Protein AF-A0AA35V5M9-F1 (afdb_monomer)

Radius of gyration: 33.79 Å; Cα contacts (8 Å, |Δi|>4): 1718; chains: 1; bounding box: 98×91×76 Å

Solvent-accessible surface area (backbone atoms only — not comparable to full-atom values): 43056 Å² total; per-residue (Å²): 135,88,90,88,86,89,84,90,87,87,81,90,70,90,80,60,48,77,89,77,94,75,86,84,82,84,86,84,84,88,83,91,84,87,90,83,88,83,86,84,90,87,84,90,90,86,84,92,77,91,72,79,83,73,74,66,90,46,42,60,54,50,50,51,55,49,59,70,37,44,74,81,43,28,101,67,66,58,92,65,54,67,80,41,53,29,24,66,79,84,38,41,70,61,29,52,50,65,58,55,80,46,57,49,37,53,79,64,66,46,91,85,43,56,74,54,31,32,39,33,48,38,75,49,73,59,49,50,24,22,50,44,36,39,26,62,78,62,71,41,41,59,23,65,23,36,37,30,65,45,59,71,35,56,35,70,40,64,91,63,94,67,62,33,31,29,45,32,32,51,62,34,38,58,70,50,71,39,75,92,78,34,31,34,43,35,21,15,17,17,28,44,12,45,52,54,48,54,41,45,75,78,32,74,43,46,45,70,43,36,56,55,45,38,56,40,10,39,38,59,39,36,8,25,21,30,52,36,69,42,24,23,57,69,21,40,29,32,77,34,54,80,41,38,35,31,29,37,77,84,29,46,81,26,42,43,81,74,52,32,70,61,51,53,37,35,41,28,16,60,36,34,65,31,66,35,52,64,51,29,40,30,32,50,51,39,83,42,51,68,41,16,20,36,38,69,50,77,30,40,60,93,67,44,25,51,60,41,52,39,50,48,60,71,35,49,47,75,48,64,37,52,52,32,61,32,38,36,40,34,37,44,74,54,97,91,38,67,29,33,33,37,36,41,37,36,40,30,68,31,51,56,66,64,48,49,58,47,35,62,73,69,49,49,82,73,64,83,50,75,90,50,49,44,77,35,39,61,71,40,46,47,30,49,67,56,73,43,56,55,90,77,54,65,71,69,58,38,65,45,82,76,76,63,50,71,32,33,54,53,55,40,47,39,33,24,56,60,80,61,51,58,73,57,45,48,50,51,36,51,50,26,14,74,68,52,66,48,26,41,37,40,40,59,30,20,44,36,29,46,72,45,59,41,76,78,28,31,49,33,91,20,60,72,38,43,28,39,38,34,42,45,36,74,50,82,71,85,48,68,69,57,48,50,52,52,53,47,52,54,48,56,54,51,63,68,43,56,88,56,38,41,66,90,54,58,34,33,48,61,68,47,38,49,72,88,62,39,46,51,49,92,81,24,35,76,36,24,47,59,34,34,33,19,40,16,45,83,41,34,60,58,45,22,54,44,29,30,74,67,38,72,80,55,66,40,48,58,61,76,33,66,28,40,67,80,72,82,90,65,86,72,97,72,94,82,80,82,77,84,74,76,74,82,77,97,72,96,78,79,86,88,76,83,96,70,83,56,80,56,75,79,55,80,62,56,57,52,62,84,87,84,86,79,81,85,59,51,48,51,44,70,47,41,48,40,42,40,43,54,51,72,62,73,70,63,70,58,65,45,35,78,48,42,46,40,43,44,35,44,41,42,39,42,42,37,58,45,62,68,56,60,49,50,37,68,45,37,38,41,36,46,42,37,40,41,41,40,40,42,38,58,48,56,53,50,59,42,42,55,14,48,32,34,40,38,44,39,36,42,40,42,39,40,38,34,58,38,56,37,40,55,35,57,49,34,51,40,28,40,39,46,48,34,38,40,40,38,40,41,33,61,47,68,49,51,53,47,62,49,80,35,43,40,45,39,48,44,37,44,41,40,38,40,41,32,78,60,92,71,74,78,62,84,73,44,70,68,58,51,72,49,74,56,74,47,81,46,78,46,70,83,82,84,75,135

Mean predicted aligned error: 16.49 Å

Sequence (786 aa):
MSSIMLFFLLFFICCCPYFSLAKGPSVPKVVPLPKKGSSPSKGPLLPKVLPLPKGSSDPNSVYKSFLECLPTSSPQPDKTFSSVVYSSAANSSAYTKVLMDHIKNFRYNATSTPKPAIIITPNKETHVQAAVICAKKLNIQIRIRSGGHDYEGVSYTSSEKTQFMIIDMFNLRAVDVNVAKETAVVQAGAQLGDLYYRIWEKSKVHGFPAGACPTVGVGGHISGGGYGTMIRKYGLTVDHVIDAKIVDIKGRVLDRKAMGEDLFWAIRGGGGSSFGVILSFTVKLVPVPKVTTVFKVTKKVDEKAVDIVFKWQSVMSTIDPDLFIRVLLQPTKEKNKNTAQATFMALFLGDSTRLMGLMSKSFPELGLKKTDCFEVSWIQSTLFWSNFDYNKTKLDILIDRHTDVVKFLKRKSDYVKTPIPTTALTSIFNKLGELGKIGLVFNPYGGKMNEIPANATPFPHRAGNLFKVQYSLSWSEGDPKVTENNINQSRVMYDFMTNYVAKNPRSAFVNYRDLDIGVNKGDGFTSGKVYGEKYFNKNFDRLVKVKTAVDPENFFRNEQSIPIQPGKKGKHNDVSTIDDYIYNGNDQSIPILPRKHIDVSMTDDYIYNKNKRLPKKHTDVTKIDDYIYNGNEQSIPTLPGKHTDVSKTDDYIYNGNEQSTPTFPEKHTHVSKTEDYIYNGNEQSTPTFTGKHTHVSKTDDYIYNDNEQSTPTFPGKHAHVSKTGDYI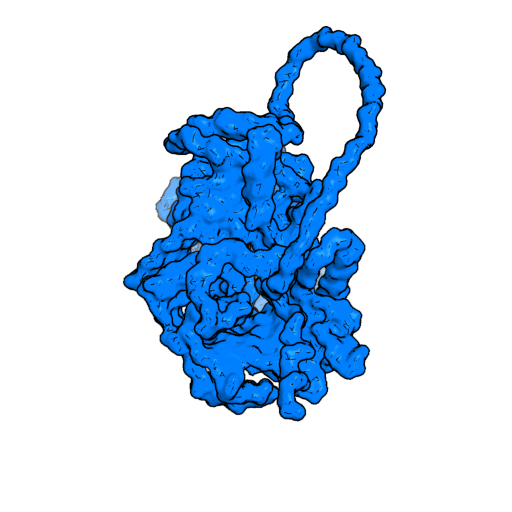YNGNKQSIPTLPEKHMDASKTDDYIYNGKEQSIPTLPGKHTDVSMTKDYIYNRNEHRK

Foldseek 3Di:
DDPDDDPDDDD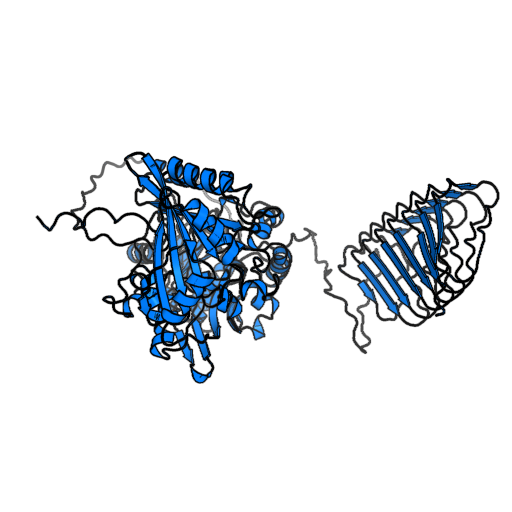DDDDFDDDDDDDDDDDDDDDDDDDDDDDDDDDDDDDDDDDDDPQDPALVSVLVLLVVQQCVFFPDRDPCQNVQKDACVPHVVVQVCVLPLQAQACVQVDPPFDFASMEGADLDLRSQLSNLRSCLVSVAAEAEAALNLQQVSQNGGAPDPGHHYHHYDLNLFDWDADVVQQKIKGWQNHFQLSHQVVNCVVDLFKGAAFDLALSHTNQQQQQQFGGYALCQPQNTRLSFFDKWWFQFSNSDTDIPVRLDPLLSQNSRRVGCLLGGGTTITMGHIDTFDSKKKKFKDKADVVLVQLVLVLLCLVQLQPADSQKWWKWKWAWDADPNAIWIMIMIIMIGRDDLVVVVVSCVPRPCSSVDDSVRMDIDGPLLVSCVSNVHPSVPDDSCVSVDNNNGDRWHWAKWKFFFLDRDDSVLSRVLRVLNSVLRFKMKMWTAAHRPQQVDDLQSHLQRPGRRTGTMIMTIGTDHDPDPVVSVSRVVSSVVSVVSCVVRGDVPPRATRVSSDDCVQFWQDDLRAVRLCSVQCNHRNVSLVSSQVSSCVRPVVSSSDGRNHRHHPRDDPDPDDDPDDDPDPPPPDPDDDDDDDDDDDDEDDDDAEDEDDDDDADDAEDYEAAEYAEYEYDDEDDDENAPHYLEYEAEEYEEYEYDYEDDDENEHDAEYYEAYEYEEYEYDYEEEYEHEHNYLAYEYEEYEEYEYEYAYEYAHEDYDNHYEYYEYEEYAYAYEDDYEHAYDADHYEEDEYAEYEYEYADDDDHDDHYPHYDYDYYPYYHYDHPDDDD

Secondary structure (DSSP, 8-state):
-------S------SSPPP-------PPPPPP---------------------PPPS-HHHHHHHHHHHGGGT-SS--TTGGGGEEETTT-HHHHHHHHHHT--BGGG-STTS---SEEE--SSHHHHHHHHHHHHHTTPEEEEESS---TT-TTT---SSS-EEEEEGGG---EEEETTTTEEEEETT-BHHHHHHHHHHH-TTEE----S-TTSBHHHHHHT----TTHHHH--GGGGEEEEEEE-TTS-EE-HHHHHHHHHHHTTTS-GGGT-EEEEEEEE-EE--S-EEEEEEEEETTTTHHHHHHHHHHHTTTS-TTEEEEEEEEEEEETTEEEEEEEEEEEESS-HHHHHHHHHHH-GGG---GGGEEEE-HHHHHHHHTT--TTTS-GGGGG-TT-S--BEEEEEEEEE-SPPPHHHHHHHHHHHHHH-S-EEEEEE--THHHHS-TTSSS----TT--EEEEEEEEE----HHHHHHHHHHHHHHHHHGGGGS--SS----GGG--GGG----TTSHHHHHHHHHHHHTTHHHHHHHHHHHH-TT--S--TTPPPPP-----SS----------------------SS-EEE---S-EEE-S--PPPSS-EEE--EEEEEEEESS--------SEEEE--EEEEEEEESS-------SSEEEE--EEEEEEEESS----B---SSEEE--EEEEEEEESS----B--SSSEEEPPP--EEEEESS----B--SS-EEEPPPSEEEEE-SS---PPPPPSSEEEPPPSEEEEE------

Nearest PDB structures (foldseek):
  8ate-assembly1_A  TM=9.777E-01  e=3.220E-64  Citrus sinensis
  4ud8-assembly1_A  TM=9.738E-01  e=1.052E-57  Arabidopsis thaliana
  5d79-assembly2_B  TM=9.533E-01  e=6.665E-54  Arabidopsis thaliana
  3vte-assembly1_A  TM=9.536E-01  e=3.215E-53  Cannabis sativa
  6jqh-assembly2_B  TM=9.526E-01  e=1.565E-51  Morus alba

pLDDT: mean 77.73, std 25.62, range [21.27, 98.94]

Structure (mmCIF, N/CA/C/O backbone):
data_AF-A0AA35V5M9-F1
#
_entry.id   AF-A0AA35V5M9-F1
#
loop_
_atom_site.group_PDB
_atom_site.id
_atom_site.type_symbol
_atom_site.label_atom_id
_atom_site.label_alt_id
_atom_site.label_comp_id
_atom_site.label_asym_id
_atom_site.label_entity_id
_atom_site.label_seq_id
_atom_site.pdbx_PDB_ins_code
_atom_site.Cartn_x
_atom_site.Cartn_y
_atom_site.Cartn_z
_atom_site.occupancy
_atom_site.B_iso_or_equiv
_atom_site.auth_seq_id
_atom_site.auth_comp_id
_atom_site.auth_asym_id
_atom_site.auth_atom_id
_atom_site.pdbx_PDB_model_num
ATOM 1 N N . MET A 1 1 ? -41.284 27.274 16.368 1.00 34.31 1 MET A N 1
ATOM 2 C CA . MET A 1 1 ? -40.618 26.175 17.105 1.00 34.31 1 MET A CA 1
ATOM 3 C C . MET A 1 1 ? -40.649 24.948 16.208 1.00 34.31 1 MET A C 1
ATOM 5 O O . MET A 1 1 ? -41.692 24.706 15.622 1.00 34.31 1 MET A O 1
ATOM 9 N N . SER A 1 2 ? -39.514 24.255 16.071 1.00 28.47 2 SER A N 1
ATOM 10 C CA . SER A 1 2 ? -39.113 23.359 14.961 1.00 28.47 2 SER A CA 1
ATOM 11 C C . SER A 1 2 ? -38.458 24.085 13.775 1.00 28.47 2 SER A C 1
ATOM 13 O O . SER A 1 2 ? -38.986 25.075 13.281 1.00 28.47 2 SER A O 1
ATOM 15 N N . SER A 1 3 ? -37.294 23.564 13.363 1.00 26.34 3 SER A N 1
ATOM 16 C CA . SER A 1 3 ? -36.388 24.013 12.282 1.00 26.34 3 SER A CA 1
ATOM 17 C C . SER A 1 3 ? -35.273 25.018 12.611 1.00 26.34 3 SER A C 1
ATOM 19 O O . SER A 1 3 ? -35.058 25.941 11.842 1.00 26.34 3 SER A O 1
ATOM 21 N N . ILE A 1 4 ? -34.481 24.794 13.672 1.00 25.17 4 ILE A N 1
ATOM 22 C CA . ILE A 1 4 ? -33.067 25.243 13.734 1.00 25.17 4 ILE A CA 1
ATOM 23 C C . ILE A 1 4 ? -32.251 24.217 14.545 1.00 25.17 4 ILE A C 1
ATOM 25 O O . ILE A 1 4 ? -32.006 24.412 15.728 1.00 25.17 4 ILE A O 1
ATOM 29 N N . MET A 1 5 ? -31.865 23.088 13.941 1.00 23.58 5 MET A N 1
ATOM 30 C CA . MET A 1 5 ? -30.809 22.213 14.491 1.00 23.58 5 MET A CA 1
ATOM 31 C C . MET A 1 5 ? -30.286 21.234 13.427 1.00 23.58 5 MET A C 1
ATOM 33 O O . MET A 1 5 ? -30.331 20.022 13.590 1.00 23.58 5 MET A O 1
ATOM 37 N N . LEU A 1 6 ? -29.823 21.753 12.286 1.00 23.98 6 LEU A N 1
ATOM 38 C CA . LEU A 1 6 ? -29.127 20.935 11.283 1.00 23.98 6 LEU A CA 1
ATOM 39 C C . LEU A 1 6 ? -28.092 21.747 10.490 1.00 23.98 6 LEU A C 1
ATOM 41 O O . LEU A 1 6 ? -28.033 21.688 9.271 1.00 23.98 6 LEU A O 1
ATOM 45 N N . PHE A 1 7 ? -27.282 22.546 11.178 1.00 21.78 7 PHE A N 1
ATOM 46 C CA . PHE A 1 7 ? -26.143 23.244 10.578 1.00 21.78 7 PHE A CA 1
ATOM 47 C C . PHE A 1 7 ? -25.059 23.376 11.641 1.00 21.78 7 PHE A C 1
ATOM 49 O O . PHE A 1 7 ? -25.023 24.386 12.313 1.00 21.78 7 PHE A O 1
ATOM 56 N N . PHE A 1 8 ? -24.264 22.325 11.869 1.00 21.27 8 PHE A N 1
ATOM 57 C CA . PHE A 1 8 ? -22.897 22.365 12.432 1.00 21.27 8 PHE A CA 1
ATOM 58 C C . PHE A 1 8 ? -22.386 20.923 12.614 1.00 21.27 8 PHE A C 1
ATOM 60 O O . PHE A 1 8 ? -22.307 20.413 13.724 1.00 21.27 8 PHE A O 1
ATOM 67 N N . LEU A 1 9 ? -22.080 20.226 11.513 1.00 23.72 9 LEU A N 1
ATOM 68 C CA . LEU A 1 9 ? -21.343 18.948 11.542 1.00 23.72 9 LEU A CA 1
ATOM 69 C C . LEU A 1 9 ? -20.832 18.596 10.137 1.00 23.72 9 LEU A C 1
ATOM 71 O O . LEU A 1 9 ? -21.274 17.643 9.507 1.00 23.72 9 LEU A O 1
ATOM 75 N N . LEU A 1 10 ? -19.928 19.416 9.597 1.00 25.16 10 LEU A N 1
ATOM 76 C CA . LEU A 1 10 ? -19.376 19.201 8.255 1.00 25.16 10 LEU A CA 1
ATOM 77 C C . LEU A 1 10 ? -17.950 19.741 8.151 1.00 25.16 10 LEU A C 1
ATOM 79 O O . LEU A 1 10 ? -17.697 20.677 7.413 1.00 25.16 10 LEU A O 1
ATOM 83 N N . PHE A 1 11 ? -17.005 19.157 8.892 1.00 25.73 11 PHE A N 1
ATOM 84 C CA . PHE A 1 11 ? -15.580 19.371 8.633 1.00 25.73 11 PHE A CA 1
ATOM 85 C C . PHE A 1 11 ? -14.728 18.165 9.087 1.00 25.73 11 PHE A C 1
ATOM 87 O O . PHE A 1 11 ? -14.806 17.726 10.228 1.00 25.73 11 PHE A O 1
ATOM 94 N N . PHE A 1 12 ? -13.897 17.679 8.152 1.00 31.69 12 PHE A N 1
ATOM 95 C CA . PHE A 1 12 ? -12.747 16.761 8.284 1.00 31.69 12 PHE A CA 1
ATOM 96 C C . PHE A 1 12 ? -12.979 15.258 8.543 1.00 31.69 12 PHE A C 1
ATOM 98 O O . PHE A 1 12 ? -13.082 14.827 9.682 1.00 31.69 12 PHE A O 1
ATOM 105 N N . ILE A 1 13 ? -12.819 14.430 7.494 1.00 32.94 13 ILE A N 1
ATOM 106 C CA . ILE A 1 13 ? -12.212 13.082 7.579 1.00 32.94 13 ILE A CA 1
ATOM 107 C C . ILE A 1 13 ? -11.288 12.870 6.368 1.00 32.94 13 ILE A C 1
ATOM 109 O O . ILE A 1 13 ? -11.676 13.091 5.223 1.00 32.94 13 ILE A O 1
ATOM 113 N N . CYS A 1 14 ? -10.052 12.447 6.642 1.00 29.97 14 CYS A N 1
ATOM 114 C CA . CYS A 1 14 ? -9.037 12.064 5.665 1.00 29.97 14 CYS A CA 1
ATOM 115 C C . CYS A 1 14 ? -9.072 10.555 5.387 1.00 29.97 14 CYS A C 1
ATOM 117 O O . CYS A 1 14 ? -8.765 9.757 6.266 1.00 29.97 14 CYS A O 1
ATOM 119 N N . CYS A 1 15 ? -9.371 10.204 4.140 1.00 30.86 15 CYS A N 1
ATOM 120 C CA . CYS A 1 15 ? -8.790 9.103 3.349 1.00 30.86 15 CYS A CA 1
ATOM 121 C C . CYS A 1 15 ? -9.224 9.261 1.879 1.00 30.86 15 CYS A C 1
ATOM 123 O O . CYS A 1 15 ? -8.458 8.925 0.988 1.00 30.86 15 CYS A O 1
ATOM 125 N N . CYS A 1 16 ? -10.361 9.920 1.635 1.00 29.64 16 CYS A N 1
ATOM 126 C CA . CYS A 1 16 ? -10.669 10.625 0.394 1.00 29.64 16 CYS A CA 1
ATOM 127 C C . CYS A 1 16 ? -11.087 12.069 0.736 1.00 29.64 16 CYS A C 1
ATOM 129 O O . CYS A 1 16 ? -11.852 12.276 1.680 1.00 29.64 16 CYS A O 1
ATOM 131 N N . PRO A 1 17 ? -10.558 13.087 0.050 1.00 31.22 17 PRO A N 1
ATOM 132 C CA . PRO A 1 17 ? -10.966 14.475 0.245 1.00 31.22 17 PRO A CA 1
ATOM 133 C C . PRO A 1 17 ? -12.382 14.719 -0.317 1.00 31.22 17 PRO A C 1
ATOM 135 O O . PRO A 1 17 ? -12.628 14.518 -1.499 1.00 31.22 17 PRO A O 1
ATOM 138 N N . TYR A 1 18 ? -13.310 15.131 0.555 1.00 35.56 18 TYR A N 1
ATOM 139 C CA . TYR A 1 18 ? -14.726 15.378 0.240 1.00 35.56 18 TYR A CA 1
ATOM 140 C C . TYR A 1 18 ? -14.994 16.647 -0.585 1.00 35.56 18 TYR A C 1
ATOM 142 O O . TYR A 1 18 ? -14.327 17.672 -0.408 1.00 35.56 18 TYR A O 1
ATOM 150 N N . PHE A 1 19 ? -16.061 16.524 -1.381 1.00 31.08 19 PHE A N 1
ATOM 151 C CA . PHE A 1 19 ? -16.833 17.509 -2.142 1.00 31.08 19 PHE A CA 1
ATOM 152 C C . PHE A 1 19 ? -17.265 18.752 -1.345 1.00 31.08 19 PHE A C 1
ATOM 154 O O . PHE A 1 19 ? -17.753 18.647 -0.222 1.00 31.08 19 PHE A O 1
ATOM 161 N N . SER A 1 20 ? -17.209 19.913 -2.001 1.00 24.84 20 SER A N 1
ATOM 162 C CA . SER A 1 20 ? -18.092 21.050 -1.725 1.00 24.84 20 SER A CA 1
ATOM 163 C C . SER A 1 20 ? -18.533 21.655 -3.060 1.00 24.84 20 SER A C 1
ATOM 165 O O . SER A 1 20 ? -17.696 21.992 -3.897 1.00 24.84 20 SER A O 1
ATOM 167 N N . LEU A 1 21 ? -19.847 21.742 -3.275 1.00 26.31 21 LEU A N 1
ATOM 168 C CA . LEU A 1 21 ? -20.472 22.451 -4.391 1.00 26.31 21 LEU A CA 1
ATOM 169 C C . LEU A 1 21 ? -20.434 23.955 -4.091 1.00 26.31 21 LEU A C 1
ATOM 171 O O . LEU A 1 21 ? -21.180 24.426 -3.236 1.00 26.31 21 LEU A O 1
ATOM 175 N N . ALA A 1 22 ? -19.607 24.717 -4.808 1.00 24.59 22 ALA A N 1
ATOM 176 C CA . ALA A 1 22 ? -19.723 26.173 -4.858 1.00 24.59 22 ALA A CA 1
ATOM 177 C C . ALA A 1 22 ? -19.306 26.709 -6.237 1.00 24.59 22 ALA A C 1
ATOM 179 O O . ALA A 1 22 ? -18.253 26.363 -6.769 1.00 24.59 22 ALA A O 1
ATOM 180 N N . LYS A 1 23 ? -20.189 27.529 -6.818 1.00 24.89 23 LYS A N 1
ATOM 181 C CA . LYS A 1 23 ? -20.079 28.186 -8.128 1.00 24.89 23 LYS A CA 1
ATOM 182 C C . LYS A 1 23 ? -18.876 29.144 -8.168 1.00 24.89 23 LYS A C 1
ATOM 184 O O . LYS A 1 23 ? -18.635 29.862 -7.203 1.00 24.89 23 LYS A O 1
ATOM 189 N N . GLY A 1 24 ? -18.145 29.149 -9.285 1.00 25.08 24 GLY A N 1
ATOM 190 C CA . GLY A 1 24 ? -16.954 29.986 -9.488 1.00 25.08 24 GLY A CA 1
ATOM 191 C C . GLY A 1 24 ? -17.249 31.469 -9.737 1.00 25.08 24 GLY A C 1
ATOM 192 O O . GLY A 1 24 ? -18.395 31.842 -9.999 1.00 25.08 24 GLY A O 1
ATOM 193 N N . PRO A 1 25 ? -16.192 32.301 -9.720 1.00 25.98 25 PRO A N 1
ATOM 194 C CA . PRO A 1 25 ? -16.059 33.294 -10.784 1.00 25.98 25 PRO A CA 1
ATOM 195 C C . PRO A 1 25 ? -14.622 33.479 -11.331 1.00 25.98 25 PRO A C 1
ATOM 197 O O . PRO A 1 25 ? -13.633 33.444 -10.608 1.00 25.98 25 PRO A O 1
ATOM 200 N N . SER A 1 26 ? -14.584 33.673 -12.655 1.00 24.41 26 SER A N 1
ATOM 201 C CA . SER A 1 26 ? -13.708 34.511 -13.505 1.00 24.41 26 SER A CA 1
ATOM 202 C C . SER A 1 26 ? -12.214 34.739 -13.193 1.00 24.41 26 SER A C 1
ATOM 204 O O . SER A 1 26 ? -11.820 35.314 -12.184 1.00 24.41 26 SER A O 1
ATOM 206 N N . VAL A 1 27 ? -11.417 34.430 -14.221 1.00 26.64 27 VAL A N 1
ATOM 207 C CA . VAL A 1 27 ? -9.982 34.685 -14.449 1.00 26.64 27 VAL A CA 1
ATOM 208 C C . VAL A 1 27 ? -9.642 36.186 -14.559 1.00 26.64 27 VAL A C 1
ATOM 210 O O . VAL A 1 27 ? -10.320 36.884 -15.316 1.00 26.64 27 VAL A O 1
ATOM 213 N N . PRO A 1 28 ? -8.536 36.682 -13.961 1.00 26.31 28 PRO A N 1
ATOM 214 C CA . PRO A 1 28 ? -7.922 37.950 -14.358 1.00 26.31 28 PRO A CA 1
ATOM 215 C C . PRO A 1 28 ? -6.800 37.759 -15.395 1.00 26.31 28 PRO A C 1
ATOM 217 O O . PRO A 1 28 ? -5.964 36.860 -15.295 1.00 26.31 28 PRO A O 1
ATOM 220 N N . LYS A 1 29 ? -6.801 38.646 -16.396 1.00 24.81 29 LYS A N 1
ATOM 221 C CA . LYS A 1 29 ? -5.848 38.758 -17.512 1.00 24.81 29 LYS A CA 1
ATOM 222 C C . LYS A 1 29 ? -4.442 39.175 -17.048 1.00 24.81 29 LYS A C 1
ATOM 224 O O . LYS A 1 29 ? -4.296 40.006 -16.158 1.00 24.81 29 LYS A O 1
ATOM 229 N N . VAL A 1 30 ? -3.422 38.645 -17.727 1.00 27.02 30 VAL A N 1
ATOM 230 C CA . VAL A 1 30 ? -1.995 38.978 -17.567 1.00 27.02 30 VAL A CA 1
ATOM 231 C C . VAL A 1 30 ? -1.632 40.212 -18.408 1.00 27.02 30 VAL A C 1
ATOM 233 O O . VAL A 1 30 ? -1.990 40.284 -19.582 1.00 27.02 30 VAL A O 1
ATOM 236 N N . VAL A 1 31 ? -0.893 41.154 -17.813 1.00 25.56 31 VAL A N 1
ATOM 237 C CA . VAL A 1 31 ? -0.279 42.333 -18.461 1.00 25.56 31 VAL A CA 1
ATOM 238 C C . VAL A 1 31 ? 1.222 42.059 -18.688 1.00 25.56 31 VAL A C 1
ATOM 240 O O . VAL A 1 31 ? 1.861 41.553 -17.764 1.00 25.56 31 VAL A O 1
ATOM 243 N N . PRO A 1 32 ? 1.820 42.372 -19.858 1.00 29.84 32 PRO A N 1
ATOM 244 C CA . PRO A 1 32 ? 3.249 42.165 -20.111 1.00 29.84 32 PRO A CA 1
ATOM 245 C C . PRO A 1 32 ? 4.081 43.454 -19.964 1.00 29.84 32 PRO A C 1
ATOM 247 O O . PRO A 1 32 ? 3.634 44.533 -20.344 1.00 29.84 32 PRO A O 1
ATOM 250 N N . LEU A 1 33 ? 5.329 43.326 -19.496 1.00 24.92 33 LEU A N 1
ATOM 251 C CA . LEU A 1 33 ? 6.361 44.381 -19.496 1.00 24.92 33 LEU A CA 1
ATOM 252 C C . LEU A 1 33 ? 7.761 43.783 -19.828 1.00 24.92 33 LEU A C 1
ATOM 254 O O . LEU A 1 33 ? 7.913 42.562 -19.795 1.00 24.92 33 LEU A O 1
ATOM 258 N N . PRO A 1 34 ? 8.752 44.596 -20.263 1.00 27.98 34 PRO A N 1
ATOM 259 C CA . PRO A 1 34 ? 9.358 44.455 -21.593 1.00 27.98 34 PRO A CA 1
ATOM 260 C C . PRO A 1 34 ? 10.789 43.883 -21.647 1.00 27.98 34 PRO A C 1
ATOM 262 O O . PRO A 1 34 ? 11.504 43.771 -20.656 1.00 27.98 34 PRO A O 1
ATOM 265 N N . LYS A 1 35 ? 11.200 43.574 -22.887 1.00 29.00 35 LYS A N 1
ATOM 266 C CA . LYS A 1 35 ? 12.524 43.105 -23.327 1.00 29.00 35 LYS A CA 1
ATOM 267 C C . LYS A 1 35 ? 13.639 44.139 -23.095 1.00 29.00 35 LYS A C 1
ATOM 269 O O . LYS A 1 35 ? 13.466 45.314 -23.410 1.00 29.00 35 LYS A O 1
ATOM 274 N N . LYS A 1 36 ? 14.833 43.660 -22.734 1.00 27.95 36 LYS A N 1
ATOM 275 C CA . LYS A 1 36 ? 16.126 44.290 -23.057 1.00 27.95 36 LYS A CA 1
ATOM 276 C C . LYS A 1 36 ? 17.095 43.219 -23.552 1.00 27.95 36 LYS A C 1
ATOM 278 O O . LYS A 1 36 ? 17.166 42.140 -22.973 1.00 27.95 36 LYS A O 1
ATOM 283 N N . GLY A 1 37 ? 17.779 43.516 -24.653 1.00 26.78 37 GLY A N 1
ATOM 284 C CA . GLY A 1 37 ? 18.790 42.658 -25.260 1.00 26.78 37 GLY A CA 1
ATOM 285 C C . GLY A 1 37 ? 20.214 43.109 -24.949 1.00 26.78 37 GLY A C 1
ATOM 286 O O . GLY A 1 37 ? 20.432 44.246 -24.538 1.00 26.78 37 GLY A O 1
ATOM 287 N N . SER A 1 38 ? 21.163 42.217 -25.221 1.00 26.19 38 SER A N 1
ATOM 288 C CA . SER A 1 38 ? 22.540 42.533 -25.611 1.00 26.19 38 SER A CA 1
ATOM 289 C C . SER A 1 38 ? 23.225 41.271 -26.162 1.00 26.19 38 SER A C 1
ATOM 291 O O . SER A 1 38 ? 23.121 40.186 -25.595 1.00 26.19 38 SER A O 1
ATOM 293 N N . SER A 1 39 ? 23.887 41.413 -27.312 1.00 28.53 39 SER A N 1
ATOM 294 C CA . SER A 1 39 ? 24.880 40.478 -27.875 1.00 28.53 39 SER A CA 1
ATOM 295 C C . SER A 1 39 ? 26.257 40.712 -27.228 1.00 28.53 39 SER A C 1
ATOM 297 O O . SER A 1 39 ? 26.454 41.810 -26.702 1.00 28.53 39 SER A O 1
ATOM 299 N N . PRO A 1 40 ? 27.235 39.781 -27.306 1.00 33.38 40 PRO A N 1
ATOM 300 C CA . PRO A 1 40 ? 28.197 39.798 -28.435 1.00 33.38 40 PRO A CA 1
ATOM 301 C C . PRO A 1 40 ? 28.747 38.393 -28.836 1.00 33.38 40 PRO A C 1
ATOM 303 O O . PRO A 1 40 ? 28.692 37.448 -28.061 1.00 33.38 40 PRO A O 1
ATOM 306 N N . SER A 1 41 ? 28.962 38.141 -30.135 1.00 26.30 41 SER A N 1
ATOM 307 C CA . SER A 1 41 ? 30.236 38.079 -30.902 1.00 26.30 41 SER A CA 1
ATOM 308 C C . SER A 1 41 ? 30.905 36.687 -30.984 1.00 26.30 41 SER A C 1
ATOM 310 O O . SER A 1 41 ? 30.954 35.920 -30.031 1.00 26.30 41 SER A O 1
ATOM 312 N N . LYS A 1 42 ? 31.353 36.341 -32.203 1.00 30.69 42 LYS A N 1
ATOM 313 C CA . LYS A 1 42 ? 31.920 35.048 -32.636 1.00 30.69 42 LYS A CA 1
ATOM 314 C C . LYS A 1 42 ? 33.453 35.121 -32.738 1.00 30.69 42 LYS A C 1
ATOM 316 O O . LYS A 1 42 ? 33.976 36.151 -33.147 1.00 30.69 42 LYS A O 1
ATOM 321 N N . GLY A 1 43 ? 34.131 33.994 -32.500 1.00 26.31 43 GLY A N 1
ATOM 322 C CA . GLY A 1 43 ? 35.552 33.726 -32.798 1.00 26.31 43 GLY A CA 1
ATOM 323 C C . GLY A 1 43 ? 35.863 32.211 -32.733 1.00 26.31 43 GLY A C 1
ATOM 324 O O . GLY A 1 43 ? 35.036 31.487 -32.190 1.00 26.31 43 GLY A O 1
ATOM 325 N N . PRO A 1 44 ? 36.963 31.706 -33.332 1.00 32.56 44 PRO A N 1
ATOM 326 C CA . PRO A 1 44 ? 36.916 30.657 -34.371 1.00 32.56 44 PRO A CA 1
ATOM 327 C C . PRO A 1 44 ? 37.225 29.195 -33.948 1.00 32.56 44 PRO A C 1
ATOM 329 O O . PRO A 1 44 ? 37.603 28.902 -32.820 1.00 32.56 44 PRO A O 1
ATOM 332 N N . LEU A 1 45 ? 37.014 28.287 -34.915 1.00 30.62 45 LEU A N 1
ATOM 333 C CA . LEU A 1 45 ? 37.041 26.810 -34.893 1.00 30.62 45 LEU A CA 1
ATOM 334 C C . LEU A 1 45 ? 38.440 26.171 -35.048 1.00 30.62 45 LEU A C 1
ATOM 336 O O . LEU A 1 45 ? 39.244 26.714 -35.800 1.00 30.62 45 LEU A O 1
ATOM 340 N N . LEU A 1 46 ? 38.629 24.963 -34.465 1.00 27.52 46 LEU A N 1
ATOM 341 C CA . LEU A 1 46 ? 39.228 23.695 -35.003 1.00 27.52 46 LEU A CA 1
ATOM 342 C C . LEU A 1 46 ? 39.837 22.820 -33.862 1.00 27.52 46 LEU A C 1
ATOM 344 O O . LEU A 1 46 ? 40.257 23.397 -32.865 1.00 27.52 46 LEU A O 1
ATOM 348 N N . PRO A 1 47 ? 40.040 21.480 -33.986 1.00 32.28 47 PRO A N 1
ATOM 349 C CA . PRO A 1 47 ? 39.318 20.415 -34.697 1.00 32.28 47 PRO A CA 1
ATOM 350 C C . PRO A 1 47 ? 38.833 19.261 -33.758 1.00 32.28 47 PRO A C 1
ATOM 352 O O . PRO A 1 47 ? 39.041 19.256 -32.549 1.00 32.28 47 PRO A O 1
ATOM 355 N N . LYS A 1 48 ? 38.130 18.283 -34.347 1.00 35.78 48 LYS A N 1
ATOM 356 C CA . LYS A 1 48 ? 37.325 17.203 -33.734 1.00 35.78 48 LYS A CA 1
ATOM 357 C C . LYS A 1 48 ? 38.095 16.177 -32.877 1.00 35.78 48 LYS A C 1
ATOM 359 O O . LYS A 1 48 ? 38.992 15.506 -33.374 1.00 35.78 48 LYS A O 1
ATOM 364 N N . VAL A 1 49 ? 37.557 15.902 -31.685 1.00 31.58 49 VAL A N 1
ATOM 365 C CA . VAL A 1 49 ? 37.619 14.601 -30.986 1.00 31.58 49 VAL A CA 1
ATOM 366 C C . VAL A 1 49 ? 36.174 14.214 -30.659 1.00 31.58 49 VAL A C 1
ATOM 368 O O . VAL A 1 49 ? 35.467 15.006 -30.043 1.00 31.58 49 VAL A O 1
ATOM 371 N N . LEU A 1 50 ? 35.703 13.053 -31.125 1.00 33.31 50 LEU A N 1
ATOM 372 C CA . LEU A 1 50 ? 34.340 12.551 -30.886 1.00 33.31 50 LEU A CA 1
ATOM 373 C C . LEU A 1 50 ? 34.151 12.189 -29.400 1.00 33.31 50 LEU A C 1
ATOM 375 O O . LEU A 1 50 ? 34.779 11.234 -28.944 1.00 33.31 50 LEU A O 1
ATOM 379 N N . PRO A 1 51 ? 33.277 12.877 -28.639 1.00 29.67 51 PRO A N 1
ATOM 380 C CA . PRO A 1 51 ? 32.870 12.421 -27.320 1.00 29.67 51 PRO A CA 1
ATOM 381 C C . PRO A 1 51 ? 31.641 11.511 -27.449 1.00 29.67 51 PRO A C 1
ATOM 383 O O . PRO A 1 51 ? 30.734 11.774 -28.240 1.00 29.67 51 PRO A O 1
ATOM 386 N N . LEU A 1 52 ? 31.579 10.473 -26.613 1.00 33.12 52 LEU A N 1
ATOM 387 C CA . LEU A 1 52 ? 30.340 9.757 -26.283 1.00 33.12 52 LEU A CA 1
ATOM 388 C C . LEU A 1 52 ? 29.212 10.772 -25.991 1.00 33.12 52 LEU A C 1
ATOM 390 O O . LEU A 1 52 ? 29.490 11.789 -25.342 1.00 33.12 52 LEU A O 1
ATOM 394 N N . PRO A 1 53 ? 27.960 10.549 -26.440 1.00 34.47 53 PRO A N 1
ATOM 395 C CA . PRO A 1 53 ? 26.907 11.542 -26.291 1.00 34.47 53 PRO A CA 1
ATOM 396 C C . PRO A 1 53 ? 26.629 11.769 -24.803 1.00 34.47 53 PRO A C 1
ATOM 398 O O . PRO A 1 53 ? 26.041 10.935 -24.117 1.00 34.47 53 PRO A O 1
ATOM 401 N N . LYS A 1 54 ? 27.059 12.929 -24.295 1.00 36.66 54 LYS A N 1
ATOM 402 C CA . LYS A 1 54 ? 26.518 13.495 -23.060 1.00 36.66 54 LYS A CA 1
ATOM 403 C C . LYS A 1 54 ? 25.017 13.639 -23.288 1.00 36.66 54 LYS A C 1
ATOM 405 O O . LYS A 1 54 ? 24.621 14.356 -24.205 1.00 36.66 54 LYS A O 1
ATOM 410 N N . GLY A 1 55 ? 24.208 12.941 -22.490 1.00 41.03 55 GLY A N 1
ATOM 411 C CA . GLY A 1 55 ? 22.752 13.048 -22.542 1.00 41.03 55 GLY A CA 1
ATOM 412 C C . GLY A 1 55 ? 22.353 14.520 -22.568 1.00 41.03 55 GLY A C 1
ATOM 413 O O . GLY A 1 55 ? 22.741 15.292 -21.689 1.00 41.03 55 GLY A O 1
ATOM 414 N N . SER A 1 56 ? 21.662 14.932 -23.626 1.00 43.41 56 SER A N 1
ATOM 415 C CA . SER A 1 56 ? 21.238 16.316 -23.789 1.00 43.41 56 SER A CA 1
ATOM 416 C C . SER A 1 56 ? 20.342 16.713 -22.618 1.00 43.41 56 SER A C 1
ATOM 418 O O . SER A 1 56 ? 19.360 16.028 -22.330 1.00 43.41 56 SER A O 1
ATOM 420 N N . SER A 1 57 ? 20.639 17.836 -21.974 1.00 59.06 57 SER A N 1
ATOM 421 C CA . SER A 1 57 ? 19.831 18.376 -20.878 1.00 59.06 57 SER A CA 1
ATOM 422 C C . SER A 1 57 ? 18.480 18.953 -21.325 1.00 59.06 57 SER A C 1
ATOM 424 O O . SER A 1 57 ? 17.667 19.286 -20.467 1.00 59.06 57 SER A O 1
ATOM 426 N N . ASP A 1 58 ? 18.233 19.070 -22.633 1.00 80.25 58 ASP A N 1
ATOM 427 C CA . ASP A 1 58 ? 17.002 19.613 -23.215 1.00 80.25 58 ASP A CA 1
ATOM 428 C C . ASP A 1 58 ? 15.908 18.528 -23.364 1.00 80.25 58 ASP A C 1
ATOM 430 O O . ASP A 1 58 ? 16.122 17.549 -24.093 1.00 80.25 58 ASP A O 1
ATOM 434 N N . PRO A 1 59 ? 14.716 18.702 -22.750 1.00 80.62 59 PRO A N 1
ATOM 435 C CA . PRO A 1 59 ? 13.557 17.825 -22.938 1.00 80.62 59 PRO A CA 1
ATOM 436 C C . PRO A 1 59 ? 13.197 17.529 -24.402 1.00 80.62 59 PRO A C 1
ATOM 438 O O . PRO A 1 59 ? 12.746 16.426 -24.713 1.00 80.62 59 PRO A O 1
ATOM 441 N N . ASN A 1 60 ? 13.412 18.474 -25.322 1.00 85.62 60 ASN A N 1
ATOM 442 C CA . ASN A 1 60 ? 13.104 18.277 -26.741 1.00 85.62 60 ASN A CA 1
ATOM 443 C C . ASN A 1 60 ? 14.048 17.262 -27.405 1.00 85.62 60 ASN A C 1
ATOM 445 O O . ASN A 1 60 ? 13.634 16.445 -28.226 1.00 85.62 60 ASN A O 1
ATOM 449 N N . SER A 1 61 ? 15.323 17.279 -27.022 1.00 89.31 61 SER A N 1
ATOM 450 C CA . SER A 1 61 ? 16.305 16.318 -27.518 1.00 89.31 61 SER A CA 1
ATOM 451 C C . SER A 1 61 ? 16.068 14.914 -26.941 1.00 89.31 61 SER A C 1
ATOM 453 O O . SER A 1 61 ? 16.185 13.927 -27.672 1.00 89.31 61 SER A O 1
ATOM 455 N N . VAL A 1 62 ? 15.611 14.814 -25.683 1.00 92.12 62 VAL A N 1
ATOM 456 C CA . VAL A 1 62 ? 15.130 13.546 -25.098 1.00 92.12 62 VAL A CA 1
ATOM 457 C C . VAL A 1 62 ? 13.951 12.988 -25.897 1.00 92.12 62 VAL A C 1
ATOM 459 O O . VAL A 1 62 ? 13.964 11.815 -26.261 1.00 92.12 62 VAL A O 1
ATOM 462 N N . TYR A 1 63 ? 12.961 13.824 -26.221 1.00 94.12 63 TYR A N 1
ATOM 463 C CA . TYR A 1 63 ? 11.800 13.422 -27.018 1.00 94.12 63 TYR A CA 1
ATOM 464 C C . TYR A 1 63 ? 12.195 12.882 -28.400 1.00 94.12 63 TYR A C 1
ATOM 466 O O . TYR A 1 63 ? 11.776 11.786 -28.766 1.00 94.12 63 TYR A O 1
ATOM 474 N N . LYS A 1 64 ? 13.048 13.599 -29.144 1.00 93.62 64 LYS A N 1
ATOM 475 C CA . LYS A 1 64 ? 13.513 13.161 -30.473 1.00 93.62 64 LYS A CA 1
ATOM 476 C C . LYS A 1 64 ? 14.289 11.846 -30.412 1.00 93.62 64 LYS A C 1
ATOM 478 O O . LYS A 1 64 ? 13.929 10.901 -31.107 1.00 93.62 64 LYS A O 1
ATOM 483 N N . SER A 1 65 ? 15.278 11.760 -29.519 1.00 94.44 65 SER A N 1
ATOM 484 C CA . SER A 1 65 ? 16.107 10.555 -29.357 1.00 94.44 65 SER A CA 1
ATOM 485 C C . SER A 1 65 ? 15.269 9.342 -28.942 1.00 94.44 65 SER A C 1
ATOM 487 O O . SER A 1 65 ? 15.510 8.223 -29.394 1.00 94.44 65 SER A O 1
ATOM 489 N N . PHE A 1 66 ? 14.253 9.556 -28.097 1.00 94.38 66 PHE A N 1
ATOM 490 C CA . PHE A 1 66 ? 13.323 8.503 -27.703 1.00 94.38 66 PHE A CA 1
ATOM 491 C C . PHE A 1 66 ? 12.507 7.998 -28.896 1.00 94.38 66 PHE A C 1
ATOM 493 O O . PHE A 1 66 ? 12.438 6.789 -29.105 1.00 94.38 66 PHE A O 1
ATOM 500 N N . LEU A 1 67 ? 11.949 8.894 -29.717 1.00 93.25 67 LEU A N 1
ATOM 501 C CA . LEU A 1 67 ? 11.202 8.503 -30.917 1.00 93.25 67 LEU A CA 1
ATOM 502 C C . LEU A 1 67 ? 12.071 7.778 -31.951 1.00 93.25 67 LEU A C 1
ATOM 504 O O . LEU A 1 67 ? 11.611 6.801 -32.535 1.00 93.25 67 LEU A O 1
ATOM 508 N N . GLU A 1 68 ? 13.321 8.202 -32.143 1.00 92.81 68 GLU A N 1
ATOM 509 C CA . GLU A 1 68 ? 14.290 7.524 -33.019 1.00 92.81 68 GLU A CA 1
ATOM 510 C C . GLU A 1 68 ? 14.648 6.120 -32.515 1.00 92.81 68 GLU A C 1
ATOM 512 O O . GLU A 1 68 ? 14.939 5.217 -33.300 1.00 92.81 68 GLU A O 1
ATOM 517 N N . CYS A 1 69 ? 14.584 5.905 -31.201 1.00 92.88 69 CYS A N 1
ATOM 518 C CA . CYS A 1 69 ? 14.835 4.605 -30.600 1.00 92.88 69 CYS A CA 1
ATOM 519 C C . CYS A 1 69 ? 13.684 3.598 -30.827 1.00 92.88 69 CYS A C 1
ATOM 521 O O . CYS A 1 69 ? 13.949 2.399 -30.983 1.00 92.88 69 CYS A O 1
ATOM 523 N N . LEU A 1 70 ? 12.424 4.054 -30.902 1.00 88.38 70 LEU A N 1
ATOM 524 C CA . LEU A 1 70 ? 11.237 3.182 -30.932 1.00 88.38 70 LEU A CA 1
ATOM 525 C C . LEU A 1 70 ? 11.220 2.120 -32.048 1.00 88.38 70 LEU A C 1
ATOM 527 O O . LEU A 1 70 ? 10.945 0.960 -31.726 1.00 88.38 70 LEU A O 1
ATOM 531 N N . PRO A 1 71 ? 11.523 2.439 -33.326 1.00 77.94 71 PRO A N 1
ATOM 532 C CA . PRO A 1 71 ? 11.412 1.475 -34.424 1.00 77.94 71 PRO A CA 1
ATOM 533 C C . PRO A 1 71 ? 12.323 0.254 -34.265 1.00 77.94 71 PRO A C 1
ATOM 535 O O . PRO A 1 71 ? 12.020 -0.806 -34.798 1.00 77.94 71 PRO A O 1
ATOM 538 N N . THR A 1 72 ? 13.425 0.403 -33.524 1.00 77.12 72 THR A N 1
ATOM 539 C CA . THR A 1 72 ? 14.454 -0.637 -33.342 1.00 77.12 72 THR A CA 1
ATOM 540 C C . THR A 1 72 ? 14.342 -1.398 -32.019 1.00 77.12 72 THR A C 1
ATOM 542 O O . THR A 1 72 ? 15.121 -2.315 -31.781 1.00 77.12 72 THR A O 1
ATOM 545 N N . SER A 1 73 ? 13.392 -1.025 -31.152 1.00 76.69 73 SER A N 1
ATOM 546 C CA . SER A 1 73 ? 13.380 -1.451 -29.741 1.00 76.69 73 SER A CA 1
ATOM 547 C C . SER A 1 73 ? 12.142 -2.241 -29.321 1.00 76.69 73 SER A C 1
ATOM 549 O O . SER A 1 73 ? 12.063 -2.675 -28.175 1.00 76.69 73 SER A O 1
ATOM 551 N N . SER A 1 74 ? 11.167 -2.429 -30.214 1.00 70.38 74 SER A N 1
ATOM 552 C CA . SER A 1 74 ? 9.993 -3.263 -29.945 1.00 70.38 74 SER A CA 1
ATOM 553 C C . SER A 1 74 ? 10.109 -4.597 -30.686 1.00 70.38 74 SER A C 1
ATOM 555 O O . SER A 1 74 ? 10.391 -4.577 -31.885 1.00 70.38 74 SER A O 1
ATOM 557 N N . PRO A 1 75 ? 9.799 -5.741 -30.042 1.00 66.56 75 PRO A N 1
ATOM 558 C CA . PRO A 1 75 ? 9.644 -7.022 -30.739 1.00 66.56 75 PRO A CA 1
ATOM 559 C C . PRO A 1 75 ? 8.584 -6.961 -31.849 1.00 66.56 75 PRO A C 1
ATOM 561 O O . PRO A 1 75 ? 8.636 -7.722 -32.809 1.00 66.56 75 PRO A O 1
ATOM 564 N N . GLN A 1 76 ? 7.618 -6.046 -31.711 1.00 76.94 76 GLN A N 1
ATOM 565 C CA . GLN A 1 76 ? 6.591 -5.750 -32.705 1.00 76.94 76 GLN A CA 1
ATOM 566 C C . GLN A 1 76 ? 6.515 -4.229 -32.914 1.00 76.94 76 GLN A C 1
ATOM 568 O O . GLN A 1 76 ? 5.934 -3.528 -32.074 1.00 76.94 76 GLN A O 1
ATOM 573 N N . PRO A 1 77 ? 7.136 -3.684 -33.977 1.00 76.19 77 PRO A N 1
ATOM 574 C CA . PRO A 1 77 ? 7.111 -2.254 -34.262 1.00 76.19 77 PRO A CA 1
ATOM 575 C C . PRO A 1 77 ? 5.678 -1.727 -34.410 1.00 76.19 77 PRO A C 1
ATOM 577 O O . PRO A 1 77 ? 4.905 -2.214 -35.233 1.00 76.19 77 PRO A O 1
ATOM 580 N N . ASP A 1 78 ? 5.326 -0.708 -33.626 1.00 82.31 78 ASP A N 1
ATOM 581 C CA . ASP A 1 78 ? 4.006 -0.079 -33.648 1.00 82.31 78 ASP A CA 1
ATOM 582 C C . ASP A 1 78 ? 4.131 1.373 -34.119 1.00 82.31 78 ASP A C 1
ATOM 584 O O . ASP A 1 78 ? 4.619 2.242 -33.393 1.00 82.31 78 ASP A O 1
ATOM 588 N N . LYS A 1 79 ? 3.656 1.645 -35.341 1.00 82.06 79 LYS A N 1
ATOM 589 C CA . LYS A 1 79 ? 3.671 2.991 -35.939 1.00 82.06 79 LYS A CA 1
ATOM 590 C C . LYS A 1 79 ? 2.851 4.008 -35.139 1.00 82.06 79 LYS A C 1
ATOM 592 O O . LYS A 1 79 ? 3.062 5.205 -35.295 1.00 82.06 79 LYS A O 1
ATOM 597 N N . THR A 1 80 ? 1.934 3.550 -34.286 1.00 86.06 80 THR A N 1
ATOM 598 C CA . THR A 1 80 ? 1.094 4.415 -33.452 1.00 86.06 80 THR A CA 1
ATOM 599 C C . THR A 1 80 ? 1.737 4.769 -32.112 1.00 86.06 80 THR A C 1
ATOM 601 O O . THR A 1 80 ? 1.223 5.646 -31.421 1.00 86.06 80 THR A O 1
ATOM 604 N N . PHE A 1 81 ? 2.873 4.164 -31.733 1.00 89.25 81 PHE A N 1
ATOM 605 C CA . PHE A 1 81 ? 3.462 4.375 -30.405 1.00 89.25 81 PHE A CA 1
ATOM 606 C C . PHE A 1 81 ? 3.855 5.846 -30.155 1.00 89.25 81 PHE A C 1
ATOM 608 O O . PHE A 1 81 ? 3.637 6.374 -29.068 1.00 89.25 81 PHE A O 1
ATOM 615 N N . SER A 1 82 ? 4.321 6.573 -31.173 1.00 90.31 82 SER A N 1
ATOM 616 C CA . SER A 1 82 ? 4.631 8.007 -31.045 1.00 90.31 82 SER A CA 1
ATOM 617 C C . SER A 1 82 ? 3.429 8.866 -30.619 1.00 90.31 82 SER A C 1
ATOM 619 O O . SER A 1 82 ? 3.622 9.899 -29.984 1.00 90.31 82 SER A O 1
ATOM 621 N N . SER A 1 83 ? 2.192 8.436 -30.903 1.00 92.56 83 SER A N 1
ATOM 622 C CA . SER A 1 83 ? 0.968 9.173 -30.542 1.00 92.56 83 SER A CA 1
ATOM 623 C C . SER A 1 83 ? 0.656 9.174 -29.041 1.00 92.56 83 SER A C 1
ATOM 625 O O . SER A 1 83 ? -0.108 10.019 -28.576 1.00 92.56 83 SER A O 1
ATOM 627 N N . VAL A 1 84 ? 1.268 8.260 -28.279 1.00 94.69 84 VAL A N 1
ATOM 628 C CA . VAL A 1 84 ? 1.132 8.160 -26.816 1.00 94.69 84 VAL A CA 1
ATOM 629 C C . VAL A 1 84 ? 2.383 8.655 -26.077 1.00 94.69 84 VAL A C 1
ATOM 631 O O . VAL A 1 84 ? 2.553 8.366 -24.892 1.00 94.69 84 VAL A O 1
ATOM 634 N N . VAL A 1 85 ? 3.264 9.400 -26.764 1.00 96.62 85 VAL A N 1
ATOM 635 C CA . VAL A 1 85 ? 4.441 10.065 -26.183 1.00 96.62 85 VAL A CA 1
ATOM 636 C C . VAL A 1 85 ? 4.217 11.577 -26.161 1.00 96.62 85 VAL A C 1
ATOM 638 O O . VAL A 1 85 ? 3.984 12.218 -27.186 1.00 96.62 85 VAL A O 1
ATOM 641 N N . TYR A 1 86 ? 4.331 12.172 -24.978 1.00 96.38 86 TYR A N 1
ATOM 642 C CA . TYR A 1 86 ? 4.085 13.591 -24.749 1.00 96.38 86 TYR A CA 1
ATOM 643 C C . TYR A 1 86 ? 5.346 14.296 -24.270 1.00 96.38 86 TYR A C 1
ATOM 645 O O . TYR A 1 86 ? 6.064 13.771 -23.422 1.00 96.38 86 TYR A O 1
ATOM 653 N N . SER A 1 87 ? 5.587 15.510 -24.758 1.00 95.56 87 SER A N 1
ATOM 654 C CA . SER A 1 87 ? 6.634 16.406 -24.271 1.00 95.56 87 SER A CA 1
ATOM 655 C C . SER A 1 87 ? 6.132 17.845 -24.242 1.00 95.56 87 SER A C 1
ATOM 657 O O . SER A 1 87 ? 5.307 18.263 -25.060 1.00 95.56 87 SER A O 1
ATOM 659 N N . SER A 1 88 ? 6.660 18.636 -23.311 1.00 92.25 88 SER A N 1
ATOM 660 C CA . SER A 1 88 ? 6.302 20.052 -23.191 1.00 92.25 88 SER A CA 1
ATOM 661 C C . SER A 1 88 ? 6.652 20.863 -24.446 1.00 92.25 88 SER A C 1
ATOM 663 O O . SER A 1 88 ? 5.978 21.851 -24.728 1.00 92.25 88 SER A O 1
ATOM 665 N N . ALA A 1 89 ? 7.663 20.431 -25.210 1.00 87.81 89 ALA A N 1
ATOM 666 C CA . ALA A 1 89 ? 8.122 21.085 -26.432 1.00 87.81 89 ALA A CA 1
ATOM 667 C C . ALA A 1 89 ? 7.306 20.703 -27.680 1.00 87.81 89 ALA A C 1
ATOM 669 O O . ALA A 1 89 ? 7.058 21.562 -28.520 1.00 87.81 89 ALA A O 1
ATOM 670 N N . ALA A 1 90 ? 6.882 19.439 -27.813 1.00 88.31 90 ALA A N 1
ATOM 671 C CA . ALA A 1 90 ? 6.185 18.964 -29.013 1.00 88.31 90 ALA A CA 1
ATOM 672 C C . ALA A 1 90 ? 4.655 19.072 -28.913 1.00 88.31 90 ALA A C 1
ATOM 674 O O . ALA A 1 90 ? 3.990 19.326 -29.913 1.00 88.31 90 ALA A O 1
ATOM 675 N N . ASN A 1 91 ? 4.078 18.869 -27.724 1.00 89.94 91 ASN A N 1
ATOM 676 C CA . ASN A 1 91 ? 2.627 18.837 -27.519 1.00 89.94 91 ASN A CA 1
ATOM 677 C C . ASN A 1 91 ? 2.226 19.371 -26.130 1.00 89.94 91 ASN A C 1
ATOM 679 O O . ASN A 1 91 ? 1.510 18.726 -25.364 1.00 89.94 91 ASN A O 1
ATOM 683 N N . SER A 1 92 ? 2.653 20.605 -25.835 1.00 91.44 92 SER A N 1
ATOM 684 C CA . SER A 1 92 ? 2.541 21.281 -24.529 1.00 91.44 92 SER A CA 1
ATOM 685 C C . SER A 1 92 ? 1.175 21.163 -23.831 1.00 91.44 92 SER A C 1
ATOM 687 O O . SER A 1 92 ? 1.113 20.860 -22.636 1.00 91.44 92 SER A O 1
ATOM 689 N N . SER A 1 93 ? 0.068 21.353 -24.563 1.00 94.56 93 SER A N 1
ATOM 690 C CA . SER A 1 93 ? -1.287 21.257 -23.997 1.00 94.56 93 SER A CA 1
ATOM 691 C C . SER A 1 93 ? -1.626 19.829 -23.547 1.00 94.56 93 SER A C 1
ATOM 693 O O . SER A 1 93 ? -2.032 19.623 -22.402 1.00 94.56 93 SER A O 1
ATOM 695 N N . ALA A 1 94 ? -1.380 18.832 -24.406 1.00 95.25 94 ALA A N 1
ATOM 696 C CA . ALA A 1 94 ? -1.620 17.425 -24.090 1.00 95.25 94 ALA A CA 1
ATOM 697 C C . ALA A 1 94 ? -0.693 16.931 -22.970 1.00 95.25 94 ALA A C 1
ATOM 699 O O . ALA A 1 94 ? -1.161 16.297 -22.028 1.00 95.25 94 ALA A O 1
ATOM 700 N N . TYR A 1 95 ? 0.592 17.296 -23.021 1.00 96.12 95 TYR A N 1
ATOM 701 C CA . TYR A 1 95 ? 1.558 17.020 -21.959 1.00 96.12 95 TYR A CA 1
ATOM 702 C C . TYR A 1 95 ? 1.075 17.544 -20.601 1.00 96.12 95 TYR A C 1
ATOM 704 O O . TYR A 1 95 ? 1.048 16.800 -19.621 1.00 96.12 95 TYR A O 1
ATOM 712 N N . THR A 1 96 ? 0.647 18.810 -20.549 1.00 95.38 96 THR A N 1
ATOM 713 C CA . THR A 1 96 ? 0.181 19.438 -19.307 1.00 95.38 96 THR A CA 1
ATOM 714 C C . THR A 1 96 ? -1.059 18.732 -18.775 1.00 95.38 96 THR A C 1
ATOM 716 O O . THR A 1 96 ? -1.113 18.410 -17.590 1.00 95.38 96 THR A O 1
ATOM 719 N N . LYS A 1 97 ? -2.028 18.427 -19.647 1.00 94.50 97 LYS A N 1
ATOM 720 C CA . LYS A 1 97 ? -3.244 17.704 -19.267 1.00 94.50 97 LYS A CA 1
ATOM 721 C C . LYS A 1 97 ? -2.923 16.322 -18.685 1.00 94.50 97 LYS A C 1
ATOM 723 O O . LYS A 1 97 ? -3.305 16.034 -17.556 1.00 94.50 97 LYS A O 1
ATOM 728 N N . VAL A 1 98 ? -2.162 15.500 -19.413 1.00 94.81 98 VAL A N 1
ATOM 729 C CA . VAL A 1 98 ? -1.792 14.136 -18.986 1.00 94.81 98 VAL A CA 1
ATOM 730 C C . VAL A 1 98 ? -0.999 14.154 -17.678 1.00 94.81 98 VAL A C 1
ATOM 732 O O . VAL A 1 98 ? -1.199 13.303 -16.809 1.00 94.81 98 VAL A 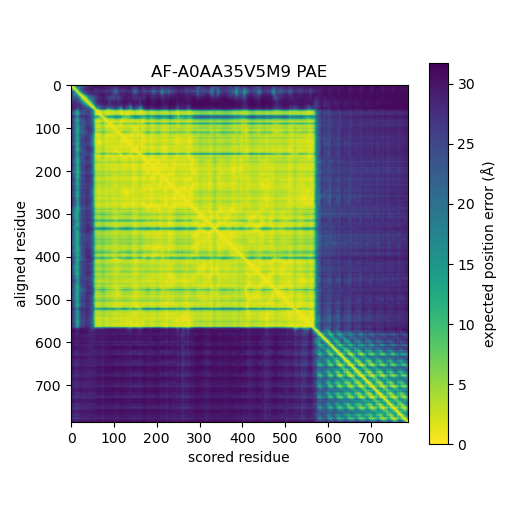O 1
ATOM 735 N N . LEU A 1 99 ? -0.100 15.125 -17.496 1.00 95.00 99 LEU A N 1
ATOM 736 C CA . LEU A 1 99 ? 0.639 15.254 -16.246 1.00 95.00 99 LEU A CA 1
ATOM 737 C C . LEU A 1 99 ? -0.305 15.532 -15.070 1.00 95.00 99 LEU A C 1
ATOM 739 O O . LEU A 1 99 ? -0.219 14.832 -14.060 1.00 95.00 99 LEU A O 1
ATOM 743 N N . MET A 1 100 ? -1.189 16.522 -15.222 1.00 92.50 100 MET A N 1
ATOM 744 C CA . MET A 1 100 ? -2.051 17.047 -14.160 1.00 92.50 100 MET A CA 1
ATOM 745 C C . MET A 1 100 ? -3.173 16.089 -13.751 1.00 92.50 100 MET A C 1
ATOM 747 O O . MET A 1 100 ? -3.438 15.964 -12.557 1.00 92.50 100 MET A O 1
ATOM 751 N N . ASP A 1 101 ? -3.787 15.379 -14.705 1.00 90.94 101 ASP A N 1
ATOM 752 C CA . ASP A 1 101 ? -4.971 14.529 -14.477 1.00 90.94 101 ASP A CA 1
ATOM 753 C C . ASP A 1 101 ? -4.759 13.460 -13.383 1.00 90.94 101 ASP A C 1
ATOM 755 O O . ASP A 1 101 ? -5.707 13.038 -12.714 1.00 90.94 101 ASP A O 1
ATOM 759 N N . HIS A 1 102 ? -3.509 13.032 -13.170 1.00 90.25 102 HIS A N 1
ATOM 760 C CA . HIS A 1 102 ? -3.153 11.958 -12.238 1.00 90.25 102 HIS A CA 1
ATOM 761 C C . HIS A 1 102 ? -2.186 12.397 -11.121 1.00 90.25 102 HIS A C 1
ATOM 763 O O . HIS A 1 102 ? -1.525 11.553 -10.517 1.00 90.25 102 HIS A O 1
ATOM 769 N N . ILE A 1 103 ? -2.079 13.696 -10.816 1.00 93.88 103 ILE A N 1
ATOM 770 C CA . ILE A 1 103 ? -1.401 14.166 -9.594 1.00 93.88 103 ILE A CA 1
ATOM 771 C C . ILE A 1 103 ? -2.405 14.151 -8.440 1.00 93.88 103 ILE A C 1
ATOM 773 O O . ILE A 1 103 ? -3.386 14.887 -8.467 1.00 93.88 103 ILE A O 1
ATOM 777 N N . LYS A 1 104 ? -2.152 13.342 -7.401 1.00 93.81 104 LYS A N 1
ATOM 778 C CA . LYS A 1 104 ? -3.057 13.218 -6.238 1.00 93.81 104 LYS A CA 1
ATOM 779 C C . LYS A 1 104 ? -2.565 13.916 -4.965 1.00 93.81 104 LYS A C 1
ATOM 781 O O . LYS A 1 104 ? -3.261 13.911 -3.952 1.00 93.81 104 LYS A O 1
ATOM 786 N N . ASN A 1 105 ? -1.398 14.563 -5.011 1.00 95.50 105 ASN A N 1
ATOM 787 C CA . ASN A 1 105 ? -0.885 15.399 -3.925 1.00 95.50 105 ASN A CA 1
ATOM 788 C C . ASN A 1 105 ? -0.350 16.730 -4.468 1.00 95.50 105 ASN A C 1
ATOM 790 O O . ASN A 1 105 ? 0.710 16.766 -5.099 1.00 95.50 105 ASN A O 1
ATOM 794 N N . PHE A 1 106 ? -1.048 17.832 -4.174 1.00 94.62 106 PHE A N 1
ATOM 795 C CA . PHE A 1 106 ? -0.687 19.162 -4.680 1.00 94.62 106 PHE A CA 1
ATOM 796 C C . PHE A 1 106 ? 0.653 19.704 -4.173 1.00 94.62 106 PHE A C 1
ATOM 798 O O . PHE A 1 106 ? 1.216 20.585 -4.821 1.00 94.62 106 PHE A O 1
ATOM 805 N N . ARG A 1 107 ? 1.240 19.135 -3.107 1.00 94.25 107 ARG A N 1
ATOM 806 C CA . ARG A 1 107 ? 2.627 19.460 -2.705 1.00 94.25 107 ARG A CA 1
ATOM 807 C C . ARG A 1 107 ? 3.634 19.251 -3.837 1.00 94.25 107 ARG A C 1
ATOM 809 O O . ARG A 1 107 ? 4.675 19.895 -3.857 1.00 94.25 107 ARG A O 1
ATOM 816 N N . TYR A 1 108 ? 3.310 18.360 -4.768 1.00 94.31 108 TYR A N 1
ATOM 817 C CA . TYR A 1 108 ? 4.151 17.979 -5.895 1.00 94.31 108 TYR A CA 1
ATOM 818 C C . TYR A 1 108 ? 3.638 18.551 -7.222 1.00 94.31 108 TYR A C 1
ATOM 820 O O . TYR A 1 108 ? 3.921 18.004 -8.285 1.00 94.31 108 TYR A O 1
ATOM 828 N N . ASN A 1 109 ? 2.874 19.647 -7.163 1.00 91.12 109 ASN A N 1
ATOM 829 C CA . ASN A 1 109 ? 2.376 20.368 -8.333 1.00 91.12 109 ASN A CA 1
ATOM 830 C C . ASN A 1 109 ? 2.855 21.830 -8.400 1.00 91.12 109 ASN A C 1
ATOM 832 O O . ASN A 1 109 ? 2.252 22.664 -9.072 1.00 91.12 109 ASN A O 1
ATOM 836 N N . ALA A 1 110 ? 3.928 22.178 -7.689 1.00 88.56 110 ALA A N 1
ATOM 837 C CA . ALA A 1 110 ? 4.471 23.530 -7.741 1.00 88.56 110 ALA A CA 1
ATOM 838 C C . ALA A 1 110 ? 5.215 23.778 -9.066 1.00 88.56 110 ALA A C 1
ATOM 840 O O . ALA A 1 110 ? 5.686 22.847 -9.733 1.00 88.56 110 ALA A O 1
ATOM 841 N N . THR A 1 111 ? 5.383 25.050 -9.427 1.00 86.50 111 THR A N 1
ATOM 842 C CA . THR A 1 111 ? 6.239 25.469 -10.551 1.00 86.50 111 THR A CA 1
ATOM 843 C C . THR A 1 111 ? 7.693 25.038 -10.355 1.00 86.50 111 THR A C 1
ATOM 845 O O . THR A 1 111 ? 8.349 24.670 -11.322 1.00 86.50 111 THR A O 1
ATOM 848 N N . SER A 1 112 ? 8.169 24.999 -9.108 1.00 88.69 112 SER A N 1
ATOM 849 C CA . SER A 1 112 ? 9.506 24.523 -8.734 1.00 88.69 112 SER A CA 1
ATOM 850 C C . SER A 1 112 ? 9.656 22.999 -8.736 1.00 88.69 112 SER A C 1
ATOM 852 O O . SER A 1 112 ? 10.779 22.501 -8.710 1.00 88.69 112 SER A O 1
ATOM 854 N N . THR A 1 113 ? 8.557 22.235 -8.754 1.00 92.50 113 THR A N 1
ATOM 855 C CA . THR A 1 113 ? 8.634 20.771 -8.767 1.00 92.50 113 THR A CA 1
ATOM 856 C C . THR A 1 113 ? 9.229 20.294 -10.100 1.00 92.50 113 THR A C 1
ATOM 858 O O . THR A 1 113 ? 8.688 20.674 -11.145 1.00 92.50 113 THR A O 1
ATOM 861 N N . PRO A 1 114 ? 10.267 19.433 -10.098 1.00 93.56 114 PRO A N 1
ATOM 862 C CA . PRO A 1 114 ? 10.835 18.866 -11.320 1.00 93.56 114 PRO A CA 1
ATOM 863 C C . PRO A 1 114 ? 9.771 18.199 -12.197 1.00 93.56 114 PRO A C 1
ATOM 865 O O . PRO A 1 114 ? 8.887 17.500 -11.698 1.00 93.56 114 PRO A O 1
ATOM 868 N N . LYS A 1 115 ? 9.844 18.441 -13.507 1.00 94.50 115 LYS A N 1
ATOM 869 C CA . LYS A 1 115 ? 8.882 17.949 -14.503 1.00 94.50 115 LYS A CA 1
ATOM 870 C C . LYS A 1 115 ? 9.554 16.907 -15.404 1.00 94.50 115 LYS A C 1
ATOM 872 O O . LYS A 1 115 ? 10.736 17.074 -15.705 1.00 94.50 115 LYS A O 1
ATOM 877 N N . PRO A 1 116 ? 8.838 15.856 -15.839 1.00 96.19 116 PRO A N 1
ATOM 878 C CA . PRO A 1 116 ? 9.417 14.840 -16.710 1.00 96.19 116 PRO A CA 1
ATOM 879 C C . PRO A 1 116 ? 9.743 15.418 -18.086 1.00 96.19 116 PRO A C 1
ATOM 881 O O . PRO A 1 116 ? 8.971 16.219 -18.618 1.00 96.19 116 PRO A O 1
ATOM 884 N N . ALA A 1 117 ? 10.832 14.961 -18.699 1.00 96.06 117 ALA A N 1
ATOM 885 C CA . ALA A 1 117 ? 11.165 15.319 -20.075 1.00 96.06 117 ALA A CA 1
ATOM 886 C C . ALA A 1 117 ? 10.081 14.833 -21.050 1.00 96.06 117 ALA A C 1
ATOM 888 O O . ALA A 1 117 ? 9.650 15.579 -21.931 1.00 96.06 117 ALA A O 1
ATOM 889 N N . ILE A 1 118 ? 9.614 13.596 -20.846 1.00 97.44 118 ILE A N 1
ATOM 890 C CA . ILE A 1 118 ? 8.528 12.981 -21.611 1.00 97.44 118 ILE A CA 1
ATOM 891 C C . ILE A 1 118 ? 7.588 12.167 -20.713 1.00 97.44 118 ILE A C 1
ATOM 893 O O . ILE A 1 118 ? 7.987 11.654 -19.664 1.00 97.44 118 ILE A O 1
ATOM 897 N N . ILE A 1 119 ? 6.339 12.020 -21.146 1.00 98.44 119 ILE A N 1
ATOM 898 C CA . ILE A 1 119 ? 5.342 11.127 -20.542 1.00 98.44 119 ILE A CA 1
ATOM 899 C C . ILE A 1 119 ? 4.901 10.129 -21.604 1.00 98.44 119 ILE A C 1
ATOM 901 O O . ILE A 1 119 ? 4.634 10.518 -22.736 1.00 98.44 119 ILE A O 1
ATOM 905 N N . ILE A 1 120 ? 4.813 8.856 -21.240 1.00 98.00 120 ILE A N 1
ATOM 906 C CA . ILE A 1 120 ? 4.394 7.771 -22.126 1.00 98.00 120 ILE A CA 1
ATOM 907 C C . ILE A 1 120 ? 3.144 7.139 -21.530 1.00 98.00 120 ILE A C 1
ATOM 909 O O . ILE A 1 120 ? 3.142 6.804 -20.347 1.00 98.00 120 ILE A O 1
ATOM 913 N N . THR A 1 121 ? 2.094 6.961 -22.330 1.00 97.81 121 THR A N 1
ATOM 914 C CA . THR A 1 121 ? 0.795 6.445 -21.865 1.00 97.81 121 THR A CA 1
ATOM 915 C C . THR A 1 121 ? 0.457 5.105 -22.533 1.00 97.81 121 THR A C 1
ATOM 917 O O . THR A 1 121 ? -0.493 5.008 -23.318 1.00 97.81 121 THR A O 1
ATOM 920 N N . PRO A 1 122 ? 1.259 4.050 -22.275 1.00 97.06 122 PRO A N 1
ATOM 921 C CA . PRO A 1 122 ? 1.182 2.784 -23.001 1.00 97.06 122 PRO A CA 1
ATOM 922 C C . PRO A 1 122 ? -0.231 2.200 -22.973 1.00 97.06 122 PRO A C 1
ATOM 924 O O . PRO A 1 122 ? -0.857 2.131 -21.919 1.00 97.06 122 PRO A O 1
ATOM 927 N N . ASN A 1 123 ? -0.716 1.736 -24.123 1.00 95.38 123 ASN A N 1
ATOM 928 C CA . ASN A 1 123 ? -1.998 1.028 -24.238 1.00 95.38 123 ASN A CA 1
ATOM 929 C C . ASN A 1 123 ? -1.832 -0.451 -24.633 1.00 95.38 123 ASN A C 1
ATOM 931 O O . ASN A 1 123 ? -2.819 -1.173 -24.758 1.00 95.38 123 ASN A O 1
ATOM 935 N N . LYS A 1 124 ? -0.582 -0.906 -24.786 1.00 93.75 124 LYS A N 1
ATOM 936 C CA . LYS A 1 124 ? -0.187 -2.289 -25.077 1.00 93.75 124 LYS A CA 1
ATOM 937 C C . LYS A 1 124 ? 1.034 -2.677 -24.246 1.00 93.75 124 LYS A C 1
ATOM 939 O O . LYS A 1 124 ? 1.842 -1.821 -23.887 1.00 93.75 124 LYS A O 1
ATOM 944 N N . GLU A 1 125 ? 1.206 -3.975 -24.004 1.00 95.06 125 GLU A N 1
ATOM 945 C CA . GLU A 1 125 ? 2.381 -4.520 -23.303 1.00 95.06 125 GLU A CA 1
ATOM 946 C C . GLU A 1 125 ? 3.696 -4.154 -24.031 1.00 95.06 125 GLU A C 1
ATOM 948 O O . GLU A 1 125 ? 4.661 -3.727 -23.397 1.00 95.06 125 GLU A O 1
ATOM 953 N N . THR A 1 126 ? 3.712 -4.201 -25.369 1.00 94.94 126 THR A N 1
ATOM 954 C CA . THR A 1 126 ? 4.897 -3.898 -26.199 1.00 94.94 126 THR A CA 1
ATOM 955 C C . THR A 1 126 ? 5.379 -2.451 -26.086 1.00 94.94 126 THR A C 1
ATOM 957 O O . THR A 1 126 ? 6.580 -2.196 -26.179 1.00 94.94 126 THR A O 1
ATOM 960 N N . HIS A 1 127 ? 4.481 -1.495 -25.821 1.00 96.12 127 HIS A N 1
ATOM 961 C CA . HIS A 1 127 ? 4.861 -0.100 -25.559 1.00 96.12 127 HIS A CA 1
ATOM 962 C C . HIS A 1 127 ? 5.698 0.013 -24.283 1.00 96.12 127 HIS A C 1
ATOM 964 O O . HIS A 1 127 ? 6.660 0.775 -24.242 1.00 96.12 127 HIS A O 1
ATOM 970 N N . VAL A 1 128 ? 5.372 -0.772 -23.253 1.00 97.50 128 VAL A N 1
ATOM 971 C CA . VAL A 1 128 ? 6.120 -0.786 -21.989 1.00 97.50 128 VAL A CA 1
ATOM 972 C C . VAL A 1 128 ? 7.507 -1.390 -22.191 1.00 97.50 128 VAL A C 1
ATOM 974 O O . VAL A 1 128 ? 8.491 -0.806 -21.739 1.00 97.50 128 VAL A O 1
ATOM 977 N N . GLN A 1 129 ? 7.604 -2.510 -22.916 1.00 96.81 129 GLN A N 1
ATOM 978 C CA . GLN A 1 129 ? 8.888 -3.137 -23.254 1.00 96.81 129 GLN A CA 1
ATOM 979 C C . GLN A 1 129 ? 9.812 -2.156 -23.984 1.00 96.81 129 GLN A C 1
ATOM 981 O O . GLN A 1 129 ? 10.934 -1.910 -23.543 1.00 96.81 129 GLN A O 1
ATOM 986 N N . ALA A 1 130 ? 9.313 -1.541 -25.059 1.00 96.06 130 ALA A N 1
ATOM 987 C CA . ALA A 1 130 ? 10.078 -0.587 -25.851 1.00 96.06 130 ALA A CA 1
ATOM 988 C C . ALA A 1 130 ? 10.444 0.677 -25.051 1.00 96.06 130 ALA A C 1
ATOM 990 O O . ALA A 1 130 ? 11.559 1.178 -25.189 1.00 96.06 130 ALA A O 1
ATOM 991 N N . ALA A 1 131 ? 9.563 1.159 -24.165 1.00 96.94 131 ALA A N 1
ATOM 992 C CA . ALA A 1 131 ? 9.872 2.272 -23.270 1.00 96.94 131 ALA A CA 1
ATOM 993 C C . ALA A 1 131 ? 11.036 1.950 -22.322 1.00 96.94 131 ALA A C 1
ATOM 995 O O . ALA A 1 131 ? 11.941 2.771 -22.179 1.00 96.94 131 ALA A O 1
ATOM 996 N N . VAL A 1 132 ? 11.048 0.759 -21.714 1.00 97.44 132 VAL A N 1
ATOM 997 C CA . VAL A 1 132 ? 12.143 0.315 -20.835 1.00 97.44 132 VAL A CA 1
ATOM 998 C C . VAL A 1 132 ? 13.454 0.185 -21.611 1.00 97.44 132 VAL A C 1
ATOM 1000 O O . VAL A 1 132 ? 14.469 0.740 -21.188 1.00 97.44 132 VAL A O 1
ATOM 1003 N N . ILE A 1 133 ? 13.429 -0.474 -22.774 1.00 96.56 133 ILE A N 1
ATOM 1004 C CA . ILE A 1 133 ? 14.613 -0.668 -23.625 1.00 96.56 133 ILE A CA 1
ATOM 1005 C C . ILE A 1 133 ? 15.203 0.682 -24.055 1.00 96.56 133 ILE A C 1
ATOM 1007 O O . ILE A 1 133 ? 16.407 0.911 -23.911 1.00 96.56 133 ILE A O 1
ATOM 1011 N N . CYS A 1 134 ? 14.364 1.607 -24.529 1.00 96.19 134 CYS A N 1
ATOM 1012 C CA . CYS A 1 134 ? 14.821 2.922 -24.971 1.00 96.19 134 CYS A CA 1
ATOM 1013 C C . CYS A 1 134 ? 15.317 3.798 -23.827 1.00 96.19 134 CYS A C 1
ATOM 1015 O O . CYS A 1 134 ? 16.350 4.448 -23.969 1.00 96.19 134 CYS A O 1
ATOM 1017 N N . ALA A 1 135 ? 14.641 3.793 -22.679 1.00 96.00 135 ALA A N 1
ATOM 1018 C CA . ALA A 1 135 ? 15.104 4.533 -21.512 1.00 96.00 135 ALA A CA 1
ATOM 1019 C C . ALA A 1 135 ? 16.465 4.034 -21.020 1.00 96.00 135 ALA A C 1
ATOM 1021 O O . ALA A 1 135 ? 17.326 4.852 -20.703 1.00 96.00 135 ALA A O 1
ATOM 1022 N N . LYS A 1 136 ? 16.701 2.715 -21.041 1.00 94.81 136 LYS A N 1
ATOM 1023 C CA . LYS A 1 136 ? 18.012 2.143 -20.726 1.00 94.81 136 LYS A CA 1
ATOM 1024 C C . LYS A 1 136 ? 19.075 2.582 -21.735 1.00 94.81 136 LYS A C 1
ATOM 1026 O O . LYS A 1 136 ? 20.108 3.111 -21.336 1.00 94.81 136 LYS A O 1
ATOM 1031 N N . LYS A 1 137 ? 18.805 2.439 -23.039 1.00 94.44 137 LYS A N 1
ATOM 1032 C CA . LYS A 1 137 ? 19.734 2.822 -24.121 1.00 94.44 137 LYS A CA 1
ATOM 1033 C C . LYS A 1 137 ? 20.100 4.311 -24.095 1.00 94.44 137 LYS A C 1
ATOM 1035 O O . LYS A 1 137 ? 21.230 4.669 -24.410 1.00 94.44 137 LYS A O 1
ATOM 1040 N N . LEU A 1 138 ? 19.147 5.166 -23.728 1.00 93.94 138 LEU A N 1
ATOM 1041 C CA . LEU A 1 138 ? 19.299 6.623 -23.697 1.00 93.94 138 LEU A CA 1
ATOM 1042 C C . LEU A 1 138 ? 19.679 7.169 -22.312 1.00 93.94 138 LEU A C 1
ATOM 1044 O O . LEU A 1 138 ? 19.814 8.382 -22.161 1.00 93.94 138 LEU A O 1
ATOM 1048 N N . ASN A 1 139 ? 19.853 6.298 -21.312 1.00 92.50 139 ASN A N 1
ATOM 1049 C CA . ASN A 1 139 ? 20.151 6.661 -19.925 1.00 92.50 139 ASN A CA 1
ATOM 1050 C C . ASN A 1 139 ? 19.153 7.680 -19.326 1.00 92.50 139 ASN A C 1
ATOM 1052 O O . ASN A 1 139 ? 19.536 8.680 -18.716 1.00 92.50 139 ASN A O 1
ATOM 1056 N N . ILE A 1 140 ? 17.856 7.431 -19.523 1.00 94.38 140 ILE A N 1
ATOM 1057 C CA . ILE A 1 140 ? 16.753 8.236 -18.982 1.00 94.38 140 ILE A CA 1
ATOM 1058 C C . ILE A 1 140 ? 16.184 7.513 -17.760 1.00 94.38 140 ILE A C 1
ATOM 1060 O O . ILE A 1 140 ? 15.838 6.334 -17.837 1.00 94.38 140 ILE A O 1
ATOM 1064 N N . GLN A 1 141 ? 16.039 8.214 -16.633 1.00 96.12 141 GLN A N 1
ATOM 1065 C CA . GLN A 1 141 ? 15.411 7.625 -15.449 1.00 96.12 141 GLN A CA 1
ATOM 1066 C C . GLN A 1 141 ? 13.913 7.384 -15.686 1.00 96.12 141 GLN A C 1
ATOM 1068 O O . GLN A 1 141 ? 13.215 8.240 -16.228 1.00 96.12 141 GLN A O 1
ATOM 1073 N N . ILE A 1 142 ? 13.392 6.255 -15.206 1.00 97.25 142 ILE A N 1
ATOM 1074 C CA . ILE A 1 142 ? 11.961 5.940 -15.273 1.00 97.25 142 ILE A CA 1
ATOM 1075 C C . ILE A 1 142 ? 11.287 6.208 -13.930 1.00 97.25 142 ILE A C 1
ATOM 1077 O O . ILE A 1 142 ? 11.723 5.705 -12.897 1.00 97.25 142 ILE A O 1
ATOM 1081 N N . ARG A 1 143 ? 10.157 6.921 -13.960 1.00 98.31 143 ARG A N 1
ATOM 1082 C CA . ARG A 1 143 ? 9.134 6.900 -12.908 1.00 98.31 143 ARG A CA 1
ATOM 1083 C C . ARG A 1 143 ? 7.883 6.205 -13.437 1.00 98.31 143 ARG A C 1
ATOM 1085 O O . ARG A 1 143 ? 7.495 6.399 -14.585 1.00 98.31 143 ARG A O 1
ATOM 1092 N N . ILE A 1 144 ? 7.271 5.362 -12.613 1.00 98.56 144 ILE A N 1
ATOM 1093 C CA . ILE A 1 144 ? 6.123 4.540 -13.011 1.00 98.56 144 ILE A CA 1
ATOM 1094 C C . ILE A 1 144 ? 4.902 5.056 -12.264 1.00 98.56 144 ILE A C 1
ATOM 1096 O O . ILE A 1 144 ? 4.883 5.058 -11.030 1.00 98.56 144 ILE A O 1
ATOM 1100 N N . ARG A 1 145 ? 3.875 5.474 -13.006 1.00 98.56 145 ARG A N 1
ATOM 1101 C CA . ARG A 1 145 ? 2.618 5.971 -12.448 1.00 98.56 145 ARG A CA 1
ATOM 1102 C C . ARG A 1 145 ? 1.477 5.027 -12.803 1.00 98.56 145 ARG A C 1
ATOM 1104 O O . ARG A 1 145 ? 1.331 4.610 -13.941 1.00 98.56 145 ARG A O 1
ATOM 1111 N N . SER A 1 146 ? 0.686 4.680 -11.793 1.00 97.69 146 SER A N 1
ATOM 1112 C CA . SER A 1 146 ? -0.602 3.993 -11.937 1.00 97.69 146 SER A CA 1
ATOM 1113 C C . SER A 1 146 ? -1.705 4.989 -11.555 1.00 97.69 146 SER A C 1
ATOM 1115 O O . SER A 1 146 ? -1.977 5.910 -12.310 1.00 97.69 146 SER A O 1
ATOM 1117 N N . GLY A 1 147 ? -2.264 4.917 -10.344 1.00 95.56 147 GLY A N 1
ATOM 1118 C CA . GLY A 1 147 ? -3.293 5.861 -9.876 1.00 95.56 147 GLY A CA 1
ATOM 1119 C C . GLY A 1 147 ? -2.775 7.198 -9.325 1.00 95.56 147 GLY A C 1
ATOM 1120 O O . GLY A 1 147 ? -3.578 8.021 -8.903 1.00 95.56 147 GLY A O 1
ATOM 1121 N N . GLY A 1 148 ? -1.454 7.412 -9.261 1.00 96.25 148 GLY A N 1
ATOM 1122 C CA . GLY A 1 148 ? -0.863 8.691 -8.830 1.00 96.25 148 GLY A CA 1
ATOM 1123 C C . GLY A 1 148 ? -0.918 9.001 -7.326 1.00 96.25 148 GLY A C 1
ATOM 1124 O O . GLY A 1 148 ? -0.642 10.127 -6.928 1.00 96.25 148 GLY A O 1
ATOM 1125 N N . HIS A 1 149 ? -1.245 8.017 -6.482 1.00 97.06 149 HIS A N 1
ATOM 1126 C CA . HIS A 1 149 ? -1.426 8.165 -5.025 1.00 97.06 149 HIS A CA 1
ATOM 1127 C C . HIS A 1 149 ? -0.132 8.122 -4.188 1.00 97.06 149 HIS A C 1
ATOM 1129 O O . HIS A 1 149 ? -0.207 8.002 -2.967 1.00 97.06 149 HIS A O 1
ATOM 1135 N N . ASP A 1 150 ? 1.055 8.202 -4.800 1.00 97.81 150 ASP A N 1
ATOM 1136 C CA . ASP A 1 150 ? 2.306 8.214 -4.028 1.00 97.81 150 ASP A CA 1
ATOM 1137 C C . ASP A 1 150 ? 2.362 9.461 -3.128 1.00 97.81 150 ASP A C 1
ATOM 1139 O O . ASP A 1 150 ? 2.278 10.596 -3.602 1.00 97.81 150 ASP A O 1
ATOM 1143 N N . TYR A 1 151 ? 2.475 9.247 -1.815 1.00 97.81 151 TYR A N 1
ATOM 1144 C CA . TYR A 1 151 ? 2.368 10.318 -0.821 1.00 97.81 151 TYR A CA 1
ATOM 1145 C C . TYR A 1 151 ? 3.479 11.359 -0.914 1.00 97.81 151 TYR A C 1
ATOM 1147 O O . TYR A 1 151 ? 3.259 12.498 -0.493 1.00 97.81 151 TYR A O 1
ATOM 1155 N N . GLU A 1 152 ? 4.613 11.000 -1.513 1.00 97.31 152 GLU A N 1
ATOM 1156 C CA . GLU A 1 152 ? 5.759 11.884 -1.700 1.00 97.31 152 GLU A CA 1
ATOM 1157 C C . GLU A 1 152 ? 6.025 12.151 -3.193 1.00 97.31 152 GLU A C 1
ATOM 1159 O O . GLU A 1 152 ? 7.120 12.560 -3.571 1.00 97.31 152 GLU A O 1
ATOM 1164 N N . GLY A 1 153 ? 5.022 11.925 -4.054 1.00 96.88 153 GLY A N 1
ATOM 1165 C CA . GLY A 1 153 ? 5.063 12.247 -5.481 1.00 96.88 153 GLY A CA 1
ATOM 1166 C C . GLY A 1 153 ? 6.109 11.477 -6.290 1.00 96.88 153 GLY A C 1
ATOM 1167 O O . GLY A 1 153 ? 6.388 11.843 -7.431 1.00 96.88 153 GLY A O 1
ATOM 1168 N N . VAL A 1 154 ? 6.677 10.399 -5.745 1.00 96.81 154 VAL A N 1
ATOM 1169 C CA . VAL A 1 154 ? 7.824 9.664 -6.315 1.00 96.81 154 VAL A CA 1
ATOM 1170 C C . VAL A 1 154 ? 7.497 9.015 -7.664 1.00 96.81 154 VAL A C 1
ATOM 1172 O O . VAL A 1 154 ? 8.387 8.795 -8.484 1.00 96.81 154 VAL A O 1
ATOM 1175 N N . SER A 1 155 ? 6.217 8.751 -7.935 1.00 97.88 155 SER A N 1
ATOM 1176 C CA . SER A 1 155 ? 5.749 8.197 -9.216 1.00 97.88 155 SER A CA 1
ATOM 1177 C C . SER A 1 155 ? 5.719 9.204 -10.376 1.00 97.88 155 SER A C 1
ATOM 1179 O O . SER A 1 155 ? 5.582 8.791 -11.524 1.00 97.88 155 SER A O 1
ATOM 1181 N N . TYR A 1 156 ? 5.848 10.507 -10.107 1.00 96.62 156 TYR A N 1
ATOM 1182 C CA . TYR A 1 156 ? 5.775 11.563 -11.129 1.00 96.62 156 TYR A CA 1
ATOM 1183 C C . TYR A 1 156 ? 6.738 12.737 -10.897 1.00 96.62 156 TYR A C 1
ATOM 1185 O O . TYR A 1 156 ? 6.676 13.740 -11.606 1.00 96.62 156 TYR A O 1
ATOM 1193 N N . THR A 1 157 ? 7.649 12.608 -9.934 1.00 95.81 157 THR A N 1
ATOM 1194 C CA . THR A 1 157 ? 8.724 13.562 -9.657 1.00 95.81 157 THR A CA 1
ATOM 1195 C C . THR A 1 157 ? 10.022 12.812 -9.385 1.00 95.81 157 THR A C 1
ATOM 1197 O O . THR A 1 157 ? 10.006 11.630 -9.034 1.00 95.81 157 THR A O 1
ATOM 1200 N N . SER A 1 158 ? 11.145 13.501 -9.561 1.00 93.88 158 SER A N 1
ATOM 1201 C CA . SER A 1 158 ? 12.472 12.997 -9.227 1.00 93.88 158 SER A CA 1
ATOM 1202 C C . SER A 1 158 ? 13.299 14.109 -8.604 1.00 93.88 158 SER A C 1
ATOM 1204 O O . SER A 1 158 ? 13.215 15.261 -9.026 1.00 93.88 158 SER A O 1
ATOM 1206 N N . SER A 1 159 ? 14.080 13.748 -7.593 1.00 88.25 159 SER A N 1
ATOM 1207 C CA . SER A 1 159 ? 15.085 14.601 -6.958 1.00 88.25 159 SER A CA 1
ATOM 1208 C C . SER A 1 159 ? 16.475 14.442 -7.582 1.00 88.25 159 SER A C 1
ATOM 1210 O O . SER A 1 159 ? 17.377 15.228 -7.281 1.00 88.25 159 SER A O 1
ATOM 1212 N N . GLU A 1 160 ? 16.665 13.452 -8.463 1.00 85.81 160 GLU A N 1
ATOM 1213 C CA . GLU A 1 160 ? 17.911 13.295 -9.210 1.00 85.81 160 GLU A CA 1
ATOM 1214 C C . GLU A 1 160 ? 18.092 14.443 -10.214 1.00 85.81 160 GLU A C 1
ATOM 1216 O O . GLU A 1 160 ? 17.136 14.971 -10.777 1.00 85.81 160 GLU A O 1
ATOM 1221 N N . LYS A 1 161 ? 19.349 14.823 -10.472 1.00 79.06 161 LYS A N 1
ATOM 1222 C CA . LYS A 1 161 ? 19.686 15.854 -11.473 1.00 79.06 161 LYS A CA 1
ATOM 1223 C C . LYS A 1 161 ? 19.534 15.362 -12.919 1.00 79.06 161 LYS A C 1
ATOM 1225 O O . LYS A 1 161 ? 19.689 16.148 -13.851 1.00 79.06 161 LYS A O 1
ATOM 1230 N N . THR A 1 162 ? 19.319 14.065 -13.111 1.00 82.56 162 THR A N 1
ATOM 1231 C CA . THR A 1 162 ? 19.147 13.426 -14.416 1.00 82.56 162 THR A CA 1
ATOM 1232 C C . THR A 1 162 ? 17.754 13.702 -14.975 1.00 82.56 162 THR A C 1
ATOM 1234 O O . THR A 1 162 ? 16.792 13.919 -14.239 1.00 82.56 162 THR A O 1
ATOM 1237 N N . GLN A 1 163 ? 17.634 13.695 -16.304 1.00 90.19 163 GLN A N 1
ATOM 1238 C CA . GLN A 1 163 ? 16.324 13.739 -16.945 1.00 90.19 163 GLN A CA 1
ATOM 1239 C C . GLN A 1 163 ? 15.560 12.447 -16.640 1.00 90.19 163 GLN A C 1
ATOM 1241 O O . GLN A 1 163 ? 16.134 11.353 -16.641 1.00 90.19 163 GLN A O 1
ATOM 1246 N N . PHE A 1 164 ? 14.256 12.577 -16.412 1.00 96.00 164 PHE A N 1
ATOM 1247 C CA . PHE A 1 164 ? 13.378 11.443 -16.155 1.00 96.00 164 PHE A CA 1
ATOM 1248 C C . PHE A 1 164 ? 12.151 11.471 -17.061 1.00 96.00 164 PHE A C 1
ATOM 1250 O O . PHE A 1 164 ? 11.713 12.527 -17.525 1.00 96.00 164 PHE A O 1
ATOM 1257 N N . MET A 1 165 ? 11.584 10.294 -17.284 1.00 97.31 165 MET A N 1
ATOM 1258 C CA . MET A 1 165 ? 10.312 10.101 -17.962 1.00 97.31 165 MET A CA 1
ATOM 1259 C C . MET A 1 165 ? 9.296 9.439 -17.039 1.00 97.31 165 MET A C 1
ATOM 1261 O O . MET A 1 165 ? 9.667 8.732 -16.099 1.00 97.31 165 MET A O 1
ATOM 1265 N N . ILE A 1 166 ? 8.012 9.637 -17.331 1.00 98.62 166 ILE A N 1
ATOM 1266 C CA . ILE A 1 166 ? 6.928 8.891 -16.685 1.00 98.62 166 ILE A CA 1
ATOM 1267 C C . ILE A 1 166 ? 6.412 7.829 -17.654 1.00 98.62 166 ILE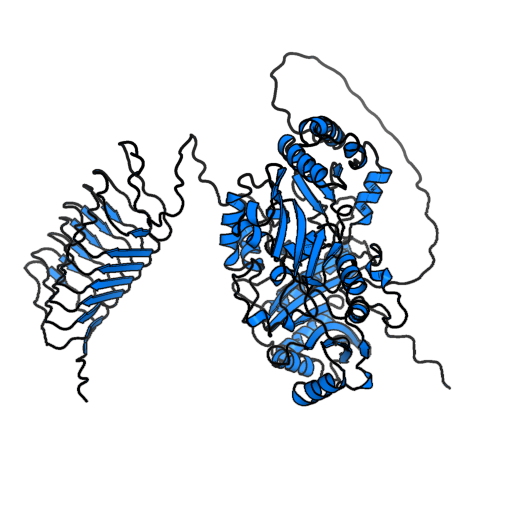 A C 1
ATOM 1269 O O . ILE A 1 166 ? 6.011 8.164 -18.767 1.00 98.62 166 ILE A O 1
ATOM 1273 N N . ILE A 1 167 ? 6.357 6.573 -17.211 1.00 98.56 167 ILE A N 1
ATOM 1274 C CA . ILE A 1 167 ? 5.492 5.552 -17.811 1.00 98.56 167 ILE A CA 1
ATOM 1275 C C . ILE A 1 167 ? 4.178 5.568 -17.028 1.00 98.56 167 ILE A C 1
ATOM 1277 O O . ILE A 1 167 ? 4.123 5.118 -15.881 1.00 98.56 167 ILE A O 1
ATOM 1281 N N . ASP A 1 168 ? 3.139 6.141 -17.629 1.00 98.44 168 ASP A N 1
ATOM 1282 C CA . ASP A 1 168 ? 1.814 6.278 -17.034 1.00 98.44 168 ASP A CA 1
ATOM 1283 C C . ASP A 1 168 ? 0.900 5.142 -17.501 1.00 98.44 168 ASP A C 1
ATOM 1285 O O . ASP A 1 168 ? 0.346 5.145 -18.599 1.00 98.44 168 ASP A O 1
ATOM 1289 N N . MET A 1 169 ? 0.743 4.150 -16.634 1.00 98.25 169 MET A N 1
ATOM 1290 C CA . MET A 1 169 ? 0.067 2.888 -16.909 1.00 98.25 169 MET A CA 1
ATOM 1291 C C . MET A 1 169 ? -1.454 3.020 -17.035 1.00 98.25 169 MET A C 1
ATOM 1293 O O . MET A 1 169 ? -2.111 2.011 -17.265 1.00 98.25 169 MET A O 1
ATOM 1297 N N . PHE A 1 170 ? -2.039 4.214 -16.879 1.00 95.12 170 PHE A N 1
ATOM 1298 C CA . PHE A 1 170 ? -3.487 4.407 -16.724 1.00 95.12 170 PHE A CA 1
ATOM 1299 C C . PHE A 1 170 ? -4.365 3.786 -17.827 1.00 95.12 170 PHE A C 1
ATOM 1301 O O . PHE A 1 170 ? -5.529 3.476 -17.556 1.00 95.12 170 PHE A O 1
ATOM 1308 N N . ASN A 1 171 ? -3.837 3.625 -19.046 1.00 96.69 171 ASN A N 1
ATOM 1309 C CA . ASN A 1 171 ? -4.534 3.018 -20.185 1.00 96.69 171 ASN A CA 1
ATOM 1310 C C . ASN A 1 171 ? -4.602 1.480 -20.094 1.00 96.69 171 ASN A C 1
ATOM 1312 O O . ASN A 1 171 ? -5.549 0.880 -20.601 1.00 96.69 171 ASN A O 1
ATOM 1316 N N . LEU A 1 172 ? -3.649 0.838 -19.412 1.00 97.94 172 LEU A N 1
ATOM 1317 C CA . LEU A 1 172 ? -3.630 -0.604 -19.149 1.00 97.94 172 LEU A CA 1
ATOM 1318 C C . LEU A 1 172 ? -4.458 -0.903 -17.895 1.00 97.94 172 LEU A C 1
ATOM 1320 O O . LEU A 1 172 ? -3.926 -1.051 -16.795 1.00 97.94 172 LEU A O 1
ATOM 1324 N N . ARG A 1 173 ? -5.783 -0.935 -18.057 1.00 97.69 173 ARG A N 1
ATOM 1325 C CA . ARG A 1 173 ? -6.760 -0.998 -16.955 1.00 97.69 173 ARG A CA 1
ATOM 1326 C C . ARG A 1 173 ? -7.796 -2.119 -17.051 1.00 97.69 173 ARG A C 1
ATOM 1328 O O . ARG A 1 173 ? -8.807 -2.062 -16.355 1.00 97.69 173 ARG A O 1
ATOM 1335 N N . ALA A 1 174 ? -7.603 -3.093 -17.934 1.00 98.50 174 ALA A N 1
ATOM 1336 C CA . ALA A 1 174 ? -8.534 -4.206 -18.066 1.00 98.50 174 ALA A CA 1
ATOM 1337 C C . ALA A 1 174 ? -8.633 -5.010 -16.757 1.00 98.50 174 ALA A C 1
ATOM 1339 O O . ALA A 1 174 ? -7.633 -5.212 -16.061 1.00 98.50 174 ALA A O 1
ATOM 1340 N N . VAL A 1 175 ? -9.848 -5.471 -16.452 1.00 98.81 175 VAL A N 1
ATOM 1341 C CA . VAL A 1 175 ? -10.147 -6.374 -15.337 1.00 98.81 175 VAL A CA 1
ATOM 1342 C C . VAL A 1 175 ? -10.998 -7.511 -15.881 1.00 98.81 175 VAL A C 1
ATOM 1344 O O . VAL A 1 175 ? -12.136 -7.282 -16.292 1.00 98.81 175 VAL A O 1
ATOM 1347 N N . ASP A 1 176 ? -10.446 -8.718 -15.889 1.00 98.69 176 ASP A N 1
ATOM 1348 C CA . ASP A 1 176 ? -11.158 -9.930 -16.282 1.00 98.69 176 ASP A CA 1
ATOM 1349 C C . ASP A 1 176 ? -11.423 -10.794 -15.049 1.00 98.69 176 ASP A C 1
ATOM 1351 O O . ASP A 1 176 ? -10.500 -11.121 -14.304 1.00 98.69 176 ASP A O 1
ATOM 1355 N N . VAL A 1 177 ? -12.690 -11.127 -14.806 1.00 98.88 177 VAL A N 1
ATOM 1356 C CA . VAL A 1 177 ? -13.147 -11.806 -13.588 1.00 98.88 177 VAL A CA 1
ATOM 1357 C C . VAL A 1 177 ? -13.701 -13.174 -13.951 1.00 98.88 177 VAL A C 1
ATOM 1359 O O . VAL A 1 177 ? -14.710 -13.288 -14.648 1.00 98.88 177 VAL A O 1
ATOM 1362 N N . ASN A 1 178 ? -13.089 -14.213 -13.390 1.00 98.62 178 ASN A N 1
ATOM 1363 C CA . ASN A 1 178 ? -13.535 -15.589 -13.507 1.00 98.62 178 ASN A CA 1
ATOM 1364 C C . ASN A 1 178 ? -14.079 -16.072 -12.158 1.00 98.62 178 ASN A C 1
ATOM 1366 O O . ASN A 1 178 ? -13.320 -16.445 -11.265 1.00 98.62 178 ASN A O 1
ATOM 1370 N N . VAL A 1 179 ? -15.406 -16.074 -12.020 1.00 97.94 179 VAL A N 1
ATOM 1371 C CA . VAL A 1 179 ? -16.082 -16.497 -10.782 1.00 97.94 179 VAL A CA 1
ATOM 1372 C C . VAL A 1 179 ? -15.907 -17.994 -10.524 1.00 97.94 179 VAL A C 1
ATOM 1374 O O . VAL A 1 179 ? -15.718 -18.378 -9.380 1.00 97.94 179 VAL A O 1
ATOM 1377 N N . ALA A 1 180 ? -15.889 -18.833 -11.565 1.00 97.81 180 ALA A N 1
ATOM 1378 C CA . ALA A 1 180 ? -15.739 -20.283 -11.410 1.00 97.81 180 ALA A CA 1
ATOM 1379 C C . ALA A 1 180 ? -14.371 -20.681 -10.830 1.00 97.81 180 ALA A C 1
ATOM 1381 O O . ALA A 1 180 ? -14.272 -21.641 -10.075 1.00 97.81 180 ALA A O 1
ATOM 1382 N N . LYS A 1 181 ? -13.314 -19.931 -11.164 1.00 98.12 181 LYS A N 1
ATOM 1383 C CA . LYS A 1 181 ? -11.968 -20.098 -10.586 1.00 98.12 181 LYS A CA 1
ATOM 1384 C C . LYS A 1 181 ? -11.746 -19.236 -9.335 1.00 98.12 181 LYS A C 1
ATOM 1386 O O . LYS A 1 181 ? -10.729 -19.384 -8.653 1.00 98.12 181 LYS A O 1
ATOM 1391 N N . GLU A 1 182 ? -12.686 -18.339 -9.042 1.00 98.50 182 GLU A N 1
ATOM 1392 C CA . GLU A 1 182 ? -12.585 -17.272 -8.043 1.00 98.50 182 GLU A CA 1
ATOM 1393 C C . GLU A 1 182 ? -11.298 -16.450 -8.226 1.00 98.50 182 GLU A C 1
ATOM 1395 O O . GLU A 1 182 ? -10.542 -16.216 -7.286 1.00 98.50 182 GLU A O 1
ATOM 1400 N N . THR A 1 183 ? -11.006 -16.044 -9.459 1.00 98.81 183 THR A N 1
ATOM 1401 C CA . THR A 1 183 ? -9.807 -15.263 -9.794 1.00 98.81 183 THR A CA 1
ATOM 1402 C C . THR A 1 183 ? -10.157 -14.025 -10.598 1.00 98.81 183 THR A C 1
ATOM 1404 O O . THR A 1 183 ? -11.126 -14.033 -11.357 1.00 98.81 183 THR A O 1
ATOM 1407 N N . ALA A 1 184 ? -9.322 -12.993 -10.515 1.00 98.88 184 ALA A N 1
ATOM 1408 C CA . ALA A 1 184 ? -9.358 -11.868 -11.439 1.00 98.88 184 ALA A CA 1
ATOM 1409 C C . ALA A 1 184 ? -7.959 -11.539 -11.970 1.00 98.88 184 ALA A C 1
ATOM 1411 O O . ALA A 1 184 ? -7.000 -11.496 -11.200 1.00 98.88 184 ALA A O 1
ATOM 1412 N N . VAL A 1 185 ? -7.846 -11.275 -13.271 1.00 98.88 185 VAL A N 1
ATOM 1413 C CA . VAL A 1 185 ? -6.650 -10.677 -13.877 1.00 98.88 185 VAL A CA 1
ATOM 1414 C C . VAL A 1 185 ? -6.892 -9.179 -13.983 1.00 98.88 185 VAL A C 1
ATOM 1416 O O . VAL A 1 185 ? -7.826 -8.740 -14.649 1.00 98.88 185 VAL A O 1
ATOM 1419 N N . VAL A 1 186 ? -6.061 -8.386 -13.313 1.00 98.88 186 VAL A N 1
ATOM 1420 C CA . VAL A 1 186 ? -6.197 -6.931 -13.228 1.00 98.88 186 VAL A CA 1
ATOM 1421 C C . VAL A 1 186 ? -4.924 -6.252 -13.714 1.00 98.88 186 VAL A C 1
ATOM 1423 O O . VAL A 1 186 ? -3.836 -6.474 -13.180 1.00 98.88 186 VAL A O 1
ATOM 1426 N N . GLN A 1 187 ? -5.041 -5.414 -14.742 1.00 98.88 187 GLN A N 1
ATOM 1427 C CA . GLN A 1 187 ? -3.908 -4.639 -15.238 1.00 98.88 187 GLN A CA 1
ATOM 1428 C C . GLN A 1 187 ? -3.513 -3.527 -14.253 1.00 98.88 187 GLN A C 1
ATOM 1430 O O . GLN A 1 187 ? -4.342 -2.967 -13.535 1.00 98.88 187 GLN A O 1
ATOM 1435 N N . ALA A 1 188 ? -2.224 -3.193 -14.212 1.00 98.44 188 ALA A N 1
ATOM 1436 C CA . ALA A 1 188 ? -1.634 -2.337 -13.185 1.00 98.44 188 ALA A CA 1
ATOM 1437 C C . ALA A 1 188 ? -2.142 -0.884 -13.201 1.00 98.44 188 ALA A C 1
ATOM 1439 O O . ALA A 1 188 ? -2.021 -0.189 -12.189 1.00 98.44 188 ALA A O 1
ATOM 1440 N N . GLY A 1 189 ? -2.705 -0.414 -14.316 1.00 98.25 189 GLY A N 1
ATOM 1441 C CA . GLY A 1 189 ? -3.346 0.895 -14.462 1.00 98.25 189 GLY A CA 1
ATOM 1442 C C . GLY A 1 189 ? -4.822 0.943 -14.067 1.00 98.25 189 GLY A C 1
ATOM 1443 O O . GLY A 1 189 ? -5.426 2.019 -14.112 1.00 98.25 189 GLY A O 1
ATOM 1444 N N . ALA A 1 190 ? -5.425 -0.187 -13.689 1.00 98.56 190 ALA A N 1
ATOM 1445 C CA . ALA A 1 190 ? -6.741 -0.197 -13.061 1.00 98.56 190 ALA A CA 1
ATOM 1446 C C . ALA A 1 190 ? -6.680 0.478 -11.682 1.00 98.56 190 ALA A C 1
ATOM 1448 O O . ALA A 1 190 ? -5.645 0.467 -11.006 1.00 98.56 190 ALA A O 1
ATOM 1449 N N . GLN A 1 191 ? -7.792 1.065 -11.256 1.00 98.06 191 GLN A N 1
ATOM 1450 C CA . GLN A 1 191 ? -7.982 1.553 -9.895 1.00 98.06 191 GLN A CA 1
ATOM 1451 C C . GLN A 1 191 ? -8.738 0.511 -9.054 1.00 98.06 191 GLN A C 1
ATOM 1453 O O . GLN A 1 191 ? -9.355 -0.410 -9.589 1.00 98.06 191 GLN A O 1
ATOM 1458 N N . LEU A 1 192 ? -8.695 0.622 -7.726 1.00 98.50 192 LEU A N 1
ATOM 1459 C CA . LEU A 1 192 ? -9.399 -0.315 -6.842 1.00 98.50 192 LEU A CA 1
ATOM 1460 C C . LEU A 1 192 ? -10.911 -0.321 -7.092 1.00 98.50 192 LEU A C 1
ATOM 1462 O O . LEU A 1 192 ? -11.532 -1.379 -7.049 1.00 98.50 192 LEU A O 1
ATOM 1466 N N . GLY A 1 193 ? -11.488 0.838 -7.413 1.00 98.00 193 GLY A N 1
ATOM 1467 C CA . GLY A 1 193 ? -12.889 0.949 -7.805 1.00 98.00 193 GLY A CA 1
ATOM 1468 C C . GLY A 1 193 ? -13.228 0.169 -9.082 1.00 98.00 193 GLY A C 1
ATOM 1469 O O . GLY A 1 193 ? -14.238 -0.537 -9.088 1.00 98.00 193 GLY A O 1
ATOM 1470 N N . ASP A 1 194 ? -12.343 0.182 -10.095 1.00 98.38 194 ASP A N 1
ATOM 1471 C CA . ASP A 1 194 ? -12.463 -0.664 -11.297 1.00 98.38 194 ASP A CA 1
ATOM 1472 C C . ASP A 1 194 ? -12.555 -2.149 -10.893 1.00 98.38 194 ASP A C 1
ATOM 1474 O O . ASP A 1 194 ? -13.458 -2.868 -11.321 1.00 98.38 194 ASP A O 1
ATOM 1478 N N . LEU A 1 195 ? -11.654 -2.608 -10.017 1.00 98.69 195 LEU A N 1
ATOM 1479 C CA . LEU A 1 195 ? -11.616 -3.998 -9.558 1.00 98.69 195 LEU A CA 1
ATOM 1480 C C . LEU A 1 195 ? -12.875 -4.386 -8.768 1.00 98.69 195 LEU A C 1
ATOM 1482 O O . LEU A 1 195 ? -13.500 -5.405 -9.063 1.00 98.69 195 LEU A O 1
ATOM 1486 N N . TYR A 1 196 ? -13.272 -3.577 -7.784 1.00 98.69 196 TYR A N 1
ATOM 1487 C CA . TYR A 1 196 ? -14.437 -3.862 -6.941 1.00 98.69 196 TYR A CA 1
ATOM 1488 C C . TYR A 1 196 ? -15.730 -3.912 -7.750 1.00 98.69 196 TYR A C 1
ATOM 1490 O O . TYR A 1 196 ? -16.528 -4.835 -7.580 1.00 98.69 196 TYR A O 1
ATOM 1498 N N . TYR A 1 197 ? -15.916 -2.951 -8.657 1.00 98.56 197 TYR A N 1
ATOM 1499 C CA . TYR A 1 197 ? -17.100 -2.877 -9.500 1.00 98.56 197 TYR A CA 1
ATOM 1500 C C . TYR A 1 197 ? -17.209 -4.090 -10.431 1.00 98.56 197 TYR A C 1
ATOM 1502 O O . TYR A 1 197 ? -18.268 -4.710 -10.512 1.00 98.56 197 TYR A O 1
ATOM 1510 N N . ARG A 1 198 ? -16.103 -4.493 -11.072 1.00 98.75 198 ARG A N 1
ATOM 1511 C CA . ARG A 1 198 ? -16.081 -5.639 -11.998 1.00 98.75 198 ARG A CA 1
ATOM 1512 C C . ARG A 1 198 ? -16.278 -6.980 -11.294 1.00 98.75 198 ARG A C 1
ATOM 1514 O O . ARG A 1 198 ? -16.940 -7.857 -11.844 1.00 98.75 198 ARG A O 1
ATOM 1521 N N . ILE A 1 199 ? -15.782 -7.134 -10.063 1.00 98.75 199 ILE A N 1
ATOM 1522 C CA . ILE A 1 199 ? -16.105 -8.302 -9.228 1.00 98.75 199 ILE A CA 1
ATOM 1523 C C . ILE A 1 199 ? -17.606 -8.327 -8.928 1.00 98.75 199 ILE A C 1
ATOM 1525 O O . ILE A 1 199 ? -18.263 -9.342 -9.159 1.00 98.75 199 ILE A O 1
ATOM 1529 N N . TRP A 1 200 ? -18.160 -7.202 -8.465 1.00 98.12 200 TRP A N 1
ATOM 1530 C CA . TRP A 1 200 ? -19.576 -7.096 -8.117 1.00 98.12 200 TRP A CA 1
ATOM 1531 C C . TRP A 1 200 ? -20.508 -7.338 -9.312 1.00 98.12 200 TRP A C 1
ATOM 1533 O O . TRP A 1 200 ? -21.560 -7.962 -9.145 1.00 98.12 200 TRP A O 1
ATOM 1543 N N . GLU A 1 201 ? -20.152 -6.875 -10.513 1.00 98.12 201 GLU A N 1
ATOM 1544 C CA . GLU A 1 201 ? -20.909 -7.154 -11.742 1.00 98.12 201 GLU A CA 1
ATOM 1545 C C . GLU A 1 201 ? -21.082 -8.659 -11.966 1.00 98.12 201 GLU A C 1
ATOM 1547 O O . GLU A 1 201 ? -22.163 -9.097 -12.357 1.00 98.12 201 GLU A O 1
ATOM 1552 N N . LYS A 1 202 ? -20.043 -9.453 -11.682 1.00 98.44 202 LYS A N 1
ATOM 1553 C CA . LYS A 1 202 ? -20.045 -10.902 -11.911 1.00 98.44 202 LYS A CA 1
ATOM 1554 C C . LYS A 1 202 ? -20.558 -11.717 -10.723 1.00 98.44 202 LYS A C 1
ATOM 1556 O O . LYS A 1 202 ? -21.095 -12.799 -10.929 1.00 98.44 202 LYS A O 1
ATOM 1561 N N . SER A 1 203 ? -20.396 -11.237 -9.489 1.00 98.19 203 SER A N 1
ATOM 1562 C CA . SER A 1 203 ? -20.810 -11.959 -8.282 1.00 98.19 203 SER A CA 1
ATOM 1563 C C . SER A 1 203 ? -21.113 -11.019 -7.115 1.00 98.19 203 SER A C 1
ATOM 1565 O O . SER A 1 203 ? -20.320 -10.151 -6.769 1.00 98.19 203 SER A O 1
ATOM 1567 N N . LYS A 1 204 ? -22.237 -11.260 -6.428 1.00 97.50 204 LYS A N 1
ATOM 1568 C CA . LYS A 1 204 ? -22.640 -10.509 -5.222 1.00 97.50 204 LYS A CA 1
ATOM 1569 C C . LYS A 1 204 ? -22.069 -11.073 -3.915 1.00 97.50 204 LYS A C 1
ATOM 1571 O O . LYS A 1 204 ? -22.284 -10.483 -2.864 1.00 97.50 204 LYS A O 1
ATOM 1576 N N . VAL A 1 205 ? -21.373 -12.208 -3.984 1.00 98.19 205 VAL A N 1
ATOM 1577 C CA . VAL A 1 205 ? -20.810 -12.939 -2.831 1.00 98.19 205 VAL A CA 1
ATOM 1578 C C . VAL A 1 205 ? -19.295 -13.115 -2.931 1.00 98.19 205 VAL A C 1
ATOM 1580 O O . VAL A 1 205 ? -18.710 -13.912 -2.208 1.00 98.19 205 VAL A O 1
ATOM 1583 N N . HIS A 1 206 ? -18.654 -12.361 -3.827 1.00 98.75 206 HIS A N 1
ATOM 1584 C CA . HIS A 1 206 ? -17.201 -12.286 -3.938 1.00 98.75 206 HIS A CA 1
ATOM 1585 C C . HIS A 1 206 ? -16.742 -10.847 -3.717 1.00 98.75 206 HIS A C 1
ATOM 1587 O O . HIS A 1 206 ? -17.424 -9.902 -4.112 1.00 98.75 206 HIS A O 1
ATOM 1593 N N . GLY A 1 207 ? -15.579 -10.696 -3.097 1.00 98.44 207 GLY A N 1
ATOM 1594 C CA . GLY A 1 207 ? -14.899 -9.424 -2.906 1.00 98.44 207 GLY A CA 1
ATOM 1595 C C . GLY A 1 207 ? -13.388 -9.592 -3.010 1.00 98.44 207 GLY A C 1
ATOM 1596 O O . GLY A 1 207 ? -12.885 -10.662 -3.359 1.00 98.44 207 GLY A O 1
ATOM 1597 N N . PHE A 1 208 ? -12.654 -8.527 -2.694 1.00 98.75 208 PHE A N 1
ATOM 1598 C CA . PHE A 1 208 ? -11.192 -8.551 -2.680 1.00 98.75 208 PHE A CA 1
ATOM 1599 C C . PHE A 1 208 ? -10.626 -7.677 -1.544 1.00 98.75 208 PHE A C 1
ATOM 1601 O O . PHE A 1 208 ? -11.048 -6.523 -1.414 1.00 98.75 208 PHE A O 1
ATOM 1608 N N . PRO A 1 209 ? -9.714 -8.190 -0.689 1.00 98.31 209 PRO A N 1
ATOM 1609 C CA . PRO A 1 209 ? -9.186 -7.451 0.458 1.00 98.31 209 PRO A CA 1
ATOM 1610 C C . PRO A 1 209 ? -8.137 -6.417 0.027 1.00 98.31 209 PRO A C 1
ATOM 1612 O O . PRO A 1 209 ? -6.936 -6.680 0.009 1.00 98.31 209 PRO A O 1
ATOM 1615 N N . ALA A 1 210 ? -8.591 -5.207 -0.294 1.00 98.38 210 ALA A N 1
ATOM 1616 C CA . ALA A 1 210 ? -7.736 -4.079 -0.660 1.00 98.38 210 ALA A CA 1
ATOM 1617 C C . ALA A 1 210 ? -8.212 -2.755 -0.031 1.00 98.38 210 ALA A C 1
ATOM 1619 O O . ALA A 1 210 ? -9.069 -2.736 0.854 1.00 98.38 210 ALA A O 1
ATOM 1620 N N . GLY A 1 211 ? -7.582 -1.645 -0.418 1.00 96.25 211 GLY A N 1
ATOM 1621 C CA . GLY A 1 211 ? -7.783 -0.313 0.156 1.00 96.25 211 GLY A CA 1
ATOM 1622 C C . GLY A 1 211 ? -9.203 0.245 0.059 1.00 96.25 211 GLY A C 1
ATOM 1623 O O . GLY A 1 211 ? -9.963 -0.054 -0.854 1.00 96.25 211 GLY A O 1
ATOM 1624 N N . ALA A 1 212 ? -9.540 1.130 0.996 1.00 92.69 212 ALA A N 1
ATOM 1625 C CA . ALA A 1 212 ? -10.848 1.786 1.042 1.00 92.69 212 ALA A CA 1
ATOM 1626 C C . ALA A 1 212 ? -11.056 2.848 -0.058 1.00 92.69 212 ALA A C 1
ATOM 1628 O O . ALA A 1 212 ? -12.194 3.155 -0.385 1.00 92.69 212 ALA A O 1
ATOM 1629 N N . CYS A 1 213 ? -9.980 3.429 -0.597 1.00 92.69 213 CYS A N 1
ATOM 1630 C CA . CYS A 1 213 ? -10.038 4.553 -1.534 1.00 92.69 213 CYS A CA 1
ATOM 1631 C C . CYS A 1 213 ? -10.153 4.051 -2.990 1.00 92.69 213 CYS A C 1
ATOM 1633 O O . CYS A 1 213 ? -9.187 3.455 -3.476 1.00 92.69 213 CYS A O 1
ATOM 1635 N N . PRO A 1 214 ? -11.259 4.316 -3.715 1.00 94.81 214 PRO A N 1
ATOM 1636 C CA . PRO A 1 214 ? -11.494 3.733 -5.038 1.00 94.81 214 PRO A CA 1
ATOM 1637 C C . PRO A 1 214 ? -10.472 4.159 -6.090 1.00 94.81 214 PRO A C 1
ATOM 1639 O O . PRO A 1 214 ? -10.072 3.328 -6.895 1.00 94.81 214 PRO A O 1
ATOM 1642 N N . THR A 1 215 ? -9.997 5.411 -6.051 1.00 96.06 215 THR A N 1
ATOM 1643 C CA . THR A 1 215 ? -9.094 5.975 -7.074 1.00 96.06 215 THR A CA 1
ATOM 1644 C C . THR A 1 215 ? -7.629 5.546 -6.930 1.00 96.06 215 THR A C 1
ATOM 1646 O O . THR A 1 215 ? -6.779 5.928 -7.738 1.00 96.06 215 THR A O 1
ATOM 1649 N N . VAL A 1 216 ? -7.294 4.754 -5.907 1.00 97.50 216 VAL A N 1
ATOM 1650 C CA . VAL A 1 216 ? -5.940 4.217 -5.731 1.00 97.50 216 VAL A CA 1
ATOM 1651 C C . VAL A 1 216 ? -5.651 3.201 -6.834 1.00 97.50 216 VAL A C 1
ATOM 1653 O O . VAL A 1 216 ? -6.439 2.295 -7.083 1.00 97.50 216 VAL A O 1
ATOM 1656 N N . GLY A 1 217 ? -4.501 3.344 -7.492 1.00 98.25 217 GLY A N 1
ATOM 1657 C CA . GLY A 1 217 ? -4.087 2.456 -8.576 1.00 98.25 217 GLY A CA 1
ATOM 1658 C C . GLY A 1 217 ? -3.563 1.108 -8.085 1.00 98.25 217 GLY A C 1
ATOM 1659 O O . GLY A 1 217 ? -2.749 1.053 -7.159 1.00 98.25 217 GLY A O 1
ATOM 1660 N N . VAL A 1 218 ? -3.984 0.034 -8.749 1.00 98.50 218 VAL A N 1
ATOM 1661 C CA . VAL A 1 218 ? -3.660 -1.360 -8.416 1.00 98.50 218 VAL A CA 1
ATOM 1662 C C . VAL A 1 218 ? -2.151 -1.612 -8.419 1.00 98.50 218 VAL A C 1
ATOM 1664 O O . VAL A 1 218 ? -1.638 -2.217 -7.479 1.00 98.50 218 VAL A O 1
ATOM 1667 N N . GLY A 1 219 ? -1.422 -1.095 -9.416 1.00 98.38 219 GLY A N 1
ATOM 1668 C CA . GLY A 1 219 ? 0.022 -1.308 -9.559 1.00 98.38 219 GLY A CA 1
ATOM 1669 C C . GLY A 1 219 ? 0.827 -0.912 -8.317 1.00 98.38 219 GLY A C 1
ATOM 1670 O O . GLY A 1 219 ? 1.606 -1.705 -7.788 1.00 98.38 219 GLY A O 1
ATOM 1671 N N . GLY A 1 220 ? 0.603 0.303 -7.809 1.00 98.25 220 GLY A N 1
ATOM 1672 C CA . GLY A 1 220 ? 1.251 0.776 -6.582 1.00 98.25 220 GLY A CA 1
ATOM 1673 C C . GLY A 1 220 ? 0.677 0.119 -5.325 1.00 98.25 220 GLY A C 1
ATOM 1674 O O . GLY A 1 220 ? 1.429 -0.271 -4.439 1.00 98.25 220 GLY A O 1
ATOM 1675 N N . HIS A 1 221 ? -0.649 -0.054 -5.264 1.00 98.75 221 HIS A N 1
ATOM 1676 C CA . HIS A 1 221 ? -1.321 -0.583 -4.078 1.00 98.75 221 HIS A CA 1
ATOM 1677 C C . HIS A 1 221 ? -0.882 -2.003 -3.730 1.00 98.75 221 HIS A C 1
ATOM 1679 O O . HIS A 1 221 ? -0.451 -2.243 -2.601 1.00 98.75 221 HIS A O 1
ATOM 1685 N N . ILE A 1 222 ? -0.985 -2.917 -4.699 1.00 98.69 222 ILE A N 1
ATOM 1686 C CA . ILE A 1 222 ? -0.637 -4.325 -4.511 1.00 98.69 222 ILE A CA 1
ATOM 1687 C C . ILE A 1 222 ? 0.864 -4.446 -4.270 1.00 98.69 222 ILE A C 1
ATOM 1689 O O . ILE A 1 222 ? 1.276 -5.094 -3.315 1.00 98.69 222 ILE A O 1
ATOM 1693 N N . SER A 1 223 ? 1.697 -3.768 -5.065 1.00 98.56 223 SER A N 1
ATOM 1694 C CA . SER A 1 223 ? 3.141 -3.989 -4.969 1.00 98.56 223 SER A CA 1
ATOM 1695 C C . SER A 1 223 ? 3.791 -3.504 -3.670 1.00 98.56 223 SER A C 1
ATOM 1697 O O . SER A 1 223 ? 4.878 -3.968 -3.333 1.00 98.56 223 SER A O 1
ATOM 1699 N N . GLY A 1 224 ? 3.134 -2.622 -2.909 1.00 98.19 224 GLY A N 1
ATOM 1700 C CA . GLY A 1 224 ? 3.551 -2.228 -1.557 1.00 98.19 224 GLY A CA 1
ATOM 1701 C C . GLY A 1 224 ? 2.754 -2.879 -0.416 1.00 98.19 224 GLY A C 1
ATOM 1702 O O . GLY A 1 224 ? 2.805 -2.399 0.717 1.00 98.19 224 GLY A O 1
ATOM 1703 N N . GLY A 1 225 ? 1.980 -3.937 -0.687 1.00 97.94 225 GLY A N 1
ATOM 1704 C CA . GLY A 1 225 ? 1.271 -4.739 0.318 1.00 97.94 225 GLY A CA 1
ATOM 1705 C C . GLY A 1 225 ? -0.249 -4.658 0.198 1.00 97.94 225 GLY A C 1
ATOM 1706 O O . GLY A 1 225 ? -0.912 -5.670 0.005 1.00 97.94 225 GLY A O 1
ATOM 1707 N N . GLY A 1 226 ? -0.792 -3.443 0.299 1.00 96.62 226 GLY A N 1
ATOM 1708 C CA . GLY A 1 226 ? -2.235 -3.185 0.232 1.00 96.62 226 GLY A CA 1
ATOM 1709 C C . GLY A 1 226 ? -3.013 -3.703 1.451 1.00 96.62 226 GLY A C 1
ATOM 1710 O O . GLY A 1 226 ? -2.899 -4.854 1.856 1.00 96.62 226 GLY A O 1
ATOM 1711 N N . TYR A 1 227 ? -3.804 -2.837 2.084 1.00 97.75 227 TYR A N 1
ATOM 1712 C CA . TYR A 1 227 ? -4.640 -3.225 3.222 1.00 97.75 227 TYR A CA 1
ATOM 1713 C C . TYR A 1 227 ? -5.966 -2.474 3.200 1.00 97.75 227 TYR A C 1
ATOM 1715 O O . TYR A 1 227 ? -6.033 -1.352 2.692 1.00 97.75 227 TYR A O 1
ATOM 1723 N N . GLY A 1 228 ? -6.983 -3.046 3.839 1.00 97.38 228 GLY A N 1
ATOM 1724 C CA . GLY A 1 228 ? -8.265 -2.381 4.032 1.00 97.38 228 GLY A CA 1
ATOM 1725 C C . GLY A 1 228 ? -9.115 -3.012 5.121 1.00 97.38 228 GLY A C 1
ATOM 1726 O O . GLY A 1 228 ? -8.605 -3.531 6.110 1.00 97.38 228 GLY A O 1
ATOM 1727 N N . THR A 1 229 ? -10.426 -2.933 4.942 1.00 97.94 229 THR A N 1
ATOM 1728 C CA . THR A 1 229 ? -11.430 -3.215 5.979 1.00 97.94 229 THR A CA 1
ATOM 1729 C C . THR A 1 229 ? -11.662 -4.703 6.218 1.00 97.94 229 THR A C 1
ATOM 1731 O O . THR A 1 229 ? -12.293 -5.067 7.199 1.00 97.94 229 THR A O 1
ATOM 1734 N N . MET A 1 230 ? -11.117 -5.573 5.365 1.00 98.62 230 MET A N 1
ATOM 1735 C CA . MET A 1 230 ? -11.186 -7.031 5.519 1.00 98.62 230 MET A CA 1
ATOM 1736 C C . MET A 1 230 ? -9.863 -7.650 6.002 1.00 98.62 230 MET A C 1
ATOM 1738 O O . MET A 1 230 ? -9.725 -8.872 6.014 1.00 98.62 230 MET A O 1
ATOM 1742 N N . ILE A 1 231 ? -8.889 -6.824 6.417 1.00 98.00 231 ILE A N 1
ATOM 1743 C CA . ILE A 1 231 ? -7.527 -7.275 6.755 1.00 98.00 231 ILE A CA 1
ATOM 1744 C C . ILE A 1 231 ? -7.497 -8.326 7.875 1.00 98.00 231 ILE A C 1
ATOM 1746 O O . ILE A 1 231 ? -6.712 -9.267 7.821 1.00 98.00 231 ILE A O 1
ATOM 1750 N N . ARG A 1 232 ? -8.382 -8.210 8.872 1.00 98.12 232 ARG A N 1
ATOM 1751 C CA . ARG A 1 232 ? -8.430 -9.143 10.008 1.00 98.12 232 ARG A CA 1
ATOM 1752 C C . ARG A 1 232 ? -8.976 -10.518 9.629 1.00 98.12 232 ARG A C 1
ATOM 1754 O O . ARG A 1 232 ? -8.580 -11.496 10.249 1.00 98.12 232 ARG A O 1
ATOM 1761 N N . LYS A 1 233 ? -9.837 -10.607 8.610 1.00 98.50 233 LYS A N 1
ATOM 1762 C CA . LYS A 1 233 ? -10.389 -11.882 8.130 1.00 98.50 233 LYS A CA 1
ATOM 1763 C C . LYS A 1 233 ? -9.506 -12.542 7.077 1.00 98.50 233 LYS A C 1
ATOM 1765 O O . LYS A 1 233 ? -9.298 -13.748 7.121 1.00 98.50 233 LYS A O 1
ATOM 1770 N N . TYR A 1 234 ? -9.003 -11.754 6.128 1.00 98.69 234 TYR A N 1
ATOM 1771 C CA . TYR A 1 234 ? -8.359 -12.286 4.925 1.00 98.69 234 TYR A CA 1
ATOM 1772 C C . TYR A 1 234 ? -6.875 -11.943 4.787 1.00 98.69 234 TYR A C 1
ATOM 1774 O O . TYR A 1 234 ? -6.222 -12.520 3.926 1.00 98.69 234 TYR A O 1
ATOM 1782 N N . GLY A 1 235 ? -6.316 -11.065 5.618 1.00 98.50 235 GLY A N 1
ATOM 1783 C CA . GLY A 1 235 ? -4.941 -10.587 5.462 1.00 98.50 235 GLY A CA 1
ATOM 1784 C C . GLY A 1 235 ? -4.824 -9.417 4.478 1.00 98.50 235 GLY A C 1
ATOM 1785 O O . GLY A 1 235 ? -5.786 -8.689 4.219 1.00 98.50 235 GLY A O 1
ATOM 1786 N N . LEU A 1 236 ? -3.615 -9.193 3.969 1.00 98.69 236 LEU A N 1
ATOM 1787 C CA . LEU A 1 236 ? -3.301 -8.126 3.020 1.00 98.69 236 LEU A CA 1
ATOM 1788 C C . LEU A 1 236 ? -3.701 -8.487 1.594 1.00 98.69 236 LEU A C 1
ATOM 1790 O O . LEU A 1 236 ? -3.927 -9.643 1.258 1.00 98.69 236 LEU A O 1
ATOM 1794 N N . THR A 1 237 ? -3.680 -7.488 0.718 1.00 98.81 237 THR A N 1
ATOM 1795 C CA . THR A 1 237 ? -3.908 -7.681 -0.715 1.00 98.81 237 THR A CA 1
ATOM 1796 C C . THR A 1 237 ? -2.896 -8.644 -1.338 1.00 98.81 237 THR A C 1
ATOM 1798 O O . THR A 1 237 ? -3.265 -9.506 -2.132 1.00 98.81 237 THR A O 1
ATOM 1801 N N . VAL A 1 238 ? -1.625 -8.534 -0.947 1.00 98.56 238 VAL A N 1
ATOM 1802 C CA . VAL A 1 238 ? -0.529 -9.385 -1.448 1.00 98.56 238 VAL A CA 1
ATOM 1803 C C . VAL A 1 238 ? -0.638 -10.856 -1.065 1.00 98.56 238 VAL A C 1
ATOM 1805 O O . VAL A 1 238 ? -0.089 -11.704 -1.770 1.00 98.56 238 VAL A O 1
ATOM 1808 N N . ASP A 1 239 ? -1.387 -11.166 -0.007 1.00 98.75 239 ASP A N 1
ATOM 1809 C CA . ASP A 1 239 ? -1.608 -12.543 0.442 1.00 98.75 239 ASP A CA 1
ATOM 1810 C C . ASP A 1 239 ? -2.544 -13.306 -0.520 1.00 98.75 239 ASP A C 1
ATOM 1812 O O . ASP A 1 239 ? -2.621 -14.530 -0.473 1.00 98.75 239 ASP A O 1
ATOM 1816 N N . HIS A 1 240 ? -3.206 -12.588 -1.439 1.00 98.81 240 HIS A N 1
ATOM 1817 C CA . HIS A 1 240 ? -4.129 -13.127 -2.446 1.00 98.81 240 HIS A CA 1
ATOM 1818 C C . HIS A 1 240 ? -3.615 -12.981 -3.882 1.00 98.81 240 HIS A C 1
ATOM 1820 O O . HIS A 1 240 ? -4.351 -13.242 -4.830 1.00 98.81 240 HIS A O 1
ATOM 1826 N N . VAL A 1 241 ? -2.367 -12.556 -4.084 1.00 98.88 241 VAL A N 1
ATOM 1827 C CA . VAL A 1 241 ? -1.753 -12.503 -5.421 1.00 98.88 241 VAL A CA 1
ATOM 1828 C C . VAL A 1 241 ? -1.160 -13.869 -5.747 1.00 98.88 241 VAL A C 1
ATOM 1830 O O . VAL A 1 241 ? -0.283 -14.348 -5.028 1.00 98.88 241 VAL A O 1
ATOM 1833 N N . ILE A 1 242 ? -1.617 -14.474 -6.844 1.00 98.75 242 ILE A N 1
ATOM 1834 C CA . ILE A 1 242 ? -1.227 -15.833 -7.255 1.00 98.75 242 ILE A CA 1
ATOM 1835 C C . ILE A 1 242 ? -0.331 -15.860 -8.501 1.00 98.75 242 ILE A C 1
ATOM 1837 O O . ILE A 1 242 ? 0.403 -16.830 -8.686 1.00 98.75 242 ILE A O 1
ATOM 1841 N N . ASP A 1 243 ? -0.353 -14.793 -9.305 1.00 98.88 243 ASP A N 1
ATOM 1842 C CA . ASP A 1 243 ? 0.515 -14.583 -10.471 1.00 98.88 243 ASP A CA 1
ATOM 1843 C C . ASP A 1 243 ? 0.645 -13.072 -10.766 1.00 98.88 243 ASP A C 1
ATOM 1845 O O . ASP A 1 243 ? -0.120 -12.254 -10.243 1.00 98.88 243 ASP A O 1
ATOM 1849 N N . ALA A 1 244 ? 1.605 -12.681 -11.596 1.00 98.88 244 ALA A N 1
ATOM 1850 C CA . ALA A 1 244 ? 1.785 -11.321 -12.086 1.00 98.88 244 ALA A CA 1
ATOM 1851 C C . ALA A 1 244 ? 2.538 -11.326 -13.417 1.00 98.88 244 ALA A C 1
ATOM 1853 O O . ALA A 1 244 ? 3.334 -12.219 -13.668 1.00 98.88 244 ALA A O 1
ATOM 1854 N N . LYS A 1 245 ? 2.352 -10.283 -14.231 1.00 98.88 245 LYS A N 1
ATOM 1855 C CA . LYS A 1 245 ? 3.223 -9.992 -15.376 1.00 98.88 245 LYS A CA 1
ATOM 1856 C C . LYS A 1 245 ? 4.062 -8.753 -15.098 1.00 98.88 245 LYS A C 1
ATOM 1858 O O . LYS A 1 245 ? 3.511 -7.724 -14.699 1.00 98.88 245 LYS A O 1
ATOM 1863 N N . ILE A 1 246 ? 5.362 -8.812 -15.367 1.00 98.88 246 ILE A N 1
ATOM 1864 C CA . ILE A 1 246 ? 6.306 -7.700 -15.186 1.00 98.88 246 ILE A CA 1
ATOM 1865 C C . ILE A 1 246 ? 7.234 -7.551 -16.392 1.00 98.88 246 ILE A C 1
ATOM 1867 O O . ILE A 1 246 ? 7.620 -8.541 -17.004 1.00 98.88 246 ILE A O 1
ATOM 1871 N N . VAL A 1 247 ? 7.597 -6.312 -16.724 1.00 98.81 247 VAL A N 1
ATOM 1872 C CA . VAL A 1 247 ? 8.688 -5.992 -17.650 1.00 98.81 247 VAL A CA 1
ATOM 1873 C C . VAL A 1 247 ? 9.967 -5.749 -16.856 1.00 98.81 247 VAL A C 1
ATOM 1875 O O . VAL A 1 247 ? 10.012 -4.831 -16.030 1.00 98.81 247 VAL A O 1
ATOM 1878 N N . ASP A 1 248 ? 10.990 -6.565 -17.106 1.00 98.06 248 ASP A N 1
ATOM 1879 C CA . ASP A 1 248 ? 12.302 -6.462 -16.458 1.00 98.06 248 ASP A CA 1
ATOM 1880 C C . ASP A 1 248 ? 13.232 -5.436 -17.136 1.00 98.06 248 ASP A C 1
ATOM 1882 O O . ASP A 1 248 ? 12.876 -4.802 -18.130 1.00 98.06 248 ASP A O 1
ATOM 1886 N N . ILE A 1 249 ? 14.462 -5.286 -16.629 1.00 96.62 249 ILE A N 1
ATOM 1887 C CA . ILE A 1 249 ? 15.452 -4.331 -17.166 1.00 96.62 249 ILE A CA 1
ATOM 1888 C C . ILE A 1 249 ? 15.860 -4.632 -18.620 1.00 96.62 249 ILE A C 1
ATOM 1890 O O . ILE A 1 249 ? 16.330 -3.747 -19.337 1.00 96.62 249 ILE A O 1
ATOM 1894 N N . LYS A 1 250 ? 15.687 -5.875 -19.079 1.00 95.75 250 LYS A N 1
ATOM 1895 C CA . LYS A 1 250 ? 15.982 -6.301 -20.454 1.00 95.75 250 LYS A CA 1
ATOM 1896 C C . LYS A 1 250 ? 14.779 -6.102 -21.384 1.00 95.75 250 LYS A C 1
ATOM 1898 O O . LYS A 1 250 ? 14.871 -6.432 -22.562 1.00 95.75 250 LYS A O 1
ATOM 1903 N N . GLY A 1 251 ? 13.660 -5.579 -20.877 1.00 95.81 251 GLY A N 1
ATOM 1904 C CA . GLY A 1 251 ? 12.423 -5.414 -21.633 1.00 95.81 251 GLY A CA 1
ATOM 1905 C C . GLY A 1 251 ? 11.667 -6.724 -21.865 1.00 95.81 251 GLY A C 1
ATOM 1906 O O . GLY A 1 251 ? 10.801 -6.773 -22.738 1.00 95.81 251 GLY A O 1
ATOM 1907 N N . ARG A 1 252 ? 11.974 -7.797 -21.127 1.00 96.56 252 ARG A N 1
ATOM 1908 C CA . ARG A 1 252 ? 11.271 -9.085 -21.228 1.00 96.56 252 ARG A CA 1
ATOM 1909 C C . ARG A 1 252 ? 9.995 -9.040 -20.399 1.00 96.56 252 ARG A C 1
ATOM 1911 O O . ARG A 1 252 ? 10.019 -8.522 -19.288 1.00 96.56 252 ARG A O 1
ATOM 1918 N N . VAL A 1 253 ? 8.910 -9.614 -20.916 1.00 98.38 253 VAL A N 1
ATOM 1919 C CA . VAL A 1 253 ? 7.690 -9.855 -20.134 1.00 98.38 253 VAL A CA 1
ATOM 1920 C C . VAL A 1 253 ? 7.840 -11.188 -19.417 1.00 98.38 253 VAL A C 1
ATOM 1922 O O . VAL A 1 253 ? 8.031 -12.215 -20.063 1.00 98.38 253 VAL A O 1
ATOM 1925 N N . LEU A 1 254 ? 7.756 -11.161 -18.093 1.00 98.69 254 LEU A N 1
ATOM 1926 C CA . LEU A 1 254 ? 7.874 -12.333 -17.239 1.00 98.69 254 LEU A CA 1
ATOM 1927 C C . LEU A 1 254 ? 6.554 -12.530 -16.492 1.00 98.69 254 LEU A C 1
ATOM 1929 O O . LEU A 1 254 ? 6.076 -11.595 -15.846 1.00 98.69 254 LEU A O 1
ATOM 1933 N N . ASP A 1 255 ? 5.970 -13.722 -16.594 1.00 98.69 255 ASP A N 1
ATOM 1934 C CA . ASP A 1 255 ? 4.952 -14.199 -15.654 1.00 98.69 255 ASP A CA 1
ATOM 1935 C C . ASP A 1 255 ? 5.619 -14.763 -14.382 1.00 98.69 255 ASP A C 1
ATOM 1937 O O . ASP A 1 255 ? 6.850 -14.738 -14.270 1.00 98.69 255 ASP A O 1
ATOM 1941 N N . ARG A 1 256 ? 4.850 -15.274 -13.407 1.00 98.56 256 ARG A N 1
ATOM 1942 C CA . ARG A 1 256 ? 5.417 -15.860 -12.177 1.00 98.56 256 ARG A CA 1
ATOM 1943 C C . ARG A 1 256 ? 6.456 -16.940 -12.471 1.00 98.56 256 ARG A C 1
ATOM 1945 O O . ARG A 1 256 ? 7.526 -16.942 -11.864 1.00 98.56 256 ARG A O 1
ATOM 1952 N N . LYS A 1 257 ? 6.156 -17.841 -13.410 1.00 98.31 257 LYS A N 1
ATOM 1953 C CA . LYS A 1 257 ? 7.049 -18.950 -13.760 1.00 98.31 257 LYS A CA 1
ATOM 1954 C C . LYS A 1 257 ? 8.367 -18.427 -14.330 1.00 98.31 257 LYS A C 1
ATOM 1956 O O . LYS A 1 257 ? 9.427 -18.892 -13.927 1.00 98.31 257 LYS A O 1
ATOM 1961 N N . ALA A 1 258 ? 8.306 -17.467 -15.249 1.00 98.56 258 ALA A N 1
ATOM 1962 C CA . ALA A 1 258 ? 9.481 -16.907 -15.905 1.00 98.56 258 ALA A CA 1
ATOM 1963 C C . ALA A 1 258 ? 10.295 -15.965 -15.000 1.00 98.56 258 ALA A C 1
ATOM 1965 O O . ALA A 1 258 ? 11.505 -15.850 -15.187 1.00 98.56 258 ALA A O 1
ATOM 1966 N N . MET A 1 259 ? 9.657 -15.278 -14.044 1.00 98.44 259 MET A N 1
ATOM 1967 C CA . MET A 1 259 ? 10.346 -14.373 -13.115 1.00 98.44 259 MET A CA 1
ATOM 1968 C C . MET A 1 259 ? 10.984 -15.094 -11.919 1.00 98.44 259 MET A C 1
ATOM 1970 O O . MET A 1 259 ? 11.887 -14.540 -11.295 1.00 98.44 259 MET A O 1
ATOM 1974 N N . GLY A 1 260 ? 10.527 -16.311 -11.612 1.00 98.56 260 GLY A N 1
ATOM 1975 C CA . GLY A 1 260 ? 10.953 -17.072 -10.442 1.00 98.56 260 GLY A CA 1
ATOM 1976 C C . GLY A 1 260 ? 10.315 -16.583 -9.138 1.00 98.56 260 GLY A C 1
ATOM 1977 O O . GLY A 1 260 ? 9.774 -15.478 -9.039 1.00 98.56 260 GLY A O 1
ATOM 1978 N N . GLU A 1 261 ? 10.379 -17.420 -8.103 1.00 98.62 261 GLU A N 1
ATOM 1979 C CA . GLU A 1 261 ? 9.675 -17.163 -6.840 1.00 98.62 261 GLU A CA 1
ATOM 1980 C C . GLU A 1 261 ? 10.245 -15.980 -6.051 1.00 98.62 261 GLU A C 1
ATOM 1982 O O . GLU A 1 261 ? 9.501 -15.315 -5.335 1.00 98.62 261 GLU A O 1
ATOM 1987 N N . ASP A 1 262 ? 11.530 -15.663 -6.205 1.00 98.62 262 ASP A N 1
ATOM 1988 C CA . ASP A 1 262 ? 12.163 -14.550 -5.496 1.00 98.62 262 ASP A CA 1
ATOM 1989 C C . ASP A 1 262 ? 11.694 -13.182 -5.993 1.00 98.62 262 ASP A C 1
ATOM 1991 O O . ASP A 1 262 ? 11.300 -12.326 -5.193 1.00 98.62 262 ASP A O 1
ATOM 1995 N N . LEU A 1 263 ? 11.665 -12.978 -7.314 1.00 98.81 263 LEU A N 1
ATOM 1996 C CA . LEU A 1 263 ? 11.111 -11.755 -7.889 1.00 98.81 263 LEU A CA 1
ATOM 1997 C C . LEU A 1 263 ? 9.598 -11.688 -7.648 1.00 98.81 263 LEU A C 1
ATOM 1999 O O . LEU A 1 263 ? 9.087 -10.631 -7.269 1.00 98.81 263 LEU A O 1
ATOM 2003 N N . PHE A 1 264 ? 8.891 -12.816 -7.769 1.00 98.94 264 PHE A N 1
ATOM 2004 C CA . PHE A 1 264 ? 7.467 -12.883 -7.450 1.00 98.94 264 PHE A CA 1
ATOM 2005 C C . PHE A 1 264 ? 7.175 -12.546 -5.977 1.00 98.94 264 PHE A C 1
ATOM 2007 O O . PHE A 1 264 ? 6.204 -11.851 -5.672 1.00 98.94 264 PHE A O 1
ATOM 2014 N N . TRP A 1 265 ? 8.019 -12.985 -5.042 1.00 98.88 265 TRP A N 1
ATOM 2015 C CA . TRP A 1 265 ? 7.950 -12.585 -3.638 1.00 98.88 265 TRP A CA 1
ATOM 2016 C C . TRP A 1 265 ? 8.213 -11.081 -3.486 1.00 98.88 265 TRP A C 1
ATOM 2018 O O . TRP A 1 265 ? 7.404 -10.385 -2.873 1.00 98.88 265 TRP A O 1
ATOM 2028 N N . ALA A 1 266 ? 9.268 -10.546 -4.105 1.00 98.88 266 ALA A N 1
ATOM 2029 C CA . ALA A 1 266 ? 9.672 -9.147 -3.959 1.00 98.88 266 ALA A CA 1
ATOM 2030 C C . ALA A 1 266 ? 8.604 -8.145 -4.436 1.00 98.88 266 ALA A C 1
ATOM 2032 O O . ALA A 1 266 ? 8.346 -7.138 -3.768 1.00 98.88 266 ALA A O 1
ATOM 2033 N N . ILE A 1 267 ? 7.915 -8.430 -5.546 1.00 98.81 267 ILE A N 1
ATOM 2034 C CA . ILE A 1 267 ? 6.859 -7.547 -6.069 1.00 98.81 267 ILE A CA 1
ATOM 2035 C C . ILE A 1 267 ? 5.556 -7.609 -5.266 1.00 98.81 267 ILE A C 1
ATOM 2037 O O . ILE A 1 267 ? 4.678 -6.777 -5.484 1.00 98.81 267 ILE A O 1
ATOM 2041 N N . ARG A 1 268 ? 5.419 -8.549 -4.323 1.00 98.69 268 ARG A N 1
ATOM 2042 C CA . ARG A 1 268 ? 4.260 -8.702 -3.429 1.00 98.69 268 ARG A CA 1
ATOM 2043 C C . ARG A 1 268 ? 4.471 -8.004 -2.082 1.00 98.69 268 ARG A C 1
ATOM 2045 O O . ARG A 1 268 ? 4.130 -8.532 -1.028 1.00 98.69 268 ARG A O 1
ATOM 2052 N N . GLY A 1 269 ? 5.020 -6.791 -2.105 1.00 98.31 269 GLY A N 1
ATOM 2053 C CA . GLY A 1 269 ? 5.136 -5.944 -0.915 1.00 98.31 269 GLY A CA 1
ATOM 2054 C C . GLY A 1 269 ? 6.377 -5.059 -0.869 1.00 98.31 269 GLY A C 1
ATOM 2055 O O . GLY A 1 269 ? 6.383 -4.110 -0.093 1.00 98.31 269 GLY A O 1
ATOM 2056 N N . GLY A 1 270 ? 7.406 -5.335 -1.678 1.00 98.19 270 GLY A N 1
ATOM 2057 C CA . GLY A 1 270 ? 8.681 -4.606 -1.684 1.00 98.19 270 GLY A CA 1
ATOM 2058 C C . GLY A 1 270 ? 8.659 -3.265 -2.427 1.00 98.19 270 GLY A C 1
ATOM 2059 O O . GLY A 1 270 ? 9.658 -2.552 -2.430 1.00 98.19 270 GLY A O 1
ATOM 2060 N N . GLY A 1 271 ? 7.534 -2.906 -3.053 1.00 96.69 271 GLY A N 1
ATOM 2061 C CA . GLY A 1 271 ? 7.397 -1.737 -3.919 1.00 96.69 271 GLY A CA 1
ATOM 2062 C C . GLY A 1 271 ? 7.855 -2.031 -5.350 1.00 96.69 271 GLY A C 1
ATOM 2063 O O . GLY A 1 271 ? 9.045 -2.056 -5.651 1.00 96.69 271 GLY A O 1
ATOM 2064 N N . GLY A 1 272 ? 6.901 -2.198 -6.271 1.00 95.06 272 GLY A N 1
ATOM 2065 C CA . GLY A 1 272 ? 7.173 -2.689 -7.631 1.00 95.06 272 GLY A CA 1
ATOM 2066 C C . GLY A 1 272 ? 8.153 -1.825 -8.430 1.00 95.06 272 GLY A C 1
ATOM 2067 O O . GLY A 1 272 ? 8.941 -2.349 -9.212 1.00 95.06 272 GLY A O 1
ATOM 2068 N N . SER A 1 273 ? 8.185 -0.516 -8.159 1.00 96.38 273 SER A N 1
ATOM 2069 C CA . SER A 1 273 ? 9.092 0.441 -8.806 1.00 96.38 273 SER A CA 1
ATOM 2070 C C . SER A 1 273 ? 10.583 0.179 -8.568 1.00 96.38 273 SER A C 1
ATOM 2072 O O . SER A 1 273 ? 11.404 0.861 -9.170 1.00 96.38 273 SER A O 1
ATOM 2074 N N . SER A 1 274 ? 10.939 -0.735 -7.661 1.00 98.19 274 SER A N 1
ATOM 2075 C CA . SER A 1 274 ? 12.321 -1.164 -7.436 1.00 98.19 274 SER A CA 1
ATOM 2076 C C . SER A 1 274 ? 12.758 -2.323 -8.328 1.00 98.19 274 SER A C 1
ATOM 2078 O O . SER A 1 274 ? 13.953 -2.572 -8.408 1.00 98.19 274 SER A O 1
ATOM 2080 N N . PHE A 1 275 ? 11.837 -3.022 -8.993 1.00 98.56 275 PHE A N 1
ATOM 2081 C CA . PHE A 1 275 ? 12.143 -4.297 -9.654 1.00 98.56 275 PHE A CA 1
ATOM 2082 C C . PHE A 1 275 ? 11.772 -4.335 -11.140 1.00 98.56 275 PHE A C 1
ATOM 2084 O O . PHE A 1 275 ? 12.342 -5.122 -11.889 1.00 98.56 275 PHE A O 1
ATOM 2091 N N . GLY A 1 276 ? 10.835 -3.494 -11.582 1.00 98.38 276 GLY A N 1
ATOM 2092 C CA . GLY A 1 276 ? 10.425 -3.428 -12.982 1.00 98.38 276 GLY A CA 1
ATOM 2093 C C . GLY A 1 276 ? 9.092 -2.720 -13.184 1.00 98.38 276 GLY A C 1
ATOM 2094 O O . GLY A 1 276 ? 8.561 -2.081 -12.272 1.00 98.38 276 GLY A O 1
ATOM 2095 N N . VAL A 1 277 ? 8.529 -2.843 -14.387 1.00 98.88 277 VAL A N 1
ATOM 2096 C CA . VAL A 1 277 ? 7.203 -2.289 -14.706 1.00 98.88 277 VAL A CA 1
ATOM 2097 C C . VAL A 1 277 ? 6.164 -3.402 -14.687 1.00 98.88 277 VAL A C 1
ATOM 2099 O O . VAL A 1 277 ? 6.082 -4.209 -15.609 1.00 98.88 277 VAL A O 1
ATOM 2102 N N . ILE A 1 278 ? 5.361 -3.459 -13.627 1.00 98.88 278 ILE A N 1
ATOM 2103 C CA . ILE A 1 278 ? 4.285 -4.451 -13.501 1.00 98.88 278 ILE A CA 1
ATOM 2104 C C . ILE A 1 278 ? 3.176 -4.120 -14.504 1.00 98.88 278 ILE A C 1
ATOM 2106 O O . ILE A 1 278 ? 2.675 -2.997 -14.530 1.00 98.88 278 ILE A O 1
ATOM 2110 N N . LEU A 1 279 ? 2.783 -5.105 -15.310 1.00 98.88 279 LEU A N 1
ATOM 2111 C CA . LEU A 1 279 ? 1.717 -5.003 -16.308 1.00 98.88 279 LEU A CA 1
ATOM 2112 C C . LEU A 1 279 ? 0.362 -5.413 -15.730 1.00 98.88 279 LEU A C 1
ATOM 2114 O O . LEU A 1 279 ? -0.638 -4.736 -15.967 1.00 98.88 279 LEU A O 1
ATOM 2118 N N . SER A 1 280 ? 0.322 -6.502 -14.961 1.00 98.88 280 SER A N 1
ATOM 2119 C CA . SER A 1 280 ? -0.907 -7.033 -14.365 1.00 98.88 280 SER A CA 1
ATOM 2120 C C . SER A 1 280 ? -0.628 -7.924 -13.160 1.00 98.88 280 SER A C 1
ATOM 2122 O O . SER A 1 280 ? 0.456 -8.489 -13.036 1.00 98.88 280 SER A O 1
ATOM 2124 N N . PHE A 1 281 ? -1.643 -8.105 -12.322 1.00 98.94 281 PHE A N 1
ATOM 2125 C CA . PHE A 1 281 ? -1.691 -9.122 -11.277 1.00 98.94 281 PHE A CA 1
ATOM 2126 C C . PHE A 1 281 ? -2.833 -10.097 -11.549 1.00 98.94 281 PHE A C 1
ATOM 2128 O O . PHE A 1 281 ? -3.904 -9.684 -11.992 1.00 98.94 281 PHE A O 1
ATOM 2135 N N . THR A 1 282 ? -2.625 -11.367 -11.222 1.00 98.94 282 THR A N 1
ATOM 2136 C CA . THR A 1 282 ? -3.703 -12.344 -11.070 1.00 98.94 282 THR A CA 1
ATOM 2137 C C . THR A 1 282 ? -3.953 -12.530 -9.583 1.00 98.94 282 THR A C 1
ATOM 2139 O O . THR A 1 282 ? -3.044 -12.888 -8.828 1.00 98.94 282 THR A O 1
ATOM 2142 N N . VAL A 1 283 ? -5.184 -12.273 -9.156 1.00 98.88 283 VAL A N 1
ATOM 2143 C CA . VAL A 1 283 ? -5.578 -12.293 -7.749 1.00 98.88 283 VAL A CA 1
ATOM 2144 C C . VAL A 1 283 ? -6.652 -13.339 -7.487 1.00 98.88 283 VAL A C 1
ATOM 2146 O O . VAL A 1 283 ? -7.519 -13.567 -8.331 1.00 98.88 283 VAL A O 1
ATOM 2149 N N . LYS A 1 284 ? -6.605 -13.960 -6.309 1.00 98.88 284 LYS A N 1
ATOM 2150 C CA . LYS A 1 284 ? -7.659 -14.822 -5.776 1.00 98.88 284 LYS A CA 1
ATOM 2151 C C . LYS A 1 284 ? -8.727 -13.947 -5.113 1.00 98.88 284 LYS A C 1
ATOM 2153 O O . LYS A 1 284 ? -8.420 -13.046 -4.334 1.00 98.88 284 LYS A O 1
ATOM 2158 N N . LEU A 1 285 ? -9.984 -14.179 -5.467 1.00 98.88 285 LEU A N 1
ATOM 2159 C CA . LEU A 1 285 ? -11.140 -13.525 -4.863 1.00 98.88 285 LEU A CA 1
ATOM 2160 C C . LEU A 1 285 ? -11.494 -14.217 -3.549 1.00 98.88 285 LEU A C 1
ATOM 2162 O O . LEU A 1 285 ? -11.223 -15.401 -3.368 1.00 98.88 285 LEU A O 1
ATOM 2166 N N . VAL A 1 286 ? -12.129 -13.476 -2.644 1.00 98.75 286 VAL A N 1
ATOM 2167 C CA . VAL A 1 286 ? -12.556 -13.999 -1.341 1.00 98.75 286 VAL A CA 1
ATOM 2168 C C . VAL A 1 286 ? -14.077 -14.013 -1.237 1.00 98.75 286 VAL A C 1
ATOM 2170 O O . VAL A 1 286 ? -14.727 -13.116 -1.789 1.00 98.75 286 VAL A O 1
ATOM 2173 N N . PRO A 1 287 ? -14.666 -14.975 -0.508 1.00 98.44 287 PRO A N 1
ATOM 2174 C CA . PRO A 1 287 ? -16.098 -14.971 -0.263 1.00 98.44 287 PRO A CA 1
ATOM 2175 C C . PRO A 1 287 ? -16.488 -13.775 0.612 1.00 98.44 287 PRO A C 1
ATOM 2177 O O . PRO A 1 287 ? -15.780 -13.395 1.544 1.00 98.44 287 PRO A O 1
ATOM 2180 N N . VAL A 1 288 ? -17.643 -13.177 0.354 1.00 98.56 288 VAL A N 1
ATOM 2181 C CA . VAL A 1 288 ? -18.256 -12.166 1.227 1.00 98.56 288 VAL A CA 1
ATOM 2182 C C . VAL A 1 288 ? -19.733 -12.509 1.418 1.00 98.56 288 VAL A C 1
ATOM 2184 O O . VAL A 1 288 ? -20.368 -13.012 0.487 1.00 98.56 288 VAL A O 1
ATOM 2187 N N . PRO A 1 289 ? -20.306 -12.284 2.611 1.00 98.12 289 PRO A N 1
ATOM 2188 C CA . PRO A 1 289 ? -21.719 -12.557 2.832 1.00 98.12 289 PRO A CA 1
ATOM 2189 C C . PRO A 1 289 ? -22.583 -11.608 1.993 1.00 98.12 289 PRO A C 1
ATOM 2191 O O . PRO A 1 289 ? -22.179 -10.490 1.668 1.00 98.12 289 PRO A O 1
ATOM 2194 N N . LYS A 1 290 ? -23.810 -12.042 1.679 1.00 96.94 290 LYS A N 1
ATOM 2195 C CA . LYS A 1 290 ? -24.797 -11.201 0.975 1.00 96.94 290 LYS A CA 1
ATOM 2196 C C . LYS A 1 290 ? -25.122 -9.923 1.756 1.00 96.94 290 LYS A C 1
ATOM 2198 O O . LYS A 1 290 ? -25.380 -8.887 1.149 1.00 96.94 290 LYS A O 1
ATOM 2203 N N . VAL A 1 291 ? -25.094 -10.020 3.085 1.00 98.06 291 VAL A N 1
ATOM 2204 C CA . VAL A 1 291 ? -25.340 -8.924 4.020 1.00 98.06 291 VAL A CA 1
ATOM 2205 C C . VAL A 1 291 ? -24.087 -8.696 4.856 1.00 98.06 291 VAL A C 1
ATOM 2207 O O . VAL A 1 291 ? -23.546 -9.619 5.463 1.00 98.06 291 VAL A O 1
ATOM 2210 N N . THR A 1 292 ? -23.637 -7.450 4.874 1.00 98.62 292 THR A N 1
ATOM 2211 C CA . THR A 1 292 ? -22.604 -6.919 5.766 1.00 98.62 292 THR A CA 1
ATOM 2212 C C . THR A 1 292 ? -23.213 -5.797 6.592 1.00 98.62 292 THR A C 1
ATOM 2214 O O . THR A 1 292 ? -24.232 -5.238 6.198 1.00 98.62 292 THR A O 1
ATOM 2217 N N . THR A 1 293 ? -22.588 -5.425 7.703 1.00 98.81 293 THR A N 1
ATOM 2218 C CA . THR A 1 293 ? -23.052 -4.311 8.535 1.00 98.81 293 THR A CA 1
ATOM 2219 C C . THR A 1 293 ? -21.960 -3.261 8.669 1.00 98.81 293 THR A C 1
ATOM 2221 O O . THR A 1 293 ? -20.808 -3.591 8.949 1.00 98.81 293 THR A O 1
ATOM 2224 N N . VAL A 1 294 ? -22.312 -1.990 8.499 1.00 98.69 294 VAL A N 1
ATOM 2225 C CA . VAL A 1 294 ? -21.428 -0.848 8.766 1.00 98.69 294 VAL A CA 1
ATOM 2226 C C . VAL A 1 294 ? -22.001 0.023 9.876 1.00 98.69 294 VAL A C 1
ATOM 2228 O O . VAL A 1 294 ? -23.216 0.118 10.037 1.00 98.69 294 VAL A O 1
ATOM 2231 N N . PHE A 1 295 ? -21.130 0.680 10.639 1.00 98.38 295 PHE A N 1
ATOM 2232 C CA . PHE A 1 295 ? -21.534 1.721 11.585 1.00 98.38 295 PHE A CA 1
ATOM 2233 C C . PHE A 1 295 ? -20.472 2.808 11.700 1.00 98.38 295 PHE A C 1
ATOM 2235 O O . PHE A 1 295 ? -19.294 2.600 11.387 1.00 98.38 295 PHE A O 1
ATOM 2242 N N . LYS A 1 296 ? -20.898 3.971 12.196 1.00 97.69 296 LYS A N 1
ATOM 2243 C CA . LYS A 1 296 ? -20.028 5.087 12.561 1.00 97.69 296 LYS A CA 1
ATOM 2244 C C . LYS A 1 296 ? -20.526 5.720 13.857 1.00 97.69 296 LYS A C 1
ATOM 2246 O O . LYS A 1 296 ? -21.629 6.248 13.886 1.00 97.69 296 LYS A O 1
ATOM 2251 N N . VAL A 1 297 ? -19.694 5.708 14.895 1.00 98.06 297 VAL A N 1
ATOM 2252 C CA . VAL A 1 297 ? -20.005 6.285 16.212 1.00 98.06 297 VAL A CA 1
ATOM 2253 C C . VAL A 1 297 ? -18.884 7.229 16.624 1.00 98.06 297 VAL A C 1
ATOM 2255 O O . VAL A 1 297 ? -17.714 6.858 16.570 1.00 98.06 297 VAL A O 1
ATOM 2258 N N . THR A 1 298 ? -19.221 8.443 17.051 1.00 98.06 298 THR A N 1
ATOM 2259 C CA . THR A 1 298 ? -18.256 9.423 17.571 1.00 98.06 298 THR A CA 1
ATOM 2260 C C . THR A 1 298 ? -18.419 9.559 19.081 1.00 98.06 298 THR A C 1
ATOM 2262 O O . THR A 1 298 ? -19.539 9.534 19.582 1.00 98.06 298 THR A O 1
ATOM 2265 N N . LYS A 1 299 ? -17.296 9.679 19.792 1.00 97.81 299 LYS A N 1
ATOM 2266 C CA . LYS A 1 299 ? -17.208 9.908 21.233 1.00 97.81 299 LYS A CA 1
ATOM 2267 C C . LYS A 1 299 ? -16.295 11.091 21.509 1.00 97.81 299 LYS A C 1
ATOM 2269 O O . LYS A 1 299 ? -15.180 11.166 20.978 1.00 97.81 299 LYS A O 1
ATOM 2274 N N . LYS A 1 300 ? -16.759 11.993 22.358 1.00 96.38 300 LYS A N 1
ATOM 2275 C CA . LYS A 1 300 ? -15.988 13.113 22.894 1.00 96.38 300 LYS A CA 1
ATOM 2276 C C . LYS A 1 300 ? -15.252 12.730 24.175 1.00 96.38 300 LYS A C 1
ATOM 2278 O O . LYS A 1 300 ? -15.484 11.668 24.753 1.00 96.38 300 LYS A O 1
ATOM 2283 N N . VAL A 1 301 ? -14.344 13.597 24.622 1.00 94.69 301 VAL A N 1
ATOM 2284 C CA . VAL A 1 301 ? -13.569 13.369 25.853 1.00 94.69 301 VAL A CA 1
ATOM 2285 C C . VAL A 1 301 ? -14.482 13.253 27.077 1.00 94.69 301 VAL A C 1
ATOM 2287 O O . VAL A 1 301 ? -14.279 12.349 27.884 1.00 94.69 301 VAL A O 1
ATOM 2290 N N . ASP A 1 302 ? -15.511 14.098 27.192 1.00 93.12 302 ASP A N 1
ATOM 2291 C CA . ASP A 1 302 ? -16.499 14.041 28.281 1.00 93.12 302 ASP A CA 1
ATOM 2292 C C . ASP A 1 302 ? -17.418 12.805 28.208 1.00 93.12 302 ASP A C 1
ATOM 2294 O O . ASP A 1 302 ? -17.938 12.351 29.225 1.00 93.12 302 ASP A O 1
ATOM 2298 N N . GLU A 1 303 ? -17.523 12.180 27.036 1.00 94.94 303 GLU A N 1
ATOM 2299 C CA . GLU A 1 303 ? -18.186 10.891 26.798 1.00 94.94 303 GLU A CA 1
ATOM 2300 C C . GLU A 1 303 ? -17.236 9.685 26.954 1.00 94.94 303 GLU A C 1
ATOM 2302 O O . GLU A 1 303 ? -17.464 8.624 26.365 1.00 94.94 303 GLU A O 1
ATOM 2307 N N . LYS A 1 304 ? -16.156 9.834 27.734 1.00 97.25 304 LYS A N 1
ATOM 2308 C CA . LYS A 1 304 ? -15.152 8.789 28.021 1.00 97.25 304 LYS A CA 1
ATOM 2309 C C . LYS A 1 304 ? -14.412 8.257 26.784 1.00 97.25 304 LYS A C 1
ATOM 2311 O O . LYS A 1 304 ? -13.991 7.100 26.764 1.00 97.25 304 LYS A O 1
ATOM 2316 N N . ALA A 1 305 ? -14.201 9.078 25.747 1.00 97.88 305 ALA A N 1
ATOM 2317 C CA . ALA A 1 305 ? -13.503 8.639 24.529 1.00 97.88 305 ALA A CA 1
ATOM 2318 C C . ALA A 1 305 ? -12.135 7.990 24.801 1.00 97.88 305 ALA A C 1
ATOM 2320 O O . ALA A 1 305 ? -11.808 6.996 24.159 1.00 97.88 305 ALA A O 1
ATOM 2321 N N . VAL A 1 306 ? -11.352 8.517 25.749 1.00 98.31 306 VAL A N 1
ATOM 2322 C CA . VAL A 1 306 ? -10.029 7.967 26.099 1.00 98.31 306 VAL A CA 1
ATOM 2323 C C . VAL A 1 306 ? -10.139 6.520 26.588 1.00 98.31 306 VAL A C 1
ATOM 2325 O O . VAL A 1 306 ? -9.433 5.648 26.078 1.00 98.31 306 VAL A O 1
ATOM 2328 N N . ASP A 1 307 ? -11.060 6.246 27.513 1.00 98.44 307 ASP A N 1
ATOM 2329 C CA . ASP A 1 307 ? -11.268 4.907 28.074 1.00 98.44 307 ASP A CA 1
ATOM 2330 C C . ASP A 1 307 ? -11.788 3.929 27.014 1.00 98.44 307 ASP A C 1
ATOM 2332 O O . ASP A 1 307 ? -11.345 2.783 26.937 1.00 98.44 307 ASP A O 1
ATOM 2336 N N . ILE A 1 308 ? -12.683 4.393 26.135 1.00 98.69 308 ILE A N 1
ATOM 2337 C CA . ILE A 1 308 ? -13.225 3.579 25.039 1.00 98.69 308 ILE A CA 1
ATOM 2338 C C . ILE A 1 308 ? -12.121 3.241 24.023 1.00 98.69 308 ILE A C 1
ATOM 2340 O O . ILE A 1 308 ? -12.051 2.108 23.548 1.00 98.69 308 ILE A O 1
ATOM 2344 N N . VAL A 1 309 ? -11.218 4.179 23.709 1.00 98.75 309 VAL A N 1
ATOM 2345 C CA . VAL A 1 309 ? -10.048 3.907 22.853 1.00 98.75 309 VAL A CA 1
ATOM 2346 C C . VAL A 1 309 ? -9.097 2.922 23.530 1.00 98.75 309 VAL A C 1
ATOM 2348 O O . VAL A 1 309 ? -8.609 2.006 22.869 1.00 98.75 309 VAL A O 1
ATOM 2351 N N . PHE A 1 310 ? -8.858 3.052 24.837 1.00 98.44 310 PHE A N 1
ATOM 2352 C CA . PHE A 1 310 ? -8.065 2.078 25.587 1.00 98.44 310 PHE A CA 1
ATOM 2353 C C . PHE A 1 310 ? -8.666 0.673 25.502 1.00 98.44 310 PHE A C 1
ATOM 2355 O O . PHE A 1 310 ? -7.976 -0.274 25.119 1.00 98.44 310 PHE A O 1
ATOM 2362 N N . LYS A 1 311 ? -9.973 0.552 25.753 1.00 98.12 311 LYS A N 1
ATOM 2363 C CA . LYS A 1 311 ? -10.694 -0.714 25.632 1.00 98.12 311 LYS A CA 1
ATOM 2364 C C . LYS A 1 311 ? -10.604 -1.283 24.217 1.00 98.12 311 LYS A C 1
ATOM 2366 O O . LYS A 1 311 ? -10.281 -2.460 24.069 1.00 98.12 311 LYS A O 1
ATOM 2371 N N . TRP A 1 312 ? -10.793 -0.458 23.186 1.00 98.62 312 TRP A N 1
ATOM 2372 C CA . TRP A 1 312 ? -10.653 -0.862 21.784 1.00 98.62 312 TRP A CA 1
ATOM 2373 C C . TRP A 1 312 ? -9.297 -1.535 21.500 1.00 98.62 312 TRP A C 1
ATOM 2375 O O . TRP A 1 312 ? -9.267 -2.590 20.866 1.00 98.62 312 TRP A O 1
ATOM 2385 N N . GLN A 1 313 ? -8.186 -0.998 22.030 1.00 97.50 313 GLN A N 1
ATOM 2386 C CA . GLN A 1 313 ? -6.851 -1.595 21.853 1.00 97.50 313 GLN A CA 1
ATOM 2387 C C . GLN A 1 313 ? -6.761 -3.019 22.423 1.00 97.50 313 GLN A C 1
ATOM 2389 O O . GLN A 1 313 ? -6.057 -3.857 21.865 1.00 97.50 313 GLN A O 1
ATOM 2394 N N . SER A 1 314 ? -7.466 -3.286 23.526 1.00 92.56 314 SER A N 1
ATOM 2395 C CA . SER A 1 314 ? -7.426 -4.576 24.225 1.00 92.56 314 SER A CA 1
ATOM 2396 C C . SER A 1 314 ? -8.302 -5.659 23.588 1.00 92.56 314 SER A C 1
ATOM 2398 O O . SER A 1 314 ? -7.996 -6.840 23.716 1.00 92.56 314 SER A O 1
ATOM 2400 N N . VAL A 1 315 ? -9.377 -5.273 22.891 1.00 94.88 315 VAL A N 1
ATOM 2401 C CA . VAL A 1 315 ? -10.372 -6.227 22.367 1.00 94.88 315 VAL A CA 1
ATOM 2402 C C . VAL A 1 315 ? -10.166 -6.549 20.894 1.00 94.88 315 VAL A C 1
ATOM 2404 O O . VAL A 1 315 ? -10.482 -7.651 20.454 1.00 94.88 315 VAL A O 1
ATOM 2407 N N . MET A 1 316 ? -9.625 -5.617 20.101 1.00 94.81 316 MET A N 1
ATOM 2408 C CA . MET A 1 316 ? -9.562 -5.807 18.649 1.00 94.81 316 MET A CA 1
ATOM 2409 C C . MET A 1 316 ? -8.632 -6.936 18.203 1.00 94.81 316 MET A C 1
ATOM 2411 O O . MET A 1 316 ? -8.806 -7.451 17.101 1.00 94.81 316 MET A O 1
ATOM 2415 N N . SER A 1 317 ? -7.653 -7.343 19.010 1.00 84.00 317 SER A N 1
ATOM 2416 C CA . SER A 1 317 ? -6.768 -8.459 18.658 1.00 84.00 317 SER A CA 1
ATOM 2417 C C . SER A 1 317 ? -7.457 -9.825 18.774 1.00 84.00 317 SER A C 1
ATOM 2419 O O . SER A 1 317 ? -7.085 -10.734 18.034 1.00 84.00 317 SER A O 1
ATOM 2421 N N . THR A 1 318 ? -8.475 -9.957 19.634 1.00 85.94 318 THR A N 1
ATOM 2422 C CA . THR A 1 318 ? -9.128 -11.233 19.990 1.00 85.94 318 THR A CA 1
ATOM 2423 C C . THR A 1 318 ? -10.599 -11.324 19.589 1.00 85.94 318 THR A C 1
ATOM 2425 O O . THR A 1 318 ? -11.143 -12.424 19.521 1.00 85.94 318 THR A O 1
ATOM 2428 N N . ILE A 1 319 ? -11.255 -10.195 19.303 1.00 95.69 319 ILE A N 1
ATOM 2429 C CA . ILE A 1 319 ? -12.637 -10.172 18.812 1.00 95.69 319 ILE A CA 1
ATOM 2430 C C . ILE A 1 319 ? -12.757 -10.874 17.451 1.00 95.69 319 ILE A C 1
ATOM 2432 O O . ILE A 1 319 ? -11.779 -10.976 16.705 1.00 95.69 319 ILE A O 1
ATOM 2436 N N . ASP A 1 320 ? -13.971 -11.310 17.111 1.00 97.62 320 ASP A N 1
ATOM 2437 C CA . ASP A 1 320 ? -14.302 -12.005 15.862 1.00 97.62 320 ASP A CA 1
ATOM 2438 C C . ASP A 1 320 ? -13.584 -11.396 14.630 1.00 97.62 320 ASP A C 1
ATOM 2440 O O . ASP A 1 320 ? -13.685 -10.181 14.408 1.00 97.62 320 ASP A O 1
ATOM 2444 N N . PRO A 1 321 ? -12.829 -12.183 13.838 1.00 97.38 321 PRO A N 1
ATOM 2445 C CA . PRO A 1 321 ? -12.129 -11.714 12.638 1.00 97.38 321 PRO A CA 1
ATOM 2446 C C . PRO A 1 321 ? -13.023 -11.054 11.579 1.00 97.38 321 PRO A C 1
ATOM 2448 O O . PRO A 1 321 ? -12.521 -10.248 10.793 1.00 97.38 321 PRO A O 1
ATOM 2451 N N . ASP A 1 322 ? -14.332 -11.341 11.573 1.00 98.44 322 ASP A N 1
ATOM 2452 C CA . ASP A 1 322 ? -15.311 -10.704 10.681 1.00 98.44 322 ASP A CA 1
ATOM 2453 C C . ASP A 1 322 ? -15.506 -9.210 10.969 1.00 98.44 322 ASP A C 1
ATOM 2455 O O . ASP A 1 322 ? -16.030 -8.485 10.119 1.00 98.44 322 ASP A O 1
ATOM 2459 N N . LEU A 1 323 ? -15.106 -8.743 12.157 1.00 98.75 323 LEU A N 1
ATOM 2460 C CA . LEU A 1 323 ? -15.271 -7.366 12.602 1.00 98.75 323 LEU A CA 1
ATOM 2461 C C . LEU A 1 323 ? -13.986 -6.553 12.437 1.00 98.75 323 LEU A C 1
ATOM 2463 O O . LEU A 1 323 ? -12.942 -6.840 13.022 1.00 98.75 323 LEU A O 1
ATOM 2467 N N . PHE A 1 324 ? -14.083 -5.455 11.703 1.00 98.69 324 PHE A N 1
ATOM 2468 C CA . PHE A 1 324 ? -13.053 -4.431 11.618 1.00 98.69 324 PHE A CA 1
ATOM 2469 C C . PHE A 1 324 ? -13.601 -3.122 12.176 1.00 98.69 324 PHE A C 1
ATOM 2471 O O . PHE A 1 324 ? -14.594 -2.624 11.659 1.00 98.69 324 PHE A O 1
ATOM 2478 N N . ILE A 1 325 ? -12.942 -2.541 13.185 1.00 98.75 325 ILE A N 1
ATOM 2479 C CA . ILE A 1 325 ? -13.276 -1.215 13.727 1.00 98.75 325 ILE A CA 1
ATOM 2480 C C . ILE A 1 325 ? -12.040 -0.320 13.646 1.00 98.75 325 ILE A C 1
ATOM 2482 O O . ILE A 1 325 ? -11.087 -0.513 14.395 1.00 98.75 325 ILE A O 1
ATOM 2486 N N . ARG A 1 326 ? -12.057 0.678 12.764 1.00 98.31 326 ARG A N 1
ATOM 2487 C CA . ARG A 1 326 ? -11.069 1.766 12.711 1.00 98.31 326 ARG A CA 1
ATOM 2488 C C . ARG A 1 326 ? -11.403 2.826 13.754 1.00 98.31 326 ARG A C 1
ATOM 2490 O O . ARG A 1 326 ? -12.572 3.165 13.913 1.00 98.31 326 ARG A O 1
ATOM 2497 N N . VAL A 1 327 ? -10.377 3.430 14.352 1.00 98.75 327 VAL A N 1
ATOM 2498 C CA . VAL A 1 327 ? -10.519 4.624 15.200 1.00 98.75 327 VAL A CA 1
ATOM 2499 C C . VAL A 1 327 ? -9.859 5.824 14.533 1.00 98.75 327 VAL A C 1
ATOM 2501 O O . VAL A 1 327 ? -8.705 5.762 14.117 1.00 98.75 327 VAL A O 1
ATOM 2504 N N . LEU A 1 328 ? -10.591 6.927 14.429 1.00 98.56 328 LEU A N 1
ATOM 2505 C CA . LEU A 1 328 ? -10.088 8.232 14.015 1.00 98.56 328 LEU A CA 1
ATOM 2506 C C . LEU A 1 328 ? -9.973 9.123 15.247 1.00 98.56 328 LEU A C 1
ATOM 2508 O O . LEU A 1 328 ? -10.996 9.458 15.836 1.00 98.56 328 LEU A O 1
ATOM 2512 N N . LEU A 1 329 ? -8.759 9.524 15.612 1.00 98.50 329 LEU A N 1
ATOM 2513 C CA . LEU A 1 329 ? -8.528 10.561 16.614 1.00 98.50 329 LEU A CA 1
ATOM 2514 C C . LEU A 1 329 ? -8.311 11.884 15.895 1.00 98.50 329 LEU A C 1
ATOM 2516 O O . LEU A 1 329 ? -7.387 12.011 15.089 1.00 98.50 329 LEU A O 1
ATOM 2520 N N . GLN A 1 330 ? -9.185 12.854 16.139 1.00 96.31 330 GLN A N 1
ATOM 2521 C CA . GLN A 1 330 ? -9.201 14.098 15.375 1.00 96.31 330 GLN A CA 1
ATOM 2522 C C . GLN A 1 330 ? -9.334 15.310 16.294 1.00 96.31 330 GLN A C 1
ATOM 2524 O O . GLN A 1 330 ? -10.122 15.250 17.240 1.00 96.31 330 GLN A O 1
ATOM 2529 N N . PRO A 1 331 ? -8.616 16.409 16.008 1.00 95.94 331 PRO A N 1
ATOM 2530 C CA . PRO A 1 331 ? -8.808 17.667 16.705 1.00 95.94 331 PRO A CA 1
ATOM 2531 C C . PRO A 1 331 ? -10.218 18.198 16.446 1.00 95.94 331 PRO A C 1
ATOM 2533 O O . PRO A 1 331 ? -10.768 18.062 15.352 1.00 95.94 331 PRO A O 1
ATOM 2536 N N . THR A 1 332 ? -10.807 18.802 17.468 1.00 94.50 332 THR A N 1
ATOM 2537 C CA . THR A 1 332 ? -12.135 19.413 17.427 1.00 94.50 332 THR A CA 1
ATOM 2538 C C . THR A 1 332 ? -12.194 20.586 18.406 1.00 94.50 332 THR A C 1
ATOM 2540 O O . THR A 1 332 ? -11.259 20.830 19.171 1.00 94.50 332 THR A O 1
ATOM 2543 N N . LYS A 1 333 ? -13.290 21.343 18.380 1.00 90.88 333 LYS A N 1
ATOM 2544 C CA . LYS A 1 333 ? -13.550 22.416 19.342 1.00 90.88 333 LYS A CA 1
ATOM 2545 C C . LYS A 1 333 ? -14.790 22.083 20.148 1.00 90.88 333 LYS A C 1
ATOM 2547 O O . LYS A 1 333 ? -15.842 21.802 19.583 1.00 90.88 333 LYS A O 1
ATOM 2552 N N . GLU A 1 334 ? -14.678 22.189 21.463 1.00 85.00 334 GLU A N 1
ATOM 2553 C CA . GLU A 1 334 ? -15.792 21.996 22.382 1.00 85.00 334 GLU A CA 1
ATOM 2554 C C . GLU A 1 334 ? -15.840 23.138 23.387 1.00 85.00 334 GLU A C 1
ATOM 2556 O O . GLU A 1 334 ? -14.839 23.444 24.030 1.00 85.00 334 GLU A O 1
ATOM 2561 N N . LYS A 1 335 ? -17.001 23.799 23.506 1.00 84.62 335 LYS A N 1
ATOM 2562 C CA . LYS A 1 335 ? -17.192 24.961 24.397 1.00 84.62 335 LYS A CA 1
ATOM 2563 C C . LYS A 1 335 ? -16.060 26.000 24.240 1.00 84.62 335 LYS A C 1
ATOM 2565 O O . LYS A 1 335 ? -15.531 26.508 25.223 1.00 84.62 335 LYS A O 1
ATOM 2570 N N . ASN A 1 336 ? -15.664 26.268 22.989 1.00 84.69 336 ASN A N 1
ATOM 2571 C CA . ASN A 1 336 ? -14.554 27.147 22.583 1.00 84.69 336 ASN A CA 1
ATOM 2572 C C . ASN A 1 336 ? -13.141 26.736 23.044 1.00 84.69 336 ASN A C 1
ATOM 2574 O O . ASN A 1 336 ? -12.197 27.497 22.847 1.00 84.69 336 ASN A O 1
ATOM 2578 N N . LYS A 1 337 ? -12.960 25.530 23.591 1.00 88.38 337 LYS A N 1
ATOM 2579 C CA . LYS A 1 337 ? -11.647 24.954 23.903 1.00 88.38 337 LYS A CA 1
ATOM 2580 C C . LYS A 1 337 ? -11.235 23.973 22.809 1.00 88.38 337 LYS A C 1
ATOM 2582 O O . LYS A 1 337 ? -12.046 23.163 22.355 1.00 88.38 337 LYS A O 1
ATOM 2587 N N . ASN A 1 338 ? -9.977 24.044 22.381 1.00 93.38 338 ASN A N 1
ATOM 2588 C CA . ASN A 1 338 ? -9.419 23.039 21.482 1.00 93.38 338 ASN A CA 1
ATOM 2589 C C . ASN A 1 338 ? -9.288 21.712 22.240 1.00 93.38 338 ASN A C 1
ATOM 2591 O O . ASN A 1 338 ? -8.757 21.674 23.347 1.00 93.38 338 ASN A O 1
ATOM 2595 N N . THR A 1 339 ? -9.787 20.637 21.645 1.00 94.38 339 THR A N 1
ATOM 2596 C CA . THR A 1 339 ? -9.757 19.279 22.198 1.00 94.38 339 THR A CA 1
ATOM 2597 C C . THR A 1 339 ? -9.649 18.271 21.050 1.00 94.38 339 THR A C 1
ATOM 2599 O O . THR A 1 339 ? -9.386 18.649 19.907 1.00 94.38 339 THR A O 1
ATOM 2602 N N . ALA A 1 340 ? -9.845 16.986 21.323 1.00 96.44 340 ALA A N 1
ATOM 2603 C CA . ALA A 1 340 ? -9.935 15.941 20.315 1.00 96.44 340 ALA A CA 1
ATOM 2604 C C . ALA A 1 340 ? -11.149 15.033 20.558 1.00 96.44 340 ALA A C 1
ATOM 2606 O O . ALA A 1 340 ? -11.733 15.019 21.636 1.00 96.44 340 ALA A O 1
ATOM 2607 N N . GLN A 1 341 ? -11.539 14.270 19.544 1.00 97.31 341 GLN A N 1
ATOM 2608 C CA . GLN A 1 341 ? -12.612 13.277 19.614 1.00 97.31 341 GLN A CA 1
ATOM 2609 C C . GLN A 1 341 ? -12.174 11.968 18.954 1.00 97.31 341 GLN A C 1
ATOM 2611 O O . GLN A 1 341 ? -11.285 11.969 18.097 1.00 97.31 341 GLN A O 1
ATOM 2616 N N . ALA A 1 342 ? -12.833 10.867 19.313 1.00 98.62 342 ALA A N 1
ATOM 2617 C CA . ALA A 1 342 ? -12.644 9.560 18.694 1.00 98.62 342 ALA A CA 1
ATOM 2618 C C . ALA A 1 342 ? -13.855 9.192 17.831 1.00 98.62 342 ALA A C 1
ATOM 2620 O O . ALA A 1 342 ? -14.987 9.234 18.299 1.00 98.62 342 ALA A O 1
ATOM 2621 N N . THR A 1 343 ? -13.639 8.792 16.579 1.00 98.69 343 THR A N 1
ATOM 2622 C CA . THR A 1 343 ? -14.691 8.225 15.720 1.00 98.69 343 THR A CA 1
ATOM 2623 C C . THR A 1 343 ? -14.372 6.779 15.371 1.00 98.69 343 THR A C 1
ATOM 2625 O O . THR A 1 343 ? -13.339 6.496 14.769 1.00 98.69 343 THR A O 1
ATOM 2628 N N . PHE A 1 344 ? -15.279 5.877 15.725 1.00 98.69 344 PHE A N 1
ATOM 2629 C CA . PHE A 1 344 ? -15.225 4.443 15.479 1.00 98.69 344 PHE A CA 1
ATOM 2630 C C . PHE A 1 344 ? -16.015 4.135 14.211 1.00 98.69 344 PHE A C 1
ATOM 2632 O O . PHE A 1 344 ? -17.210 4.417 14.144 1.00 98.69 344 PHE A O 1
ATOM 2639 N N . MET A 1 345 ? -15.355 3.584 13.196 1.00 98.44 345 MET A N 1
ATOM 2640 C CA . MET A 1 345 ? -15.973 3.203 11.923 1.00 98.44 345 MET A CA 1
ATOM 2641 C C . MET A 1 345 ? -15.754 1.724 11.674 1.00 98.44 345 MET A C 1
ATOM 2643 O O . MET A 1 345 ? -14.617 1.261 11.786 1.00 98.44 345 MET A O 1
ATOM 2647 N N . ALA A 1 346 ? -16.805 1.003 11.296 1.00 98.50 346 ALA A N 1
ATOM 2648 C CA . ALA A 1 346 ? -16.721 -0.441 11.176 1.00 98.50 346 ALA A CA 1
ATOM 2649 C C . ALA A 1 346 ? -17.243 -1.016 9.867 1.00 98.50 346 ALA A C 1
ATOM 2651 O O . ALA A 1 346 ? -18.138 -0.465 9.229 1.00 98.50 346 ALA A O 1
ATOM 2652 N N . LEU A 1 347 ? -16.666 -2.164 9.519 1.00 98.75 347 LEU A N 1
ATOM 2653 C CA . LEU A 1 347 ? -17.242 -3.155 8.624 1.00 98.75 347 LEU A CA 1
ATOM 2654 C C . LEU A 1 347 ? -17.326 -4.465 9.402 1.00 98.75 347 LEU A C 1
ATOM 2656 O O . LEU A 1 347 ? -16.327 -4.916 9.962 1.00 98.75 347 LEU A O 1
ATOM 2660 N N . PHE A 1 348 ? -18.502 -5.074 9.400 1.00 98.81 348 PHE A N 1
ATOM 2661 C CA . PHE A 1 348 ? -18.734 -6.413 9.905 1.00 98.81 348 PHE A CA 1
ATOM 2662 C C . PHE A 1 348 ? -19.224 -7.309 8.773 1.00 98.81 348 PHE A C 1
ATOM 2664 O O . PHE A 1 348 ? -20.206 -6.993 8.097 1.00 98.81 348 PHE A O 1
ATOM 2671 N N . LEU A 1 349 ? -18.550 -8.436 8.564 1.00 98.75 349 LEU A N 1
ATOM 2672 C CA . LEU A 1 349 ? -18.930 -9.433 7.564 1.00 98.75 349 LEU A CA 1
ATOM 2673 C C . LEU A 1 349 ? -20.038 -10.351 8.106 1.00 98.75 349 LEU A C 1
ATOM 2675 O O . LEU A 1 349 ? -19.867 -11.562 8.228 1.00 98.75 349 LEU A O 1
ATOM 2679 N N . GLY A 1 350 ? -21.186 -9.746 8.407 1.00 98.50 350 GLY A N 1
ATOM 2680 C CA . GLY A 1 350 ? -22.409 -10.398 8.864 1.00 98.50 350 GLY A CA 1
ATOM 2681 C C . GLY A 1 350 ? -23.533 -9.388 9.104 1.00 98.50 350 GLY A C 1
ATOM 2682 O O . GLY A 1 350 ? -23.352 -8.180 8.911 1.00 98.50 350 GLY A O 1
ATOM 2683 N N . ASP A 1 351 ? -24.690 -9.887 9.530 1.00 98.50 351 ASP A N 1
ATOM 2684 C CA . ASP A 1 351 ? -25.846 -9.058 9.873 1.00 98.50 351 ASP A CA 1
ATOM 2685 C C . ASP A 1 351 ? -25.667 -8.303 11.200 1.00 98.50 351 ASP A C 1
ATOM 2687 O O . ASP A 1 351 ? -24.770 -8.561 12.015 1.00 98.50 351 ASP A O 1
ATOM 2691 N N . SER A 1 352 ? -26.552 -7.337 11.416 1.00 98.44 352 SER A N 1
ATOM 2692 C CA . SER A 1 352 ? -26.489 -6.443 12.562 1.00 98.44 352 SER A CA 1
ATOM 2693 C C . SER A 1 352 ? -26.946 -7.119 13.857 1.00 98.44 352 SER A C 1
ATOM 2695 O O . SER A 1 352 ? -26.647 -6.624 14.938 1.00 98.44 352 SER A O 1
ATOM 2697 N N . THR A 1 353 ? -27.663 -8.243 13.797 1.00 98.25 353 THR A N 1
ATOM 2698 C CA . THR A 1 353 ? -28.072 -9.001 14.990 1.00 98.25 353 THR A CA 1
ATOM 2699 C C . THR A 1 353 ? -26.872 -9.719 15.601 1.00 98.25 353 THR A C 1
ATOM 2701 O O . THR A 1 353 ? -26.605 -9.544 16.793 1.00 98.25 353 THR A O 1
ATOM 2704 N N . ARG A 1 354 ? -26.081 -10.430 14.786 1.00 98.31 354 ARG A N 1
ATOM 2705 C CA . ARG A 1 354 ? -24.813 -11.034 15.224 1.00 98.31 354 ARG A CA 1
ATOM 2706 C C . ARG A 1 354 ? -23.827 -9.964 15.688 1.00 98.31 354 ARG A C 1
ATOM 2708 O O . ARG A 1 354 ? -23.184 -10.152 16.721 1.00 98.31 354 ARG A O 1
ATOM 2715 N N . LEU A 1 355 ? -23.743 -8.832 14.980 1.00 98.69 355 LEU A N 1
ATOM 2716 C CA . LEU A 1 355 ? -22.889 -7.718 15.397 1.00 98.69 355 LEU A CA 1
ATOM 2717 C C . LEU A 1 355 ? -23.264 -7.203 16.789 1.00 98.69 355 LEU A C 1
ATOM 2719 O O . LEU A 1 355 ? -22.389 -7.039 17.634 1.00 98.69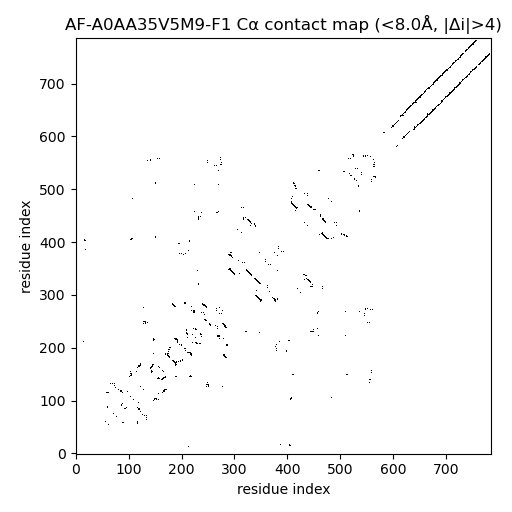 355 LEU A O 1
ATOM 2723 N N . MET A 1 356 ? -24.550 -6.958 17.043 1.00 98.38 356 MET A N 1
ATOM 2724 C CA . MET A 1 356 ? -25.006 -6.441 18.333 1.00 98.38 356 MET A CA 1
ATOM 2725 C C . MET A 1 356 ? -24.709 -7.417 19.475 1.00 98.38 356 MET A C 1
ATOM 2727 O O . MET A 1 356 ? -24.203 -6.980 20.506 1.00 98.38 356 MET A O 1
ATOM 2731 N N . GLY A 1 357 ? -24.937 -8.722 19.278 1.00 98.12 357 GLY A N 1
ATOM 2732 C CA . GLY A 1 357 ? -24.597 -9.745 20.275 1.00 98.12 357 GLY A CA 1
ATOM 2733 C C . GLY A 1 357 ? -23.091 -9.842 20.557 1.00 98.12 357 GLY A C 1
ATOM 2734 O O . GLY A 1 357 ? -22.673 -10.010 21.704 1.00 98.12 357 GLY A O 1
ATOM 2735 N N . LEU A 1 358 ? -22.259 -9.677 19.524 1.00 98.00 358 LEU A N 1
ATOM 2736 C CA . LEU A 1 358 ? -20.804 -9.617 19.671 1.00 98.00 358 LEU A CA 1
ATOM 2737 C C . LEU A 1 358 ? -20.371 -8.365 20.447 1.00 98.00 358 LEU A C 1
ATOM 2739 O O . LEU A 1 358 ? -19.587 -8.457 21.391 1.00 98.00 358 LEU A O 1
ATOM 2743 N N . MET A 1 359 ? -20.901 -7.198 20.078 1.00 98.19 359 MET A N 1
ATOM 2744 C CA . MET A 1 359 ? -20.544 -5.921 20.697 1.00 98.19 359 MET A CA 1
ATOM 2745 C C . MET A 1 359 ? -21.002 -5.843 22.153 1.00 98.19 359 MET A C 1
ATOM 2747 O O . MET A 1 359 ? -20.226 -5.392 22.988 1.00 98.19 359 MET A O 1
ATOM 2751 N N . SER A 1 360 ? -22.190 -6.351 22.500 1.00 97.25 360 SER A N 1
ATOM 2752 C CA . SER A 1 360 ? -22.657 -6.386 23.893 1.00 97.25 360 SER A CA 1
ATOM 2753 C C . SER A 1 360 ? -21.785 -7.263 24.792 1.00 97.25 360 SER A C 1
ATOM 2755 O O . SER A 1 360 ? -21.635 -6.967 25.973 1.00 97.25 360 SER A O 1
ATOM 2757 N N . LYS A 1 361 ? -21.202 -8.338 24.244 1.00 96.88 361 LYS A N 1
ATOM 2758 C CA . LYS A 1 361 ? -20.335 -9.260 24.988 1.00 96.88 361 LYS A CA 1
ATOM 2759 C C . LYS A 1 361 ? -18.899 -8.751 25.100 1.00 96.88 361 LYS A C 1
ATOM 2761 O O . LYS A 1 361 ? -18.294 -8.850 26.162 1.00 96.88 361 LYS A O 1
ATOM 2766 N N . SER A 1 362 ? -18.334 -8.264 23.997 1.00 96.38 362 SER A N 1
ATOM 2767 C CA . SER A 1 362 ? -16.890 -8.030 23.882 1.00 96.38 362 SER A CA 1
ATOM 2768 C C . SER A 1 362 ? -16.488 -6.562 23.959 1.00 96.38 362 SER A C 1
ATOM 2770 O O . SER A 1 362 ? -15.354 -6.280 24.338 1.00 96.38 362 SER A O 1
ATOM 2772 N N . PHE A 1 363 ? -17.374 -5.627 23.605 1.00 98.12 363 PHE A N 1
ATOM 2773 C CA . PHE A 1 363 ? -17.073 -4.195 23.645 1.00 98.12 363 PHE A CA 1
ATOM 2774 C C . PHE A 1 363 ? -18.311 -3.322 23.966 1.00 98.12 363 PHE A C 1
ATOM 2776 O O . PHE A 1 363 ? -18.642 -2.408 23.198 1.00 98.12 363 PHE A O 1
ATOM 2783 N N . PRO A 1 364 ? -19.018 -3.588 25.086 1.00 97.75 364 PRO A N 1
ATOM 2784 C CA . PRO A 1 364 ? -20.223 -2.846 25.460 1.00 97.75 364 PRO A CA 1
ATOM 2785 C C . PRO A 1 364 ? -19.953 -1.362 25.740 1.00 97.75 364 PRO A C 1
ATOM 2787 O O . PRO A 1 364 ? -20.845 -0.534 25.568 1.00 97.75 364 PRO A O 1
ATOM 2790 N N . GLU A 1 365 ? -18.723 -0.999 26.118 1.00 97.94 365 GLU A N 1
ATOM 2791 C CA . GLU A 1 365 ? -18.325 0.367 26.473 1.00 97.94 365 GLU A CA 1
ATOM 2792 C C . GLU A 1 365 ? -18.471 1.362 25.309 1.00 97.94 365 GLU A C 1
ATOM 2794 O O . GLU A 1 365 ? -18.639 2.559 25.540 1.00 97.94 365 GLU A O 1
ATOM 2799 N N . LEU A 1 366 ? -18.465 0.891 24.053 1.00 98.19 366 LEU A N 1
ATOM 2800 C CA . LEU A 1 366 ? -18.744 1.753 22.900 1.00 98.19 366 LEU A CA 1
ATOM 2801 C C . LEU A 1 366 ? -20.193 2.282 22.917 1.00 98.19 366 LEU A C 1
ATOM 2803 O O . LEU A 1 366 ? -20.465 3.370 22.397 1.00 98.19 366 LEU A O 1
ATOM 2807 N N . GLY A 1 367 ? -21.120 1.536 23.526 1.00 97.50 367 GLY A N 1
ATOM 2808 C CA . GLY A 1 367 ? -22.541 1.876 23.578 1.00 97.50 367 GLY A CA 1
ATOM 2809 C C . GLY A 1 367 ? -23.203 1.886 22.199 1.00 97.50 367 GLY A C 1
ATOM 2810 O O . GLY A 1 367 ? -24.030 2.758 21.936 1.00 97.50 367 GLY A O 1
ATOM 2811 N N . LEU A 1 368 ? -22.794 0.969 21.313 1.00 98.19 368 LEU A N 1
ATOM 2812 C CA . LEU A 1 368 ? -23.366 0.815 19.973 1.00 98.19 368 LEU A CA 1
ATOM 2813 C C . LEU A 1 368 ? -24.858 0.478 20.077 1.00 98.19 368 LEU A C 1
ATOM 2815 O O . LEU A 1 368 ? -25.235 -0.431 20.816 1.00 98.19 368 LEU A O 1
ATOM 2819 N N . LYS A 1 369 ? -25.702 1.181 19.319 1.00 97.62 369 LYS A N 1
ATOM 2820 C CA . LYS A 1 369 ? -27.140 0.908 19.234 1.00 97.62 369 LYS A CA 1
ATOM 2821 C C . LYS A 1 369 ? -27.474 0.244 17.904 1.00 97.62 369 LYS A C 1
ATOM 2823 O O . LYS A 1 369 ? -26.811 0.462 16.893 1.00 97.62 369 LYS A O 1
ATOM 2828 N N . LYS A 1 370 ? -28.583 -0.500 17.870 1.00 96.56 370 LYS A N 1
ATOM 2829 C CA . LYS A 1 370 ? -29.100 -1.095 16.625 1.00 96.56 370 LYS A CA 1
ATOM 2830 C C . LYS A 1 370 ? -29.369 -0.033 15.549 1.00 96.56 370 LYS A C 1
ATOM 2832 O O . LYS A 1 370 ? -29.127 -0.294 14.380 1.00 96.56 370 LYS A O 1
ATOM 2837 N N . THR A 1 371 ? -29.798 1.167 15.946 1.00 97.12 371 THR A N 1
ATOM 2838 C CA . THR A 1 371 ? -30.029 2.315 15.048 1.00 97.12 371 THR A CA 1
ATOM 2839 C C . THR A 1 371 ? -28.760 2.867 14.398 1.00 97.12 371 THR A C 1
ATOM 2841 O O . THR A 1 371 ? -28.859 3.584 13.410 1.00 97.12 371 THR A O 1
ATOM 2844 N N . ASP A 1 372 ? -27.582 2.545 14.937 1.00 97.31 372 ASP A N 1
ATOM 2845 C CA . ASP A 1 372 ? -26.292 2.956 14.372 1.00 97.31 372 ASP A CA 1
ATOM 2846 C C . ASP A 1 372 ? -25.785 1.957 13.313 1.00 97.31 372 ASP A C 1
ATOM 2848 O O . ASP A 1 372 ? -24.799 2.229 12.624 1.00 97.31 372 ASP A O 1
ATOM 2852 N N . CYS A 1 373 ? -26.425 0.785 13.215 1.00 98.25 373 CYS A N 1
ATOM 2853 C CA . CYS A 1 373 ? -26.024 -0.324 12.359 1.00 98.25 373 CYS A CA 1
ATOM 2854 C C . CYS A 1 373 ? -26.795 -0.300 11.039 1.00 98.25 373 CYS A C 1
ATOM 2856 O O . CYS A 1 373 ? -28.023 -0.363 11.026 1.00 98.25 373 CYS A O 1
ATOM 2858 N N . PHE A 1 374 ? -26.066 -0.300 9.926 1.00 97.94 374 PHE A N 1
ATOM 2859 C CA . PHE A 1 374 ? -26.643 -0.306 8.588 1.00 97.94 374 PHE A CA 1
ATOM 2860 C C . PHE A 1 374 ? -26.231 -1.565 7.841 1.00 97.94 374 PHE A C 1
ATOM 2862 O O . PHE A 1 374 ? -25.044 -1.790 7.595 1.00 97.94 374 PHE A O 1
ATOM 2869 N N . GLU A 1 375 ? -27.217 -2.379 7.483 1.00 98.31 375 GLU A N 1
ATOM 2870 C CA . GLU A 1 375 ? -27.011 -3.574 6.676 1.00 98.31 375 GLU A CA 1
ATOM 2871 C C . GLU A 1 375 ? -26.928 -3.208 5.196 1.00 98.31 375 GLU A C 1
ATOM 2873 O O . GLU A 1 375 ? -27.826 -2.586 4.631 1.00 98.31 375 GLU A O 1
ATOM 2878 N N . VAL A 1 376 ? -25.817 -3.578 4.571 1.00 97.75 376 VAL A N 1
ATOM 2879 C CA . VAL A 1 376 ? -25.477 -3.242 3.189 1.00 97.75 376 VAL A CA 1
ATOM 2880 C C . VAL A 1 376 ? -24.818 -4.438 2.510 1.00 97.75 376 VAL A C 1
ATOM 2882 O O . VAL A 1 376 ? -24.225 -5.298 3.166 1.00 97.75 376 VAL A O 1
ATOM 2885 N N . SER A 1 377 ? -24.862 -4.502 1.180 1.00 97.81 377 SER A N 1
ATOM 2886 C CA . SER A 1 377 ? -23.992 -5.431 0.446 1.00 97.81 377 SER A CA 1
ATOM 2887 C C . SER A 1 377 ? -22.518 -5.027 0.586 1.00 97.81 377 SER A C 1
ATOM 2889 O O . SER A 1 377 ? -22.203 -3.861 0.845 1.00 97.81 377 SER A O 1
ATOM 2891 N N . TRP A 1 378 ? -21.590 -5.961 0.350 1.00 98.25 378 TRP A N 1
ATOM 2892 C CA . TRP A 1 378 ? -20.154 -5.658 0.413 1.00 98.25 378 TRP A CA 1
ATOM 2893 C C . TRP A 1 378 ? -19.757 -4.467 -0.478 1.00 98.25 378 TRP A C 1
ATOM 2895 O O . TRP A 1 378 ? -19.036 -3.582 -0.019 1.00 98.25 378 TRP A O 1
ATOM 2905 N N . ILE A 1 379 ? -20.274 -4.379 -1.710 1.00 97.69 379 ILE A N 1
ATOM 2906 C CA . ILE A 1 379 ? -19.952 -3.259 -2.607 1.00 97.69 379 ILE A CA 1
ATOM 2907 C C . ILE A 1 379 ? -20.524 -1.925 -2.100 1.00 97.69 379 ILE A C 1
ATOM 2909 O O . ILE A 1 379 ? -19.889 -0.888 -2.215 1.00 97.69 379 ILE A O 1
ATOM 2913 N N . GLN A 1 380 ? -21.704 -1.921 -1.476 1.00 97.50 380 GLN A N 1
ATOM 2914 C CA . GLN A 1 380 ? -22.257 -0.701 -0.881 1.00 97.50 380 GLN A CA 1
ATOM 2915 C C . GLN A 1 380 ? -21.445 -0.264 0.340 1.00 97.50 380 GLN A C 1
ATOM 2917 O O . GLN A 1 380 ? -21.304 0.933 0.592 1.00 97.50 380 GLN A O 1
ATOM 2922 N N . SER A 1 381 ? -20.830 -1.206 1.061 1.00 97.56 381 SER A N 1
ATOM 2923 C CA . SER A 1 381 ? -19.880 -0.853 2.114 1.00 97.56 381 SER A CA 1
ATOM 2924 C C . SER A 1 381 ? -18.688 -0.054 1.562 1.00 97.56 381 SER A C 1
ATOM 2926 O O . SER A 1 381 ? -18.198 0.846 2.243 1.00 97.56 381 SER A O 1
ATOM 2928 N N . THR A 1 382 ? -18.247 -0.284 0.314 1.00 95.62 382 THR A N 1
ATOM 2929 C CA . THR A 1 382 ? -17.157 0.515 -0.278 1.00 95.62 382 THR A CA 1
ATOM 2930 C C . THR A 1 382 ? -17.585 1.962 -0.509 1.00 95.62 382 THR A C 1
ATOM 2932 O O . THR A 1 382 ? -16.760 2.859 -0.338 1.00 95.62 382 THR A O 1
ATOM 2935 N N . LEU A 1 383 ? -18.867 2.214 -0.812 1.00 95.50 383 LEU A N 1
ATOM 2936 C CA . LEU A 1 383 ? -19.438 3.564 -0.854 1.00 95.50 383 LEU A CA 1
ATOM 2937 C C . LEU A 1 383 ? -19.418 4.214 0.532 1.00 95.50 383 LEU A C 1
ATOM 2939 O O . LEU A 1 383 ? -18.927 5.333 0.651 1.00 95.50 383 LEU A O 1
ATOM 2943 N N . PHE A 1 384 ? -19.841 3.500 1.580 1.00 95.75 384 PHE A N 1
ATOM 2944 C CA . PHE A 1 384 ? -19.761 3.985 2.965 1.00 95.75 384 PHE A CA 1
ATOM 2945 C C . PHE A 1 384 ? -18.329 4.397 3.349 1.00 95.75 384 PHE A C 1
ATOM 2947 O O . PHE A 1 384 ? -18.105 5.496 3.854 1.00 95.75 384 PHE A O 1
ATOM 2954 N N . TRP A 1 385 ? -17.334 3.557 3.050 1.00 94.31 385 TRP A N 1
ATOM 2955 C CA . TRP A 1 385 ? -15.922 3.844 3.340 1.00 94.31 385 TRP A CA 1
ATOM 2956 C C . TRP A 1 385 ? -15.321 4.948 2.466 1.00 94.31 385 TRP A C 1
ATOM 2958 O O . TRP A 1 385 ? -14.404 5.648 2.901 1.00 94.31 385 TRP A O 1
ATOM 2968 N N . SER A 1 386 ? -15.861 5.119 1.261 1.00 88.19 386 SER A N 1
ATOM 2969 C CA . SER A 1 386 ? -15.551 6.223 0.349 1.00 88.19 386 SER A CA 1
ATOM 2970 C C . SER A 1 386 ? -16.393 7.458 0.625 1.00 88.19 386 SER A C 1
ATOM 2972 O O . SER A 1 386 ? -16.288 8.431 -0.121 1.00 88.19 386 SER A O 1
ATOM 2974 N N . ASN A 1 387 ? -17.174 7.453 1.715 1.00 87.81 387 ASN A N 1
ATOM 2975 C CA . ASN A 1 387 ? -17.936 8.606 2.156 1.00 87.81 387 ASN A CA 1
ATOM 2976 C C . ASN A 1 387 ? -19.025 9.030 1.125 1.00 87.81 387 ASN A C 1
ATOM 2978 O O . ASN A 1 387 ? -19.423 10.187 1.023 1.00 87.81 387 ASN A O 1
ATOM 2982 N N . PHE A 1 388 ? -19.555 8.087 0.353 1.00 90.38 388 PHE A N 1
ATOM 2983 C CA . PHE A 1 388 ? -20.752 8.293 -0.462 1.00 90.38 388 PHE A CA 1
ATOM 2984 C C . PHE A 1 388 ? -22.010 7.886 0.312 1.00 90.38 388 PHE A C 1
ATOM 2986 O O . PHE A 1 388 ? -21.963 7.033 1.202 1.00 90.38 388 PHE A O 1
ATOM 2993 N N . ASP A 1 389 ? -23.151 8.482 -0.043 1.00 90.56 389 ASP A N 1
ATOM 2994 C CA . ASP A 1 389 ? -24.454 8.024 0.441 1.00 90.56 389 ASP A CA 1
ATOM 2995 C C . ASP A 1 389 ? -24.781 6.699 -0.259 1.00 90.56 389 ASP A C 1
ATOM 2997 O O . ASP A 1 389 ? -25.252 6.675 -1.394 1.00 90.56 389 ASP A O 1
ATOM 3001 N N . TYR A 1 390 ? -24.501 5.580 0.407 1.00 89.25 390 TYR A N 1
ATOM 3002 C CA . TYR A 1 390 ? -24.657 4.236 -0.156 1.00 89.25 390 TYR A CA 1
ATOM 3003 C C . TYR A 1 390 ? -26.112 3.868 -0.513 1.00 89.25 390 TYR A C 1
ATOM 3005 O O . TYR A 1 390 ? -26.320 2.870 -1.205 1.00 89.25 390 TYR A O 1
ATOM 3013 N N . ASN A 1 391 ? -27.104 4.657 -0.070 1.00 87.62 391 ASN A N 1
ATOM 3014 C CA . ASN A 1 391 ? -28.513 4.487 -0.437 1.00 87.62 391 ASN A CA 1
ATOM 3015 C C . ASN A 1 391 ? -28.896 5.260 -1.705 1.00 87.62 391 ASN A C 1
ATOM 3017 O O . ASN A 1 391 ? -29.856 4.889 -2.377 1.00 87.62 391 ASN A O 1
ATOM 3021 N N . LYS A 1 392 ? -28.179 6.343 -2.034 1.00 92.25 392 LYS A N 1
ATOM 3022 C CA . LYS A 1 392 ? -28.524 7.238 -3.156 1.00 92.25 392 LYS A CA 1
ATOM 3023 C C . LYS A 1 392 ? -27.524 7.200 -4.301 1.00 92.25 392 LYS A C 1
ATOM 3025 O O . LYS A 1 392 ? -27.879 7.480 -5.444 1.00 92.25 392 LYS A O 1
ATOM 3030 N N . THR A 1 393 ? -26.265 6.905 -4.007 1.00 93.81 393 THR A N 1
ATOM 3031 C CA . THR A 1 393 ? -25.189 6.918 -4.989 1.00 93.81 393 THR A CA 1
ATOM 3032 C C . THR A 1 393 ? -25.203 5.631 -5.808 1.00 93.81 393 THR A C 1
ATOM 3034 O O . THR A 1 393 ? -25.177 4.526 -5.268 1.00 93.81 393 THR A O 1
ATOM 3037 N N . LYS A 1 394 ? -25.222 5.778 -7.135 1.00 95.25 394 LYS A N 1
ATOM 3038 C CA . LYS A 1 394 ? -25.082 4.655 -8.065 1.00 95.25 394 LYS A CA 1
ATOM 3039 C C . LYS A 1 394 ? -23.670 4.069 -7.984 1.00 95.25 394 LYS A C 1
ATOM 3041 O O . LYS A 1 394 ? -22.698 4.787 -7.774 1.00 95.25 394 LYS A O 1
ATOM 3046 N N . LEU A 1 395 ? -23.560 2.753 -8.157 1.00 95.12 395 LEU A N 1
ATOM 3047 C CA . LEU A 1 395 ? -22.293 2.027 -8.006 1.00 95.12 395 LEU A CA 1
ATOM 3048 C C . LEU A 1 395 ? -21.280 2.310 -9.126 1.00 95.12 395 LEU A C 1
ATOM 3050 O O . LEU A 1 395 ? -20.091 2.075 -8.928 1.00 95.12 395 LEU A O 1
ATOM 3054 N N . ASP A 1 396 ? -21.725 2.831 -10.270 1.00 94.94 396 ASP A N 1
ATOM 3055 C CA . ASP A 1 396 ? -20.862 3.271 -11.376 1.00 94.94 396 ASP A CA 1
ATOM 3056 C C . ASP A 1 396 ? -19.931 4.434 -10.985 1.00 94.94 396 ASP A C 1
ATOM 3058 O O . ASP A 1 396 ? -18.897 4.627 -11.619 1.00 94.94 396 ASP A O 1
ATOM 3062 N N . ILE A 1 397 ? -20.193 5.131 -9.874 1.00 94.81 397 ILE A N 1
ATOM 3063 C CA . ILE A 1 397 ? -19.238 6.087 -9.300 1.00 94.81 397 ILE A CA 1
ATOM 3064 C C . ILE A 1 397 ? -17.876 5.442 -8.996 1.00 94.81 397 ILE A C 1
ATOM 3066 O O . ILE A 1 397 ? -16.853 6.117 -9.010 1.00 94.81 397 ILE A O 1
ATOM 3070 N N . LEU A 1 398 ? -17.833 4.130 -8.725 1.00 95.00 398 LEU A N 1
ATOM 3071 C CA . LEU A 1 398 ? -16.589 3.418 -8.417 1.00 95.00 398 LEU A CA 1
ATOM 3072 C C . LEU A 1 398 ? -15.666 3.289 -9.634 1.00 95.00 398 LEU A C 1
ATOM 3074 O O . LEU A 1 398 ? -14.466 3.113 -9.453 1.00 95.00 398 LEU A O 1
ATOM 3078 N N . ILE A 1 399 ? -16.202 3.389 -10.853 1.00 95.50 399 ILE A N 1
ATOM 3079 C CA . ILE A 1 399 ? -15.410 3.375 -12.091 1.00 95.50 399 ILE A CA 1
ATOM 3080 C C . ILE A 1 399 ? -15.111 4.789 -12.614 1.00 95.50 399 ILE A C 1
ATOM 3082 O O . ILE A 1 399 ? -14.424 4.941 -13.627 1.00 95.50 399 ILE A O 1
ATOM 3086 N N . ASP A 1 400 ? -15.586 5.829 -11.919 1.00 92.50 400 ASP A N 1
ATOM 3087 C CA . ASP A 1 400 ? -15.187 7.211 -12.170 1.00 92.50 400 ASP A CA 1
ATOM 3088 C C . ASP A 1 400 ? -13.835 7.513 -11.496 1.00 92.50 400 ASP A C 1
ATOM 3090 O O . ASP A 1 400 ? -13.640 7.402 -10.280 1.00 92.50 400 ASP A O 1
ATOM 3094 N N . ARG A 1 401 ? -12.877 7.925 -12.330 1.00 86.94 401 ARG A N 1
ATOM 3095 C CA . ARG A 1 401 ? -11.471 8.147 -11.974 1.00 86.94 401 ARG A CA 1
ATOM 3096 C C . ARG A 1 401 ? -11.185 9.528 -11.382 1.00 86.94 401 ARG A C 1
ATOM 3098 O O . ARG A 1 401 ? -10.062 9.761 -10.922 1.00 86.94 401 ARG A O 1
ATOM 3105 N N . HIS A 1 402 ? -12.173 10.422 -11.399 1.00 81.94 402 HIS A N 1
ATOM 3106 C CA . HIS A 1 402 ? -12.065 11.819 -10.968 1.00 81.94 402 HIS A CA 1
ATOM 3107 C C . HIS A 1 402 ? -12.935 12.127 -9.743 1.00 81.94 402 HIS A C 1
ATOM 3109 O O . HIS A 1 402 ? -13.261 13.279 -9.466 1.00 81.94 402 HIS A O 1
ATOM 3115 N N . THR A 1 403 ? -13.297 11.093 -8.984 1.00 79.69 403 THR A N 1
ATOM 3116 C CA . THR A 1 403 ? -14.139 11.210 -7.786 1.00 79.69 403 THR A CA 1
ATOM 3117 C C . THR A 1 403 ? -13.432 11.836 -6.584 1.00 79.69 403 THR A C 1
ATOM 3119 O O . THR A 1 403 ? -14.075 12.152 -5.582 1.00 79.69 403 THR A O 1
ATOM 3122 N N . ASP A 1 404 ? -12.114 12.028 -6.651 1.00 77.56 404 ASP A N 1
ATOM 3123 C CA . ASP A 1 404 ? -11.302 12.584 -5.580 1.00 77.56 404 ASP A CA 1
ATOM 3124 C C . ASP A 1 404 ? -11.015 14.083 -5.744 1.00 77.56 404 ASP A C 1
ATOM 3126 O O . ASP A 1 404 ? -10.537 14.558 -6.771 1.00 77.56 404 ASP A O 1
ATOM 3130 N N . VAL A 1 405 ? -11.225 14.847 -4.670 1.00 78.81 405 VAL A N 1
ATOM 3131 C CA . VAL A 1 405 ? -10.872 16.274 -4.618 1.00 78.81 405 VAL A CA 1
ATOM 3132 C C . VAL A 1 405 ? -9.400 16.443 -4.253 1.00 78.81 405 VAL A C 1
ATOM 3134 O O . VAL A 1 405 ? -9.056 16.482 -3.079 1.00 78.81 405 VAL A O 1
ATOM 3137 N N . VAL A 1 406 ? -8.498 16.563 -5.219 1.00 85.31 406 VAL A N 1
ATOM 3138 C CA . VAL A 1 406 ? -7.057 16.647 -4.919 1.00 85.31 406 VAL A CA 1
ATOM 3139 C C . VAL A 1 406 ? -6.741 17.760 -3.897 1.00 85.31 406 VAL A C 1
ATOM 3141 O O . VAL A 1 406 ? -7.255 18.875 -3.973 1.00 85.31 406 VAL A O 1
ATOM 3144 N N . LYS A 1 407 ? -5.915 17.433 -2.894 1.00 91.94 407 LYS A N 1
ATOM 3145 C CA . LYS A 1 407 ? -5.487 18.333 -1.810 1.00 91.94 407 LYS A CA 1
ATOM 3146 C C . LYS A 1 407 ? -3.978 18.264 -1.623 1.00 91.94 407 LYS A C 1
ATOM 3148 O O . LYS A 1 407 ? -3.310 17.345 -2.101 1.00 91.94 407 LYS A O 1
ATOM 3153 N N . PHE A 1 408 ? -3.439 19.210 -0.866 1.00 95.56 408 PHE A N 1
ATOM 3154 C CA . PHE A 1 408 ? -2.118 19.048 -0.279 1.00 95.56 408 PHE A CA 1
ATOM 3155 C C . PHE A 1 408 ? -2.213 18.054 0.880 1.00 95.56 408 PHE A C 1
ATOM 3157 O O . PHE A 1 408 ? -3.179 18.079 1.653 1.00 95.56 408 PHE A O 1
ATOM 3164 N N . LEU A 1 409 ? -1.236 17.154 1.005 1.00 95.50 409 LEU A N 1
ATOM 3165 C CA . LEU A 1 409 ? -1.227 16.183 2.097 1.00 95.50 409 LEU A CA 1
ATOM 3166 C C . LEU A 1 409 ? 0.176 15.787 2.562 1.00 95.50 409 LEU A C 1
ATOM 3168 O O . LEU A 1 409 ? 1.112 15.672 1.772 1.00 95.50 409 LEU A O 1
ATOM 3172 N N . LYS A 1 410 ? 0.310 15.509 3.859 1.00 97.44 410 LYS A N 1
ATOM 3173 C CA . LYS A 1 410 ? 1.442 14.775 4.441 1.00 97.44 410 LYS A CA 1
ATOM 3174 C C . LYS A 1 410 ? 0.890 13.599 5.230 1.00 97.44 410 LYS A C 1
ATOM 3176 O O . LYS A 1 410 ? -0.169 13.687 5.862 1.00 97.44 410 LYS A O 1
ATOM 3181 N N . ARG A 1 411 ? 1.576 12.470 5.123 1.00 97.50 411 ARG A N 1
ATOM 3182 C CA . ARG A 1 411 ? 1.234 11.227 5.798 1.00 97.50 411 ARG A CA 1
ATOM 3183 C C . ARG A 1 411 ? 2.501 10.620 6.376 1.00 97.50 411 ARG A C 1
ATOM 3185 O O . ARG A 1 411 ? 3.574 10.803 5.812 1.00 97.50 411 ARG A O 1
ATOM 3192 N N . LYS A 1 412 ? 2.345 9.932 7.501 1.00 98.62 412 LYS A N 1
ATOM 3193 C CA . LYS A 1 412 ? 3.359 9.077 8.131 1.00 98.62 412 LYS A CA 1
ATOM 3194 C C . LYS A 1 412 ? 2.668 7.838 8.689 1.00 98.62 412 LYS A C 1
ATOM 3196 O O . LYS A 1 412 ? 1.431 7.797 8.745 1.00 98.62 412 LYS A O 1
ATOM 3201 N N . SER A 1 413 ? 3.437 6.856 9.136 1.00 98.75 413 SER A N 1
ATOM 3202 C CA . SER A 1 413 ? 2.894 5.634 9.728 1.00 98.75 413 SER A CA 1
ATOM 3203 C C . SER A 1 413 ? 3.725 5.123 10.887 1.00 98.75 413 SER A C 1
ATOM 3205 O O . SER A 1 413 ? 4.943 5.206 10.812 1.00 98.75 413 SER A O 1
ATOM 3207 N N . ASP A 1 414 ? 3.063 4.489 11.847 1.00 98.81 414 ASP A N 1
ATOM 3208 C CA . ASP A 1 414 ? 3.687 3.691 12.901 1.00 98.81 414 ASP A CA 1
ATOM 3209 C C . ASP A 1 414 ? 2.910 2.393 13.127 1.00 98.81 414 ASP A C 1
ATOM 3211 O O . ASP A 1 414 ? 1.775 2.237 12.666 1.00 98.81 414 ASP A O 1
ATOM 3215 N N . TYR A 1 415 ? 3.502 1.487 13.898 1.00 98.69 415 TYR A N 1
ATOM 3216 C CA . TYR A 1 415 ? 2.836 0.303 14.431 1.00 98.69 415 TYR A CA 1
ATOM 3217 C C . TYR A 1 415 ? 2.890 0.313 15.951 1.00 98.69 415 TYR A C 1
ATOM 3219 O O . TYR A 1 415 ? 3.910 0.667 16.535 1.00 98.69 415 TYR A O 1
ATOM 3227 N N . VAL A 1 416 ? 1.803 -0.100 16.594 1.00 98.62 416 VAL A N 1
ATOM 3228 C CA . VAL A 1 416 ? 1.725 -0.237 18.051 1.00 98.62 416 VAL A CA 1
ATOM 3229 C C . VAL A 1 416 ? 1.722 -1.720 18.399 1.00 98.62 416 VAL A C 1
ATOM 3231 O O . VAL A 1 416 ? 0.925 -2.482 17.850 1.00 98.62 416 VAL A O 1
ATOM 3234 N N . LYS A 1 417 ? 2.625 -2.130 19.296 1.00 97.00 417 LYS A N 1
ATOM 3235 C CA . LYS A 1 417 ? 2.795 -3.532 19.729 1.00 97.00 417 LYS A CA 1
ATOM 3236 C C . LYS A 1 417 ? 2.263 -3.804 21.138 1.00 97.00 417 LYS A C 1
ATOM 3238 O O . LYS A 1 417 ? 1.868 -4.922 21.441 1.00 97.00 417 LYS A O 1
ATOM 3243 N N . THR A 1 418 ? 2.216 -2.778 21.980 1.00 96.38 418 THR A N 1
ATOM 3244 C CA . THR A 1 418 ? 1.708 -2.837 23.356 1.00 96.38 418 THR A CA 1
ATOM 3245 C C . THR A 1 418 ? 0.630 -1.772 23.540 1.00 96.38 418 THR A C 1
ATOM 3247 O O . THR A 1 418 ? 0.794 -0.685 22.982 1.00 96.38 418 THR A O 1
ATOM 3250 N N . PRO A 1 419 ? -0.454 -2.028 24.295 1.00 97.56 419 PRO A N 1
ATOM 3251 C CA . PRO A 1 419 ? -1.513 -1.040 24.472 1.00 97.56 419 PRO A CA 1
ATOM 3252 C C . PRO A 1 419 ? -0.972 0.271 25.052 1.00 97.56 419 PRO A C 1
ATOM 3254 O O . PRO A 1 419 ? -0.229 0.264 26.034 1.00 97.56 419 PRO A O 1
ATOM 3257 N N . ILE A 1 420 ? -1.356 1.398 24.455 1.00 98.50 420 ILE A N 1
ATOM 3258 C CA . ILE A 1 420 ? -1.015 2.728 24.962 1.00 98.50 420 ILE A CA 1
ATOM 3259 C C . ILE A 1 420 ? -1.877 2.982 26.207 1.00 98.50 420 ILE A C 1
ATOM 3261 O O . ILE A 1 420 ? -3.103 2.931 26.073 1.00 98.50 420 ILE A O 1
ATOM 3265 N N . PRO A 1 421 ? -1.293 3.248 27.393 1.00 98.00 421 PRO A N 1
ATOM 3266 C CA . PRO A 1 421 ? -2.055 3.433 28.627 1.00 98.00 421 PRO A CA 1
ATOM 3267 C C . PRO A 1 421 ? -2.948 4.678 28.559 1.00 98.00 421 PRO A C 1
ATOM 3269 O O . PRO A 1 421 ? -2.655 5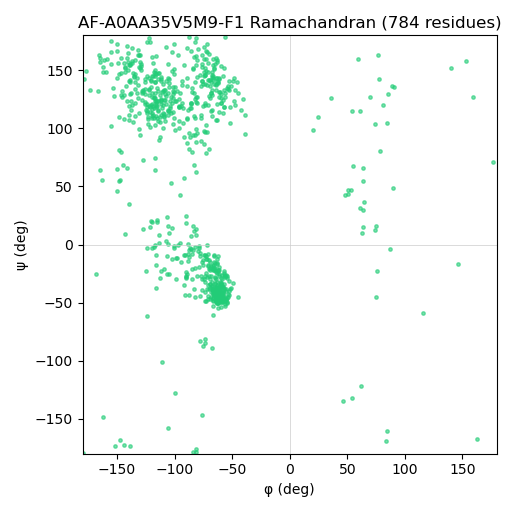.627 27.831 1.00 98.00 421 PRO A O 1
ATOM 3272 N N . THR A 1 422 ? -4.027 4.701 29.343 1.00 97.94 422 THR A N 1
ATOM 3273 C CA . THR A 1 422 ? -5.006 5.807 29.365 1.00 97.94 422 THR A CA 1
ATOM 3274 C C . THR A 1 422 ? -4.365 7.163 29.652 1.00 97.94 422 THR A C 1
ATOM 3276 O O . THR A 1 422 ? -4.719 8.148 29.010 1.00 97.94 422 THR A O 1
ATOM 3279 N N . THR A 1 423 ? -3.370 7.226 30.542 1.00 98.00 423 THR A N 1
ATOM 3280 C CA . THR A 1 423 ? -2.606 8.453 30.828 1.00 98.00 423 THR A CA 1
ATOM 3281 C C . THR A 1 423 ? -1.913 9.002 29.578 1.00 98.00 423 THR A C 1
ATOM 3283 O O . THR A 1 423 ? -2.038 10.187 29.277 1.00 98.00 423 THR A O 1
ATOM 3286 N N . ALA A 1 424 ? -1.259 8.138 28.798 1.00 98.12 424 ALA A N 1
ATOM 3287 C CA . ALA A 1 424 ? -0.620 8.514 27.541 1.00 98.12 424 ALA A CA 1
ATOM 3288 C C . ALA A 1 424 ? -1.642 8.848 26.442 1.00 98.12 424 ALA A C 1
ATOM 3290 O O . ALA A 1 424 ? -1.440 9.803 25.695 1.00 98.12 424 ALA A O 1
ATOM 3291 N N . LEU A 1 425 ? -2.763 8.122 26.358 1.00 98.56 425 LEU A N 1
ATOM 3292 C CA . LEU A 1 425 ? -3.856 8.466 25.442 1.00 98.56 425 LEU A CA 1
ATOM 3293 C C . LEU A 1 425 ? -4.433 9.854 25.745 1.00 98.56 425 LEU A C 1
ATOM 3295 O O . LEU A 1 425 ? -4.645 10.626 24.815 1.00 98.56 425 LEU A O 1
ATOM 3299 N N . THR A 1 426 ? -4.621 10.215 27.015 1.00 98.25 426 THR A N 1
ATOM 3300 C CA . THR A 1 426 ? -5.024 11.574 27.406 1.00 98.25 426 THR A CA 1
ATOM 3301 C C . THR A 1 426 ? -4.023 12.610 26.896 1.00 98.25 426 THR A C 1
ATOM 3303 O O . THR A 1 426 ? -4.421 13.603 26.285 1.00 98.25 426 THR A O 1
ATOM 3306 N N . SER A 1 427 ? -2.718 12.364 27.054 1.00 98.31 427 SER A N 1
ATOM 3307 C CA . SER A 1 427 ? -1.679 13.246 26.507 1.00 98.31 427 SER A CA 1
ATOM 3308 C C . SER A 1 427 ? -1.725 13.335 24.976 1.00 98.31 427 SER A C 1
ATOM 3310 O O . SER A 1 427 ? -1.553 14.423 24.430 1.00 98.31 427 SER A O 1
ATOM 3312 N N . ILE A 1 428 ? -2.022 12.236 24.274 1.00 98.50 428 ILE A N 1
ATOM 3313 C CA . ILE A 1 428 ? -2.218 12.215 22.814 1.00 98.50 428 ILE A CA 1
ATOM 3314 C C . ILE A 1 428 ? -3.420 13.079 22.408 1.00 98.50 428 ILE A C 1
ATOM 3316 O O . ILE A 1 428 ? -3.297 13.890 21.492 1.00 98.50 428 ILE A O 1
ATOM 3320 N N . PHE A 1 429 ? -4.566 12.955 23.086 1.00 98.19 429 PHE A N 1
ATOM 3321 C CA . PHE A 1 429 ? -5.750 13.784 22.819 1.00 98.19 429 PHE A CA 1
ATOM 3322 C C . PHE A 1 429 ? -5.464 15.272 23.051 1.00 98.19 429 PHE A C 1
ATOM 3324 O O . PHE A 1 429 ? -5.811 16.100 22.207 1.00 98.19 429 PHE A O 1
ATOM 3331 N N . ASN A 1 430 ? -4.774 15.608 24.144 1.00 97.38 430 ASN A N 1
ATOM 3332 C CA . ASN A 1 430 ? -4.363 16.981 24.433 1.00 97.38 430 ASN A CA 1
ATOM 3333 C C . ASN A 1 430 ? -3.426 17.523 23.348 1.00 97.38 430 ASN A C 1
ATOM 3335 O O . ASN A 1 430 ? -3.641 18.630 22.854 1.00 97.38 430 ASN A O 1
ATOM 3339 N N . LYS A 1 431 ? -2.436 16.728 22.913 1.00 97.94 431 LYS A N 1
ATOM 3340 C CA . LYS A 1 431 ? -1.500 17.131 21.855 1.00 97.94 431 LYS A CA 1
ATOM 3341 C C . LYS A 1 431 ? -2.198 17.336 20.511 1.00 97.94 431 LYS A C 1
ATOM 3343 O O . LYS A 1 431 ? -1.865 18.266 19.781 1.00 97.94 431 LYS A O 1
ATOM 3348 N N . LEU A 1 432 ? -3.196 16.512 20.189 1.00 97.50 432 LEU A N 1
ATOM 3349 C CA . LEU A 1 432 ? -4.035 16.706 19.005 1.00 97.50 432 LEU A CA 1
ATOM 3350 C C . LEU A 1 432 ? -4.811 18.026 19.081 1.00 97.50 432 LEU A C 1
ATOM 3352 O O . LEU A 1 432 ? -4.794 18.785 18.114 1.00 97.50 432 LEU A O 1
ATOM 3356 N N . GLY A 1 433 ? -5.435 18.326 20.225 1.00 96.25 433 GLY A N 1
ATOM 3357 C CA . GLY A 1 433 ? -6.112 19.605 20.456 1.00 96.25 433 GLY A CA 1
ATOM 3358 C C . GLY A 1 433 ? -5.171 20.810 20.329 1.00 96.25 433 GLY A C 1
ATOM 3359 O O . GLY A 1 433 ? -5.527 21.798 19.692 1.00 96.25 433 GLY A O 1
ATOM 3360 N N . GLU A 1 434 ? -3.953 20.710 20.867 1.00 96.56 434 GLU A N 1
ATOM 3361 C CA . GLU A 1 434 ? -2.908 21.739 20.762 1.00 96.56 434 GLU A CA 1
ATOM 3362 C C . GLU A 1 434 ? -2.509 22.013 19.300 1.00 96.56 434 GLU A C 1
ATOM 3364 O O . GLU A 1 434 ? -2.466 23.167 18.879 1.00 96.56 434 GLU A O 1
ATOM 3369 N N . LEU A 1 435 ? -2.253 20.962 18.509 1.00 95.69 435 LEU A N 1
ATOM 3370 C CA . LEU A 1 435 ? -1.817 21.088 17.110 1.00 95.69 435 LEU A CA 1
ATOM 3371 C C . LEU A 1 435 ? -2.964 21.466 16.155 1.00 95.69 435 LEU A C 1
ATOM 3373 O O . LEU A 1 435 ? -2.744 22.104 15.126 1.00 95.69 435 LEU A O 1
ATOM 3377 N N . GLY A 1 436 ? -4.199 21.067 16.462 1.00 93.44 436 GLY A N 1
ATOM 3378 C CA . GLY A 1 436 ? -5.424 21.572 15.838 1.00 93.44 436 GLY A CA 1
ATOM 3379 C C . GLY A 1 436 ? -5.760 21.072 14.424 1.00 93.44 436 GLY A C 1
ATOM 3380 O O . GLY A 1 436 ? -6.936 21.102 14.064 1.00 93.44 436 GLY A O 1
ATOM 3381 N N . LYS A 1 437 ? -4.800 20.594 13.612 1.00 91.25 437 LYS A N 1
ATOM 3382 C CA . LYS A 1 437 ? -5.084 20.070 12.250 1.00 91.25 437 LYS A CA 1
ATOM 3383 C C . LYS A 1 437 ? -4.781 18.587 12.033 1.00 91.25 437 LYS A C 1
ATOM 3385 O O . LYS A 1 437 ? -5.500 17.929 11.281 1.00 91.25 437 LYS A O 1
ATOM 3390 N N . ILE A 1 438 ? -3.707 18.058 12.614 1.00 95.88 438 ILE A N 1
ATOM 3391 C CA . ILE A 1 438 ? -3.303 16.661 12.400 1.00 95.88 438 ILE A CA 1
ATOM 3392 C C . ILE A 1 438 ? -4.250 15.694 13.113 1.00 95.88 438 ILE A C 1
ATOM 3394 O O . ILE A 1 438 ? -4.607 15.926 14.258 1.00 95.88 438 ILE A O 1
ATOM 3398 N N . GLY A 1 439 ? -4.632 14.601 12.450 1.00 97.69 439 GLY A N 1
ATOM 3399 C CA . GLY A 1 439 ? -5.352 13.482 13.065 1.00 97.69 439 GLY A CA 1
ATOM 3400 C C . GLY A 1 439 ? -4.544 12.184 13.044 1.00 97.69 439 GLY A C 1
ATOM 3401 O O . GLY A 1 439 ? -3.608 12.039 12.253 1.00 97.69 439 GLY A O 1
ATOM 3402 N N . LEU A 1 440 ? -4.938 11.221 13.877 1.00 98.69 440 LEU A N 1
ATOM 3403 C CA . LEU A 1 440 ? -4.418 9.853 13.864 1.00 98.69 440 LEU A CA 1
ATOM 3404 C C . LEU A 1 440 ? -5.501 8.867 13.417 1.00 98.69 440 LEU A C 1
ATOM 3406 O O . LEU A 1 440 ? -6.660 8.978 13.808 1.00 98.69 440 LEU A O 1
ATOM 3410 N N . VAL A 1 441 ? -5.119 7.873 12.619 1.00 98.56 441 VAL A N 1
ATOM 3411 C CA . VAL A 1 441 ? -6.008 6.792 12.169 1.00 98.56 441 VAL A CA 1
ATOM 3412 C C . VAL A 1 441 ? -5.455 5.461 12.656 1.00 98.56 441 VAL A C 1
ATOM 3414 O O . VAL A 1 441 ? -4.434 4.998 12.146 1.00 98.56 441 VAL A O 1
ATOM 3417 N N . PHE A 1 442 ? -6.135 4.822 13.601 1.00 98.62 442 PHE A N 1
ATOM 3418 C CA . PHE A 1 442 ? -5.780 3.497 14.100 1.00 98.62 442 PHE A CA 1
ATOM 3419 C C . PHE A 1 442 ? -6.559 2.430 13.330 1.00 98.62 442 PHE A C 1
ATOM 3421 O O . PHE A 1 442 ? -7.790 2.447 13.285 1.00 98.62 442 PHE A O 1
ATOM 3428 N N . ASN A 1 443 ? -5.838 1.508 12.692 1.00 98.31 443 ASN A N 1
ATOM 3429 C CA . ASN A 1 443 ? -6.417 0.387 11.954 1.00 98.31 443 ASN A CA 1
ATOM 3430 C C . ASN A 1 443 ? -6.019 -0.923 12.646 1.00 98.31 443 ASN A C 1
ATOM 3432 O O . ASN A 1 443 ? -4.816 -1.187 12.728 1.00 98.31 443 ASN A O 1
ATOM 3436 N N . PRO A 1 444 ? -6.985 -1.724 13.122 1.00 98.19 444 PRO A N 1
ATOM 3437 C CA . PRO A 1 444 ? -6.723 -2.900 13.942 1.00 98.19 444 PRO A CA 1
ATOM 3438 C C . PRO A 1 444 ? -6.055 -4.016 13.138 1.00 98.19 444 PRO A C 1
ATOM 3440 O O . PRO A 1 444 ? -6.383 -4.239 11.971 1.00 98.19 444 PRO A O 1
ATOM 3443 N N . TYR A 1 445 ? -5.118 -4.704 13.785 1.00 97.50 445 TYR A N 1
ATOM 3444 C CA . TYR A 1 445 ? -4.482 -5.934 13.314 1.00 97.50 445 TYR A CA 1
ATOM 3445 C C . TYR A 1 445 ? -5.052 -7.110 14.138 1.00 97.50 445 TYR A C 1
ATOM 3447 O O . TYR A 1 445 ? -6.172 -7.024 14.652 1.00 97.50 445 TYR A O 1
ATOM 3455 N N . GLY A 1 446 ? -4.343 -8.235 14.215 1.00 95.56 446 GLY A N 1
ATOM 3456 C CA . GLY A 1 446 ? -4.884 -9.488 14.741 1.00 95.56 446 GLY A CA 1
ATOM 3457 C C . GLY A 1 446 ? -5.664 -10.289 13.695 1.00 95.56 446 GLY A C 1
ATOM 3458 O O . GLY A 1 446 ? -5.601 -9.998 12.495 1.00 95.56 446 GLY A O 1
ATOM 3459 N N . GLY A 1 447 ? -6.378 -11.322 14.150 1.00 96.38 447 GLY A N 1
ATOM 3460 C CA . GLY A 1 447 ? -7.012 -12.301 13.260 1.00 96.38 447 GLY A CA 1
ATOM 3461 C C . GLY A 1 447 ? -5.992 -12.914 12.296 1.00 96.38 447 GLY A C 1
ATOM 3462 O O . GLY A 1 447 ? -4.873 -13.238 12.697 1.00 96.38 447 GLY A O 1
ATOM 3463 N N . LYS A 1 448 ? -6.328 -12.955 11.003 1.00 97.75 448 LYS A N 1
ATOM 3464 C CA . LYS A 1 448 ? -5.485 -13.511 9.936 1.00 97.75 448 LYS A CA 1
ATOM 3465 C C . LYS A 1 448 ? -4.080 -12.907 9.878 1.00 97.75 448 LYS A C 1
ATOM 3467 O O . LYS A 1 448 ? -3.131 -13.588 9.500 1.00 97.75 448 LYS A O 1
ATOM 3472 N N . MET A 1 449 ? -3.908 -11.650 10.296 1.00 97.88 449 MET A N 1
ATOM 3473 C CA . MET A 1 449 ? -2.590 -11.004 10.330 1.00 97.88 449 MET A CA 1
ATOM 3474 C C . MET A 1 449 ? -1.623 -11.620 11.348 1.00 97.88 449 MET A C 1
ATOM 3476 O O . MET A 1 449 ? -0.419 -11.436 11.192 1.00 97.88 449 MET A O 1
ATOM 3480 N N . ASN A 1 450 ? -2.122 -12.337 12.362 1.00 96.69 450 ASN A N 1
ATOM 3481 C CA . ASN A 1 450 ? -1.287 -13.070 13.318 1.00 96.69 450 ASN A CA 1
ATOM 3482 C C . ASN A 1 450 ? -0.891 -14.464 12.813 1.00 96.69 450 ASN A C 1
ATOM 3484 O O . ASN A 1 450 ? 0.080 -15.024 13.306 1.00 96.69 450 ASN A O 1
ATOM 3488 N N . GLU A 1 451 ? -1.629 -15.020 11.852 1.00 97.50 451 GLU A N 1
ATOM 3489 C CA . GLU A 1 451 ? -1.393 -16.372 11.329 1.00 97.50 451 GLU A CA 1
ATOM 3490 C C . GLU A 1 451 ? -0.329 -16.395 10.228 1.00 97.50 451 GLU A C 1
ATOM 3492 O O . GLU A 1 451 ? 0.358 -17.394 10.039 1.00 97.50 451 GLU A O 1
ATOM 3497 N N . ILE A 1 452 ? -0.207 -15.304 9.469 1.00 98.19 452 ILE A N 1
ATOM 3498 C CA . ILE A 1 452 ? 0.697 -15.232 8.319 1.00 98.19 452 ILE A CA 1
ATOM 3499 C C . ILE A 1 452 ? 2.124 -14.922 8.806 1.00 98.19 452 ILE A C 1
ATOM 3501 O O . ILE A 1 452 ? 2.317 -13.892 9.462 1.00 98.19 452 ILE A O 1
ATOM 3505 N N . PRO A 1 453 ? 3.138 -15.739 8.458 1.00 98.31 453 PRO A N 1
ATOM 3506 C CA . PRO A 1 453 ? 4.526 -15.486 8.839 1.00 98.31 453 PRO A CA 1
ATOM 3507 C C . PRO A 1 453 ? 5.049 -14.133 8.346 1.00 98.31 453 PRO A C 1
ATOM 3509 O O . PRO A 1 453 ? 4.740 -13.688 7.237 1.00 98.31 453 PRO A O 1
ATOM 3512 N N . ALA A 1 454 ? 5.906 -13.489 9.143 1.00 97.94 454 ALA A N 1
ATOM 3513 C CA . ALA A 1 454 ? 6.483 -12.181 8.815 1.00 97.94 454 ALA A CA 1
ATOM 3514 C C . ALA A 1 454 ? 7.341 -12.179 7.534 1.00 97.94 454 ALA A C 1
ATOM 3516 O O . ALA A 1 454 ? 7.513 -11.131 6.923 1.00 97.94 454 ALA A O 1
ATOM 3517 N N . ASN A 1 455 ? 7.850 -13.333 7.103 1.00 97.75 455 ASN A N 1
ATOM 3518 C CA . ASN A 1 455 ? 8.657 -13.492 5.890 1.00 97.75 455 ASN A CA 1
ATOM 3519 C C . ASN A 1 455 ? 7.867 -14.038 4.680 1.00 97.75 455 ASN A C 1
ATOM 3521 O O . ASN A 1 455 ? 8.430 -14.144 3.589 1.00 97.75 455 ASN A O 1
ATOM 3525 N N . ALA A 1 456 ? 6.569 -14.346 4.827 1.00 98.31 456 ALA A N 1
ATOM 3526 C CA . ALA A 1 456 ? 5.740 -14.899 3.744 1.00 98.31 456 ALA A CA 1
ATOM 3527 C C . ALA A 1 456 ? 5.651 -13.962 2.522 1.00 98.31 456 ALA A C 1
ATOM 3529 O O . ALA A 1 456 ? 5.525 -14.397 1.379 1.00 98.31 456 ALA A O 1
ATOM 3530 N N . THR A 1 457 ? 5.759 -12.661 2.779 1.00 98.69 457 THR A N 1
ATOM 3531 C CA . THR A 1 457 ? 5.843 -11.570 1.802 1.00 98.69 457 THR A CA 1
ATOM 3532 C C . THR A 1 457 ? 6.860 -10.547 2.312 1.00 98.69 457 THR A C 1
ATOM 3534 O O . THR A 1 457 ? 7.104 -10.524 3.518 1.00 98.69 457 THR A O 1
ATOM 3537 N N . PRO A 1 458 ? 7.354 -9.614 1.482 1.00 98.81 458 PRO A N 1
ATOM 3538 C CA . PRO A 1 458 ? 8.200 -8.515 1.941 1.00 98.81 458 PRO A CA 1
ATOM 3539 C C . PRO A 1 458 ? 7.612 -7.698 3.095 1.00 98.81 458 PRO A C 1
ATOM 3541 O O . PRO A 1 458 ? 8.363 -7.205 3.931 1.00 98.81 458 PRO A O 1
ATOM 3544 N N . PHE A 1 459 ? 6.282 -7.570 3.169 1.00 98.75 459 PHE A N 1
ATOM 3545 C CA . PHE A 1 459 ? 5.606 -6.904 4.280 1.00 98.75 459 PHE A CA 1
ATOM 3546 C C . PHE A 1 459 ? 5.768 -7.708 5.590 1.00 98.75 459 PHE A C 1
ATOM 3548 O O . PHE A 1 459 ? 5.204 -8.803 5.694 1.00 98.75 459 PHE A O 1
ATOM 3555 N N . PRO A 1 460 ? 6.449 -7.160 6.618 1.00 98.44 460 PRO A N 1
ATOM 3556 C CA . PRO A 1 460 ? 6.840 -7.927 7.802 1.00 98.44 460 PRO A CA 1
ATOM 3557 C C . PRO A 1 460 ? 5.906 -7.753 9.008 1.00 98.44 460 PRO A C 1
ATOM 3559 O O . PRO A 1 460 ? 6.040 -8.462 10.003 1.00 98.44 460 PRO A O 1
ATOM 3562 N N . HIS A 1 461 ? 4.992 -6.777 8.980 1.00 98.19 461 HIS A N 1
ATOM 3563 C CA . HIS A 1 461 ? 4.274 -6.317 10.178 1.00 98.19 461 HIS A CA 1
ATOM 3564 C C . HIS A 1 461 ? 3.064 -7.215 10.492 1.00 98.19 461 HIS A C 1
ATOM 3566 O O . HIS A 1 461 ? 1.914 -6.817 10.318 1.00 98.19 461 HIS A O 1
ATOM 3572 N N . ARG A 1 462 ? 3.336 -8.461 10.893 1.00 97.88 462 ARG A N 1
ATOM 3573 C CA . ARG A 1 462 ? 2.354 -9.530 11.154 1.00 97.88 462 ARG A CA 1
ATOM 3574 C C . ARG A 1 462 ? 2.069 -9.672 12.658 1.00 97.88 462 ARG A C 1
ATOM 3576 O O . ARG A 1 462 ? 1.772 -8.660 13.302 1.00 97.88 462 ARG A O 1
ATOM 3583 N N . ALA A 1 463 ? 2.172 -10.881 13.213 1.00 96.94 463 ALA A N 1
ATOM 3584 C CA . ALA A 1 463 ? 1.990 -11.163 14.636 1.00 96.94 463 ALA A CA 1
ATOM 3585 C C . ALA A 1 463 ? 2.775 -10.199 15.549 1.00 96.94 463 ALA A C 1
ATOM 3587 O O . ALA A 1 463 ? 3.886 -9.769 15.232 1.00 96.94 463 ALA A O 1
ATOM 3588 N N . GLY A 1 464 ? 2.169 -9.840 16.684 1.00 95.19 464 GLY A N 1
ATOM 3589 C CA . GLY A 1 464 ? 2.735 -8.903 17.663 1.00 95.19 464 GLY A CA 1
ATOM 3590 C C . GLY A 1 464 ? 2.436 -7.421 17.400 1.00 95.19 464 GLY A C 1
ATOM 3591 O O . GLY A 1 464 ? 2.789 -6.583 18.224 1.00 95.19 464 GLY A O 1
ATOM 3592 N N . ASN A 1 465 ? 1.768 -7.073 16.295 1.00 97.00 465 ASN A N 1
ATOM 3593 C CA . ASN A 1 465 ? 1.263 -5.718 16.053 1.00 97.00 465 ASN A CA 1
ATOM 3594 C C . ASN A 1 465 ? -0.231 -5.651 16.403 1.00 97.00 465 ASN A C 1
ATOM 3596 O O . ASN A 1 465 ? -1.033 -6.392 15.838 1.00 97.00 465 ASN A O 1
ATOM 3600 N N . LEU A 1 466 ? -0.619 -4.746 17.304 1.00 97.94 466 LEU A N 1
ATOM 3601 C CA . LEU A 1 466 ? -2.017 -4.542 17.703 1.00 97.94 466 LEU A CA 1
ATOM 3602 C C . LEU A 1 466 ? -2.785 -3.737 16.656 1.00 97.94 466 LEU A C 1
ATOM 3604 O O . LEU A 1 466 ? -3.915 -4.072 16.300 1.00 97.94 466 LEU A O 1
ATOM 3608 N N . PHE A 1 467 ? -2.175 -2.663 16.156 1.00 98.44 467 PHE A N 1
ATOM 3609 C CA . PHE A 1 467 ? -2.746 -1.811 15.120 1.00 98.44 467 PHE A CA 1
ATOM 3610 C C . PHE A 1 467 ? -1.676 -0.954 14.441 1.00 98.44 467 PHE A C 1
ATOM 3612 O O . PHE A 1 467 ? -0.611 -0.678 14.996 1.00 98.44 467 PHE A O 1
ATOM 3619 N N . LYS A 1 468 ? -1.992 -0.496 13.229 1.00 98.56 468 LYS A N 1
ATOM 3620 C CA . LYS A 1 468 ? -1.221 0.522 12.506 1.00 98.56 468 LYS A CA 1
ATOM 3621 C C . LYS A 1 468 ? -1.802 1.906 12.770 1.00 98.56 468 LYS A C 1
ATOM 3623 O O . LYS A 1 468 ? -3.021 2.079 12.710 1.00 98.56 468 LYS A O 1
ATOM 3628 N N . VAL A 1 469 ? -0.932 2.893 12.934 1.00 98.75 469 VAL A N 1
ATOM 3629 C CA . VAL A 1 469 ? -1.260 4.318 13.012 1.00 98.75 469 VAL A CA 1
ATOM 3630 C C . VAL A 1 469 ? -0.949 4.989 11.676 1.00 98.75 469 VAL A C 1
ATOM 3632 O O . VAL A 1 469 ? 0.136 4.812 11.132 1.00 98.75 469 VAL A O 1
ATOM 3635 N N . GLN A 1 470 ? -1.880 5.780 11.144 1.00 98.75 470 GLN A N 1
ATOM 3636 C CA . GLN A 1 470 ? -1.587 6.791 10.125 1.00 98.75 470 GLN A CA 1
ATOM 3637 C C . GLN A 1 470 ? -1.631 8.174 10.764 1.00 98.75 470 GLN A C 1
ATOM 3639 O O . GLN A 1 470 ? -2.631 8.533 11.380 1.00 98.75 470 GLN A O 1
ATOM 3644 N N . TYR A 1 471 ? -0.599 8.973 10.529 1.00 98.56 471 TYR A N 1
ATOM 3645 C CA . TYR A 1 471 ? -0.597 10.404 10.815 1.00 98.56 471 TYR A CA 1
ATOM 3646 C C . TYR A 1 471 ? -1.186 11.095 9.600 1.00 98.56 471 TYR A C 1
ATOM 3648 O O . TYR A 1 471 ? -0.655 10.956 8.496 1.00 98.56 471 TYR A O 1
ATOM 3656 N N . SER A 1 472 ? -2.312 11.775 9.771 1.00 95.44 472 SER A N 1
ATOM 3657 C CA . SER A 1 472 ? -3.125 12.234 8.658 1.00 95.44 472 SER A CA 1
ATOM 3658 C C . SER A 1 472 ? -3.362 13.733 8.699 1.00 95.44 472 SER A C 1
ATOM 3660 O O . SER A 1 472 ? -4.088 14.237 9.551 1.00 95.44 472 SER A O 1
ATOM 3662 N N . LEU A 1 473 ? -2.796 14.430 7.714 1.00 95.06 473 LEU A N 1
ATOM 3663 C CA . LEU A 1 473 ? -2.914 15.871 7.558 1.00 95.06 473 LEU A CA 1
ATOM 3664 C C . LEU A 1 473 ? -3.157 16.266 6.097 1.00 95.06 473 LEU A C 1
ATOM 3666 O O . LEU A 1 473 ? -2.341 15.974 5.220 1.00 95.06 473 LEU A O 1
ATOM 3670 N N . SER A 1 474 ? -4.273 16.935 5.822 1.00 93.94 474 SER A N 1
ATOM 3671 C CA . SER A 1 474 ? -4.603 17.462 4.493 1.00 93.94 474 SER A CA 1
ATOM 3672 C C . SER A 1 474 ? -5.120 18.888 4.590 1.00 93.94 474 SER A C 1
ATOM 3674 O O . SER A 1 474 ? -5.799 19.233 5.554 1.00 93.94 474 SER A O 1
ATOM 3676 N N . TRP A 1 475 ? -4.818 19.698 3.581 1.00 94.56 475 TRP A N 1
ATOM 3677 C CA . TRP A 1 475 ? -5.195 21.109 3.518 1.00 94.56 475 TRP A CA 1
ATOM 3678 C C . TRP A 1 475 ? -5.398 21.555 2.065 1.00 94.56 475 TRP A C 1
ATOM 3680 O O . TRP A 1 475 ? -5.053 20.823 1.133 1.00 94.56 475 TRP A O 1
ATOM 3690 N N . SER A 1 476 ? -6.000 22.728 1.874 1.00 93.25 476 SER A N 1
ATOM 3691 C CA . SER A 1 476 ? -6.357 23.242 0.542 1.00 93.25 476 SER A CA 1
ATOM 3692 C C . SER A 1 476 ? -5.523 24.460 0.143 1.00 93.25 476 SER A C 1
ATOM 3694 O O . SER A 1 476 ? -5.382 24.749 -1.040 1.00 93.25 476 SER A O 1
ATOM 3696 N N . GLU A 1 477 ? -4.970 25.174 1.119 1.00 90.56 477 GLU A N 1
ATOM 3697 C CA . GLU A 1 477 ? -4.235 26.415 0.922 1.00 90.56 477 GLU A CA 1
ATOM 3698 C C . GLU A 1 477 ? -2.837 26.142 0.348 1.00 90.56 477 GLU A C 1
ATOM 3700 O O . GLU A 1 477 ? -2.010 25.479 0.975 1.00 90.56 477 GLU A O 1
ATOM 3705 N N . GLY A 1 478 ? -2.559 26.686 -0.839 1.00 87.50 478 GLY A N 1
ATOM 3706 C CA . GLY A 1 478 ? -1.278 26.525 -1.536 1.00 87.50 478 GLY A CA 1
ATOM 3707 C C . GLY A 1 478 ? -0.156 27.458 -1.075 1.00 87.50 478 GLY A C 1
ATOM 3708 O O . GLY A 1 478 ? 0.845 27.577 -1.775 1.00 87.50 478 GLY A O 1
ATOM 3709 N N . ASP A 1 479 ? -0.311 28.134 0.067 1.00 92.00 479 ASP A N 1
ATOM 3710 C CA . ASP A 1 479 ? 0.730 28.997 0.633 1.00 92.00 479 ASP A CA 1
ATOM 3711 C C . ASP A 1 479 ? 1.918 28.136 1.127 1.00 92.00 479 ASP A C 1
ATOM 3713 O O . ASP A 1 479 ? 1.717 27.212 1.934 1.00 92.00 479 ASP A O 1
ATOM 3717 N N . PRO A 1 480 ? 3.160 28.412 0.681 1.00 91.25 480 PRO A N 1
ATOM 3718 C CA . PRO A 1 480 ? 4.359 27.734 1.169 1.00 91.25 480 PRO A CA 1
ATOM 3719 C C . PRO A 1 480 ? 4.499 27.728 2.698 1.00 91.25 480 PRO A C 1
ATOM 3721 O O . PRO A 1 480 ? 4.859 26.694 3.258 1.00 91.25 480 PRO A O 1
ATOM 3724 N N . LYS A 1 481 ? 4.140 28.821 3.390 1.00 94.19 481 LYS A N 1
ATOM 3725 C CA . LYS A 1 481 ? 4.199 28.912 4.862 1.00 94.19 481 LYS A CA 1
ATOM 3726 C C . LYS A 1 481 ? 3.200 27.969 5.528 1.00 94.19 481 LYS A C 1
ATOM 3728 O O . LYS A 1 481 ? 3.512 27.327 6.530 1.00 94.19 481 LYS A O 1
ATOM 3733 N N . VAL A 1 482 ? 1.998 27.844 4.959 1.00 94.50 482 VAL A N 1
ATOM 3734 C CA . VAL A 1 482 ? 0.987 26.888 5.443 1.00 94.50 482 VAL A CA 1
ATOM 3735 C C . VAL A 1 482 ? 1.470 25.455 5.229 1.00 94.50 482 VAL A C 1
ATOM 3737 O O . VAL A 1 482 ? 1.322 24.618 6.119 1.00 94.50 482 VAL A O 1
ATOM 3740 N N . THR A 1 483 ? 2.088 25.176 4.080 1.00 94.00 483 THR A N 1
ATOM 3741 C CA . THR A 1 483 ? 2.681 23.867 3.776 1.00 94.00 483 THR A CA 1
ATOM 3742 C C . THR A 1 483 ? 3.791 23.503 4.761 1.00 94.00 483 THR A C 1
ATOM 3744 O O . THR A 1 483 ? 3.772 22.401 5.309 1.00 94.00 483 THR A O 1
ATOM 3747 N N . GLU A 1 484 ? 4.715 24.424 5.034 1.00 94.81 484 GLU A N 1
ATOM 3748 C CA . GLU A 1 484 ? 5.800 24.232 5.999 1.00 94.81 484 GLU A CA 1
ATOM 3749 C C . GLU A 1 484 ? 5.263 23.975 7.413 1.00 94.81 484 GLU A C 1
ATOM 3751 O O . GLU A 1 484 ? 5.617 22.969 8.030 1.00 94.81 484 GLU A O 1
ATOM 3756 N N . ASN A 1 485 ? 4.335 24.811 7.890 1.00 95.62 485 ASN A N 1
ATOM 3757 C CA . ASN A 1 485 ? 3.708 24.645 9.202 1.00 95.62 485 ASN A CA 1
ATOM 3758 C C . ASN A 1 485 ? 3.004 23.284 9.336 1.00 95.62 485 ASN A C 1
ATOM 3760 O O . ASN A 1 485 ? 3.171 22.580 10.330 1.00 95.62 485 ASN A O 1
ATOM 3764 N N . ASN A 1 486 ? 2.247 22.875 8.317 1.00 95.69 486 ASN A N 1
ATOM 3765 C CA . ASN A 1 486 ? 1.556 21.588 8.314 1.00 95.69 486 ASN A CA 1
ATOM 3766 C C . ASN A 1 486 ? 2.549 20.409 8.338 1.00 95.69 486 ASN A C 1
ATOM 3768 O O . ASN A 1 486 ? 2.392 19.473 9.125 1.00 95.69 486 ASN A O 1
ATOM 3772 N N . ILE A 1 487 ? 3.606 20.447 7.521 1.00 95.69 487 ILE A N 1
ATOM 3773 C CA . ILE A 1 487 ? 4.655 19.416 7.549 1.00 95.69 487 ILE A CA 1
ATOM 3774 C C . ILE A 1 487 ? 5.320 19.367 8.932 1.00 95.69 487 ILE A C 1
ATOM 3776 O O . ILE A 1 487 ? 5.517 18.275 9.468 1.00 95.69 487 ILE A O 1
ATOM 3780 N N . ASN A 1 488 ? 5.602 20.523 9.540 1.00 96.75 488 ASN A N 1
ATOM 3781 C CA . ASN A 1 488 ? 6.180 20.597 10.878 1.00 96.75 488 ASN A CA 1
ATOM 3782 C C . ASN A 1 488 ? 5.258 19.990 11.948 1.00 96.75 488 ASN A C 1
ATOM 3784 O O . ASN A 1 488 ? 5.707 19.160 12.731 1.00 96.75 488 ASN A O 1
ATOM 3788 N N . GLN A 1 489 ? 3.956 20.292 11.933 1.00 96.06 489 GLN A N 1
ATOM 3789 C CA . GLN A 1 489 ? 2.986 19.653 12.838 1.00 96.06 489 GLN A CA 1
ATOM 3790 C C . GLN A 1 489 ? 2.984 18.127 12.697 1.00 96.06 489 GLN A C 1
ATOM 3792 O O . GLN A 1 489 ? 2.895 17.407 13.692 1.00 96.06 489 GLN A O 1
ATOM 3797 N N . SER A 1 490 ? 3.120 17.620 11.466 1.00 96.94 490 SER A N 1
ATOM 3798 C CA . SER A 1 490 ? 3.245 16.181 11.236 1.00 96.94 490 SER A CA 1
ATOM 3799 C C . SER A 1 490 ? 4.502 15.585 11.860 1.00 96.94 490 SER A C 1
ATOM 3801 O O . SER A 1 490 ? 4.439 14.437 12.293 1.00 96.94 490 SER A O 1
ATOM 3803 N N . ARG A 1 491 ? 5.619 16.317 11.890 1.00 98.12 491 ARG A N 1
ATOM 3804 C CA . ARG A 1 491 ? 6.868 15.879 12.529 1.00 98.12 491 ARG A CA 1
ATOM 3805 C C . ARG A 1 491 ? 6.748 15.929 14.046 1.00 98.12 491 ARG A C 1
ATOM 3807 O O . ARG A 1 491 ? 6.937 14.902 14.677 1.00 98.12 491 ARG A O 1
ATOM 3814 N N . VAL A 1 492 ? 6.264 17.040 14.603 1.00 98.38 492 VAL A N 1
ATOM 3815 C CA . VAL A 1 492 ? 6.032 17.200 16.049 1.00 98.38 492 VAL A CA 1
ATOM 3816 C C . VAL A 1 492 ? 5.132 16.093 16.606 1.00 98.38 492 VAL A C 1
ATOM 3818 O O . VAL A 1 492 ? 5.452 15.496 17.630 1.00 98.38 492 VAL A O 1
ATOM 3821 N N . MET A 1 493 ? 4.022 15.774 15.930 1.00 98.31 493 MET A N 1
ATOM 3822 C CA . MET A 1 493 ? 3.134 14.692 16.373 1.00 98.31 493 MET A CA 1
ATOM 3823 C C . MET A 1 493 ? 3.784 13.307 16.250 1.00 98.31 493 MET A C 1
ATOM 3825 O O . MET A 1 493 ? 3.555 12.432 17.085 1.00 98.31 493 MET A O 1
ATOM 3829 N N . TYR A 1 494 ? 4.574 13.085 15.199 1.00 98.44 494 TYR A N 1
ATOM 3830 C CA . TYR A 1 494 ? 5.297 11.831 15.003 1.00 98.44 494 TYR A CA 1
ATOM 3831 C C . TYR A 1 494 ? 6.370 11.643 16.079 1.00 98.44 494 TYR A C 1
ATOM 3833 O O . TYR A 1 494 ? 6.426 10.587 16.704 1.00 98.44 494 TYR A O 1
ATOM 3841 N N . ASP A 1 495 ? 7.152 12.675 16.376 1.00 98.44 495 ASP A N 1
ATOM 3842 C CA . ASP A 1 495 ? 8.184 12.645 17.411 1.00 98.44 495 ASP A CA 1
ATOM 3843 C C . ASP A 1 495 ? 7.571 12.438 18.800 1.00 98.44 495 ASP A C 1
ATOM 3845 O O . ASP A 1 495 ? 8.052 11.602 19.565 1.00 98.44 495 ASP A O 1
ATOM 3849 N N . PHE A 1 496 ? 6.440 13.091 19.089 1.00 98.44 496 PHE A N 1
ATOM 3850 C CA . PHE A 1 496 ? 5.682 12.885 20.326 1.00 98.44 496 PHE A CA 1
ATOM 3851 C C . PHE A 1 496 ? 5.259 11.419 20.528 1.00 98.44 496 PHE A C 1
ATOM 3853 O O . PHE A 1 496 ? 5.296 10.899 21.640 1.00 98.44 496 PHE A O 1
ATOM 3860 N N . MET A 1 497 ? 4.898 10.723 19.449 1.00 98.44 497 MET A N 1
ATOM 3861 C CA . MET A 1 497 ? 4.445 9.331 19.510 1.00 98.44 497 MET A CA 1
ATOM 3862 C C . MET A 1 497 ? 5.569 8.298 19.677 1.00 98.44 497 MET A C 1
ATOM 3864 O O . MET A 1 497 ? 5.265 7.126 19.892 1.00 98.44 497 MET A O 1
ATOM 3868 N N . THR A 1 498 ? 6.845 8.698 19.611 1.00 97.62 498 THR A N 1
ATOM 3869 C CA . THR A 1 498 ? 8.014 7.791 19.624 1.00 97.62 498 THR A CA 1
ATOM 3870 C C . THR A 1 498 ? 7.999 6.790 20.781 1.00 97.62 498 THR A C 1
ATOM 3872 O O . THR A 1 498 ? 8.347 5.627 20.593 1.00 97.62 498 THR A O 1
ATOM 3875 N N . ASN A 1 499 ? 7.547 7.210 21.965 1.00 94.88 499 ASN A N 1
ATOM 3876 C CA . ASN A 1 499 ? 7.556 6.376 23.171 1.00 94.88 499 ASN A CA 1
ATOM 3877 C C . ASN A 1 499 ? 6.401 5.361 23.245 1.00 94.88 499 ASN A C 1
ATOM 3879 O O . ASN A 1 499 ? 6.366 4.549 24.167 1.00 94.88 499 ASN A O 1
ATOM 3883 N N . TYR A 1 500 ? 5.457 5.399 22.301 1.00 97.50 500 TYR A N 1
ATOM 3884 C CA . TYR A 1 500 ? 4.223 4.602 22.338 1.00 97.50 500 TYR A CA 1
ATOM 3885 C C . TYR A 1 500 ? 4.105 3.599 21.184 1.00 97.50 500 TYR A C 1
ATOM 3887 O O . TYR A 1 500 ? 3.109 2.884 21.076 1.00 97.50 500 TYR A O 1
ATOM 3895 N N . VAL A 1 501 ? 5.097 3.563 20.296 1.00 98.44 501 VAL A N 1
ATOM 3896 C CA . VAL A 1 501 ? 5.077 2.795 19.045 1.00 98.44 501 VAL A CA 1
ATOM 3897 C C . VAL A 1 501 ? 6.234 1.797 18.997 1.00 98.44 501 VAL A C 1
ATOM 3899 O O . VAL A 1 501 ? 7.077 1.738 19.893 1.00 98.44 501 VAL A O 1
ATOM 3902 N N . ALA A 1 502 ? 6.258 0.963 17.960 1.00 96.81 502 ALA A N 1
ATOM 3903 C CA . ALA A 1 502 ? 7.331 0.014 17.712 1.00 96.81 502 ALA A CA 1
ATOM 3904 C C . ALA A 1 502 ? 8.699 0.716 17.706 1.00 96.81 5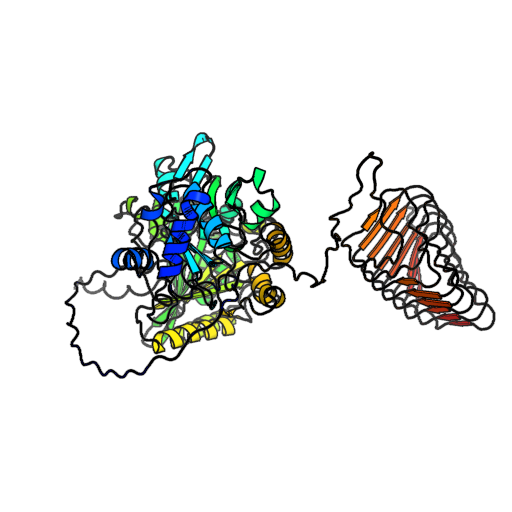02 ALA A C 1
ATOM 3906 O O . ALA A 1 502 ? 8.859 1.809 17.165 1.00 96.81 502 ALA A O 1
ATOM 3907 N N . LYS A 1 503 ? 9.692 0.043 18.283 1.00 94.62 503 LYS A N 1
ATOM 3908 C CA . LYS A 1 503 ? 11.089 0.474 18.349 1.00 94.62 503 LYS A CA 1
ATOM 3909 C C . LYS A 1 503 ? 11.995 -0.669 17.899 1.00 94.62 503 LYS A C 1
ATOM 3911 O O . LYS A 1 503 ? 11.626 -1.831 18.056 1.00 94.62 503 LYS A O 1
ATOM 3916 N N . ASN A 1 504 ? 13.169 -0.314 17.377 1.00 91.19 504 ASN A N 1
ATOM 3917 C CA . ASN A 1 504 ? 14.224 -1.234 16.934 1.00 91.19 504 ASN A CA 1
ATOM 3918 C C . ASN A 1 504 ? 13.770 -2.291 15.896 1.00 91.19 504 ASN A C 1
ATOM 3920 O O . ASN A 1 504 ? 13.756 -3.482 16.205 1.00 91.19 504 ASN A O 1
ATOM 3924 N N . PRO A 1 505 ? 13.413 -1.887 14.661 1.00 95.62 505 PRO A N 1
ATOM 3925 C CA . PRO A 1 505 ? 13.309 -0.514 14.161 1.00 95.62 505 PRO A CA 1
ATOM 3926 C C . PRO A 1 505 ? 11.937 0.115 14.461 1.00 95.62 505 PRO A C 1
ATOM 3928 O O . PRO A 1 505 ? 10.971 -0.566 14.807 1.00 95.62 505 PRO A O 1
ATOM 3931 N N . ARG A 1 506 ? 11.831 1.442 14.301 1.00 97.94 506 ARG A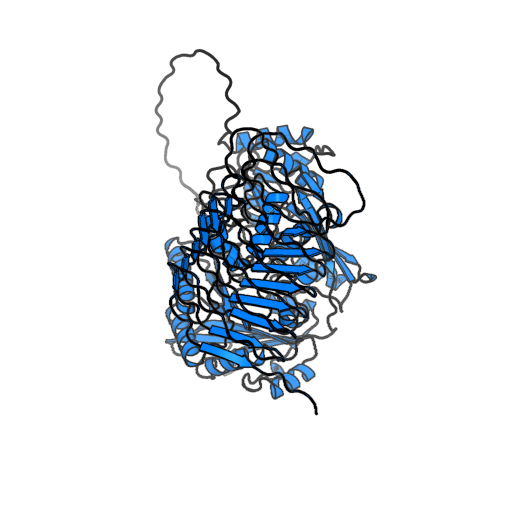 N 1
ATOM 3932 C CA . ARG A 1 506 ? 10.531 2.129 14.286 1.00 97.94 506 ARG A CA 1
ATOM 3933 C C . ARG A 1 506 ? 9.820 1.846 12.967 1.00 97.94 506 ARG A C 1
ATOM 3935 O O . ARG A 1 506 ? 10.125 2.463 11.947 1.00 97.94 506 ARG A O 1
ATOM 3942 N N . SER A 1 507 ? 8.936 0.855 12.999 1.00 98.06 507 SER A N 1
ATOM 3943 C CA . SER A 1 507 ? 8.290 0.280 11.823 1.00 98.06 507 SER A CA 1
ATOM 3944 C C . SER A 1 507 ? 7.390 1.273 11.079 1.00 98.06 507 SER A C 1
ATOM 3946 O O . SER A 1 507 ? 6.578 1.968 11.683 1.00 98.06 507 SER A O 1
ATOM 3948 N N . ALA A 1 508 ? 7.474 1.265 9.749 1.00 98.56 508 ALA A N 1
ATOM 3949 C CA . ALA A 1 508 ? 6.704 2.105 8.839 1.00 98.56 508 ALA A CA 1
ATOM 3950 C C . ALA A 1 508 ? 6.077 1.271 7.708 1.00 98.56 508 ALA A C 1
ATOM 3952 O O . ALA A 1 508 ? 6.464 0.133 7.449 1.00 98.56 508 ALA A O 1
ATOM 3953 N N . PHE A 1 509 ? 5.083 1.823 7.013 1.00 98.69 509 PHE A N 1
ATOM 3954 C CA . PHE A 1 509 ? 4.391 1.160 5.911 1.00 98.69 509 PHE A 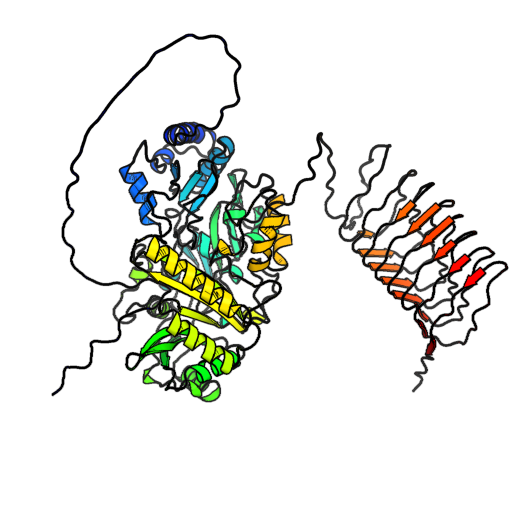CA 1
ATOM 3955 C C . PHE A 1 509 ? 4.781 1.780 4.568 1.00 98.69 509 PHE A C 1
ATOM 3957 O O . PHE A 1 509 ? 4.515 2.955 4.342 1.00 98.69 509 PHE A O 1
ATOM 3964 N N . VAL A 1 510 ? 5.344 0.984 3.654 1.00 98.38 510 VAL A N 1
ATOM 3965 C CA . VAL A 1 510 ? 5.901 1.478 2.377 1.00 98.38 510 VAL A CA 1
ATOM 3966 C C . VAL A 1 510 ? 4.883 2.208 1.491 1.00 98.38 510 VAL A C 1
ATOM 3968 O O . VAL A 1 510 ? 5.219 3.208 0.863 1.00 98.38 510 VAL A O 1
ATOM 3971 N N . ASN A 1 511 ? 3.614 1.782 1.485 1.00 98.44 511 ASN A N 1
ATOM 3972 C CA . ASN A 1 511 ? 2.556 2.479 0.741 1.00 98.44 511 ASN A CA 1
ATOM 3973 C C . ASN A 1 511 ? 2.208 3.852 1.336 1.00 98.44 511 ASN A C 1
ATOM 3975 O O . ASN A 1 511 ? 1.551 4.650 0.673 1.00 98.44 511 ASN A O 1
ATOM 3979 N N . TYR A 1 512 ? 2.637 4.141 2.569 1.00 98.31 512 TYR A N 1
ATOM 3980 C CA . TYR A 1 512 ? 2.593 5.470 3.178 1.00 98.31 512 TYR A CA 1
ATOM 3981 C C . TYR A 1 512 ? 3.986 6.096 3.157 1.00 98.31 512 TYR A C 1
ATOM 3983 O O . TYR A 1 512 ? 4.497 6.507 4.198 1.00 98.31 512 TYR A O 1
ATOM 3991 N N . ARG A 1 513 ? 4.584 6.128 1.960 1.00 98.19 513 ARG A N 1
ATOM 3992 C CA . ARG A 1 513 ? 5.945 6.607 1.721 1.00 98.19 513 ARG A CA 1
ATOM 3993 C C . ARG A 1 513 ? 6.200 7.921 2.460 1.00 98.19 513 ARG A C 1
ATOM 3995 O O . ARG A 1 513 ? 5.405 8.854 2.363 1.00 98.19 513 ARG A O 1
ATOM 4002 N N . ASP A 1 514 ? 7.309 7.965 3.187 1.00 98.31 514 ASP A N 1
ATOM 4003 C CA . ASP A 1 514 ? 7.719 9.106 3.997 1.00 98.31 514 ASP A CA 1
ATOM 4004 C C . ASP A 1 514 ? 9.210 9.365 3.795 1.00 98.31 514 ASP A C 1
ATOM 4006 O O . ASP A 1 514 ? 10.043 8.624 4.311 1.00 98.31 514 ASP A O 1
ATOM 4010 N N . LEU A 1 515 ? 9.566 10.416 3.054 1.00 97.12 515 LEU A N 1
ATOM 4011 C CA . LEU A 1 515 ? 10.977 10.721 2.782 1.00 97.12 515 LEU A CA 1
ATOM 4012 C C . LEU A 1 515 ? 11.725 11.222 4.031 1.00 97.12 515 LEU A C 1
ATOM 4014 O O . LEU A 1 515 ? 12.955 11.224 4.036 1.00 97.12 515 LEU A O 1
ATOM 4018 N N . ASP A 1 516 ? 11.020 11.594 5.110 1.00 97.38 516 ASP A N 1
ATOM 4019 C CA . ASP A 1 516 ? 11.663 12.035 6.356 1.00 97.38 516 ASP A CA 1
ATOM 4020 C C . ASP A 1 516 ? 12.371 10.876 7.088 1.00 97.38 516 ASP A C 1
ATOM 4022 O O . ASP A 1 516 ? 13.255 11.128 7.904 1.00 97.38 516 ASP A O 1
ATOM 4026 N N . ILE A 1 517 ? 12.011 9.607 6.831 1.00 96.38 517 ILE A N 1
ATOM 4027 C CA . ILE A 1 517 ? 12.611 8.467 7.551 1.00 96.38 517 ILE A CA 1
ATOM 4028 C C . ILE A 1 517 ? 13.947 7.995 6.963 1.00 96.38 517 ILE A C 1
ATOM 4030 O O . ILE A 1 517 ? 14.563 7.107 7.558 1.00 96.38 517 ILE A O 1
ATOM 4034 N N . GLY A 1 518 ? 14.372 8.577 5.835 1.00 95.75 518 GLY A N 1
ATOM 4035 C CA . GLY A 1 518 ? 15.623 8.290 5.130 1.00 95.75 518 GLY A CA 1
ATOM 4036 C C . GLY A 1 518 ? 15.439 8.275 3.611 1.00 95.75 518 GLY A C 1
ATOM 4037 O O . GLY A 1 518 ? 14.364 7.947 3.125 1.00 95.75 518 GLY A O 1
ATOM 4038 N N . VAL A 1 519 ? 16.483 8.604 2.851 1.00 95.00 519 VAL A N 1
ATOM 4039 C CA . VAL A 1 519 ? 16.511 8.491 1.381 1.00 95.00 519 VAL A CA 1
ATOM 4040 C C . VAL A 1 519 ? 17.861 7.941 0.936 1.00 95.00 519 VAL A C 1
ATOM 4042 O O . VAL A 1 519 ? 18.861 8.141 1.629 1.00 95.00 519 VAL A O 1
ATOM 4045 N N . ASN A 1 520 ? 17.898 7.290 -0.224 1.00 89.00 520 ASN A N 1
ATOM 4046 C CA . ASN A 1 520 ? 19.125 6.813 -0.850 1.00 89.00 520 ASN A CA 1
ATOM 4047 C C . ASN A 1 520 ? 20.079 7.985 -1.130 1.00 89.00 520 ASN A C 1
ATOM 4049 O O . ASN A 1 520 ? 19.718 8.969 -1.778 1.00 89.00 520 ASN A O 1
ATOM 4053 N N . LYS A 1 521 ? 21.315 7.862 -0.644 1.00 80.75 521 LYS A N 1
ATOM 4054 C CA . LYS A 1 521 ? 22.448 8.775 -0.852 1.00 80.75 521 LYS A CA 1
ATOM 4055 C C . LYS A 1 521 ? 23.739 7.960 -0.985 1.00 80.75 521 LYS A C 1
ATOM 4057 O O . LYS A 1 521 ? 23.857 6.896 -0.382 1.00 80.75 521 LYS A O 1
ATOM 4062 N N . GLY A 1 522 ? 24.727 8.488 -1.708 1.00 71.75 522 GLY A N 1
ATOM 4063 C CA . GLY A 1 522 ? 26.065 7.889 -1.780 1.00 71.75 522 GLY A CA 1
ATOM 4064 C C . GLY A 1 522 ? 26.066 6.481 -2.383 1.00 71.75 522 GLY A C 1
ATOM 4065 O O . GLY A 1 522 ? 25.630 6.306 -3.517 1.00 71.75 522 GLY A O 1
ATOM 4066 N N . ASP A 1 523 ? 26.555 5.500 -1.618 1.00 65.12 523 ASP A N 1
ATOM 4067 C CA . ASP A 1 523 ? 26.625 4.073 -1.982 1.00 65.12 523 ASP A CA 1
ATOM 4068 C C . ASP A 1 523 ? 25.251 3.392 -2.142 1.00 65.12 523 ASP A C 1
ATOM 4070 O O . ASP A 1 523 ? 25.168 2.259 -2.611 1.00 65.12 523 ASP A O 1
ATOM 4074 N N . GLY A 1 524 ? 24.169 4.072 -1.755 1.00 81.19 524 GLY A N 1
ATOM 4075 C CA . GLY A 1 524 ? 22.796 3.583 -1.822 1.00 81.19 524 GLY A CA 1
ATOM 4076 C C . GLY A 1 524 ? 22.458 2.554 -0.743 1.00 81.19 524 GLY A C 1
ATOM 4077 O O . GLY A 1 524 ? 21.413 2.680 -0.117 1.00 81.19 524 GLY A O 1
ATOM 4078 N N . PHE A 1 525 ? 23.317 1.565 -0.483 1.00 89.00 525 PHE A N 1
ATOM 4079 C CA . PHE A 1 525 ? 23.028 0.479 0.460 1.00 89.00 525 PHE A CA 1
ATOM 4080 C C . PHE A 1 525 ? 22.931 0.954 1.914 1.00 89.00 525 PHE A C 1
ATOM 4082 O O . PHE A 1 525 ? 21.914 0.716 2.568 1.00 89.00 525 PHE A O 1
ATOM 4089 N N . THR A 1 526 ? 23.942 1.674 2.413 1.00 89.75 526 THR A N 1
ATOM 4090 C CA . THR A 1 526 ? 24.009 2.087 3.826 1.00 89.75 526 THR A CA 1
ATOM 4091 C C . THR A 1 526 ? 22.865 3.038 4.177 1.00 89.75 526 THR A C 1
ATOM 4093 O O . THR A 1 526 ? 22.172 2.871 5.180 1.00 89.75 526 THR A O 1
ATOM 4096 N N . SER A 1 527 ? 22.616 4.020 3.308 1.00 91.19 527 SER A N 1
ATOM 4097 C CA . SER A 1 527 ? 21.483 4.944 3.447 1.00 91.19 527 SER A CA 1
ATOM 4098 C C . SER A 1 527 ? 20.132 4.260 3.202 1.00 91.19 527 SER A C 1
ATOM 4100 O O . SER A 1 527 ? 19.146 4.582 3.868 1.00 91.19 527 SER A O 1
ATOM 4102 N N . GLY A 1 528 ? 20.103 3.281 2.295 1.00 94.25 528 GLY A N 1
ATOM 4103 C CA . GLY A 1 528 ? 18.962 2.432 1.977 1.00 94.25 528 GLY A CA 1
ATOM 4104 C C . GLY A 1 528 ? 18.457 1.627 3.166 1.00 94.25 528 GLY A C 1
ATOM 4105 O O . GLY A 1 528 ? 17.256 1.587 3.434 1.00 94.25 528 GLY A O 1
ATOM 4106 N N . LYS A 1 529 ? 19.388 1.049 3.928 1.00 95.25 529 LYS A N 1
ATOM 4107 C CA . LYS A 1 529 ? 19.100 0.234 5.111 1.00 95.25 529 LYS A CA 1
ATOM 4108 C C . LYS A 1 529 ? 18.294 0.997 6.169 1.00 95.25 529 LYS A C 1
ATOM 4110 O O . LYS A 1 529 ? 17.362 0.438 6.740 1.00 95.25 529 LYS A O 1
ATOM 4115 N N . VAL A 1 530 ? 18.545 2.301 6.343 1.00 95.19 530 VAL A N 1
ATOM 4116 C CA . VAL A 1 530 ? 17.872 3.152 7.349 1.00 95.19 530 VAL A CA 1
ATOM 4117 C C . VAL A 1 530 ? 16.348 3.184 7.194 1.00 95.19 530 VAL A C 1
ATOM 4119 O O . VAL A 1 530 ? 15.624 3.084 8.187 1.00 95.19 530 VAL A O 1
ATOM 4122 N N . TYR A 1 531 ? 15.835 3.357 5.972 1.00 97.00 531 TYR A N 1
ATOM 4123 C CA . TYR A 1 531 ? 14.388 3.296 5.724 1.00 97.00 531 TYR A CA 1
ATOM 4124 C C . TYR A 1 531 ? 13.932 1.869 5.394 1.00 97.00 531 TYR A C 1
ATOM 4126 O O . TYR A 1 531 ? 12.790 1.510 5.682 1.00 97.00 531 TYR A O 1
ATOM 4134 N N . GLY A 1 532 ? 14.817 1.054 4.815 1.00 97.94 532 GLY A N 1
ATOM 4135 C CA . GLY A 1 532 ? 14.564 -0.328 4.431 1.00 97.94 532 GLY A CA 1
ATOM 4136 C C . GLY A 1 532 ? 14.150 -1.194 5.614 1.00 97.94 532 GLY A C 1
ATOM 4137 O O . GLY A 1 532 ? 13.099 -1.827 5.566 1.00 97.94 532 GLY A O 1
ATOM 4138 N N . GLU A 1 533 ? 14.894 -1.138 6.717 1.00 97.19 533 GLU A N 1
ATOM 4139 C CA . GLU A 1 533 ? 14.553 -1.871 7.941 1.00 97.19 533 GLU A CA 1
ATOM 4140 C C . GLU A 1 533 ? 13.247 -1.373 8.568 1.00 97.19 533 GLU A C 1
ATOM 4142 O O . GLU A 1 533 ? 12.475 -2.167 9.096 1.00 97.19 533 GLU A O 1
ATOM 4147 N N . LYS A 1 534 ? 12.930 -0.076 8.467 1.00 98.50 534 LYS A N 1
ATOM 4148 C CA . LYS A 1 534 ? 11.646 0.451 8.959 1.00 98.50 534 LYS A CA 1
ATOM 4149 C C . LYS A 1 534 ? 10.472 -0.110 8.160 1.00 98.50 534 LYS A C 1
ATOM 4151 O O . LYS A 1 534 ? 9.451 -0.463 8.748 1.00 98.50 534 LYS A O 1
ATOM 4156 N N . TYR A 1 535 ? 10.595 -0.198 6.836 1.00 98.75 535 TYR A N 1
ATOM 4157 C CA . TYR A 1 535 ? 9.529 -0.732 5.987 1.00 98.75 535 TYR A CA 1
ATOM 4158 C C . TYR A 1 535 ? 9.430 -2.262 6.033 1.00 98.75 535 TYR A C 1
ATOM 4160 O O . TYR A 1 535 ? 8.313 -2.786 6.045 1.00 98.75 535 TYR A O 1
ATOM 4168 N N . PHE A 1 536 ? 10.566 -2.963 6.070 1.00 98.69 536 PHE A N 1
ATOM 4169 C CA . PHE A 1 536 ? 10.659 -4.394 5.765 1.00 98.69 536 PHE A CA 1
ATOM 4170 C C . PHE A 1 536 ? 11.275 -5.250 6.882 1.00 98.69 536 PHE A C 1
ATOM 4172 O O . PHE A 1 536 ? 11.267 -6.474 6.772 1.00 98.69 536 PHE A O 1
ATOM 4179 N N . ASN A 1 537 ? 11.726 -4.660 7.995 1.00 96.94 537 ASN A N 1
ATOM 4180 C CA . ASN A 1 537 ? 12.443 -5.362 9.065 1.00 96.94 537 ASN A CA 1
ATOM 4181 C C . ASN A 1 537 ? 13.546 -6.267 8.459 1.00 96.94 537 ASN A C 1
ATOM 4183 O O . ASN A 1 537 ? 14.239 -5.854 7.530 1.00 96.94 537 ASN A O 1
ATOM 4187 N N . LYS A 1 538 ? 13.659 -7.522 8.920 1.00 95.56 538 LYS A N 1
ATOM 4188 C CA . LYS A 1 538 ? 14.618 -8.522 8.413 1.00 95.56 538 LYS A CA 1
ATOM 4189 C C . LYS A 1 538 ? 14.410 -8.912 6.938 1.00 95.56 538 LYS A C 1
ATOM 4191 O O . LYS A 1 538 ? 15.317 -9.449 6.319 1.00 95.56 538 LYS A O 1
ATOM 4196 N N . ASN A 1 539 ? 13.248 -8.628 6.339 1.00 98.50 539 ASN A N 1
ATOM 4197 C CA . ASN A 1 539 ? 13.009 -8.940 4.922 1.00 98.50 539 ASN A CA 1
ATOM 4198 C C . ASN A 1 539 ? 13.788 -8.011 3.974 1.00 98.50 539 ASN A C 1
ATOM 4200 O O . ASN A 1 539 ? 13.850 -8.286 2.774 1.00 98.50 539 ASN A O 1
ATOM 4204 N N . PHE A 1 540 ? 14.362 -6.913 4.483 1.00 98.44 540 PHE A N 1
ATOM 4205 C CA . PHE A 1 540 ? 15.159 -5.984 3.685 1.00 98.44 540 PHE A CA 1
ATOM 4206 C C . PHE A 1 540 ? 16.351 -6.670 3.007 1.00 98.44 540 PHE A C 1
ATOM 4208 O O . PHE A 1 540 ? 16.577 -6.444 1.820 1.00 98.44 540 PHE A O 1
ATOM 4215 N N . ASP A 1 541 ? 17.055 -7.560 3.706 1.00 96.50 541 ASP A N 1
ATOM 4216 C CA . ASP A 1 541 ? 18.258 -8.196 3.161 1.00 96.50 541 ASP A CA 1
ATOM 4217 C C . ASP A 1 541 ? 17.926 -9.108 1.974 1.00 96.50 541 ASP A C 1
ATOM 4219 O O . ASP A 1 541 ? 18.570 -9.029 0.925 1.00 96.50 541 ASP A O 1
ATOM 4223 N N . ARG A 1 542 ? 16.839 -9.891 2.070 1.00 98.19 542 ARG A N 1
ATOM 4224 C CA . ARG A 1 542 ? 16.333 -10.676 0.933 1.00 98.19 542 ARG A CA 1
ATOM 4225 C C . ARG A 1 542 ? 15.912 -9.770 -0.222 1.00 98.19 542 ARG A C 1
ATOM 4227 O O . ARG A 1 542 ? 16.253 -10.064 -1.362 1.00 98.19 542 ARG A O 1
ATOM 4234 N N . LEU A 1 543 ? 15.225 -8.653 0.040 1.00 98.75 543 LEU A N 1
ATOM 4235 C CA . LEU A 1 543 ? 14.866 -7.693 -1.014 1.00 98.75 543 LEU A CA 1
ATOM 4236 C C . LEU A 1 543 ? 16.103 -7.167 -1.750 1.00 98.75 543 LEU A C 1
ATOM 4238 O O . LEU A 1 543 ? 16.068 -7.064 -2.974 1.00 98.75 543 LEU A O 1
ATOM 4242 N N . VAL A 1 544 ? 17.185 -6.862 -1.031 1.00 98.00 544 VAL A N 1
ATOM 4243 C CA . VAL A 1 544 ? 18.449 -6.412 -1.627 1.00 98.00 544 VAL A CA 1
ATOM 4244 C C . VAL A 1 544 ? 19.113 -7.525 -2.446 1.00 98.00 544 VAL A C 1
ATOM 4246 O O . VAL A 1 544 ? 19.571 -7.250 -3.558 1.00 98.00 544 VAL A O 1
ATOM 4249 N N . LYS A 1 545 ? 19.125 -8.777 -1.959 1.00 97.50 545 LYS A N 1
ATOM 4250 C CA . LYS A 1 545 ? 19.609 -9.942 -2.731 1.00 97.50 545 LYS A CA 1
ATOM 4251 C C . LYS A 1 545 ? 18.838 -10.064 -4.057 1.00 97.50 545 LYS A C 1
ATOM 4253 O O . LYS A 1 545 ? 19.446 -10.044 -5.127 1.00 97.50 545 LYS A O 1
ATOM 4258 N N . VAL A 1 546 ? 17.501 -10.038 -4.008 1.00 98.50 546 VAL A N 1
ATOM 4259 C CA . VAL A 1 546 ? 16.652 -10.089 -5.214 1.00 98.50 546 VAL A CA 1
ATOM 4260 C C . VAL A 1 546 ? 16.915 -8.903 -6.138 1.00 98.50 546 VAL A C 1
ATOM 4262 O O . VAL A 1 546 ? 17.102 -9.089 -7.338 1.00 98.50 546 VAL A O 1
ATOM 4265 N N . LYS A 1 547 ? 16.969 -7.681 -5.597 1.00 98.19 547 LYS A N 1
ATOM 4266 C CA . LYS A 1 547 ? 17.242 -6.462 -6.367 1.00 98.19 547 LYS A CA 1
ATOM 4267 C C . LYS A 1 547 ? 18.565 -6.557 -7.125 1.00 98.19 547 LYS A C 1
ATOM 4269 O O . LYS A 1 547 ? 18.609 -6.218 -8.303 1.00 98.19 547 LYS A O 1
ATOM 4274 N N . THR A 1 548 ? 19.609 -7.041 -6.460 1.00 97.25 548 THR A N 1
ATOM 4275 C CA . THR A 1 548 ? 20.950 -7.203 -7.038 1.00 97.25 548 THR A CA 1
ATOM 4276 C C . THR A 1 548 ? 20.942 -8.208 -8.187 1.00 97.25 548 THR A C 1
ATOM 4278 O O . THR A 1 548 ? 21.552 -7.949 -9.219 1.00 97.25 548 THR A O 1
ATOM 4281 N N . ALA A 1 549 ? 20.193 -9.306 -8.057 1.00 97.00 549 ALA A N 1
ATOM 4282 C CA . ALA A 1 549 ? 20.090 -10.324 -9.099 1.00 97.00 549 ALA A CA 1
ATOM 4283 C C . ALA A 1 549 ? 19.298 -9.852 -10.335 1.00 97.00 549 ALA A C 1
ATOM 4285 O O . ALA A 1 549 ? 19.708 -10.088 -11.473 1.00 97.00 549 ALA A O 1
ATOM 4286 N N . VAL A 1 550 ? 18.155 -9.186 -10.136 1.00 97.06 550 VAL A N 1
ATOM 4287 C CA . VAL A 1 550 ? 17.226 -8.861 -11.240 1.00 97.06 550 VAL A CA 1
ATOM 4288 C C . VAL A 1 550 ? 17.501 -7.509 -11.902 1.00 97.06 550 VAL A C 1
ATOM 4290 O O . VAL A 1 550 ? 17.125 -7.297 -13.055 1.00 97.06 550 VAL A O 1
ATOM 4293 N N . ASP A 1 551 ? 18.148 -6.591 -11.183 1.00 97.06 551 ASP A N 1
ATOM 4294 C CA . ASP A 1 551 ? 18.509 -5.251 -11.646 1.00 97.06 551 ASP A CA 1
ATOM 4295 C C . ASP A 1 551 ? 19.872 -4.814 -11.056 1.00 97.06 551 ASP A C 1
ATOM 4297 O O . ASP A 1 551 ? 19.934 -3.891 -10.233 1.00 97.06 551 ASP A O 1
ATOM 4301 N N . PRO A 1 552 ? 20.979 -5.463 -11.478 1.00 94.69 552 PRO A N 1
ATOM 4302 C CA . PRO A 1 552 ? 22.329 -5.183 -10.972 1.00 94.69 552 PRO A CA 1
ATOM 4303 C C . PRO A 1 552 ? 22.830 -3.774 -11.321 1.00 94.69 552 PRO A C 1
ATOM 4305 O O . PRO A 1 552 ? 23.733 -3.252 -10.675 1.00 94.69 552 PRO A O 1
ATOM 4308 N N . GLU A 1 553 ? 22.240 -3.136 -12.335 1.00 92.38 553 GLU A N 1
ATOM 4309 C CA . GLU A 1 553 ? 22.571 -1.769 -12.756 1.00 92.38 553 GLU A CA 1
ATOM 4310 C C . GLU A 1 553 ? 21.803 -0.706 -11.952 1.00 92.38 553 GLU A C 1
ATOM 4312 O O . GLU A 1 553 ? 22.022 0.493 -12.137 1.00 92.38 553 GLU A O 1
ATOM 4317 N N . ASN A 1 554 ? 20.896 -1.127 -11.061 1.00 94.12 554 ASN A N 1
ATOM 4318 C CA . ASN A 1 554 ? 20.003 -0.257 -10.301 1.00 94.12 554 ASN A CA 1
ATOM 4319 C C . ASN A 1 554 ? 19.246 0.744 -11.203 1.00 94.12 554 ASN A C 1
ATOM 4321 O O . ASN A 1 554 ? 19.143 1.946 -10.922 1.00 94.12 554 ASN A O 1
ATOM 4325 N N . PHE A 1 555 ? 18.742 0.246 -12.331 1.00 95.81 555 PHE A N 1
ATOM 4326 C CA . PHE A 1 555 ? 18.010 1.028 -13.319 1.00 95.81 555 PHE A CA 1
ATOM 4327 C C . PHE A 1 555 ? 16.645 1.477 -12.785 1.00 95.81 555 PHE A C 1
ATOM 4329 O O . PHE A 1 555 ? 16.296 2.658 -12.865 1.00 95.81 555 PHE A O 1
ATOM 4336 N N . PHE A 1 556 ? 15.893 0.558 -12.177 1.00 97.50 556 PHE A N 1
ATOM 4337 C CA . PHE A 1 556 ? 14.627 0.847 -11.511 1.00 97.50 556 PHE A CA 1
ATOM 4338 C C . PHE A 1 556 ? 14.890 1.389 -10.110 1.00 97.50 556 PHE A C 1
ATOM 4340 O O . PHE A 1 556 ? 14.967 0.644 -9.128 1.00 97.50 556 PHE A O 1
ATOM 4347 N N . ARG A 1 557 ? 15.056 2.708 -10.016 1.00 95.69 557 ARG A N 1
ATOM 4348 C CA . ARG A 1 557 ? 15.395 3.381 -8.761 1.00 95.69 557 ARG A CA 1
ATOM 4349 C C . ARG A 1 557 ? 14.602 4.657 -8.524 1.00 95.69 557 ARG A C 1
ATOM 4351 O O . ARG A 1 557 ? 14.140 5.321 -9.452 1.00 95.69 557 ARG A O 1
ATOM 4358 N N . ASN A 1 558 ? 14.498 5.002 -7.250 1.00 95.81 558 ASN A N 1
ATOM 4359 C CA . ASN A 1 558 ? 13.961 6.256 -6.754 1.00 95.81 558 ASN A CA 1
ATOM 4360 C C . ASN A 1 558 ? 14.593 6.609 -5.395 1.00 95.81 558 ASN A C 1
ATOM 4362 O O . ASN A 1 558 ? 15.498 5.928 -4.912 1.00 95.81 558 ASN A O 1
ATOM 4366 N N . GLU A 1 559 ? 14.095 7.666 -4.758 1.00 96.12 559 GLU A N 1
ATOM 4367 C CA . GLU A 1 559 ? 14.603 8.195 -3.490 1.00 96.12 559 GLU A CA 1
ATOM 4368 C C . GLU A 1 559 ? 14.604 7.170 -2.346 1.00 96.12 559 GLU A C 1
ATOM 4370 O O . GLU A 1 559 ? 15.382 7.314 -1.410 1.00 96.12 559 GLU A O 1
ATOM 4375 N N . GLN A 1 560 ? 13.754 6.145 -2.397 1.00 97.56 560 GLN A N 1
ATOM 4376 C CA . GLN A 1 560 ? 13.636 5.090 -1.384 1.00 97.56 560 GLN A CA 1
ATOM 4377 C C . GLN A 1 560 ? 13.431 3.709 -2.039 1.00 97.56 560 GLN A C 1
ATOM 4379 O O . GLN A 1 560 ? 12.639 2.890 -1.566 1.00 97.56 560 GLN A O 1
ATOM 4384 N N . SER A 1 561 ? 14.055 3.467 -3.193 1.00 97.00 561 SER A N 1
ATOM 4385 C CA . SER A 1 561 ? 14.029 2.155 -3.846 1.00 97.00 561 SER A CA 1
ATOM 4386 C C . SER A 1 561 ? 15.001 1.200 -3.172 1.00 97.00 561 SER A C 1
ATOM 4388 O O . SER A 1 561 ? 16.093 1.635 -2.816 1.00 97.00 561 SER A O 1
ATOM 4390 N N . ILE A 1 562 ? 14.672 -0.093 -3.116 1.00 98.19 562 ILE A N 1
ATOM 4391 C CA . ILE A 1 562 ? 15.604 -1.126 -2.643 1.00 98.19 562 ILE A CA 1
ATOM 4392 C C . ILE A 1 562 ? 16.966 -0.956 -3.343 1.00 98.19 562 ILE A C 1
ATOM 4394 O O . ILE A 1 562 ? 16.992 -0.896 -4.579 1.00 98.19 562 ILE A O 1
ATOM 4398 N N . PRO A 1 563 ? 18.070 -0.803 -2.590 1.00 96.69 563 PRO A N 1
ATOM 4399 C CA . PRO A 1 563 ? 19.398 -0.663 -3.169 1.00 96.69 563 PRO A CA 1
ATOM 4400 C C . PRO A 1 563 ? 19.923 -2.016 -3.662 1.00 96.69 563 PRO A C 1
ATOM 4402 O O . PRO A 1 563 ? 19.433 -3.071 -3.264 1.00 96.69 563 PRO A O 1
ATOM 4405 N N . ILE A 1 564 ? 20.944 -1.977 -4.513 1.00 94.88 564 ILE A N 1
ATOM 4406 C CA . ILE A 1 564 ? 21.771 -3.151 -4.816 1.00 94.88 564 ILE A CA 1
ATOM 4407 C C . ILE A 1 564 ? 22.813 -3.346 -3.708 1.00 94.88 564 ILE A C 1
ATOM 4409 O O . ILE A 1 564 ? 23.149 -2.392 -2.997 1.00 94.88 564 ILE A O 1
ATOM 4413 N N . GLN A 1 565 ? 23.348 -4.558 -3.569 1.00 88.56 565 GLN A N 1
ATOM 4414 C CA . GLN A 1 565 ? 24.518 -4.775 -2.722 1.00 88.56 565 GLN A CA 1
ATOM 4415 C C . GLN A 1 565 ? 25.715 -3.962 -3.251 1.00 88.56 565 GLN A C 1
ATOM 4417 O O . GLN A 1 565 ? 25.879 -3.831 -4.470 1.00 88.56 565 GLN A O 1
ATOM 4422 N N . PRO A 1 566 ? 26.571 -3.408 -2.373 1.00 76.31 566 PRO A N 1
ATOM 4423 C CA . PRO A 1 566 ? 27.794 -2.743 -2.802 1.00 76.31 566 PRO A CA 1
ATOM 4424 C C . PRO A 1 566 ? 28.710 -3.741 -3.522 1.00 76.31 566 PRO A C 1
ATOM 4426 O O . PRO A 1 566 ? 29.225 -4.672 -2.910 1.00 76.31 566 PRO A O 1
ATOM 4429 N N . GLY A 1 567 ? 28.948 -3.549 -4.821 1.00 62.81 567 GLY A N 1
ATOM 4430 C CA . GLY A 1 567 ? 29.968 -4.324 -5.529 1.00 62.81 567 GLY A CA 1
ATOM 4431 C C . GLY A 1 567 ? 31.370 -3.961 -5.022 1.00 62.81 567 GLY A C 1
ATOM 4432 O O . GLY A 1 567 ? 31.700 -2.774 -4.930 1.00 62.81 567 GLY A O 1
ATOM 4433 N N . LYS A 1 568 ? 32.228 -4.952 -4.732 1.00 40.06 568 LYS A N 1
ATOM 4434 C CA . LYS A 1 568 ? 33.675 -4.716 -4.566 1.00 40.06 568 LYS A CA 1
ATOM 4435 C C . LYS A 1 568 ? 34.189 -4.099 -5.878 1.00 40.06 568 LYS A C 1
ATOM 4437 O O . LYS A 1 568 ? 34.165 -4.750 -6.918 1.00 40.06 568 LYS A O 1
ATOM 4442 N N . LYS A 1 569 ? 34.628 -2.834 -5.872 1.00 31.20 569 LYS A N 1
ATOM 4443 C CA . LYS A 1 569 ? 35.262 -2.203 -7.046 1.00 31.20 569 LYS A CA 1
ATOM 4444 C C . LYS A 1 569 ? 36.649 -2.819 -7.284 1.00 31.20 569 LYS A C 1
ATOM 4446 O O . LYS A 1 569 ? 37.651 -2.245 -6.872 1.00 31.20 569 LYS A O 1
ATOM 4451 N N . GLY A 1 570 ? 36.706 -3.968 -7.951 1.00 26.83 570 GLY A N 1
ATOM 4452 C CA . GLY A 1 570 ? 37.928 -4.534 -8.525 1.00 26.83 570 GLY A CA 1
ATOM 4453 C C . GLY A 1 570 ? 38.056 -4.147 -9.999 1.00 26.83 570 GLY A C 1
ATOM 4454 O O . GLY A 1 570 ? 37.105 -4.274 -10.766 1.00 26.83 570 GLY A O 1
ATOM 4455 N N . LYS A 1 571 ? 39.220 -3.630 -10.405 1.00 27.58 571 LYS A N 1
ATOM 4456 C CA . LYS A 1 571 ? 39.606 -3.563 -11.820 1.00 27.58 571 LYS A CA 1
ATOM 4457 C C . LYS A 1 571 ? 39.899 -4.991 -12.298 1.00 27.58 571 LYS A C 1
ATOM 4459 O O . LYS A 1 571 ? 40.586 -5.713 -11.592 1.00 27.58 571 LYS A O 1
ATOM 4464 N N . HIS A 1 572 ? 39.493 -5.287 -13.531 1.00 26.50 572 HIS A N 1
ATOM 4465 C CA . HIS A 1 572 ? 39.698 -6.536 -14.277 1.00 26.50 572 HIS A CA 1
ATOM 4466 C C . HIS A 1 572 ? 38.793 -7.718 -13.909 1.00 26.50 572 HIS A C 1
ATOM 4468 O O . HIS A 1 572 ? 38.410 -7.914 -12.765 1.00 26.50 572 HIS A O 1
ATOM 4474 N N . ASN A 1 573 ? 38.422 -8.451 -14.964 1.00 31.91 573 ASN A N 1
ATOM 4475 C CA . ASN A 1 573 ? 37.578 -9.639 -14.959 1.00 31.91 573 ASN A CA 1
ATOM 4476 C C . ASN A 1 573 ? 38.093 -10.676 -13.950 1.00 31.91 573 ASN A C 1
ATOM 4478 O O . ASN A 1 573 ? 39.044 -11.387 -14.260 1.00 31.91 573 ASN A O 1
ATOM 4482 N N . ASP A 1 574 ? 37.418 -10.792 -12.809 1.00 27.38 574 ASP A N 1
ATOM 4483 C CA . ASP A 1 574 ? 37.478 -11.955 -11.928 1.00 27.38 574 ASP A CA 1
ATOM 4484 C C . ASP A 1 574 ? 36.068 -12.539 -11.824 1.00 27.38 574 ASP A C 1
ATOM 4486 O O . ASP A 1 574 ? 35.123 -11.887 -11.374 1.00 27.38 574 ASP A O 1
ATOM 4490 N N . VAL A 1 575 ? 35.915 -13.771 -12.302 1.00 37.19 575 VAL A N 1
ATOM 4491 C CA . VAL A 1 575 ? 34.719 -14.585 -12.085 1.00 37.19 575 VAL A CA 1
ATOM 4492 C C . VAL A 1 575 ? 34.878 -15.219 -10.705 1.00 37.19 575 VAL A C 1
ATOM 4494 O O . VAL A 1 575 ? 35.534 -16.246 -10.571 1.00 37.19 575 VAL A O 1
ATOM 4497 N N . SER A 1 576 ? 34.328 -14.590 -9.668 1.00 31.73 576 SER A N 1
ATOM 4498 C CA . SER A 1 576 ? 34.321 -15.140 -8.305 1.00 31.73 576 SER A CA 1
ATOM 4499 C C . SER A 1 576 ? 33.004 -14.851 -7.590 1.00 31.73 576 SER A C 1
ATOM 4501 O O . SER A 1 576 ? 32.925 -14.121 -6.611 1.00 31.73 576 SER A O 1
ATOM 4503 N N . THR A 1 577 ? 31.936 -15.450 -8.104 1.00 28.95 577 THR A N 1
ATOM 4504 C CA . THR A 1 577 ? 30.749 -15.795 -7.312 1.00 28.95 577 THR A CA 1
ATOM 4505 C C . THR A 1 577 ? 30.312 -17.171 -7.792 1.00 28.95 577 THR A C 1
ATOM 4507 O O . THR A 1 577 ? 29.952 -17.345 -8.955 1.00 28.95 577 THR A O 1
ATOM 4510 N N . ILE A 1 578 ? 30.466 -18.175 -6.933 1.00 33.31 578 ILE A N 1
ATOM 4511 C CA . ILE A 1 578 ? 29.772 -19.450 -7.087 1.00 33.31 578 ILE A CA 1
ATOM 4512 C C . ILE A 1 578 ? 28.751 -19.450 -5.953 1.00 33.31 578 ILE A C 1
ATOM 4514 O O . ILE A 1 578 ? 29.150 -19.441 -4.791 1.00 33.31 578 ILE A O 1
ATOM 4518 N N . ASP A 1 579 ? 27.472 -19.339 -6.300 1.00 28.19 579 ASP A N 1
ATOM 4519 C CA . ASP A 1 579 ? 26.359 -19.400 -5.348 1.00 28.19 579 ASP A CA 1
ATOM 4520 C C . ASP A 1 579 ? 26.263 -20.807 -4.717 1.00 28.19 579 ASP A C 1
ATOM 4522 O O . ASP A 1 579 ? 26.674 -21.786 -5.341 1.00 28.19 579 ASP A O 1
ATOM 4526 N N . ASP A 1 580 ? 25.735 -20.877 -3.488 1.00 31.56 580 ASP A N 1
ATOM 4527 C CA . ASP A 1 580 ? 25.275 -22.052 -2.725 1.00 31.56 580 ASP A CA 1
ATOM 4528 C C . ASP A 1 580 ? 25.817 -23.430 -3.170 1.00 31.56 580 ASP A C 1
ATOM 4530 O O . ASP A 1 580 ? 25.248 -24.095 -4.041 1.00 31.56 580 ASP A O 1
ATOM 4534 N N . TYR A 1 581 ? 26.852 -23.952 -2.498 1.00 34.75 581 TYR A N 1
ATOM 4535 C CA . TYR A 1 581 ? 27.201 -25.375 -2.618 1.00 34.75 581 TYR A CA 1
ATOM 4536 C C . TYR A 1 581 ? 26.421 -26.214 -1.598 1.00 34.75 581 TYR A C 1
ATOM 4538 O O . TYR A 1 581 ? 26.947 -26.621 -0.568 1.00 34.75 581 TYR A O 1
ATOM 4546 N N . ILE A 1 582 ? 25.175 -26.560 -1.927 1.00 33.75 582 ILE A N 1
ATOM 4547 C CA . ILE A 1 582 ? 24.565 -27.788 -1.400 1.00 33.75 582 ILE A CA 1
ATOM 4548 C C . ILE A 1 582 ? 24.954 -28.906 -2.367 1.00 33.75 582 ILE A C 1
ATOM 4550 O O . ILE A 1 582 ? 24.314 -29.099 -3.403 1.00 33.75 582 ILE A O 1
ATOM 4554 N N . TYR A 1 583 ? 26.018 -29.653 -2.067 1.00 35.12 583 TYR A N 1
ATOM 4555 C CA . TYR A 1 583 ? 26.328 -30.847 -2.852 1.00 35.12 583 TYR A CA 1
ATOM 4556 C C . TYR A 1 583 ? 25.343 -31.967 -2.489 1.00 35.12 583 TYR A C 1
ATOM 4558 O O . TYR A 1 583 ? 25.508 -32.673 -1.498 1.00 35.12 583 TYR A O 1
ATOM 4566 N N . ASN A 1 584 ? 24.303 -32.112 -3.308 1.00 32.81 584 ASN A N 1
ATOM 4567 C CA . ASN A 1 584 ? 23.368 -33.235 -3.301 1.00 32.81 584 ASN A CA 1
ATOM 4568 C C . ASN A 1 584 ? 23.285 -33.791 -4.732 1.00 32.81 584 ASN A C 1
ATOM 4570 O O . ASN A 1 584 ? 22.326 -33.546 -5.460 1.00 32.81 584 ASN A O 1
ATOM 4574 N N . GLY A 1 585 ? 24.330 -34.485 -5.187 1.00 28.95 585 GLY A N 1
ATOM 4575 C CA . GLY A 1 585 ? 24.364 -35.040 -6.542 1.00 28.95 585 GLY A CA 1
ATOM 4576 C C . GLY A 1 585 ? 25.415 -36.132 -6.727 1.00 28.95 585 GLY A C 1
ATOM 4577 O O . GLY A 1 585 ? 26.472 -36.105 -6.111 1.00 28.95 585 GLY A O 1
ATOM 4578 N N . ASN A 1 586 ? 25.124 -37.097 -7.598 1.00 32.50 586 ASN A N 1
ATOM 4579 C CA . ASN A 1 586 ? 25.999 -38.227 -7.939 1.00 32.50 586 ASN A CA 1
ATOM 4580 C C . ASN A 1 586 ? 26.940 -37.943 -9.133 1.00 32.50 586 ASN A C 1
ATOM 4582 O O . ASN A 1 586 ? 27.440 -38.892 -9.732 1.00 32.50 586 ASN A O 1
ATOM 4586 N N . ASP A 1 587 ? 27.186 -36.681 -9.510 1.00 30.08 587 ASP A N 1
ATOM 4587 C CA . ASP A 1 587 ? 27.846 -36.357 -10.788 1.00 30.08 587 ASP A CA 1
ATOM 4588 C C . ASP A 1 587 ? 29.276 -35.789 -10.649 1.00 30.08 587 ASP A C 1
ATOM 4590 O O . ASP A 1 587 ? 29.552 -34.898 -9.845 1.00 30.08 587 ASP A O 1
ATOM 4594 N N . GLN A 1 588 ? 30.213 -36.339 -11.435 1.00 33.28 588 GLN A N 1
ATOM 4595 C CA . GLN A 1 588 ? 31.672 -36.229 -11.255 1.00 33.28 588 GLN A CA 1
ATOM 4596 C C . GLN A 1 588 ? 32.352 -35.058 -12.000 1.00 33.28 588 GLN A C 1
ATOM 4598 O O . GLN A 1 588 ? 33.324 -35.268 -12.731 1.00 33.28 588 GLN A O 1
ATOM 4603 N N . SER A 1 589 ? 31.958 -33.801 -11.788 1.00 29.41 589 SER A N 1
ATOM 4604 C CA . SER A 1 589 ? 32.741 -32.685 -12.356 1.00 29.41 589 SER A CA 1
ATOM 4605 C C . SER A 1 589 ? 32.805 -31.446 -11.465 1.00 29.41 589 SER A C 1
ATOM 4607 O O . SER A 1 589 ? 31.841 -30.696 -11.366 1.00 29.41 589 SER A O 1
ATOM 4609 N N . ILE A 1 590 ? 33.985 -31.199 -10.881 1.00 31.83 590 ILE A N 1
ATOM 4610 C CA . ILE A 1 590 ? 34.370 -29.922 -10.254 1.00 31.83 590 ILE A CA 1
ATOM 4611 C C . ILE A 1 590 ? 35.357 -29.204 -11.201 1.00 31.83 590 ILE A C 1
ATOM 4613 O O . ILE A 1 590 ? 36.242 -29.876 -11.744 1.00 31.83 590 ILE A O 1
ATOM 4617 N N . PRO A 1 591 ? 35.277 -27.871 -11.399 1.00 27.17 591 PRO A N 1
ATOM 4618 C CA . PRO A 1 591 ? 36.250 -27.128 -12.201 1.00 27.17 591 PRO A CA 1
ATOM 4619 C C . PRO A 1 591 ? 37.651 -27.129 -11.564 1.00 27.17 591 PRO A C 1
ATOM 4621 O O . PRO A 1 591 ? 37.808 -26.920 -10.363 1.00 27.17 591 PRO A O 1
ATOM 4624 N N . ILE A 1 592 ? 38.694 -27.313 -12.377 1.00 27.98 592 ILE A N 1
ATOM 4625 C CA . ILE A 1 592 ? 40.097 -27.186 -11.954 1.00 27.98 592 ILE A CA 1
ATOM 4626 C C . ILE A 1 592 ? 40.444 -25.689 -11.853 1.00 27.98 592 ILE A C 1
ATOM 4628 O O . ILE A 1 592 ? 40.516 -25.009 -12.875 1.00 27.98 592 ILE A O 1
ATOM 4632 N N . LEU A 1 593 ? 40.673 -25.173 -10.638 1.00 31.22 593 LEU A N 1
ATOM 4633 C CA . LEU A 1 593 ? 41.070 -23.774 -10.399 1.00 31.22 593 LEU A CA 1
ATOM 4634 C C . LEU A 1 593 ? 42.598 -23.547 -10.556 1.00 31.22 593 LEU A C 1
ATOM 4636 O O . LEU A 1 593 ? 43.383 -24.479 -10.338 1.00 31.22 593 LEU A O 1
ATOM 4640 N N . PRO A 1 594 ? 43.059 -22.331 -10.927 1.00 26.45 594 PRO A N 1
ATOM 4641 C CA . PRO A 1 594 ? 44.467 -22.052 -11.234 1.00 26.45 594 PRO A CA 1
ATOM 4642 C C . PRO A 1 594 ? 45.403 -22.067 -10.008 1.00 26.45 594 PRO A C 1
ATOM 4644 O O . PRO A 1 594 ? 45.009 -21.840 -8.872 1.00 26.45 594 PRO A O 1
ATOM 4647 N N . ARG A 1 595 ? 46.696 -22.316 -10.259 1.00 31.19 595 ARG A N 1
ATOM 4648 C CA . ARG A 1 595 ? 47.706 -22.795 -9.290 1.00 31.19 595 ARG A CA 1
ATOM 4649 C C . ARG A 1 595 ? 48.419 -21.768 -8.381 1.00 31.19 595 ARG A C 1
ATOM 4651 O O . ARG A 1 595 ? 49.451 -22.144 -7.822 1.00 31.19 595 ARG A O 1
ATOM 4658 N N . LYS A 1 596 ? 47.982 -20.516 -8.192 1.00 29.48 596 LYS A N 1
ATOM 4659 C CA . LYS A 1 596 ? 48.727 -19.580 -7.309 1.00 29.48 596 LYS A CA 1
ATOM 4660 C C . LYS A 1 596 ? 47.838 -18.597 -6.536 1.00 29.48 596 LYS A C 1
ATOM 4662 O O . LYS A 1 596 ? 47.111 -17.844 -7.163 1.00 29.48 596 LYS A O 1
ATOM 4667 N N . HIS A 1 597 ? 48.046 -18.589 -5.211 1.00 32.25 597 HIS A N 1
ATOM 4668 C CA . HIS A 1 597 ? 47.403 -17.794 -4.150 1.00 32.25 597 HIS A CA 1
ATOM 4669 C C . HIS A 1 597 ? 45.890 -18.017 -4.007 1.00 32.25 597 HIS A C 1
ATOM 4671 O O . HIS A 1 597 ? 45.125 -17.722 -4.916 1.00 32.25 597 HIS A O 1
ATOM 4677 N N . ILE A 1 598 ? 45.473 -18.564 -2.860 1.00 38.75 598 ILE A N 1
ATOM 4678 C CA . ILE A 1 598 ? 44.064 -18.778 -2.522 1.00 38.75 598 ILE A CA 1
ATOM 4679 C C . ILE A 1 598 ? 43.727 -17.846 -1.358 1.00 38.75 598 ILE A C 1
ATOM 4681 O O . ILE A 1 598 ? 44.130 -18.106 -0.229 1.00 38.75 598 ILE A O 1
ATOM 4685 N N . ASP A 1 599 ? 42.992 -16.779 -1.657 1.00 33.78 599 ASP A N 1
ATOM 4686 C CA . ASP A 1 599 ? 42.292 -15.959 -0.667 1.00 33.78 599 ASP A CA 1
ATOM 4687 C C . ASP A 1 599 ? 40.847 -16.474 -0.608 1.00 33.78 599 ASP A C 1
ATOM 4689 O O . ASP A 1 599 ? 40.082 -16.288 -1.559 1.00 33.78 599 ASP A O 1
ATOM 4693 N N . VAL A 1 600 ? 40.472 -17.183 0.460 1.00 38.25 600 VAL A N 1
ATOM 4694 C CA . VAL A 1 600 ? 39.078 -17.613 0.654 1.00 38.25 600 VAL A CA 1
ATOM 4695 C C . VAL A 1 600 ? 38.377 -16.533 1.468 1.00 38.25 600 VAL A C 1
ATOM 4697 O O . VAL A 1 600 ? 38.418 -16.531 2.697 1.00 38.25 600 VAL A O 1
ATOM 4700 N N . SER A 1 601 ? 37.746 -15.581 0.779 1.00 30.94 601 SER A N 1
ATOM 4701 C CA . SER A 1 601 ? 36.879 -14.597 1.429 1.00 30.94 601 SER A CA 1
ATOM 4702 C C . SER A 1 601 ? 35.408 -14.933 1.179 1.00 30.94 601 SER A C 1
ATOM 4704 O O . SER A 1 601 ? 34.963 -14.811 0.039 1.00 30.94 601 SER A O 1
ATOM 4706 N N . MET A 1 602 ? 34.683 -15.212 2.269 1.00 38.53 602 MET A N 1
ATOM 4707 C CA . MET A 1 602 ? 33.216 -15.214 2.429 1.00 38.53 602 MET A CA 1
ATOM 4708 C C . MET A 1 602 ? 32.444 -16.458 1.945 1.00 38.53 602 MET A C 1
ATOM 4710 O O . MET A 1 602 ? 32.403 -16.744 0.752 1.00 38.53 602 MET A O 1
ATOM 4714 N N . THR A 1 603 ? 31.744 -17.107 2.884 1.00 36.12 603 THR A N 1
ATOM 4715 C CA . THR A 1 603 ? 30.625 -18.047 2.672 1.00 36.12 603 THR A CA 1
ATOM 4716 C C . THR A 1 603 ? 29.621 -17.891 3.826 1.00 36.12 603 THR A C 1
ATOM 4718 O O . THR A 1 603 ? 30.057 -17.903 4.976 1.00 36.12 603 THR A O 1
ATOM 4721 N N . ASP A 1 604 ? 28.322 -17.777 3.527 1.00 38.25 604 ASP A N 1
ATOM 4722 C CA . ASP A 1 604 ? 27.247 -18.174 4.459 1.00 38.25 604 ASP A CA 1
ATOM 4723 C C . ASP A 1 604 ? 27.202 -19.732 4.454 1.00 38.25 604 ASP A C 1
ATOM 4725 O O . ASP A 1 604 ? 27.502 -20.326 3.416 1.00 38.25 604 ASP A O 1
ATOM 4729 N N . ASP A 1 605 ? 26.903 -20.365 5.597 1.00 37.25 605 ASP A N 1
ATOM 4730 C CA . ASP A 1 605 ? 26.768 -21.811 5.914 1.00 37.25 605 ASP A CA 1
ATOM 4731 C C . ASP A 1 605 ? 27.514 -22.837 5.030 1.00 37.25 605 ASP A C 1
ATOM 4733 O O . ASP A 1 605 ? 27.110 -23.159 3.909 1.00 37.25 605 ASP A O 1
ATOM 4737 N N . TYR A 1 606 ? 28.553 -23.483 5.576 1.00 38.72 606 TYR A N 1
ATOM 4738 C CA . TYR A 1 606 ? 29.262 -24.568 4.879 1.00 38.72 606 TYR A CA 1
ATOM 4739 C C . TYR A 1 606 ? 28.792 -25.952 5.370 1.00 38.72 606 TYR A C 1
ATOM 4741 O O . TYR A 1 606 ? 29.271 -26.448 6.390 1.00 38.72 606 TYR A O 1
ATOM 4749 N N . ILE A 1 607 ? 27.878 -26.599 4.630 1.00 38.88 607 ILE A N 1
ATOM 4750 C CA . ILE A 1 607 ? 27.421 -27.981 4.891 1.00 38.88 607 ILE A CA 1
ATOM 4751 C C . ILE A 1 607 ? 28.132 -28.944 3.935 1.00 38.88 607 ILE A C 1
ATOM 4753 O O . ILE A 1 607 ? 27.853 -28.982 2.736 1.00 38.88 607 ILE A O 1
ATOM 4757 N N . TYR A 1 608 ? 29.048 -29.757 4.459 1.00 43.72 608 TYR A N 1
ATOM 4758 C CA . TYR A 1 608 ? 29.841 -30.690 3.655 1.00 43.72 608 TYR A CA 1
ATOM 4759 C C . TYR A 1 608 ? 29.356 -32.143 3.799 1.00 43.72 608 TYR A C 1
ATOM 4761 O O . TYR A 1 608 ? 29.437 -32.715 4.882 1.00 43.72 608 TYR A O 1
ATOM 4769 N N . ASN A 1 609 ? 28.935 -32.761 2.685 1.00 38.78 609 ASN A N 1
ATOM 4770 C CA . ASN A 1 609 ? 28.520 -34.171 2.577 1.00 38.78 609 ASN A CA 1
ATOM 4771 C C . ASN A 1 609 ? 29.459 -34.958 1.612 1.00 38.78 609 ASN A C 1
ATOM 4773 O O . ASN A 1 609 ? 29.054 -35.276 0.496 1.00 38.78 609 ASN A O 1
ATOM 4777 N N . LYS A 1 610 ? 30.703 -35.288 2.038 1.00 38.28 610 LYS A N 1
ATOM 4778 C CA . LYS A 1 610 ? 31.774 -36.071 1.317 1.00 38.28 610 LYS A CA 1
ATOM 4779 C C . LYS A 1 610 ? 32.243 -35.460 -0.043 1.00 38.28 610 LYS A C 1
ATOM 4781 O O . LYS A 1 610 ? 31.539 -34.672 -0.646 1.00 38.28 610 LYS A O 1
ATOM 4786 N N . ASN A 1 611 ? 33.396 -35.718 -0.690 1.00 40.31 611 ASN A N 1
ATOM 4787 C CA . ASN A 1 611 ? 34.682 -36.410 -0.469 1.00 40.31 611 ASN A CA 1
ATOM 4788 C C . ASN A 1 611 ? 35.736 -35.758 -1.427 1.00 40.31 611 ASN A C 1
ATOM 4790 O O . ASN A 1 611 ? 35.713 -36.089 -2.613 1.00 40.31 611 ASN A O 1
ATOM 4794 N N . LYS A 1 612 ? 36.657 -34.866 -0.993 1.00 32.75 612 LYS A N 1
ATOM 4795 C CA . LYS A 1 612 ? 37.992 -34.625 -1.627 1.00 32.75 612 LYS A CA 1
ATOM 4796 C C . LYS A 1 612 ? 38.890 -33.605 -0.892 1.00 32.75 612 LYS A C 1
ATOM 4798 O O . LYS A 1 612 ? 38.421 -32.649 -0.293 1.00 32.75 612 LYS A O 1
ATOM 4803 N N . ARG A 1 613 ? 40.215 -33.814 -1.001 1.00 34.84 613 ARG A N 1
ATOM 4804 C CA . ARG A 1 613 ? 41.311 -33.002 -0.416 1.00 34.84 613 ARG A CA 1
ATOM 4805 C C . ARG A 1 613 ? 41.460 -31.615 -1.062 1.00 34.84 613 ARG A C 1
ATOM 4807 O O . ARG A 1 613 ? 41.536 -31.519 -2.287 1.00 34.84 613 ARG A O 1
ATOM 4814 N N . LEU A 1 614 ? 41.651 -30.584 -0.232 1.00 36.38 614 LEU A N 1
ATOM 4815 C CA . LEU A 1 614 ? 41.995 -29.214 -0.646 1.00 36.38 614 LEU A CA 1
ATOM 4816 C C . LEU A 1 614 ? 43.468 -29.081 -1.119 1.00 36.38 614 LEU A C 1
ATOM 4818 O O . LEU A 1 614 ? 44.331 -29.852 -0.678 1.00 36.38 614 LEU A O 1
ATOM 4822 N N . PRO A 1 615 ? 43.797 -28.127 -2.018 1.00 33.53 615 PRO A N 1
ATOM 4823 C CA . PRO A 1 615 ? 45.139 -27.986 -2.585 1.00 33.53 615 PRO A CA 1
ATOM 4824 C C . PRO A 1 615 ? 46.170 -27.409 -1.601 1.00 33.53 615 PRO A C 1
ATOM 4826 O O . PRO A 1 615 ? 45.887 -26.536 -0.790 1.00 33.53 615 PRO A O 1
ATOM 4829 N N . LYS A 1 616 ? 47.419 -27.874 -1.729 1.00 34.41 616 LYS A N 1
ATOM 4830 C CA . LYS A 1 616 ? 48.556 -27.531 -0.862 1.00 34.41 616 LYS A CA 1
ATOM 4831 C C . LYS A 1 616 ? 49.197 -26.185 -1.246 1.00 34.41 616 LYS A C 1
ATOM 4833 O O . LYS A 1 616 ? 50.037 -26.194 -2.148 1.00 34.41 616 LYS A O 1
ATOM 4838 N N . LYS A 1 617 ? 48.874 -25.084 -0.542 1.00 35.34 617 LYS A N 1
ATOM 4839 C CA . LYS A 1 617 ? 49.797 -24.006 -0.073 1.00 35.34 617 LYS A CA 1
ATOM 4840 C C . LYS A 1 617 ? 49.065 -22.687 0.244 1.00 35.34 617 LYS A C 1
ATOM 4842 O O . LYS A 1 617 ? 48.480 -22.115 -0.665 1.00 35.34 617 LYS A O 1
ATOM 4847 N N . HIS A 1 618 ? 49.303 -22.190 1.468 1.00 37.88 618 HIS A N 1
ATOM 4848 C CA . HIS A 1 618 ? 48.870 -20.917 2.082 1.00 37.88 618 HIS A CA 1
ATOM 4849 C C . HIS A 1 618 ? 47.351 -20.683 2.042 1.00 37.88 618 HIS A C 1
ATOM 4851 O O . HIS A 1 618 ? 46.768 -20.546 0.973 1.00 37.88 618 HIS A O 1
ATOM 4857 N N . THR A 1 619 ? 46.724 -20.655 3.220 1.00 45.19 619 THR A N 1
ATOM 4858 C CA . THR A 1 619 ? 45.274 -20.502 3.383 1.00 45.19 619 THR A CA 1
ATOM 4859 C C . THR A 1 619 ? 45.011 -19.538 4.531 1.00 45.19 619 THR A C 1
ATOM 4861 O O . THR A 1 619 ? 45.346 -19.864 5.669 1.00 45.19 619 THR A O 1
ATOM 4864 N N . ASP A 1 620 ? 44.409 -18.396 4.211 1.00 41.41 620 ASP A N 1
ATOM 4865 C CA . ASP A 1 620 ? 43.866 -17.446 5.182 1.00 41.41 620 ASP A CA 1
ATOM 4866 C C . ASP A 1 620 ? 42.335 -17.601 5.188 1.00 41.41 620 ASP A C 1
ATOM 4868 O O . ASP A 1 620 ? 41.697 -17.522 4.134 1.00 41.41 620 ASP A O 1
ATOM 4872 N N . VAL A 1 621 ? 41.741 -17.889 6.355 1.00 49.00 621 VAL A N 1
ATOM 4873 C CA . VAL A 1 621 ? 40.284 -18.063 6.525 1.00 49.00 621 VAL A CA 1
ATOM 4874 C C . VAL A 1 621 ? 39.758 -16.877 7.323 1.00 49.00 621 VAL A C 1
ATOM 4876 O O . VAL A 1 621 ? 40.121 -16.707 8.484 1.00 49.00 621 VAL A O 1
ATOM 4879 N N . THR A 1 622 ? 38.944 -16.030 6.683 1.00 42.19 622 THR A N 1
ATOM 4880 C CA . THR A 1 622 ? 38.688 -14.658 7.165 1.00 42.19 622 THR A CA 1
ATOM 4881 C C . THR A 1 622 ? 37.315 -14.396 7.800 1.00 42.19 622 THR A C 1
ATOM 4883 O O . THR A 1 622 ? 37.198 -13.359 8.463 1.00 42.19 622 THR A O 1
ATOM 4886 N N . LYS A 1 623 ? 36.342 -15.323 7.728 1.00 45.38 623 LYS A N 1
ATOM 4887 C CA . LYS A 1 623 ? 35.152 -15.431 8.614 1.00 45.38 623 LYS A CA 1
ATOM 4888 C C . LYS A 1 623 ? 34.314 -16.656 8.207 1.00 45.38 623 LYS A C 1
ATOM 4890 O O . LYS A 1 623 ? 34.178 -16.879 7.005 1.00 45.38 623 LYS A O 1
ATOM 4895 N N . ILE A 1 624 ? 33.730 -17.391 9.154 1.00 50.94 624 ILE A N 1
ATOM 4896 C CA . ILE A 1 624 ? 32.686 -18.404 8.889 1.00 50.94 624 ILE A CA 1
ATOM 4897 C C . ILE A 1 624 ? 31.480 -18.049 9.765 1.00 50.94 624 ILE A C 1
ATOM 4899 O O . ILE A 1 624 ? 31.689 -17.711 10.926 1.00 50.94 624 ILE A O 1
ATOM 4903 N N . ASP A 1 625 ? 30.264 -18.062 9.213 1.00 46.94 625 ASP A N 1
ATOM 4904 C CA . ASP A 1 625 ? 29.040 -17.902 10.011 1.00 46.94 625 ASP A CA 1
ATOM 4905 C C . ASP A 1 625 ? 28.812 -19.216 10.795 1.00 46.94 625 ASP A C 1
ATOM 4907 O O . ASP A 1 625 ? 29.362 -19.318 11.888 1.00 46.94 625 ASP A O 1
ATOM 4911 N N . ASP A 1 626 ? 28.240 -20.276 10.204 1.00 50.69 626 ASP A N 1
ATOM 4912 C CA . ASP A 1 626 ? 28.176 -21.613 10.838 1.00 50.69 626 ASP A CA 1
ATOM 4913 C C . ASP A 1 626 ? 28.945 -22.693 10.046 1.00 50.69 626 ASP A C 1
ATOM 4915 O O . ASP A 1 626 ? 28.885 -22.767 8.810 1.00 50.69 626 ASP A O 1
ATOM 4919 N N . TYR A 1 627 ? 29.660 -23.582 10.750 1.00 50.62 627 TYR A N 1
ATOM 4920 C CA . TYR A 1 627 ? 30.295 -24.771 10.159 1.00 50.62 627 TYR A CA 1
ATOM 4921 C C . TYR A 1 627 ? 29.621 -26.052 10.656 1.00 50.62 627 TYR A C 1
ATOM 4923 O O . TYR A 1 627 ? 29.774 -26.415 11.822 1.00 50.62 627 TYR A O 1
ATOM 4931 N N . ILE A 1 628 ? 28.919 -26.771 9.767 1.00 51.59 628 ILE A N 1
ATOM 4932 C CA . ILE A 1 628 ? 28.229 -28.027 10.102 1.00 51.59 628 ILE A CA 1
ATOM 4933 C C . ILE A 1 628 ? 28.785 -29.172 9.253 1.00 51.59 628 ILE A C 1
ATOM 4935 O O . ILE A 1 628 ? 28.570 -29.244 8.040 1.00 51.59 628 ILE A O 1
ATOM 4939 N N . TYR A 1 629 ? 29.461 -30.119 9.902 1.00 52.38 629 TYR A N 1
ATOM 4940 C CA . TYR A 1 629 ? 29.909 -31.358 9.263 1.00 52.38 629 TYR A CA 1
ATOM 4941 C C . TYR A 1 629 ? 28.980 -32.524 9.617 1.00 52.38 629 TYR A C 1
ATOM 4943 O O . TYR A 1 629 ? 28.793 -32.821 10.795 1.00 52.38 629 TYR A O 1
ATOM 4951 N N . ASN A 1 630 ? 28.458 -33.216 8.596 1.00 50.59 630 ASN A N 1
ATOM 4952 C CA . ASN A 1 630 ? 27.659 -34.436 8.736 1.00 50.59 630 ASN A CA 1
ATOM 4953 C C . ASN A 1 630 ? 28.317 -35.570 7.925 1.00 50.59 630 ASN A C 1
ATOM 4955 O O . ASN A 1 630 ? 28.210 -35.603 6.698 1.00 50.59 630 ASN A O 1
ATOM 4959 N N . GLY A 1 631 ? 29.009 -36.515 8.570 1.00 51.81 631 GLY A N 1
ATOM 4960 C CA . GLY A 1 631 ? 29.714 -37.579 7.840 1.00 51.81 631 GLY A CA 1
ATOM 4961 C C . GLY A 1 631 ? 30.046 -38.825 8.661 1.00 51.81 631 GLY A C 1
ATOM 4962 O O . GLY A 1 631 ? 30.320 -38.741 9.853 1.00 51.81 631 GLY A O 1
ATOM 4963 N N . ASN A 1 632 ? 30.054 -39.989 7.995 1.00 45.69 632 ASN A N 1
ATOM 4964 C CA . ASN A 1 632 ? 30.171 -41.305 8.642 1.00 45.69 632 ASN A CA 1
ATOM 4965 C C . ASN A 1 632 ? 31.524 -42.029 8.465 1.00 45.69 632 ASN A C 1
ATOM 4967 O O . ASN A 1 632 ? 31.621 -43.149 8.930 1.00 45.69 632 ASN A O 1
ATOM 4971 N N . GLU A 1 633 ? 32.551 -41.455 7.817 1.00 47.78 633 GLU A N 1
ATOM 4972 C CA . GLU A 1 633 ? 33.872 -42.119 7.669 1.00 47.78 633 GLU A CA 1
ATOM 4973 C C . GLU A 1 633 ? 35.047 -41.118 7.612 1.00 47.78 633 GLU A C 1
ATOM 4975 O O . GLU A 1 633 ? 34.865 -39.968 7.197 1.00 47.78 633 GLU A O 1
ATOM 4980 N N . GLN A 1 634 ? 36.251 -41.602 7.969 1.00 42.56 634 GLN A N 1
ATOM 4981 C CA . GLN A 1 634 ? 37.562 -40.923 7.980 1.00 42.56 634 GLN A CA 1
ATOM 4982 C C . GLN A 1 634 ? 37.795 -39.972 6.789 1.00 42.56 634 GLN A C 1
ATOM 4984 O O . GLN A 1 634 ? 38.304 -40.367 5.736 1.00 42.56 634 GLN A O 1
ATOM 4989 N N . SER A 1 635 ? 37.520 -38.677 6.951 1.00 39.91 635 SER A N 1
ATOM 4990 C CA . SER A 1 635 ? 38.062 -37.666 6.041 1.00 39.91 635 SER A CA 1
ATOM 4991 C C . SER A 1 635 ? 38.506 -36.424 6.810 1.00 39.91 635 SER A C 1
ATOM 4993 O O . SER A 1 635 ? 37.701 -35.648 7.306 1.00 39.91 635 SER A O 1
ATOM 4995 N N . ILE A 1 636 ? 39.827 -36.265 6.923 1.00 37.72 636 ILE A N 1
ATOM 4996 C CA . ILE A 1 636 ? 40.492 -35.168 7.633 1.00 37.72 636 ILE A CA 1
ATOM 4997 C C . ILE A 1 636 ? 40.355 -33.875 6.803 1.00 37.72 636 ILE A C 1
ATOM 4999 O O . ILE A 1 636 ? 40.920 -33.825 5.699 1.00 37.72 636 ILE A O 1
ATOM 5003 N N . PRO A 1 637 ? 39.728 -32.790 7.301 1.00 38.47 637 PRO A N 1
ATOM 5004 C CA . PRO A 1 637 ? 39.975 -31.457 6.773 1.00 38.47 637 PRO A CA 1
ATOM 5005 C C . PRO A 1 637 ? 41.350 -31.004 7.278 1.00 38.47 637 PRO A C 1
ATOM 5007 O O . PRO A 1 637 ? 41.487 -30.383 8.326 1.00 38.47 637 PRO A O 1
ATOM 5010 N N . THR A 1 638 ? 42.417 -31.362 6.563 1.00 38.50 638 THR A N 1
ATOM 5011 C CA . THR A 1 638 ? 43.744 -30.805 6.850 1.00 38.50 638 THR A CA 1
ATOM 5012 C C . THR A 1 638 ? 43.820 -29.444 6.170 1.00 38.50 638 THR A C 1
ATOM 5014 O O . THR A 1 638 ? 43.890 -29.400 4.942 1.00 38.50 638 THR A O 1
ATOM 5017 N N . LEU A 1 639 ? 43.811 -28.342 6.928 1.00 44.28 639 LEU A N 1
ATOM 5018 C CA . LEU A 1 639 ? 44.142 -27.016 6.389 1.00 44.28 639 LEU A CA 1
ATOM 5019 C C . LEU A 1 639 ? 45.638 -27.017 6.011 1.00 44.28 639 LEU A C 1
ATOM 5021 O O . LEU A 1 639 ? 46.490 -27.125 6.897 1.00 44.28 639 LEU A O 1
ATOM 5025 N N . PRO A 1 640 ? 46.019 -26.970 4.721 1.00 38.69 640 PRO A N 1
ATOM 5026 C CA . PRO A 1 640 ? 47.412 -27.151 4.339 1.00 38.69 640 PRO A CA 1
ATOM 5027 C C . PRO A 1 640 ? 48.172 -25.813 4.326 1.00 38.69 640 PRO A C 1
ATOM 5029 O O . PRO A 1 640 ? 48.044 -25.018 3.397 1.00 38.69 640 PRO A O 1
ATOM 5032 N N . GLY A 1 641 ? 49.073 -25.590 5.289 1.00 46.47 641 GLY A N 1
ATOM 5033 C CA . GLY A 1 641 ? 49.914 -24.384 5.326 1.00 46.47 641 GLY A CA 1
ATOM 5034 C C . GLY A 1 641 ? 51.116 -24.485 6.270 1.00 46.47 641 GLY A C 1
ATOM 5035 O O . GLY A 1 641 ? 51.128 -25.297 7.184 1.00 46.47 641 GLY A O 1
ATOM 5036 N N . LYS A 1 642 ? 52.164 -23.675 6.044 1.00 41.25 642 LYS A N 1
ATOM 5037 C CA . LYS A 1 642 ? 53.254 -23.464 7.031 1.00 41.25 642 LYS A CA 1
ATOM 5038 C C . LYS A 1 642 ? 52.851 -22.475 8.141 1.00 41.25 642 LYS A C 1
ATOM 5040 O O . LYS A 1 642 ? 53.492 -22.464 9.187 1.00 41.25 642 LYS A O 1
ATOM 5045 N N . HIS A 1 643 ? 51.823 -21.669 7.873 1.00 48.62 643 HIS A N 1
ATOM 5046 C CA . HIS A 1 643 ? 51.196 -20.676 8.742 1.00 48.62 643 HIS A CA 1
ATOM 5047 C C . HIS A 1 643 ? 49.687 -20.727 8.464 1.00 48.62 643 HIS A C 1
ATOM 5049 O O . HIS A 1 643 ? 49.315 -20.825 7.289 1.00 48.62 643 HIS A O 1
ATOM 5055 N N . THR A 1 644 ? 48.862 -20.693 9.510 1.00 52.94 644 THR A N 1
ATOM 5056 C CA . THR A 1 644 ? 47.395 -20.672 9.410 1.00 52.94 644 THR A CA 1
ATOM 5057 C C . THR A 1 644 ? 46.830 -19.675 10.412 1.00 52.94 644 THR A C 1
ATOM 5059 O O . THR A 1 644 ? 47.187 -19.726 11.593 1.00 52.94 644 THR A O 1
ATOM 5062 N N . ASP A 1 645 ? 45.951 -18.804 9.922 1.00 51.81 645 ASP A N 1
ATOM 5063 C CA . ASP A 1 645 ? 45.166 -17.864 10.717 1.00 51.81 645 ASP A CA 1
ATOM 5064 C C . ASP A 1 645 ? 43.676 -18.174 10.501 1.00 51.81 645 ASP A C 1
ATOM 5066 O O . ASP A 1 645 ? 43.195 -18.184 9.362 1.00 51.81 645 ASP A O 1
ATOM 5070 N N . VAL A 1 646 ? 42.976 -18.522 11.582 1.00 54.72 646 VAL A N 1
ATOM 5071 C CA . VAL A 1 646 ? 41.530 -18.780 11.579 1.00 54.72 646 VAL A CA 1
ATOM 5072 C C . VAL A 1 646 ? 40.860 -17.619 12.293 1.00 54.72 646 VAL A C 1
ATOM 5074 O O . VAL A 1 646 ? 40.944 -17.493 13.520 1.00 54.72 646 VAL A O 1
ATOM 5077 N N . SER A 1 647 ? 40.203 -16.749 11.529 1.00 55.97 647 SER A N 1
ATOM 5078 C CA . SER A 1 647 ? 39.441 -15.650 12.109 1.00 55.97 647 SER A CA 1
ATOM 5079 C C . SER A 1 647 ? 38.037 -16.109 12.590 1.00 55.97 647 SER A C 1
ATOM 5081 O O . SER A 1 647 ? 37.684 -17.278 12.459 1.00 55.97 647 SER A O 1
ATOM 5083 N N . LYS A 1 648 ? 37.265 -15.190 13.194 1.00 55.75 648 LYS A N 1
ATOM 5084 C CA . LYS A 1 648 ? 36.054 -15.442 13.997 1.00 55.75 648 LYS A CA 1
ATOM 5085 C C . LYS A 1 648 ? 35.074 -16.414 13.322 1.00 55.75 648 LYS A C 1
ATOM 5087 O O . LYS A 1 648 ? 34.727 -16.197 12.157 1.00 55.75 648 LYS A O 1
ATOM 5092 N N . THR A 1 649 ? 34.582 -17.396 14.074 1.00 55.59 649 THR A N 1
ATOM 5093 C CA . THR A 1 649 ? 33.429 -18.228 13.682 1.00 55.59 649 THR A CA 1
ATOM 5094 C C . THR A 1 649 ? 32.268 -18.005 14.648 1.00 55.59 649 THR A C 1
ATOM 5096 O O . THR A 1 649 ? 32.536 -17.733 15.824 1.00 55.59 649 THR A O 1
ATOM 5099 N N . ASP A 1 650 ? 31.022 -18.080 14.166 1.00 57.50 650 ASP A N 1
ATOM 5100 C CA . ASP A 1 650 ? 29.847 -18.027 15.041 1.00 57.50 650 ASP A CA 1
ATOM 5101 C C . ASP A 1 650 ? 29.685 -19.422 15.703 1.00 57.50 650 ASP A C 1
ATOM 5103 O O . ASP A 1 650 ? 30.329 -19.611 16.737 1.00 57.50 650 ASP A O 1
ATOM 5107 N N . ASP A 1 651 ? 29.075 -20.445 15.080 1.00 57.88 651 ASP A N 1
ATOM 5108 C CA . ASP A 1 651 ? 29.022 -21.814 15.657 1.00 57.88 651 ASP A CA 1
ATOM 5109 C C . ASP A 1 651 ? 29.837 -22.878 14.884 1.00 57.88 651 ASP A C 1
ATOM 5111 O O . ASP A 1 651 ? 29.871 -22.924 13.648 1.00 57.88 651 ASP A O 1
ATOM 5115 N N . TYR A 1 652 ? 30.469 -23.810 15.613 1.00 58.53 652 TYR A N 1
ATOM 5116 C CA . TYR A 1 652 ? 31.114 -25.003 15.039 1.00 58.53 652 TYR A CA 1
ATOM 5117 C C . TYR A 1 652 ? 30.433 -26.288 15.526 1.00 58.53 652 TYR A C 1
ATOM 5119 O O . TYR A 1 652 ? 30.574 -26.663 16.691 1.00 58.53 652 TYR A O 1
ATOM 5127 N N . ILE A 1 653 ? 29.736 -26.999 14.630 1.00 58.12 653 ILE A N 1
ATOM 5128 C CA . ILE A 1 653 ? 28.985 -28.222 14.948 1.00 58.12 653 ILE A CA 1
ATOM 5129 C C . ILE A 1 653 ? 29.522 -29.410 14.144 1.00 58.12 653 ILE A C 1
ATOM 5131 O O . ILE A 1 653 ? 29.481 -29.442 12.911 1.00 58.12 653 ILE A O 1
ATOM 5135 N N . TYR A 1 654 ? 29.969 -30.444 14.851 1.00 56.97 654 TYR A N 1
ATOM 5136 C CA . TYR A 1 654 ? 30.393 -31.708 14.251 1.00 56.97 654 TYR A CA 1
ATOM 5137 C C . TYR A 1 654 ? 29.432 -32.844 14.618 1.00 56.97 654 TYR A C 1
ATOM 5139 O O . TYR A 1 654 ? 29.262 -33.140 15.799 1.00 56.97 654 TYR A O 1
ATOM 5147 N N . ASN A 1 655 ? 28.875 -33.527 13.611 1.00 56.66 655 ASN A N 1
ATOM 5148 C CA . ASN A 1 655 ? 28.070 -34.740 13.774 1.00 56.66 655 ASN A CA 1
ATOM 5149 C C . ASN A 1 655 ? 28.687 -35.896 12.958 1.00 56.66 655 ASN A C 1
ATOM 5151 O O . ASN A 1 655 ? 28.603 -35.910 11.724 1.00 56.66 655 ASN A O 1
ATOM 5155 N N . GLY A 1 656 ? 29.290 -36.891 13.615 1.00 57.09 656 GLY A N 1
ATOM 5156 C CA . GLY A 1 656 ? 29.894 -38.026 12.904 1.00 57.09 656 GLY A CA 1
ATOM 5157 C C . GLY A 1 656 ? 30.160 -39.261 13.763 1.00 57.09 656 GLY A C 1
ATOM 5158 O O . GLY A 1 656 ? 30.363 -39.153 14.968 1.00 57.09 656 GLY A O 1
ATOM 5159 N N . ASN A 1 657 ? 30.162 -40.438 13.124 1.00 52.69 657 ASN A N 1
ATOM 5160 C CA . ASN A 1 657 ? 30.211 -41.743 13.805 1.00 52.69 657 ASN A CA 1
ATOM 5161 C C . ASN A 1 657 ? 31.585 -42.439 13.815 1.00 52.69 657 ASN A C 1
ATOM 5163 O O . ASN A 1 657 ? 31.733 -43.386 14.573 1.00 52.69 657 ASN A O 1
ATOM 5167 N N . GLU A 1 658 ? 32.576 -41.995 13.032 1.00 48.88 658 GLU A N 1
ATOM 5168 C CA . GLU A 1 658 ? 33.907 -42.627 12.992 1.00 48.88 658 GLU A CA 1
ATOM 5169 C C . GLU A 1 658 ? 35.045 -41.586 12.943 1.00 48.88 658 GLU A C 1
ATOM 5171 O O . GLU A 1 658 ? 34.960 -40.544 12.286 1.00 48.88 658 GLU A O 1
ATOM 5176 N N . GLN A 1 659 ? 36.113 -41.885 13.682 1.00 47.09 659 GLN A N 1
ATOM 5177 C CA . GLN A 1 659 ? 37.268 -41.050 14.037 1.00 47.09 659 GLN A CA 1
ATOM 5178 C C . GLN A 1 659 ? 37.995 -40.368 12.852 1.00 47.09 659 GLN A C 1
ATOM 5180 O O . GLN A 1 659 ? 38.406 -41.046 11.924 1.00 47.09 659 GLN A O 1
ATOM 5185 N N . SER A 1 660 ? 38.309 -39.061 12.923 1.00 44.22 660 SER A N 1
ATOM 5186 C CA . SER A 1 660 ? 39.651 -38.504 12.599 1.00 44.22 660 SER A CA 1
ATOM 5187 C C . SER A 1 660 ? 39.752 -37.006 12.933 1.00 44.22 660 SER A C 1
ATOM 5189 O O . SER A 1 660 ? 38.870 -36.214 12.621 1.00 44.22 660 SER A O 1
ATOM 5191 N N . THR A 1 661 ? 40.836 -36.623 13.599 1.00 44.09 661 THR A N 1
ATOM 5192 C CA . THR A 1 661 ? 41.099 -35.292 14.167 1.00 44.09 661 THR A CA 1
ATOM 5193 C C . THR A 1 661 ? 41.349 -34.198 13.120 1.00 44.09 661 THR A C 1
ATOM 5195 O O . THR A 1 661 ? 42.109 -34.438 12.176 1.00 44.09 661 THR A O 1
ATOM 5198 N N . PRO A 1 662 ? 40.855 -32.953 13.308 1.00 42.56 662 PRO A N 1
ATOM 5199 C CA . PRO A 1 662 ? 41.416 -31.795 12.617 1.00 42.56 662 PRO A CA 1
ATOM 5200 C C . PRO A 1 662 ? 42.869 -31.626 13.071 1.00 42.56 662 PRO A C 1
ATOM 5202 O O . PRO A 1 662 ? 43.144 -31.256 14.210 1.00 42.56 662 PRO A O 1
ATOM 5205 N N . THR A 1 663 ? 43.826 -31.947 12.204 1.00 41.94 663 THR A N 1
ATOM 5206 C CA . THR A 1 663 ? 45.248 -31.729 12.489 1.00 41.94 663 THR A CA 1
ATOM 5207 C C . THR A 1 663 ? 45.627 -30.330 12.012 1.00 41.94 663 THR A C 1
ATOM 5209 O O . THR A 1 663 ? 45.693 -30.071 10.808 1.00 41.94 663 THR A O 1
ATOM 5212 N N . PHE A 1 664 ? 45.858 -29.415 12.955 1.00 48.72 664 PHE A N 1
ATOM 5213 C CA . PHE A 1 664 ? 46.388 -28.081 12.659 1.00 48.72 664 PHE A CA 1
ATOM 5214 C C . PHE A 1 664 ? 47.888 -28.163 12.304 1.00 48.72 664 PHE A C 1
ATOM 5216 O O . PHE A 1 664 ? 48.605 -29.009 12.847 1.00 48.72 664 PHE A O 1
ATOM 5223 N N . PRO A 1 665 ? 48.399 -27.318 11.392 1.00 47.03 665 PRO A N 1
ATOM 5224 C CA . PRO A 1 665 ? 49.740 -27.488 10.835 1.00 47.03 665 PRO A CA 1
ATOM 5225 C C . PRO A 1 665 ? 50.898 -27.373 11.846 1.00 47.03 665 PRO A C 1
ATOM 5227 O O . PRO A 1 665 ? 50.813 -26.732 12.889 1.00 47.03 665 PRO A O 1
ATOM 5230 N N . GLU A 1 666 ? 52.036 -27.977 11.486 1.00 45.84 666 GLU A N 1
ATOM 5231 C CA . GLU A 1 666 ? 53.168 -28.326 12.369 1.00 45.84 666 GLU A CA 1
ATOM 5232 C C . GLU A 1 666 ? 53.961 -27.158 13.005 1.00 45.84 666 GLU A C 1
ATOM 5234 O O . GLU A 1 666 ? 54.836 -27.411 13.840 1.00 45.84 666 GLU A O 1
ATOM 5239 N N . LYS A 1 667 ? 53.748 -25.884 12.624 1.00 48.91 667 LYS A N 1
ATOM 5240 C CA . LYS A 1 667 ? 54.658 -24.779 13.019 1.00 48.91 667 LYS A CA 1
ATOM 5241 C C . LYS A 1 667 ? 54.023 -23.597 13.757 1.00 48.91 667 LYS A C 1
ATOM 5243 O O . LYS A 1 667 ? 54.450 -23.345 14.879 1.00 48.91 667 LYS A O 1
ATOM 5248 N N . HIS A 1 668 ? 53.075 -22.873 13.158 1.00 54.47 668 HIS A N 1
ATOM 5249 C CA . HIS A 1 668 ? 52.484 -21.663 13.754 1.00 54.47 668 HIS A CA 1
ATOM 5250 C C . HIS A 1 668 ? 50.978 -21.582 13.469 1.00 54.47 668 HIS A C 1
ATOM 5252 O O . HIS A 1 668 ? 50.594 -21.566 12.296 1.00 54.47 668 HIS A O 1
ATOM 5258 N N . THR A 1 669 ? 50.162 -21.485 14.524 1.00 55.75 669 THR A N 1
ATOM 5259 C CA . THR A 1 669 ? 48.690 -21.438 14.439 1.00 55.75 669 THR A CA 1
ATOM 5260 C C . THR A 1 669 ? 48.128 -20.315 15.311 1.00 55.75 669 THR A C 1
ATOM 5262 O O . THR A 1 669 ? 48.463 -20.235 16.498 1.00 55.75 669 THR A O 1
ATOM 5265 N N . HIS A 1 670 ? 47.254 -19.485 14.736 1.00 56.34 670 HIS A N 1
ATOM 5266 C CA . HIS A 1 670 ? 46.448 -18.499 15.460 1.00 56.34 670 HIS A CA 1
ATOM 5267 C C . HIS A 1 670 ? 44.957 -18.793 15.245 1.00 56.34 670 HIS A C 1
ATOM 5269 O O . HIS A 1 670 ? 44.520 -18.954 14.106 1.00 56.34 670 HIS A O 1
ATOM 5275 N N . VAL A 1 671 ? 44.193 -18.908 16.334 1.00 57.94 671 VAL A N 1
ATOM 5276 C CA . VAL A 1 671 ? 42.734 -19.103 16.300 1.00 57.94 671 VAL A CA 1
ATOM 5277 C C . VAL A 1 671 ? 42.076 -17.950 17.048 1.00 57.94 671 VAL A C 1
ATOM 5279 O O . VAL A 1 671 ? 42.271 -17.785 18.257 1.00 57.94 671 VAL A O 1
ATOM 5282 N N . SER A 1 672 ? 41.323 -17.127 16.321 1.00 58.31 672 SER A N 1
ATOM 5283 C CA . SER A 1 672 ? 40.562 -16.015 16.893 1.00 58.31 672 SER A CA 1
ATOM 5284 C C . SER A 1 672 ? 39.218 -16.491 17.504 1.00 58.31 672 SER A C 1
ATOM 5286 O O . SER A 1 672 ? 38.988 -17.690 17.601 1.00 58.31 672 SER A O 1
ATOM 5288 N N . LYS A 1 673 ? 38.372 -15.573 17.995 1.00 58.44 673 LYS A N 1
ATOM 5289 C CA . LYS A 1 673 ? 37.228 -15.881 18.874 1.00 58.44 673 LYS A CA 1
ATOM 5290 C C . LYS A 1 673 ? 36.197 -16.814 18.204 1.00 58.44 673 LYS A C 1
ATOM 5292 O O . LYS A 1 673 ? 35.736 -16.499 17.111 1.00 58.44 673 LYS A O 1
ATOM 5297 N N . THR A 1 674 ? 35.782 -17.866 18.899 1.00 60.19 674 THR A N 1
ATOM 5298 C CA . THR A 1 674 ? 34.654 -18.771 18.576 1.00 60.19 674 THR A CA 1
ATOM 5299 C C . THR A 1 674 ? 33.467 -18.448 19.499 1.00 60.19 674 THR A C 1
ATOM 5301 O O . THR A 1 674 ? 33.725 -18.109 20.659 1.00 60.19 674 THR A O 1
ATOM 5304 N N . GLU A 1 675 ? 32.208 -18.505 19.033 1.00 67.12 675 GLU A N 1
ATOM 5305 C CA . GLU A 1 675 ? 31.038 -18.474 19.942 1.00 67.12 675 GLU A CA 1
ATOM 5306 C C . GLU A 1 675 ? 30.912 -19.849 20.617 1.00 67.12 675 GLU A C 1
ATOM 5308 O O . GLU A 1 675 ? 31.597 -20.042 21.625 1.00 67.12 675 GLU A O 1
ATOM 5313 N N . ASP A 1 676 ? 30.225 -20.832 20.022 1.00 63.56 676 ASP A N 1
ATOM 5314 C CA . ASP A 1 676 ? 30.095 -22.175 20.614 1.00 63.56 676 ASP A CA 1
ATOM 5315 C C . ASP A 1 676 ? 30.784 -23.280 19.790 1.00 63.56 676 ASP A C 1
ATOM 5317 O O . ASP A 1 676 ? 30.765 -23.305 18.554 1.00 63.56 676 ASP A O 1
ATOM 5321 N N . TYR A 1 677 ? 31.390 -24.246 20.488 1.00 62.44 677 TYR A N 1
ATOM 5322 C CA . TYR A 1 677 ? 31.935 -25.466 19.885 1.00 62.44 677 TYR A CA 1
ATOM 5323 C C . TYR A 1 677 ? 31.157 -26.690 20.372 1.00 62.44 677 TYR A C 1
ATOM 5325 O O . TYR A 1 677 ? 31.212 -27.035 21.554 1.00 62.44 677 TYR A O 1
ATOM 5333 N N . ILE A 1 678 ? 30.469 -27.379 19.457 1.00 63.31 678 ILE A N 1
ATOM 5334 C CA . ILE A 1 678 ? 29.618 -28.534 19.762 1.00 63.31 678 ILE A CA 1
ATOM 5335 C C . ILE A 1 678 ? 30.110 -29.767 19.007 1.00 63.31 678 ILE A C 1
ATOM 5337 O O . ILE A 1 678 ? 30.113 -29.824 17.775 1.00 63.31 678 ILE A O 1
ATOM 5341 N N . TYR A 1 679 ? 30.471 -30.801 19.761 1.00 60.69 679 TYR A N 1
ATOM 5342 C CA . TYR A 1 679 ? 30.828 -32.108 19.223 1.00 60.69 679 TYR A CA 1
ATOM 5343 C C . TYR A 1 679 ? 29.788 -33.165 19.597 1.00 60.69 679 TYR A C 1
ATOM 5345 O O . TYR A 1 679 ? 29.527 -33.383 20.779 1.00 60.69 679 TYR A O 1
ATOM 5353 N N . ASN A 1 680 ? 29.251 -33.860 18.590 1.00 61.66 680 ASN A N 1
ATOM 5354 C CA . ASN A 1 680 ? 28.366 -35.012 18.744 1.00 61.66 680 ASN A CA 1
ATOM 5355 C C . ASN A 1 680 ? 28.991 -36.236 18.053 1.00 61.66 680 ASN A C 1
ATOM 5357 O O . ASN A 1 680 ? 28.923 -36.365 16.825 1.00 61.66 680 ASN A O 1
ATOM 5361 N N . GLY A 1 681 ? 29.600 -37.132 18.834 1.00 60.06 681 GLY A N 1
ATOM 5362 C CA . GLY A 1 681 ? 30.259 -38.345 18.338 1.00 60.06 681 GLY A CA 1
ATOM 5363 C C . GLY A 1 681 ? 29.837 -39.610 19.083 1.00 60.06 681 GLY A C 1
ATOM 5364 O O . GLY A 1 681 ? 29.245 -39.544 20.156 1.00 60.06 681 GLY A O 1
ATOM 5365 N N . ASN A 1 682 ? 30.113 -40.773 18.489 1.00 55.53 682 ASN A N 1
ATOM 5366 C CA . ASN A 1 682 ? 29.808 -42.084 19.078 1.00 55.53 682 ASN A CA 1
ATOM 5367 C C . ASN A 1 682 ? 31.052 -42.957 19.344 1.00 55.53 682 ASN A C 1
ATOM 5369 O O . ASN A 1 682 ? 30.888 -44.044 19.892 1.00 55.53 682 ASN A O 1
ATOM 5373 N N . GLU A 1 683 ? 32.261 -42.501 18.986 1.00 52.97 683 GLU A N 1
ATOM 5374 C CA . GLU A 1 683 ? 33.526 -43.222 19.193 1.00 52.97 683 GLU A CA 1
ATOM 5375 C C . GLU A 1 683 ? 34.691 -42.278 19.563 1.00 52.97 683 GLU A C 1
ATOM 5377 O O . GLU A 1 683 ? 34.724 -41.112 19.168 1.00 52.97 683 GLU A O 1
ATOM 5382 N N . GLN A 1 684 ? 35.674 -42.830 20.288 1.00 48.22 684 GLN A N 1
ATOM 5383 C CA . GLN A 1 684 ? 36.852 -42.180 20.884 1.00 48.22 684 GLN A CA 1
ATOM 5384 C C . GLN A 1 684 ? 37.506 -41.082 20.010 1.00 48.22 684 GLN A C 1
ATOM 5386 O O . GLN A 1 684 ? 38.173 -41.363 19.007 1.00 48.22 684 GLN A O 1
ATOM 5391 N N . SER A 1 685 ? 37.410 -39.818 20.448 1.00 48.59 685 SER A N 1
ATOM 5392 C CA . SER A 1 685 ? 38.078 -38.675 19.803 1.00 48.59 685 SER A CA 1
ATOM 5393 C C . SER A 1 685 ? 39.047 -37.928 20.740 1.00 48.59 685 SER A C 1
ATOM 5395 O O . SER A 1 685 ? 38.804 -37.773 21.935 1.00 48.59 685 SER A O 1
ATOM 5397 N N . THR A 1 686 ? 40.188 -37.480 20.202 1.00 45.97 686 THR A N 1
ATOM 5398 C CA . THR A 1 686 ? 41.194 -36.666 20.909 1.00 45.97 686 THR A CA 1
ATOM 5399 C C . THR A 1 686 ? 41.565 -35.439 20.067 1.00 45.97 686 THR A C 1
ATOM 5401 O O . THR A 1 686 ? 42.445 -35.543 19.217 1.00 45.97 686 THR A O 1
ATOM 5404 N N . PRO A 1 687 ? 40.957 -34.246 20.232 1.00 46.41 687 PRO A N 1
ATOM 5405 C CA . PRO A 1 687 ? 41.412 -33.065 19.494 1.00 46.41 687 PRO A CA 1
ATOM 5406 C C . PRO A 1 687 ? 42.900 -32.825 19.791 1.00 46.41 687 PRO A C 1
ATOM 5408 O O . PRO A 1 687 ? 43.279 -32.662 20.946 1.00 46.41 687 PRO A O 1
ATOM 5411 N N . THR A 1 688 ? 43.754 -32.877 18.761 1.00 47.16 688 THR A N 1
ATOM 5412 C CA . THR A 1 688 ? 45.210 -32.726 18.912 1.00 47.16 688 THR A CA 1
ATOM 5413 C C . THR A 1 688 ? 45.677 -31.492 18.147 1.00 47.16 688 THR A C 1
ATOM 5415 O O . THR A 1 688 ? 45.724 -31.479 16.917 1.00 47.16 688 THR A O 1
ATOM 5418 N N . PHE A 1 689 ? 46.067 -30.445 18.870 1.00 50.84 689 PHE A N 1
ATOM 5419 C CA . PHE A 1 689 ? 46.652 -29.242 18.277 1.00 50.84 689 PHE A CA 1
ATOM 5420 C C . PHE A 1 689 ? 48.174 -29.428 18.124 1.00 50.84 689 PHE A C 1
ATOM 5422 O O . PHE A 1 689 ? 48.957 -29.171 19.037 1.00 50.84 689 PHE A O 1
ATOM 5429 N N . THR A 1 690 ? 48.628 -29.909 16.967 1.00 45.12 690 THR A N 1
ATOM 5430 C CA . THR A 1 690 ? 50.020 -30.363 16.756 1.00 45.12 690 THR A CA 1
ATOM 5431 C C . THR A 1 690 ? 51.055 -29.261 16.459 1.00 45.12 690 THR A C 1
ATOM 5433 O O . THR A 1 690 ? 52.201 -29.567 16.125 1.00 45.12 690 THR A O 1
ATOM 5436 N N . GLY A 1 691 ? 50.699 -27.977 16.561 1.00 53.44 691 GLY A N 1
ATOM 5437 C CA . GLY A 1 691 ? 51.597 -26.863 16.227 1.00 53.44 691 GLY A CA 1
ATOM 5438 C C . GLY A 1 691 ? 52.685 -26.600 17.281 1.00 53.44 691 GLY A C 1
ATOM 5439 O O . GLY A 1 691 ? 52.397 -26.578 18.475 1.00 53.44 691 GLY A O 1
ATOM 5440 N N . LYS A 1 692 ? 53.931 -26.336 16.845 1.00 49.88 692 LYS A N 1
ATOM 5441 C CA . LYS A 1 692 ? 55.059 -25.906 17.711 1.00 49.88 692 LYS A CA 1
ATOM 5442 C C . LYS A 1 692 ? 54.892 -24.525 18.366 1.00 49.88 692 LYS A C 1
ATOM 5444 O O . LYS A 1 692 ? 55.682 -24.184 19.231 1.00 49.88 692 LYS A O 1
ATOM 5449 N N . HIS A 1 693 ? 53.961 -23.696 17.903 1.00 55.91 693 HIS A N 1
ATOM 5450 C CA . HIS A 1 693 ? 53.623 -22.406 18.503 1.00 55.91 693 HIS A CA 1
ATOM 5451 C C . HIS A 1 693 ? 52.137 -22.150 18.257 1.00 55.91 693 HIS A C 1
ATOM 5453 O O . HIS A 1 693 ? 51.737 -21.922 17.111 1.00 55.91 693 HIS A O 1
ATOM 5459 N N . THR A 1 694 ? 51.323 -22.215 19.309 1.00 56.16 694 THR A N 1
ATOM 5460 C CA . THR A 1 694 ? 49.857 -22.133 19.193 1.00 56.16 694 THR A CA 1
ATOM 5461 C C . THR A 1 694 ? 49.307 -21.024 20.085 1.00 56.16 694 THR A C 1
ATOM 5463 O O . THR A 1 694 ? 49.625 -20.977 21.273 1.00 56.16 694 THR A O 1
ATOM 5466 N N . HIS A 1 695 ? 48.469 -20.150 19.521 1.00 58.31 695 HIS A N 1
ATOM 5467 C CA . HIS A 1 695 ? 47.721 -19.143 20.274 1.00 58.31 695 HIS A CA 1
ATOM 5468 C C . HIS A 1 695 ? 46.223 -19.285 19.993 1.00 58.31 695 HIS A C 1
ATOM 5470 O O . HIS A 1 695 ? 45.794 -19.137 18.848 1.00 58.31 695 HIS A O 1
ATOM 5476 N N . VAL A 1 696 ? 45.442 -19.570 21.035 1.00 59.00 696 VAL A N 1
ATOM 5477 C CA . VAL A 1 696 ? 43.980 -19.706 20.959 1.00 59.00 696 VAL A CA 1
ATOM 5478 C C . VAL A 1 696 ? 43.348 -18.582 21.770 1.00 59.00 696 VAL A C 1
ATOM 5480 O O . VAL A 1 696 ? 43.669 -18.403 22.948 1.00 59.00 696 VAL A O 1
ATOM 5483 N N . SER A 1 697 ? 42.488 -17.797 21.123 1.00 60.25 697 SER A N 1
ATOM 5484 C CA . SER A 1 697 ? 41.730 -16.729 21.776 1.00 60.25 697 SER A CA 1
ATOM 5485 C C . SER A 1 697 ? 40.395 -17.240 22.365 1.00 60.25 697 SER A C 1
ATOM 5487 O O . SER A 1 697 ? 40.080 -18.422 22.256 1.00 60.25 697 SER A O 1
ATOM 5489 N N . LYS A 1 698 ? 39.619 -16.367 23.025 1.00 61.47 698 LYS A N 1
ATOM 5490 C CA . LYS A 1 698 ? 38.452 -16.735 23.848 1.00 61.47 698 LYS A CA 1
ATOM 5491 C C . LYS A 1 698 ? 37.422 -17.553 23.055 1.00 61.47 698 LYS A C 1
ATOM 5493 O O . LYS A 1 698 ? 36.999 -17.114 21.994 1.00 61.47 698 LYS A O 1
ATOM 5498 N N . THR A 1 699 ? 36.988 -18.682 23.608 1.00 62.69 699 THR A N 1
ATOM 5499 C CA . THR A 1 699 ? 35.781 -19.424 23.183 1.00 62.69 699 THR A CA 1
ATOM 5500 C C . THR A 1 699 ? 34.686 -19.185 24.227 1.00 62.69 699 THR A C 1
ATOM 5502 O O . THR A 1 699 ? 35.044 -19.046 25.404 1.00 62.69 699 THR A O 1
ATOM 5505 N N . ASP A 1 700 ? 33.413 -19.058 23.826 1.00 68.50 700 ASP A N 1
ATOM 5506 C CA . ASP A 1 700 ? 32.303 -18.939 24.781 1.00 68.50 700 ASP A CA 1
ATOM 5507 C C . ASP A 1 700 ? 32.042 -20.318 25.424 1.00 68.50 700 ASP A C 1
ATOM 5509 O O . ASP A 1 700 ? 32.710 -20.565 26.425 1.00 68.50 700 ASP A O 1
ATOM 5513 N N . ASP A 1 701 ? 31.266 -21.253 24.862 1.00 67.31 701 ASP A N 1
ATOM 5514 C CA . ASP A 1 701 ? 31.079 -22.585 25.483 1.00 67.31 701 ASP A CA 1
ATOM 5515 C C . ASP A 1 701 ? 31.676 -23.753 24.671 1.00 67.31 701 ASP A C 1
ATOM 5517 O O . ASP A 1 701 ? 31.723 -23.753 23.437 1.00 67.31 701 ASP A O 1
ATOM 5521 N N . TYR A 1 702 ? 32.151 -24.786 25.380 1.00 62.88 702 TYR A N 1
ATOM 5522 C CA . TYR A 1 702 ? 32.696 -26.009 24.782 1.00 62.88 702 TYR A CA 1
ATOM 5523 C C . TYR A 1 702 ? 31.882 -27.229 25.227 1.00 62.88 702 TYR A C 1
ATOM 5525 O O . TYR A 1 702 ? 31.966 -27.655 26.381 1.00 62.88 702 TYR A O 1
ATOM 5533 N N . ILE A 1 703 ? 31.105 -27.811 24.311 1.00 66.44 703 ILE A N 1
ATOM 5534 C CA . ILE A 1 703 ? 30.159 -28.897 24.598 1.00 66.44 703 ILE A CA 1
ATOM 5535 C C . ILE A 1 703 ? 30.581 -30.169 23.863 1.00 66.44 703 ILE A C 1
ATOM 5537 O O . ILE A 1 703 ? 30.693 -30.200 22.636 1.00 66.44 703 ILE A O 1
ATOM 5541 N N . TYR A 1 704 ? 30.771 -31.247 24.618 1.00 63.12 704 TYR A N 1
ATOM 5542 C CA . TYR A 1 704 ? 31.190 -32.541 24.093 1.00 63.12 704 TYR A CA 1
ATOM 5543 C C . TYR A 1 704 ? 30.205 -33.645 24.492 1.00 63.12 704 TYR A C 1
ATOM 5545 O O . TYR A 1 704 ? 30.055 -33.958 25.674 1.00 63.12 704 TYR A O 1
ATOM 5553 N N . ASN A 1 705 ? 29.551 -34.247 23.498 1.00 64.69 705 ASN A N 1
ATOM 5554 C CA . ASN A 1 705 ? 28.610 -35.353 23.655 1.00 64.69 705 ASN A CA 1
ATOM 5555 C C . ASN A 1 705 ? 29.205 -36.625 23.022 1.00 64.69 705 ASN A C 1
ATOM 5557 O O . ASN A 1 705 ? 29.301 -36.705 21.796 1.00 64.69 705 ASN A O 1
ATOM 5561 N N . ASP A 1 706 ? 29.599 -37.607 23.841 1.00 63.44 706 ASP A N 1
ATOM 5562 C CA . ASP A 1 706 ? 30.233 -38.856 23.377 1.00 63.44 706 ASP A CA 1
ATOM 5563 C C . ASP A 1 706 ? 29.864 -40.062 24.255 1.00 63.44 706 ASP A C 1
ATOM 5565 O O . ASP A 1 706 ? 29.650 -39.955 25.462 1.00 63.44 706 ASP A O 1
ATOM 5569 N N . ASN A 1 707 ? 29.788 -41.243 23.646 1.00 57.03 707 ASN A N 1
ATOM 5570 C CA . ASN A 1 707 ? 29.468 -42.504 24.311 1.00 57.03 707 ASN A CA 1
ATOM 5571 C C . ASN A 1 707 ? 30.710 -43.349 24.661 1.00 57.03 707 ASN A C 1
ATOM 5573 O O . ASN A 1 707 ? 30.584 -44.292 25.450 1.00 57.03 707 ASN A O 1
ATOM 5577 N N . GLU A 1 708 ? 31.893 -43.003 24.143 1.00 54.50 708 GLU A N 1
ATOM 5578 C CA . GLU A 1 708 ? 33.153 -43.743 24.303 1.00 54.50 708 GLU A CA 1
ATOM 5579 C C . GLU A 1 708 ? 34.295 -42.871 24.891 1.00 54.50 708 GLU A C 1
ATOM 5581 O O . GLU A 1 708 ? 34.132 -41.693 25.184 1.00 54.50 708 GLU A O 1
ATOM 5586 N N . GLN A 1 709 ? 35.451 -43.480 25.181 1.00 49.62 709 GLN A N 1
ATOM 5587 C CA . GLN A 1 709 ? 36.533 -42.897 25.990 1.00 49.62 709 GLN A CA 1
ATOM 5588 C C . GLN A 1 709 ? 37.305 -41.777 25.254 1.00 49.62 709 GLN A C 1
ATOM 5590 O O . GLN A 1 709 ? 38.185 -42.089 24.460 1.00 49.62 709 GLN A O 1
ATOM 5595 N N . SER A 1 710 ? 37.078 -40.490 25.542 1.00 51.09 710 SER A N 1
ATOM 5596 C CA . SER A 1 710 ? 37.830 -39.368 24.929 1.00 51.09 710 SER A CA 1
ATOM 5597 C C . SER A 1 710 ? 38.802 -38.677 25.902 1.00 51.09 710 SER A C 1
ATOM 5599 O O . SER A 1 710 ? 38.398 -38.305 27.004 1.00 51.09 710 SER A O 1
ATOM 5601 N N . THR A 1 711 ? 40.055 -38.420 25.507 1.00 48.28 711 THR A N 1
ATOM 5602 C CA . THR A 1 711 ? 41.003 -37.561 26.254 1.00 48.28 711 THR A CA 1
ATOM 5603 C C . THR A 1 711 ? 41.346 -36.290 25.457 1.00 48.28 711 THR A C 1
ATOM 5605 O O . THR A 1 711 ? 42.116 -36.341 24.494 1.00 48.28 711 THR A O 1
ATOM 5608 N N . PRO A 1 712 ? 40.825 -35.104 25.828 1.00 48.44 712 PRO A N 1
ATOM 5609 C CA . PRO A 1 712 ? 41.260 -33.855 25.206 1.00 48.44 712 PRO A CA 1
ATOM 5610 C C . PRO A 1 712 ? 42.755 -33.647 25.475 1.00 48.44 712 PRO A C 1
ATOM 5612 O O . PRO A 1 712 ? 43.181 -33.696 26.632 1.00 48.44 712 PRO A O 1
ATOM 5615 N N . THR A 1 713 ? 43.555 -33.425 24.427 1.00 49.62 713 THR A N 1
ATOM 5616 C CA . THR A 1 713 ? 44.992 -33.139 24.565 1.00 49.62 713 THR A CA 1
ATOM 5617 C C . THR A 1 713 ? 45.266 -31.712 24.090 1.00 49.62 713 THR A C 1
ATOM 5619 O O . THR A 1 713 ? 45.079 -31.382 22.920 1.00 49.62 713 THR A O 1
ATOM 5622 N N . PHE A 1 714 ? 45.696 -30.837 25.000 1.00 49.91 714 PHE A N 1
ATOM 5623 C CA . PHE A 1 714 ? 46.014 -29.438 24.676 1.00 49.91 714 PHE A CA 1
ATOM 5624 C C . PHE A 1 714 ? 47.296 -29.311 23.810 1.00 49.91 714 PHE A C 1
ATOM 5626 O O . PHE A 1 714 ? 48.052 -30.281 23.697 1.00 49.91 714 PHE A O 1
ATOM 5633 N N . PRO A 1 715 ? 47.545 -28.152 23.154 1.00 52.06 715 PRO A N 1
ATOM 5634 C CA . PRO A 1 715 ? 48.515 -28.033 22.061 1.00 52.06 715 PRO A CA 1
ATOM 5635 C C . PRO A 1 715 ? 49.982 -28.282 22.419 1.00 52.06 715 PRO A C 1
ATOM 5637 O O . PRO A 1 715 ? 50.387 -28.169 23.570 1.00 52.06 715 PRO A O 1
ATOM 5640 N N . GLY A 1 716 ? 50.781 -28.579 21.387 1.00 49.47 716 GLY A N 1
ATOM 5641 C CA . GLY A 1 716 ? 52.210 -28.904 21.463 1.00 49.47 716 GLY A CA 1
ATOM 5642 C C . GLY A 1 716 ? 53.127 -27.863 22.135 1.00 49.47 716 GLY A C 1
ATOM 5643 O O . GLY A 1 716 ? 52.702 -26.798 22.569 1.00 49.47 716 GLY A O 1
ATOM 5644 N N . LYS A 1 717 ? 54.428 -28.198 22.220 1.00 49.81 717 LYS A N 1
ATOM 5645 C CA . LYS A 1 717 ? 55.490 -27.425 22.908 1.00 49.81 717 LYS A CA 1
ATOM 5646 C C . LYS A 1 717 ? 55.359 -25.918 22.630 1.00 49.81 717 LYS A C 1
ATOM 5648 O O . LYS A 1 717 ? 55.582 -25.547 21.492 1.00 49.81 717 LYS A O 1
ATOM 5653 N N . HIS A 1 718 ? 55.094 -25.085 23.647 1.00 54.56 718 HIS A N 1
ATOM 5654 C CA . HIS A 1 718 ? 54.848 -23.626 23.570 1.00 54.56 718 HIS A CA 1
ATOM 5655 C C . HIS A 1 718 ? 53.435 -23.212 23.091 1.00 54.56 718 HIS A C 1
ATOM 5657 O O . HIS A 1 718 ? 53.243 -22.796 21.944 1.00 54.56 718 HIS A O 1
ATOM 5663 N N . ALA A 1 719 ? 52.456 -23.253 24.004 1.00 55.88 719 ALA A N 1
ATOM 5664 C CA . ALA A 1 719 ? 51.062 -22.859 23.758 1.00 55.88 719 ALA A CA 1
ATOM 5665 C C . ALA A 1 719 ? 50.568 -21.774 24.736 1.00 55.88 719 ALA A C 1
ATOM 5667 O O . ALA A 1 719 ? 50.933 -21.790 25.912 1.00 55.88 719 ALA A O 1
ATOM 5668 N N . HIS A 1 720 ? 49.712 -20.867 24.250 1.00 58.41 720 HIS A N 1
ATOM 5669 C CA . HIS A 1 720 ? 49.001 -19.872 25.062 1.00 58.41 720 HIS A CA 1
ATOM 5670 C C . HIS A 1 720 ? 47.494 -19.922 24.767 1.00 58.41 720 HIS A C 1
ATOM 5672 O O . HIS A 1 720 ? 47.083 -19.762 23.613 1.00 58.41 720 HIS A O 1
ATOM 5678 N N . VAL A 1 721 ? 46.673 -20.107 25.805 1.00 59.47 721 VAL A N 1
ATOM 5679 C CA . VAL A 1 721 ? 45.205 -20.204 25.702 1.00 59.47 721 VAL A CA 1
ATOM 5680 C C . VAL A 1 721 ? 44.550 -19.129 26.574 1.00 59.47 721 VAL A C 1
ATOM 5682 O O . VAL A 1 721 ? 44.754 -19.088 27.792 1.00 59.47 721 VAL A O 1
ATOM 5685 N N . SER A 1 722 ? 43.774 -18.234 25.953 1.00 60.59 722 SER A N 1
ATOM 5686 C CA . SER A 1 722 ? 43.026 -17.201 26.683 1.00 60.59 722 SER A CA 1
ATOM 5687 C C . SER A 1 722 ? 41.694 -17.729 27.249 1.00 60.59 722 SER A C 1
ATOM 5689 O O . SER A 1 722 ? 41.346 -18.889 27.044 1.00 60.59 722 SER A O 1
ATOM 5691 N N . LYS A 1 723 ? 40.989 -16.905 28.038 1.00 62.50 723 LYS A N 1
ATOM 5692 C CA . LYS A 1 723 ? 39.886 -17.337 28.914 1.00 62.50 723 LYS A CA 1
ATOM 5693 C C . LYS A 1 723 ? 38.792 -18.064 28.118 1.00 62.50 723 LYS A C 1
ATOM 5695 O O . LYS A 1 723 ? 38.270 -17.469 27.180 1.00 62.50 723 LYS A O 1
ATOM 5700 N N . THR A 1 724 ? 38.403 -19.273 28.518 1.00 62.38 724 THR A N 1
ATOM 5701 C CA . THR A 1 724 ? 37.247 -20.007 27.960 1.00 62.38 724 THR A CA 1
ATOM 5702 C C . THR A 1 724 ? 36.032 -19.886 28.892 1.00 62.38 724 THR A C 1
ATOM 5704 O O . THR A 1 724 ? 36.227 -19.706 30.100 1.00 62.38 724 THR A O 1
ATOM 5707 N N . GLY A 1 725 ? 34.803 -19.941 28.364 1.00 64.44 725 GLY A N 1
ATOM 5708 C CA . GLY A 1 725 ? 33.594 -20.170 29.174 1.00 64.44 725 GLY A CA 1
ATOM 5709 C C . GLY A 1 725 ? 33.461 -21.641 29.572 1.00 64.44 725 GLY A C 1
ATOM 5710 O O . GLY A 1 725 ? 34.486 -22.280 29.835 1.00 64.44 725 GLY A O 1
ATOM 5711 N N . ASP A 1 726 ? 32.243 -22.168 29.677 1.00 65.94 726 ASP A N 1
ATOM 5712 C CA . ASP A 1 726 ? 32.011 -23.441 30.365 1.00 65.94 726 ASP A CA 1
ATOM 5713 C C . ASP A 1 726 ? 32.445 -24.643 29.519 1.00 65.94 726 ASP A C 1
ATOM 5715 O O . ASP A 1 726 ? 32.245 -24.703 28.304 1.00 65.94 726 ASP A O 1
ATOM 5719 N N . TYR A 1 727 ? 33.048 -25.634 30.179 1.00 63.44 727 TYR A N 1
ATOM 5720 C CA . TYR A 1 727 ? 33.380 -26.914 29.562 1.00 63.44 727 TYR A CA 1
ATOM 5721 C C . TYR A 1 727 ? 32.375 -27.970 30.015 1.00 63.44 727 TYR A C 1
ATOM 5723 O O . TYR A 1 727 ? 32.357 -28.350 31.188 1.00 63.44 727 TYR A O 1
ATOM 5731 N N . ILE A 1 728 ? 31.561 -28.474 29.090 1.00 66.25 728 ILE A N 1
ATOM 5732 C CA . ILE A 1 728 ? 30.488 -29.429 29.378 1.00 66.25 728 ILE A CA 1
ATOM 5733 C C . ILE A 1 728 ? 30.785 -30.753 28.681 1.00 66.25 728 ILE A C 1
ATOM 5735 O O . ILE A 1 728 ? 30.824 -30.835 27.454 1.00 66.25 728 ILE A O 1
ATOM 5739 N N . TYR A 1 729 ? 30.947 -31.813 29.469 1.00 62.38 729 TYR A N 1
ATOM 5740 C CA . TYR A 1 729 ? 31.101 -33.177 28.975 1.00 62.38 729 TYR A CA 1
ATOM 5741 C C . TYR A 1 729 ? 29.889 -34.033 29.340 1.00 62.38 729 TYR A C 1
ATOM 5743 O O . TYR A 1 729 ? 29.575 -34.212 30.519 1.00 62.38 729 TYR A O 1
ATOM 5751 N N . ASN A 1 730 ? 29.258 -34.626 28.330 1.00 64.81 730 ASN A N 1
ATOM 5752 C CA . ASN A 1 730 ? 28.156 -35.569 28.472 1.00 64.81 730 ASN A CA 1
ATOM 5753 C C . ASN A 1 730 ? 28.587 -36.932 27.913 1.00 64.81 730 ASN A C 1
ATOM 5755 O O . ASN A 1 730 ? 28.601 -37.116 26.695 1.00 64.81 730 ASN A O 1
ATOM 5759 N N . GLY A 1 731 ? 28.919 -37.895 28.783 1.00 63.72 731 GLY A N 1
ATOM 5760 C CA . GLY A 1 731 ? 29.360 -39.211 28.316 1.00 63.72 731 GLY A CA 1
ATOM 5761 C C . GLY A 1 731 ? 29.383 -40.338 29.346 1.00 63.72 731 GLY A C 1
ATOM 5762 O O . GLY A 1 731 ? 29.309 -40.128 30.555 1.00 63.72 731 GLY A O 1
ATOM 5763 N N . ASN A 1 732 ? 29.436 -41.581 28.854 1.00 57.84 732 ASN A N 1
ATOM 5764 C CA . ASN A 1 732 ? 29.182 -42.787 29.657 1.00 57.84 732 ASN A CA 1
ATOM 5765 C C . ASN A 1 732 ? 30.437 -43.470 30.250 1.00 57.84 732 ASN A C 1
ATOM 5767 O O . ASN A 1 732 ? 30.266 -44.299 31.145 1.00 57.84 732 ASN A O 1
ATOM 5771 N N . LYS A 1 733 ? 31.659 -43.152 29.789 1.00 54.28 733 LYS A N 1
ATOM 5772 C CA . LYS A 1 733 ? 32.931 -43.788 30.211 1.00 54.28 733 LYS A CA 1
ATOM 5773 C C . LYS A 1 733 ? 34.015 -42.765 30.605 1.00 54.28 733 LYS A C 1
ATOM 5775 O O . LYS A 1 733 ? 33.979 -41.618 30.164 1.00 54.28 733 LYS A O 1
ATOM 5780 N N . GLN A 1 734 ? 34.975 -43.219 31.420 1.00 52.72 734 GLN A N 1
ATOM 5781 C CA . GLN A 1 734 ? 36.065 -42.461 32.056 1.00 52.72 734 GLN A CA 1
ATOM 5782 C C . GLN A 1 734 ? 36.901 -41.592 31.087 1.00 52.72 734 GLN A C 1
ATOM 5784 O O . GLN A 1 734 ? 37.613 -42.126 30.243 1.00 52.72 734 GLN A O 1
ATOM 5789 N N . SER A 1 735 ? 36.927 -40.267 31.268 1.00 52.22 735 SER A N 1
ATOM 5790 C CA . SER A 1 735 ? 37.877 -39.358 30.600 1.00 52.22 735 SER A CA 1
ATOM 5791 C C . SER A 1 735 ? 38.813 -38.694 31.623 1.00 52.22 735 SER A C 1
ATOM 5793 O O . SER A 1 735 ? 38.380 -38.254 32.689 1.00 52.22 735 SER A O 1
ATOM 5795 N N . ILE A 1 736 ? 40.121 -38.655 31.335 1.00 50.88 736 ILE A N 1
ATOM 5796 C CA . ILE A 1 736 ? 41.117 -37.872 32.090 1.00 50.88 736 ILE A CA 1
ATOM 5797 C C . ILE A 1 736 ? 41.722 -36.853 31.114 1.00 50.88 736 ILE A C 1
ATOM 5799 O O . ILE A 1 736 ? 42.441 -37.259 30.197 1.00 50.88 736 ILE A O 1
ATOM 5803 N N . PRO A 1 737 ? 41.475 -35.540 31.265 1.00 48.34 737 PRO A N 1
ATOM 5804 C CA . PRO A 1 737 ? 42.204 -34.535 30.498 1.00 48.34 737 PRO A CA 1
ATOM 5805 C C . PRO A 1 737 ? 43.699 -34.672 30.803 1.00 48.34 737 PRO A C 1
ATOM 5807 O O . PRO A 1 737 ? 44.108 -34.597 31.963 1.00 48.34 737 PRO A O 1
ATOM 5810 N N . THR A 1 738 ? 44.522 -34.907 29.781 1.00 47.97 738 THR A N 1
ATOM 5811 C CA . THR A 1 738 ? 45.979 -34.998 29.955 1.00 47.97 738 THR A CA 1
ATOM 5812 C C . THR A 1 738 ? 46.603 -33.722 29.401 1.00 47.97 738 THR A C 1
ATOM 5814 O O . THR A 1 738 ? 46.495 -33.437 28.207 1.00 47.97 738 THR A O 1
ATOM 5817 N N . LEU A 1 739 ? 47.219 -32.914 30.268 1.00 50.94 739 LEU A N 1
ATOM 5818 C CA . LEU A 1 739 ? 47.912 -31.696 29.843 1.00 50.94 739 LEU A CA 1
ATOM 5819 C C . LEU A 1 739 ? 49.274 -32.051 29.201 1.00 50.94 739 LEU A C 1
ATOM 5821 O O . LEU A 1 739 ? 49.953 -32.958 29.686 1.00 50.94 739 LEU A O 1
ATOM 5825 N N . PRO A 1 740 ? 49.688 -31.364 28.121 1.00 48.12 740 PRO A N 1
ATOM 5826 C CA . PRO A 1 740 ? 50.870 -31.707 27.328 1.00 48.12 740 PRO A CA 1
ATOM 5827 C C . PRO A 1 740 ? 52.218 -31.424 28.022 1.00 48.12 740 PRO A C 1
ATOM 5829 O O . PRO A 1 740 ? 52.332 -30.706 29.017 1.00 48.12 740 PRO A O 1
ATOM 5832 N N . GLU A 1 741 ? 53.283 -31.995 27.451 1.00 46.25 741 GLU A N 1
ATOM 5833 C CA . GLU A 1 741 ? 54.649 -31.981 27.981 1.00 46.25 741 GLU A CA 1
ATOM 5834 C C . GLU A 1 741 ? 55.416 -30.663 27.679 1.00 46.25 741 GLU A C 1
ATOM 5836 O O . GLU A 1 741 ? 56.096 -30.551 26.656 1.00 46.25 741 GLU A O 1
ATOM 5841 N N . LYS A 1 742 ? 55.408 -29.724 28.646 1.00 48.50 742 LYS A N 1
ATOM 5842 C CA . LYS A 1 742 ? 56.292 -28.533 28.822 1.00 48.50 742 LYS A CA 1
ATOM 5843 C C . LYS A 1 742 ? 55.880 -27.204 28.146 1.00 48.50 742 LYS A C 1
ATOM 5845 O O . LYS A 1 742 ? 55.628 -27.150 26.946 1.00 48.50 742 LYS A O 1
ATOM 5850 N N . HIS A 1 743 ? 56.018 -26.107 28.911 1.00 52.50 743 HIS A N 1
ATOM 5851 C CA . HIS A 1 743 ? 55.904 -24.691 28.502 1.00 52.50 743 HIS A CA 1
ATOM 5852 C C . HIS A 1 743 ? 54.512 -24.267 27.992 1.00 52.50 743 HIS A C 1
ATOM 5854 O O . HIS A 1 743 ? 54.364 -23.910 26.822 1.00 52.50 743 HIS A O 1
ATOM 5860 N N . MET A 1 744 ? 53.509 -24.280 28.877 1.00 54.75 744 MET A N 1
ATOM 5861 C CA . MET A 1 744 ? 52.140 -23.802 28.615 1.00 54.75 744 MET A CA 1
ATOM 5862 C C . MET A 1 744 ? 51.743 -22.692 29.599 1.00 54.75 744 MET A C 1
ATOM 5864 O O . MET A 1 744 ? 52.096 -22.774 30.778 1.00 54.75 744 MET A O 1
ATOM 5868 N N . ASP A 1 745 ? 50.993 -21.706 29.099 1.00 54.38 745 ASP A N 1
ATOM 5869 C CA . ASP A 1 745 ? 50.279 -20.692 29.889 1.00 54.38 745 ASP A CA 1
ATOM 5870 C C . ASP A 1 745 ? 48.772 -20.770 29.574 1.00 54.38 745 ASP A C 1
ATOM 5872 O O . ASP A 1 745 ? 48.356 -20.631 28.413 1.00 54.38 745 ASP A O 1
ATOM 5876 N N . ALA A 1 746 ? 47.966 -21.076 30.594 1.00 58.16 746 ALA A N 1
ATOM 5877 C CA . ALA A 1 746 ? 46.521 -21.262 30.488 1.00 58.16 746 ALA A CA 1
ATOM 5878 C C . ALA A 1 746 ? 45.764 -20.370 31.485 1.00 58.16 746 ALA A C 1
ATOM 5880 O O . ALA A 1 746 ? 45.906 -20.480 32.711 1.00 58.16 746 ALA A O 1
ATOM 5881 N N . SER A 1 747 ? 44.903 -19.507 30.947 1.00 59.19 747 SER A N 1
ATOM 5882 C CA . SER A 1 747 ? 44.030 -18.643 31.749 1.00 59.19 747 SER A CA 1
ATOM 5883 C C . SER A 1 747 ? 42.739 -19.349 32.212 1.00 59.19 747 SER A C 1
ATOM 5885 O O . SER A 1 747 ? 42.345 -20.376 31.669 1.00 59.19 747 SER A O 1
ATOM 5887 N N . LYS A 1 748 ? 42.090 -18.795 33.243 1.00 59.88 748 LYS A N 1
ATOM 5888 C CA . LYS A 1 748 ? 41.006 -19.409 34.026 1.00 59.88 748 LYS A CA 1
ATOM 5889 C C . LYS A 1 748 ? 39.773 -19.777 33.187 1.00 59.88 748 LYS A C 1
ATOM 5891 O O . LYS A 1 748 ? 39.137 -18.879 32.644 1.00 59.88 748 LYS A O 1
ATOM 5896 N N . THR A 1 749 ? 39.374 -21.047 33.175 1.00 60.25 749 THR A N 1
ATOM 5897 C CA . THR A 1 749 ? 38.037 -21.490 32.720 1.00 60.25 749 THR A CA 1
ATOM 5898 C C . THR A 1 749 ? 36.980 -21.143 33.779 1.00 60.25 749 THR A C 1
ATOM 5900 O O . THR A 1 749 ? 37.317 -21.080 34.968 1.00 60.25 749 THR A O 1
ATOM 5903 N N . ASP A 1 750 ? 35.737 -20.862 33.365 1.00 65.69 750 ASP A N 1
ATOM 5904 C CA . ASP A 1 750 ? 34.616 -20.635 34.289 1.00 65.69 750 ASP A CA 1
ATOM 5905 C C . ASP A 1 750 ? 34.261 -21.947 35.029 1.00 65.69 750 ASP A C 1
ATOM 5907 O O . ASP A 1 750 ? 34.905 -22.196 36.054 1.00 65.69 750 ASP A O 1
ATOM 5911 N N . ASP A 1 751 ? 33.379 -22.810 34.511 1.00 63.03 751 ASP A N 1
ATOM 5912 C CA . ASP A 1 751 ? 33.035 -24.088 35.164 1.00 63.03 751 ASP A CA 1
ATOM 5913 C C . ASP A 1 751 ? 33.405 -25.325 34.318 1.00 63.03 751 ASP A C 1
ATOM 5915 O O . ASP A 1 751 ? 33.386 -25.304 33.085 1.00 63.03 751 ASP A O 1
ATOM 5919 N N . TYR A 1 752 ? 33.748 -26.434 34.988 1.00 63.59 752 TYR A N 1
ATOM 5920 C CA . TYR A 1 752 ? 33.890 -27.753 34.357 1.00 63.59 752 TYR A CA 1
ATOM 5921 C C . TYR A 1 752 ? 32.747 -28.659 34.810 1.00 63.59 752 TYR A C 1
ATOM 5923 O O . TYR A 1 752 ? 32.683 -29.043 35.979 1.00 63.59 752 TYR A O 1
ATOM 5931 N N . ILE A 1 753 ? 31.856 -29.020 33.890 1.00 64.31 753 ILE A N 1
ATOM 5932 C CA . ILE A 1 753 ? 30.666 -29.825 34.165 1.00 64.31 753 ILE A CA 1
ATOM 5933 C C . ILE A 1 753 ? 30.831 -31.201 33.525 1.00 64.31 753 ILE A C 1
ATOM 5935 O O . ILE A 1 753 ? 30.901 -31.337 32.304 1.00 64.31 753 ILE A O 1
ATOM 5939 N N . TYR A 1 754 ? 30.857 -32.238 34.359 1.00 61.31 754 TYR A N 1
ATOM 5940 C CA . TYR A 1 754 ? 30.892 -33.631 33.934 1.00 61.31 754 TYR A CA 1
ATOM 5941 C C . TYR A 1 754 ? 29.569 -34.322 34.253 1.00 61.31 754 TYR A C 1
ATOM 5943 O O . TYR A 1 754 ? 29.190 -34.470 35.418 1.00 61.31 754 TYR A O 1
ATOM 5951 N N . ASN A 1 755 ? 28.907 -34.821 33.214 1.00 65.25 755 ASN A N 1
ATOM 5952 C CA . ASN A 1 755 ? 27.677 -35.594 33.305 1.00 65.25 755 ASN A CA 1
ATOM 5953 C C . ASN A 1 755 ? 27.960 -37.033 32.841 1.00 65.25 755 ASN A C 1
ATOM 5955 O O . ASN A 1 755 ? 27.840 -37.351 31.655 1.00 65.25 755 ASN A O 1
ATOM 5959 N N . GLY A 1 756 ? 28.340 -37.913 33.773 1.00 61.44 756 GLY A N 1
ATOM 5960 C CA . GLY A 1 756 ? 28.719 -39.293 33.454 1.00 61.44 756 GLY A CA 1
ATOM 5961 C C . GLY A 1 756 ? 28.548 -40.286 34.604 1.00 61.44 756 GLY A C 1
ATOM 5962 O O . GLY A 1 756 ? 28.142 -39.931 35.711 1.00 61.44 756 GLY A O 1
ATOM 5963 N N . LYS A 1 757 ? 28.788 -41.573 34.316 1.00 57.62 757 LYS A N 1
ATOM 5964 C CA . LYS A 1 757 ? 28.481 -42.689 35.238 1.00 57.62 757 LYS A CA 1
ATOM 5965 C C . LYS A 1 757 ? 29.621 -43.063 36.191 1.00 57.62 757 LYS A C 1
ATOM 5967 O O . LYS A 1 757 ? 29.338 -43.580 37.273 1.00 57.62 757 LYS A O 1
ATOM 5972 N N . GLU A 1 758 ? 30.870 -42.813 35.799 1.00 55.47 758 GLU A N 1
ATOM 5973 C CA . GLU A 1 758 ? 32.084 -43.180 36.543 1.00 55.47 758 GLU A CA 1
ATOM 5974 C C . GLU A 1 758 ? 32.889 -41.942 36.967 1.00 55.47 758 GLU A C 1
ATOM 5976 O O . GLU A 1 758 ? 32.913 -40.939 36.250 1.00 55.47 758 GLU A O 1
ATOM 5981 N N . GLN A 1 759 ? 33.555 -42.027 38.126 1.00 52.28 759 GLN A N 1
ATOM 5982 C CA . GLN A 1 759 ? 34.368 -40.957 38.716 1.00 52.28 759 GLN A CA 1
ATOM 5983 C C . GLN A 1 759 ? 35.800 -40.965 38.142 1.00 52.28 759 GLN A C 1
ATOM 5985 O O . GLN A 1 759 ? 36.466 -42.000 38.159 1.00 52.28 759 GLN A O 1
ATOM 5990 N N . SER A 1 760 ? 36.313 -39.812 37.700 1.00 52.12 760 SER A N 1
ATOM 5991 C CA . SER A 1 760 ? 37.731 -39.598 37.357 1.00 52.12 760 SER A CA 1
ATOM 5992 C C . SER A 1 760 ? 38.289 -38.344 38.049 1.00 52.12 760 SER A C 1
ATOM 5994 O O . SER A 1 760 ? 37.548 -37.408 38.345 1.00 52.12 760 SER A O 1
ATOM 5996 N N . ILE A 1 761 ? 39.595 -38.343 38.353 1.00 52.38 761 ILE A N 1
ATOM 5997 C CA . ILE A 1 761 ? 40.330 -37.214 38.956 1.00 52.38 761 ILE A CA 1
ATOM 5998 C C . ILE A 1 761 ? 41.300 -36.663 37.892 1.00 52.38 761 ILE A C 1
ATOM 6000 O O . ILE A 1 761 ? 42.035 -37.464 37.306 1.00 52.38 761 ILE A O 1
ATOM 6004 N N . PRO A 1 762 ? 41.352 -35.341 37.634 1.00 50.34 762 PRO A N 1
ATOM 6005 C CA . PRO A 1 762 ? 42.329 -34.754 36.714 1.00 50.34 762 PRO A CA 1
ATOM 6006 C C . PRO A 1 762 ? 43.778 -34.966 37.185 1.00 50.34 762 PRO A C 1
ATOM 6008 O O . PRO A 1 762 ? 44.083 -34.806 38.367 1.00 50.34 762 PRO A O 1
ATOM 6011 N N . THR A 1 763 ? 44.700 -35.269 36.268 1.00 49.56 763 THR A N 1
ATOM 6012 C CA . THR A 1 763 ? 46.150 -35.321 36.551 1.00 49.56 763 THR A CA 1
ATOM 6013 C C . THR A 1 763 ? 46.831 -33.963 36.342 1.00 49.56 763 THR A C 1
ATOM 6015 O O . THR A 1 763 ? 46.575 -33.279 35.353 1.00 49.56 763 THR A O 1
ATOM 6018 N N . LEU A 1 764 ? 47.719 -33.582 37.269 1.00 48.44 764 LEU A N 1
ATOM 6019 C CA . LEU A 1 764 ? 48.428 -32.291 37.298 1.00 48.44 764 LEU A CA 1
ATOM 6020 C C . LEU A 1 764 ? 49.593 -32.195 36.276 1.00 48.44 764 LEU A C 1
ATOM 6022 O O . LEU A 1 764 ? 50.147 -33.223 35.885 1.00 48.44 764 LEU A O 1
ATOM 6026 N N . PRO A 1 765 ? 49.973 -30.971 35.843 1.00 51.22 765 PRO A N 1
ATOM 6027 C CA . PRO A 1 765 ? 50.795 -30.738 34.648 1.00 51.22 765 PRO A CA 1
ATOM 6028 C C . PRO A 1 765 ? 52.285 -31.112 34.769 1.00 51.22 765 PRO A C 1
ATOM 6030 O O . PRO A 1 765 ? 52.865 -31.169 35.852 1.00 51.22 765 PRO A O 1
ATOM 6033 N N . GLY A 1 766 ? 52.935 -31.303 33.611 1.00 49.00 766 GLY A N 1
ATOM 6034 C CA . GLY A 1 766 ? 54.386 -31.505 33.485 1.00 49.00 766 GLY A CA 1
ATOM 6035 C C . GLY A 1 766 ? 55.234 -30.243 33.749 1.00 49.00 766 GLY A C 1
ATOM 6036 O O . GLY A 1 766 ? 54.717 -29.136 33.890 1.00 49.00 766 GLY A O 1
ATOM 6037 N N . LYS A 1 767 ? 56.570 -30.398 33.806 1.00 47.16 767 LYS A N 1
ATOM 6038 C CA . LYS A 1 767 ? 57.548 -29.336 34.163 1.00 47.16 767 LYS A CA 1
ATOM 6039 C C . LYS A 1 767 ? 57.364 -28.023 33.365 1.00 47.16 767 LYS A C 1
ATOM 6041 O O . LYS A 1 767 ? 57.289 -28.067 32.140 1.00 47.16 767 LYS A O 1
ATOM 6046 N N . HIS A 1 768 ? 57.447 -26.875 34.057 1.00 53.44 768 HIS A N 1
ATOM 6047 C CA . HIS A 1 768 ? 57.331 -25.499 33.522 1.00 53.44 768 HIS A CA 1
ATOM 6048 C C . HIS A 1 768 ? 55.958 -25.161 32.909 1.00 53.44 768 HIS A C 1
ATOM 6050 O O . HIS A 1 768 ? 55.887 -24.743 31.753 1.00 53.44 768 HIS A O 1
ATOM 6056 N N . THR A 1 769 ? 54.887 -25.349 33.680 1.00 51.66 769 THR A N 1
ATOM 6057 C CA . THR A 1 769 ? 53.499 -25.070 33.276 1.00 51.66 769 THR A CA 1
ATOM 6058 C C . THR A 1 769 ? 52.846 -24.173 34.325 1.00 51.66 769 THR A C 1
ATOM 6060 O O . THR A 1 769 ? 52.960 -24.485 35.511 1.00 51.66 769 THR A O 1
ATOM 6063 N N . ASP A 1 770 ? 52.193 -23.088 33.901 1.00 52.62 770 ASP A N 1
ATOM 6064 C CA . ASP A 1 770 ? 51.429 -22.190 34.777 1.00 52.62 770 ASP A CA 1
ATOM 6065 C C . ASP A 1 770 ? 49.942 -22.260 34.387 1.00 52.62 770 ASP A C 1
ATOM 6067 O O . ASP A 1 770 ? 49.587 -22.111 33.215 1.00 52.62 770 ASP A O 1
ATOM 6071 N N . VAL A 1 771 ? 49.078 -22.593 35.349 1.00 56.91 771 VAL A N 1
ATOM 6072 C CA . VAL A 1 771 ? 47.638 -22.815 35.131 1.00 56.91 771 VAL A CA 1
ATOM 6073 C C . VAL A 1 771 ? 46.869 -22.093 36.222 1.00 56.91 771 VAL A C 1
ATOM 6075 O O . VAL A 1 771 ? 47.017 -22.390 37.408 1.00 56.91 771 VAL A O 1
ATOM 6078 N N . SER A 1 772 ? 45.995 -21.177 35.819 1.00 56.00 772 SER A N 1
ATOM 6079 C CA . SER A 1 772 ? 45.047 -20.551 36.743 1.00 56.00 772 SER A CA 1
ATOM 6080 C C . SER A 1 772 ? 43.834 -21.465 36.973 1.00 56.00 772 SER A C 1
ATOM 6082 O O . SER A 1 772 ? 43.221 -21.945 36.023 1.00 56.00 772 SER A O 1
ATOM 6084 N N . MET A 1 773 ? 43.511 -21.752 38.241 1.00 54.88 773 MET A N 1
ATOM 6085 C CA . MET A 1 773 ? 42.499 -22.758 38.608 1.00 54.88 773 MET A CA 1
ATOM 6086 C C . MET A 1 773 ? 41.085 -22.397 38.114 1.00 54.88 773 MET A C 1
ATOM 6088 O O . MET A 1 773 ? 40.667 -21.236 38.200 1.00 54.88 773 MET A O 1
ATOM 6092 N N . THR A 1 774 ? 40.347 -23.416 37.658 1.00 58.69 774 THR A N 1
ATOM 6093 C CA . THR A 1 774 ? 38.905 -23.379 37.334 1.00 58.69 774 THR A CA 1
ATOM 6094 C C . THR A 1 774 ? 38.077 -22.930 38.543 1.00 58.69 774 THR A C 1
ATOM 6096 O O . THR A 1 774 ? 38.524 -23.127 39.674 1.00 58.69 774 THR A O 1
ATOM 6099 N N . LYS A 1 775 ? 36.903 -22.300 38.347 1.00 56.78 775 LYS A N 1
ATOM 6100 C CA . LYS A 1 775 ? 36.062 -21.887 39.492 1.00 56.78 775 LYS A CA 1
ATOM 6101 C C . LYS A 1 775 ? 35.523 -23.102 40.232 1.00 56.78 775 LYS A C 1
ATOM 6103 O O . LYS A 1 775 ? 35.882 -23.274 41.390 1.00 56.78 775 LYS A O 1
ATOM 6108 N N . ASP A 1 776 ? 34.746 -23.931 39.540 1.00 57.31 776 ASP A N 1
ATOM 6109 C CA . ASP A 1 776 ? 34.075 -25.094 40.111 1.00 57.31 776 ASP A CA 1
ATOM 6110 C C . ASP A 1 776 ? 34.214 -26.326 39.195 1.00 57.31 776 ASP A C 1
ATOM 6112 O O . ASP A 1 776 ? 34.227 -26.225 37.966 1.00 57.31 776 ASP A O 1
ATOM 6116 N N . TYR A 1 777 ? 34.340 -27.507 39.810 1.00 59.72 777 TYR A N 1
ATOM 6117 C CA . TYR A 1 777 ? 34.238 -28.806 39.136 1.00 59.72 777 TYR A CA 1
ATOM 6118 C C . TYR A 1 777 ? 32.931 -29.466 39.572 1.00 59.72 777 TYR A C 1
ATOM 6120 O O . TYR A 1 777 ? 32.789 -29.878 40.727 1.00 59.72 777 TYR A O 1
ATOM 6128 N N . ILE A 1 778 ? 31.969 -29.554 38.659 1.00 58.91 778 ILE A N 1
ATOM 6129 C CA . ILE A 1 778 ? 30.618 -30.044 38.925 1.00 58.91 778 ILE A CA 1
ATOM 6130 C C . ILE A 1 778 ? 30.483 -31.444 38.324 1.00 58.91 778 ILE A C 1
ATOM 6132 O O . ILE A 1 778 ? 30.547 -31.626 37.112 1.00 58.91 778 ILE A O 1
ATOM 6136 N N . TYR A 1 779 ? 30.278 -32.444 39.181 1.00 58.31 779 TYR A N 1
ATOM 6137 C CA . TYR A 1 779 ? 30.022 -33.828 38.781 1.00 58.31 779 TYR A CA 1
ATOM 6138 C C . TYR A 1 779 ? 28.544 -34.166 38.993 1.00 58.31 779 TYR A C 1
ATOM 6140 O O . TYR A 1 779 ? 28.100 -34.294 40.136 1.00 58.31 779 TYR A O 1
ATOM 6148 N N . ASN A 1 780 ? 27.790 -34.360 37.910 1.00 60.12 780 ASN A N 1
ATOM 6149 C CA . ASN A 1 780 ? 26.412 -34.839 37.981 1.00 60.12 780 ASN A CA 1
ATOM 6150 C C . ASN A 1 780 ? 26.350 -36.327 37.637 1.00 60.12 780 ASN A C 1
ATOM 6152 O O . ASN A 1 780 ? 26.568 -36.748 36.498 1.00 60.12 780 ASN A O 1
ATOM 6156 N N . ARG A 1 781 ? 25.984 -37.138 38.630 1.00 56.38 781 ARG A N 1
ATOM 6157 C CA . ARG A 1 781 ? 25.704 -38.559 38.429 1.00 56.38 781 ARG A CA 1
ATOM 6158 C C . ARG A 1 781 ? 24.267 -38.718 37.934 1.00 56.38 781 ARG A C 1
ATOM 6160 O O . ARG A 1 781 ? 23.328 -38.521 38.700 1.00 56.38 781 ARG A O 1
ATOM 6167 N N . ASN A 1 782 ? 24.085 -39.114 36.676 1.00 52.09 782 ASN A N 1
ATOM 6168 C CA . ASN A 1 782 ? 22.766 -39.487 36.154 1.00 52.09 782 ASN A CA 1
ATOM 6169 C C . ASN A 1 782 ? 22.325 -40.851 36.729 1.00 52.09 782 ASN A C 1
ATOM 6171 O O . ASN A 1 782 ? 22.425 -41.883 36.064 1.00 52.09 782 ASN A O 1
ATOM 6175 N N . GLU A 1 783 ? 21.835 -40.874 37.971 1.00 43.31 783 GLU A N 1
ATOM 6176 C CA . GLU A 1 783 ? 21.094 -42.013 38.524 1.00 43.31 783 GLU A CA 1
ATOM 6177 C C . GLU A 1 783 ? 19.594 -41.867 38.228 1.00 43.31 783 GLU A C 1
ATOM 6179 O O . GLU A 1 783 ? 18.808 -41.374 39.030 1.00 43.31 783 GLU A O 1
ATOM 6184 N N . HIS A 1 784 ? 19.180 -42.356 37.059 1.00 39.34 784 HIS A N 1
ATOM 6185 C CA . HIS A 1 784 ? 17.808 -42.811 36.845 1.00 39.34 784 HIS A CA 1
ATOM 6186 C C . HIS A 1 784 ? 17.809 -44.330 36.631 1.00 39.34 784 HIS A C 1
ATOM 6188 O O . HIS A 1 784 ? 17.935 -44.835 35.516 1.00 39.34 784 HIS A O 1
ATOM 6194 N N . ARG A 1 785 ? 17.635 -45.074 37.725 1.00 37.25 785 ARG A N 1
ATOM 6195 C CA . ARG A 1 785 ? 16.964 -46.380 37.730 1.00 37.25 785 ARG A CA 1
ATOM 6196 C C . ARG A 1 785 ? 15.825 -46.259 38.736 1.00 37.25 785 ARG A C 1
ATOM 6198 O O . ARG A 1 785 ? 16.143 -46.082 39.898 1.00 37.25 785 ARG A O 1
ATOM 6205 N N . LYS A 1 786 ? 14.582 -46.346 38.238 1.00 32.47 786 LYS A N 1
ATOM 6206 C CA . LYS A 1 786 ? 13.294 -46.418 38.962 1.00 32.47 786 LYS A CA 1
ATOM 6207 C C . LYS A 1 786 ? 13.213 -45.731 40.324 1.00 32.47 786 LYS A C 1
ATOM 6209 O O . LYS A 1 786 ? 13.758 -46.296 41.293 1.00 32.47 786 LYS A O 1
#

Organism: Lactuca saligna (NCBI:txid75948)

InterPro domains:
  IPR006094 FAD linked oxidase, N-terminal [PF01565] (116-254)
  IPR012951 Berberine/berberine-like [PF08031] (508-563)
  IPR016166 FAD-binding domain, PCMH-type [PS51387] (112-288)
  IPR016167 FAD-binding, type PCMH, subdomain 1 [G3DSA:3.30.43.10] (61-172)
  IPR016169 FAD-binding, type PCMH, subdomain 2 [G3DSA:3.30.465.10] (177-563)
  IPR036318 FAD-binding, type PCMH-like superfamily [SSF56176] (107-289)